Protein AF-0000000068155665 (afdb_homodimer)

pLDDT: mean 74.48, std 28.73, range [13.62, 98.25]

Foldseek 3Di:
DEAEEEEAAPDQPDDLCVLCPPFDFPNHRYHYHYAHLVQWDWAADQVQGIKIWGAQDPDHDPPDPSNHIDIDRHQEYEYQAQCDADPPPPRNSVVVLVSNVVRVHHYLDDSVLSVLLQWFVSFVVLLVVVCVVQDCQLRPAFDKDKDAALVRLPDDDDDFKKKAFINHDDPPRIDTRGDDVSVVVNSVVRNVVGGMMMMTYQFAFQWKKKWAAQQPDIWMKIKGDPDSVRRDDDDIDIDTDDDDPSNVVNCVSDGMWMWTQGPVPRDIHTYGGDDSNDDDDPVCSSVSSSSNSVSRSVSSNVSVVVVVVVDPPPPPVVPPVVPVVVPPVVPPPPDPDDDDDDDDDDDDDDDDDDDDYDDDDDDDDDDDDDDDDDDDPPDPPPPPPPVPVVVVVVVVVVVVVVVVVVVVVVVVVVVVVVVVVPVVPPVVPVVVD/DEAEEEEAAPDQPDDLCVLCPPPDFPNHRYHYHYAHLVQWDWAADQVQGIKIWGAQHPDHDPPDPSNHIDIDRHQEYEYQAQCDAPPCDPRNSVVVLVSNVVRVHHYLDDSVLSVLLQWFVSFVVLLVVVCVVQDCQLAPAFDKDKDAALVRLPDDDDDFKKKAFINHDDPPRIDTRGDDVSSVVNSVVRNVVGGMMMMTYQFAFQWKKKWAAQQPDIWMKIKGDPDSSRRDDDDIDIDTDDDDPSNVVNCVSDGMWMWTQGPVPRDIHTYGGDDSNDDDDPVCSSVSSSSNSVSRSVSSNVSVVVVVVVDPPPPPVSPPVVPVVVPPVPPPPPDPPDDDDDDDDDDDDYDYDDDDYDDDDYDDDDDDDDDDDDDDDDDDDDDPDVVVVVVVVVVVVVVVVVVVVVVVVVVCVVVVVVVVVVVVVVPPPPPVD

InterPro domains:
  IPR001359 Synapsin [PR01368] (15-24)
  IPR001359 Synapsin [PR01368] (70-81)
  IPR001359 Synapsin [PR01368] (211-223)
  IPR001359 Synapsin [PR01368] (243-264)
  IPR013815 ATP-grasp fold, subdomain 1 [G3DSA:3.30.1490.20] (143-202)
  IPR016185 Pre-ATP-grasp domain superfamily [SSF52440] (4-108)
  IPR020897 Synapsin, pre-ATP-grasp domain [PF02078] (3-106)
  IPR020898 Synapsin, ATP-binding domain [PF02750] (109-295)

Nearest PDB structures (foldseek):
  2p0a-assembly1_A  TM=9.247E-01  e=4.307E-34  Homo sapiens
  1i7l-assembly1_A  TM=9.248E-01  e=8.690E-34  Rattus norvegicus
  1pk8-assembly1_A  TM=9.081E-01  e=6.118E-34  Rattus norvegicus
  1pk8-assembly1_B  TM=9.236E-01  e=1.782E-31  Rattus norvegicus
  1px2-assembly1_B-2  TM=9.080E-01  e=8.833E-32  Rattus norvegicus

Organism: Acanthamoeba castellanii (strain ATCC 30010 / Neff) (NCBI:txid1257118)

Sequence (866 aa):
MERTLLVVECQANLNWYEIFAGAKLHGEELKVEQAEWDDISVISYSDAGVVATLRRAAKPLKDTPQTTDRTITVDFVLLRSVTRGIKIQGQDSRNKLFAMMHAGLGSVNSLLSAYMCLERPTVFGELRKIQKRLGKDNFPVIEQTLYGNHREMLITPDFPIVGKVGHAHAGYGKAKLNDSEAFADFRSLCALHGDYVTVEPFIDWDWDGRIQKIGPYYRVFKRVSMNWKGNVGNMSMIEDIEMTPRYQRWIDECAQLDFVHSKTDDKEYILELNDTAIGLVHEHELEDMGQMRDIAQPRCRRRAAQGGRASAQEGEEDQQEGEERKEGEKEKKAHKKAASQEAEPEAEPEPAAKSESDEKKKEKTDKKGKEKAVGQEEGKEEEEEEGAALYRVKLLEEKVAMLELALAREKEKSTAKDHKKGKKGSSLLKLRSMERTLLVVECQANLNWYEIFAGAKLHGEELKVEQAEWDDISVISYSDAGVVATLRRAAKPLKDTPQTTDRTITVDFVLLRSVTRGIKIQGQDSRNKLFAMMHAGLGSVNSLLSAYMCLERPTVFGELRKIQKRLGKDNFPVIEQTLYGNHREMLITPDFPIVGKVGHAHAGYGKAKLNDSEAFADFRSLCALHGDYVTVEPFIDWDWDGRIQKIGPYYRVFKRVSMNWKGNVGNMSMIEDIEMTPRYQRWIDECAQLDFVHSKTDDKEYILELNDTAIGLVHEHELEDMGQMRDIAQPRCRRRAAQGGRASAQEGEEDQQEGEERKEGEKEKKAHKKAASQEAEPEAEPEPAAKSESDEKKKEKTDKKGKEKAVGQEEGKEEEEEEGAALYRVKLLEEKVAMLELALAREKEKSTAKDHKKGKKGSSLLKLRS

Solvent-accessible surface area (backbone atoms only — not comparable to full-atom values): 50416 Å² total; per-residue (Å²): 129,84,44,27,37,37,34,33,39,65,59,68,85,64,62,63,62,67,69,43,59,87,39,59,48,94,86,34,58,42,41,68,45,71,43,36,73,90,34,53,44,43,36,15,32,67,86,74,34,33,39,34,39,35,46,49,46,95,67,46,53,83,99,43,76,30,72,39,69,47,73,46,65,51,52,28,36,38,63,32,38,72,47,55,47,61,40,88,81,60,41,69,40,55,40,50,52,34,30,41,38,35,47,55,55,42,50,60,54,55,66,63,56,55,58,43,57,54,35,57,38,49,46,48,11,54,51,48,52,50,18,59,60,61,30,58,87,73,35,33,58,60,62,43,33,33,25,30,31,47,87,61,68,72,76,81,74,76,66,42,24,34,40,35,43,54,53,41,52,95,77,41,54,53,46,80,28,69,43,71,65,48,43,51,52,49,38,58,56,40,57,75,71,64,45,29,34,38,37,29,68,56,71,62,51,66,36,37,34,38,40,42,48,58,88,93,42,77,48,30,36,38,34,38,39,87,36,94,74,46,80,53,75,91,59,57,50,76,43,82,48,83,80,42,74,68,55,49,60,53,44,74,77,52,51,30,41,33,30,36,36,28,65,84,76,74,43,68,35,39,73,47,74,56,66,62,36,62,79,68,57,76,96,44,36,68,61,51,51,48,50,49,48,63,54,35,50,58,47,51,45,52,43,61,48,21,74,72,47,60,68,85,60,73,83,58,53,76,63,54,70,64,61,66,62,65,65,67,65,66,67,72,68,65,74,76,70,70,94,74,84,76,89,80,80,86,79,83,90,88,80,90,80,85,89,82,84,85,89,84,86,91,84,90,84,91,83,90,85,84,82,79,92,77,84,92,83,76,89,85,69,75,89,64,57,76,71,51,57,63,53,49,42,53,53,39,51,51,49,36,52,52,43,50,48,52,41,47,52,54,48,47,59,54,48,57,54,51,56,66,55,54,64,64,58,64,66,64,57,65,72,72,106,130,82,44,26,38,37,34,34,40,65,58,68,85,63,63,62,60,68,69,45,58,88,40,59,48,94,88,34,58,42,42,69,45,71,44,35,73,89,34,52,43,45,36,16,31,68,87,74,34,34,39,33,39,35,45,48,45,96,67,45,54,84,99,43,77,28,72,38,67,48,73,47,64,52,53,29,33,38,65,31,39,72,47,57,49,65,36,98,78,66,41,70,42,55,40,49,52,35,28,40,39,36,47,56,55,43,49,61,54,57,66,67,57,57,59,42,57,55,35,57,39,48,45,48,10,53,52,47,52,51,19,58,61,60,30,59,87,72,36,34,60,61,63,45,35,32,25,31,31,47,84,61,68,70,76,81,75,75,65,42,23,33,40,34,44,54,54,42,53,94,78,40,54,54,46,80,29,71,44,70,67,49,44,52,52,50,39,58,56,41,58,75,71,64,46,31,35,38,39,28,69,57,70,62,51,64,35,36,35,39,41,42,47,58,86,93,44,77,48,29,37,36,32,39,38,88,36,95,76,47,79,52,73,93,60,56,50,76,44,81,49,83,80,44,74,68,56,49,60,52,44,73,78,53,50,30,40,34,31,35,37,28,65,84,76,73,44,67,34,38,72,47,72,55,66,62,38,63,79,68,58,75,94,45,35,68,61,53,50,47,49,49,48,64,53,36,49,60,48,51,45,53,44,62,49,22,74,74,48,60,68,85,62,74,84,58,54,75,63,56,71,66,62,67,65,66,65,67,65,66,67,76,66,66,75,75,71,70,89,72,81,83,89,88,82,85,79,87,90,89,87,88,88,84,91,84,90,84,87,89,83,88,87,90,83,90,81,82,88,86,84,76,89,76,87,84,88,92,85,88,91,92,82,59,70,80,64,40,54,67,42,41,41,50,46,37,49,49,47,36,52,47,42,53,49,50,40,49,49,50,48,48,50,51,47,50,49,48,53,56,49,55,61,57,59,65,65,65,69,65,66,80,107

Radius of gyration: 37.47 Å; Cα contacts (8 Å, |Δi|>4): 1284; chains: 2; bounding box: 102×135×139 Å

Structure (mmCIF, N/CA/C/O backbone):
data_AF-0000000068155665-model_v1
#
loop_
_entity.id
_entity.type
_entity.pdbx_description
1 polymer 'Synapsin, ATP binding domain containing protein'
#
loop_
_atom_site.group_PDB
_atom_site.id
_atom_site.type_symbol
_atom_site.label_atom_id
_atom_site.label_alt_id
_atom_site.label_comp_id
_atom_site.label_asym_id
_atom_site.label_entity_id
_atom_site.label_seq_id
_atom_site.pdbx_PDB_ins_code
_atom_site.Cartn_x
_atom_site.Cartn_y
_atom_site.Cartn_z
_atom_site.occupancy
_atom_site.B_iso_or_equiv
_atom_site.auth_seq_id
_atom_site.auth_comp_id
_atom_site.auth_asym_id
_atom_site.auth_atom_id
_atom_site.pdbx_PDB_model_num
ATOM 1 N N . MET A 1 1 ? -31.906 -3.033 -10.586 1 65.44 1 MET A N 1
ATOM 2 C CA . MET A 1 1 ? -31.594 -3.611 -9.281 1 65.44 1 MET A CA 1
ATOM 3 C C . MET A 1 1 ? -31.078 -2.547 -8.32 1 65.44 1 MET A C 1
ATOM 5 O O . MET A 1 1 ? -30.438 -1.584 -8.75 1 65.44 1 MET A O 1
ATOM 9 N N . GLU A 1 2 ? -31.5 -2.559 -7.082 1 84.69 2 GLU A N 1
ATOM 10 C CA . GLU A 1 2 ? -31.125 -1.633 -6.016 1 84.69 2 GLU A CA 1
ATOM 11 C C . GLU A 1 2 ? -29.641 -1.742 -5.688 1 84.69 2 GLU A C 1
ATOM 13 O O . GLU A 1 2 ? -29.094 -2.846 -5.59 1 84.69 2 GLU A O 1
ATOM 18 N N . ARG A 1 3 ? -28.984 -0.597 -5.84 1 92.75 3 ARG A N 1
ATOM 19 C CA . ARG A 1 3 ? -27.562 -0.544 -5.516 1 92.75 3 ARG A CA 1
ATOM 20 C C . ARG A 1 3 ? -27.328 0.125 -4.164 1 92.75 3 ARG A C 1
ATOM 22 O O . ARG A 1 3 ? -28.094 1.007 -3.766 1 92.75 3 ARG A O 1
ATOM 29 N N . THR A 1 4 ? -26.281 -0.293 -3.465 1 96.44 4 THR A N 1
ATOM 30 C CA . THR A 1 4 ? -26.047 0.191 -2.107 1 96.44 4 THR A CA 1
ATOM 31 C C . THR A 1 4 ? -24.703 0.904 -2.012 1 96.44 4 THR A C 1
ATOM 33 O O . THR A 1 4 ? -23.688 0.375 -2.455 1 96.44 4 THR A O 1
ATOM 36 N N . LEU A 1 5 ? -24.703 2.125 -1.494 1 97.56 5 LEU A N 1
ATOM 37 C CA . LEU A 1 5 ? -23.516 2.881 -1.114 1 97.56 5 LEU A CA 1
ATOM 38 C C . LEU A 1 5 ? -23.234 2.734 0.377 1 97.56 5 LEU A C 1
ATOM 40 O O . LEU A 1 5 ? -24.062 3.102 1.211 1 97.56 5 LEU A O 1
ATOM 44 N N . LEU A 1 6 ? -22.125 2.17 0.715 1 98.25 6 LEU A N 1
ATOM 45 C CA . LEU A 1 6 ? -21.672 2.119 2.102 1 98.25 6 LEU A CA 1
ATOM 46 C C . LEU A 1 6 ? -20.797 3.32 2.432 1 98.25 6 LEU A C 1
ATOM 48 O O . LEU A 1 6 ? -19.75 3.521 1.805 1 98.25 6 LEU A O 1
ATOM 52 N N . VAL A 1 7 ? -21.188 4.117 3.369 1 97.5 7 VAL A N 1
ATOM 53 C CA . VAL A 1 7 ? -20.359 5.207 3.889 1 97.5 7 VAL A CA 1
ATOM 54 C C . VAL A 1 7 ? -19.672 4.766 5.176 1 97.5 7 VAL A C 1
ATOM 56 O O . VAL A 1 7 ? -20.328 4.492 6.18 1 97.5 7 VAL A O 1
ATOM 59 N N . VAL A 1 8 ? -18.375 4.668 5.137 1 96.19 8 VAL A N 1
ATOM 60 C CA . VAL A 1 8 ? -17.594 4.387 6.336 1 96.19 8 VAL A CA 1
ATOM 61 C C . VAL A 1 8 ? -17.234 5.699 7.039 1 96.19 8 VAL A C 1
ATOM 63 O O . VAL A 1 8 ? -16.344 6.426 6.598 1 96.19 8 VAL A O 1
ATOM 66 N N . GLU A 1 9 ? -17.922 5.961 8.109 1 94.19 9 GLU A N 1
ATOM 67 C CA . GLU A 1 9 ? -17.844 7.258 8.781 1 94.19 9 GLU A CA 1
ATOM 68 C C . GLU A 1 9 ? -17.375 7.109 10.227 1 94.19 9 GLU A C 1
ATOM 70 O O . GLU A 1 9 ? -17.938 6.309 10.984 1 94.19 9 GLU A O 1
ATOM 75 N N . CYS A 1 10 ? -16.391 7.895 10.57 1 88.06 10 CYS A N 1
ATOM 76 C CA . CYS A 1 10 ? -15.852 7.789 11.93 1 88.06 10 CYS A CA 1
ATOM 77 C C . CYS A 1 10 ? -16.578 8.734 12.875 1 88.06 10 CYS A C 1
ATOM 79 O O . CYS A 1 10 ? -16.516 8.562 14.094 1 88.06 10 CYS A O 1
ATOM 81 N N . GLN A 1 11 ? -17.203 9.805 12.391 1 88.62 11 GLN A N 1
ATOM 82 C CA . GLN A 1 11 ? -17.984 10.719 13.227 1 88.62 11 GLN A CA 1
ATOM 83 C C . GLN A 1 11 ? -19.422 10.242 13.375 1 88.62 11 GLN A C 1
ATOM 85 O O . GLN A 1 11 ? -20.234 10.414 12.461 1 88.62 11 GLN A O 1
ATOM 90 N N . ALA A 1 12 ? -19.766 9.844 14.516 1 87.25 12 ALA A N 1
ATOM 91 C CA . ALA A 1 12 ? -21.031 9.133 14.75 1 87.25 12 ALA A CA 1
ATOM 92 C C . ALA A 1 12 ? -22.219 10.078 14.633 1 87.25 12 ALA A C 1
ATOM 94 O O . ALA A 1 12 ? -23.344 9.641 14.391 1 87.25 12 ALA A O 1
ATOM 95 N N . ASN A 1 13 ? -21.938 11.352 14.766 1 89.31 13 ASN A N 1
ATOM 96 C CA . ASN A 1 13 ? -23.031 12.305 14.781 1 89.31 13 ASN A CA 1
ATOM 97 C C . ASN A 1 13 ? -23.438 12.719 13.367 1 89.31 13 ASN A C 1
ATOM 99 O O . ASN A 1 13 ? -24.484 13.336 13.172 1 89.31 13 ASN A O 1
ATOM 103 N N . LEU A 1 14 ? -22.641 12.438 12.406 1 93.75 14 LEU A N 1
ATOM 104 C CA . LEU A 1 14 ? -22.969 12.789 11.031 1 93.75 14 LEU A CA 1
ATOM 105 C C . LEU A 1 14 ? -23.953 11.789 10.438 1 93.75 14 LEU A C 1
ATOM 107 O O . LEU A 1 14 ? -23.734 10.578 10.492 1 93.75 14 LEU A O 1
ATOM 111 N N . ASN A 1 15 ? -25.078 12.312 9.859 1 96.75 15 ASN A N 1
ATOM 112 C CA . ASN A 1 15 ? -26.156 11.461 9.375 1 96.75 15 ASN A CA 1
ATOM 113 C C . ASN A 1 15 ? -26.172 11.391 7.848 1 96.75 15 ASN A C 1
ATOM 115 O O . ASN A 1 15 ? -26.828 12.195 7.191 1 96.75 15 ASN A O 1
ATOM 119 N N . TRP A 1 16 ? -25.578 10.406 7.273 1 97.25 16 TRP A N 1
ATOM 120 C CA . TRP A 1 16 ? -25.469 10.266 5.824 1 97.25 16 TRP A CA 1
ATOM 121 C C . TRP 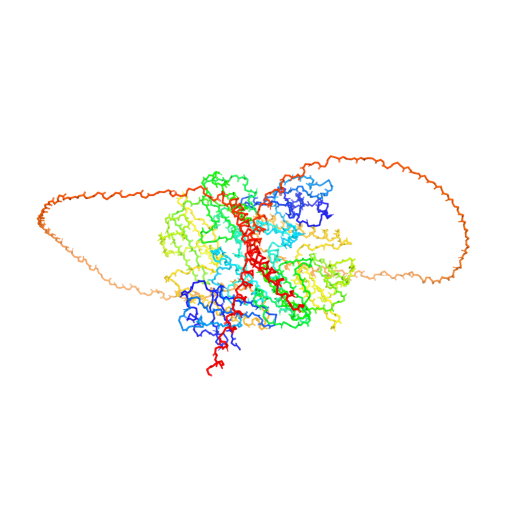A 1 16 ? -26.766 9.727 5.23 1 97.25 16 TRP A C 1
ATOM 123 O O . TRP A 1 16 ? -27.016 9.891 4.035 1 97.25 16 TRP A O 1
ATOM 133 N N . TYR A 1 17 ? -27.609 9.016 6.047 1 97.5 17 TYR A N 1
ATOM 134 C CA . TYR A 1 17 ? -28.938 8.594 5.582 1 97.5 17 TYR A CA 1
ATOM 135 C C . TYR A 1 17 ? -29.766 9.789 5.148 1 97.5 17 TYR A C 1
ATOM 137 O O . TYR A 1 17 ? -30.406 9.766 4.09 1 97.5 17 TYR A O 1
ATOM 145 N N . GLU A 1 18 ? -29.688 10.75 5.965 1 96.94 18 GLU A N 1
ATOM 146 C CA . GLU A 1 18 ? -30.453 11.961 5.688 1 96.94 18 GLU A CA 1
ATOM 147 C C . GLU A 1 18 ? -29.906 12.703 4.473 1 96.94 18 GLU A C 1
ATOM 149 O O . GLU A 1 18 ? -30.672 13.18 3.629 1 96.94 18 GLU A O 1
ATOM 154 N N . ILE A 1 19 ? -28.625 12.836 4.352 1 97.19 19 ILE A N 1
ATOM 155 C CA . ILE A 1 19 ? -27.953 13.586 3.305 1 97.19 19 ILE A CA 1
ATOM 156 C C . ILE A 1 19 ? -28.25 12.969 1.942 1 97.19 19 ILE A C 1
ATOM 158 O O . ILE A 1 19 ? -28.453 13.688 0.958 1 97.19 19 ILE A O 1
ATOM 162 N N . PHE A 1 20 ? -28.359 11.633 1.872 1 96.88 20 PHE A N 1
ATOM 163 C CA . PHE A 1 20 ? -28.547 10.938 0.606 1 96.88 20 PHE A CA 1
ATOM 164 C C . PHE A 1 20 ? -30.016 10.578 0.399 1 96.88 20 PHE A C 1
ATOM 166 O O . PHE A 1 20 ? -30.359 9.836 -0.521 1 96.88 20 PHE A O 1
ATOM 173 N N . ALA A 1 21 ? -30.875 11.047 1.309 1 94.94 21 ALA A N 1
ATOM 174 C CA . ALA A 1 21 ? -32.281 10.734 1.181 1 94.94 21 ALA A CA 1
ATOM 175 C C . ALA A 1 21 ? -32.812 11.133 -0.195 1 94.94 21 ALA A C 1
ATOM 177 O O . ALA A 1 21 ? -32.625 12.266 -0.639 1 94.94 21 ALA A O 1
ATOM 178 N N . GLY A 1 22 ? -33.406 10.156 -0.939 1 91.5 22 GLY A N 1
ATOM 179 C CA . GLY A 1 22 ? -34 10.43 -2.232 1 91.5 22 GLY A CA 1
ATOM 180 C C . GLY A 1 22 ? -33.031 10.305 -3.387 1 91.5 22 GLY A C 1
ATOM 181 O O . GLY A 1 22 ? -33.406 10.477 -4.547 1 91.5 22 GLY A O 1
ATOM 182 N N . ALA A 1 23 ? -31.766 10.023 -3.105 1 91.81 23 ALA A N 1
ATOM 183 C CA . ALA A 1 23 ? -30.766 9.875 -4.16 1 91.81 23 ALA A CA 1
ATOM 184 C C . ALA A 1 23 ? -31.109 8.695 -5.07 1 91.81 23 ALA A C 1
ATOM 186 O O . ALA A 1 23 ? -31.547 7.652 -4.598 1 91.81 23 ALA A O 1
ATOM 187 N N . LYS A 1 24 ? -30.922 8.922 -6.348 1 90 24 LYS A N 1
ATOM 188 C CA . LYS A 1 24 ? -31.25 7.887 -7.332 1 90 24 LYS A CA 1
ATOM 189 C C . LYS A 1 24 ? -30.062 7.617 -8.258 1 90 24 LYS A C 1
ATOM 191 O O . LYS A 1 24 ? -29.234 8.508 -8.5 1 90 24 LYS A O 1
ATOM 196 N N . LEU A 1 25 ? -29.969 6.367 -8.641 1 88.25 25 LEU A N 1
ATOM 197 C CA . LEU A 1 25 ? -29.031 5.914 -9.656 1 88.25 25 LEU A CA 1
ATOM 198 C C . LEU A 1 25 ? -29.766 5.285 -10.836 1 88.25 25 LEU A C 1
ATOM 200 O O . LEU A 1 25 ? -30.344 4.207 -10.703 1 88.25 25 LEU A O 1
ATOM 204 N N . HIS A 1 26 ? -29.734 5.887 -11.969 1 84.56 26 HIS A N 1
ATOM 205 C CA . HIS A 1 26 ? -30.438 5.434 -13.156 1 84.56 26 HIS A CA 1
ATOM 206 C C . HIS A 1 26 ? -31.922 5.18 -12.867 1 84.56 26 HIS A C 1
ATOM 208 O O . HIS A 1 26 ? -32.438 4.125 -13.219 1 84.56 26 HIS A O 1
ATOM 214 N N . GLY A 1 27 ? -32.469 6.047 -12.148 1 84 27 GLY A N 1
ATOM 215 C CA . GLY A 1 27 ? -33.906 6 -11.891 1 84 27 GLY A CA 1
ATOM 216 C C . GLY A 1 27 ? -34.281 5.148 -10.695 1 84 27 GLY A C 1
ATOM 217 O O . GLY A 1 27 ? -35.406 5.188 -10.219 1 84 27 GLY A O 1
ATOM 218 N N . GLU A 1 28 ? -33.312 4.375 -10.227 1 88.31 28 GLU A N 1
ATOM 219 C CA . GLU A 1 28 ? -33.562 3.541 -9.055 1 88.31 28 GLU A CA 1
ATOM 220 C C . GLU A 1 28 ? -32.938 4.156 -7.801 1 88.31 28 GLU A C 1
ATOM 222 O O . GLU A 1 28 ? -31.969 4.895 -7.887 1 88.31 28 GLU A O 1
ATOM 227 N N . GLU A 1 29 ? -33.562 3.859 -6.754 1 89.88 29 GLU A N 1
ATOM 228 C CA . GLU A 1 29 ? -33.094 4.41 -5.488 1 89.88 29 GLU A CA 1
ATOM 229 C C . GLU A 1 29 ? -31.688 3.9 -5.152 1 89.88 29 GLU A C 1
ATOM 231 O O . GLU A 1 29 ? -31.391 2.715 -5.324 1 89.88 29 GLU A O 1
ATOM 236 N N . LEU A 1 30 ? -30.875 4.797 -4.77 1 94.06 30 LEU A N 1
ATOM 237 C CA . LEU A 1 30 ? -29.578 4.441 -4.207 1 94.06 30 LEU A CA 1
ATOM 238 C C . LEU A 1 30 ? -29.688 4.223 -2.701 1 94.06 30 LEU A C 1
ATOM 240 O O . LEU A 1 30 ? -29.906 5.172 -1.944 1 94.06 30 LEU A O 1
ATOM 244 N N . LYS A 1 31 ? -29.562 3.055 -2.311 1 95.31 31 LYS A N 1
ATOM 245 C CA . LYS A 1 31 ? -29.578 2.754 -0.882 1 95.31 31 LYS A CA 1
ATOM 246 C C . LYS A 1 31 ? -28.266 3.148 -0.214 1 95.31 31 LYS A C 1
ATOM 248 O O . LYS A 1 31 ? -27.188 2.916 -0.766 1 95.31 31 LYS A O 1
ATOM 253 N N . VAL A 1 32 ? -28.422 3.787 0.96 1 97.06 32 VAL A N 1
ATOM 254 C CA . VAL A 1 32 ? -27.234 4.199 1.691 1 97.06 32 VAL A CA 1
ATOM 255 C C . VAL A 1 32 ? -27.172 3.477 3.035 1 97.06 32 VAL A C 1
ATOM 257 O O . VAL A 1 32 ? -28.188 3.332 3.715 1 97.06 32 VAL A O 1
ATOM 260 N N . GLU A 1 33 ? -26.016 2.988 3.334 1 97.81 33 GLU A N 1
ATOM 261 C CA . GLU A 1 33 ? -25.688 2.465 4.66 1 97.81 33 GLU A CA 1
ATOM 262 C C . GLU A 1 33 ? -24.453 3.148 5.242 1 97.81 33 GLU A C 1
ATOM 264 O O . GLU A 1 33 ? -23.578 3.572 4.504 1 97.81 33 GLU A O 1
ATOM 269 N N . GLN A 1 34 ? -24.531 3.273 6.531 1 97.88 34 GLN A N 1
ATOM 270 C CA . GLN A 1 34 ? -23.453 3.949 7.242 1 97.88 34 GLN A CA 1
ATOM 271 C C . GLN A 1 34 ? -22.969 3.117 8.43 1 97.88 34 GLN A C 1
ATOM 273 O O . GLN A 1 34 ? -23.781 2.539 9.156 1 97.88 34 GLN A O 1
ATOM 278 N N . ALA A 1 35 ? -21.656 3.01 8.602 1 96.75 35 ALA A N 1
ATOM 279 C CA . ALA A 1 35 ? -21.062 2.318 9.742 1 96.75 35 ALA A CA 1
ATOM 280 C C . ALA A 1 35 ? -19.625 2.781 9.992 1 96.75 35 ALA A C 1
ATOM 282 O O . ALA A 1 35 ? -19 3.361 9.102 1 96.75 35 ALA A O 1
ATOM 283 N N . GLU A 1 36 ? -19.188 2.553 11.211 1 93.81 36 GLU A N 1
ATOM 284 C CA . GLU A 1 36 ? -17.766 2.711 11.516 1 93.81 36 GLU A CA 1
ATOM 285 C C . GLU A 1 36 ? -16.984 1.442 11.18 1 93.81 36 GLU A C 1
ATOM 287 O O . GLU A 1 36 ? -17.547 0.343 11.195 1 93.81 36 GLU A O 1
ATOM 292 N N . TRP A 1 37 ? -15.695 1.575 10.953 1 92.75 37 TRP A N 1
ATOM 293 C CA . TRP A 1 37 ? -14.859 0.424 10.633 1 92.75 37 TRP A CA 1
ATOM 294 C C . TRP A 1 37 ? -15.062 -0.696 11.648 1 92.75 37 TRP A C 1
ATOM 296 O O . TRP A 1 37 ? -15.18 -1.866 11.273 1 92.75 37 TRP A O 1
ATOM 306 N N . ASP A 1 38 ? -15.195 -0.337 12.875 1 89.81 38 ASP A N 1
ATOM 307 C CA . ASP A 1 38 ? -15.234 -1.328 13.938 1 89.81 38 ASP A CA 1
ATOM 308 C C . ASP A 1 38 ? -16.531 -2.145 13.883 1 89.81 38 ASP A C 1
ATOM 310 O O . ASP A 1 38 ? -16.594 -3.254 14.414 1 89.81 38 ASP A O 1
ATOM 314 N N . ASP A 1 39 ? -17.469 -1.657 13.234 1 93.88 39 ASP A N 1
ATOM 315 C CA . ASP A 1 39 ? -18.781 -2.318 13.164 1 93.88 39 ASP A CA 1
ATOM 316 C C . ASP A 1 39 ? -18.922 -3.109 11.867 1 93.88 39 ASP A C 1
ATOM 318 O O . ASP A 1 39 ? -19.969 -3.695 11.602 1 93.88 39 ASP A O 1
ATOM 322 N N . ILE A 1 40 ? -17.891 -3.15 11.047 1 95.88 40 ILE A N 1
ATOM 323 C CA . ILE A 1 40 ? -18.016 -3.729 9.711 1 95.88 40 ILE A CA 1
ATOM 324 C C . ILE A 1 40 ? -17.219 -5.027 9.633 1 95.88 40 ILE A C 1
ATOM 326 O O . ILE A 1 40 ? -16.062 -5.078 10.07 1 95.88 40 ILE A O 1
ATOM 330 N N . SER A 1 41 ? -17.828 -6.059 9.195 1 95.25 41 SER A N 1
ATOM 331 C CA . SER A 1 41 ? -17.172 -7.273 8.719 1 95.25 41 SER A CA 1
ATOM 332 C C . SER A 1 41 ? -17.406 -7.469 7.223 1 95.25 41 SER A C 1
ATOM 334 O O . SER A 1 41 ? -18.5 -7.234 6.715 1 95.25 41 SER A O 1
ATOM 336 N N . VAL A 1 42 ? -16.312 -7.902 6.523 1 95.94 42 VAL A N 1
ATOM 337 C CA . VAL A 1 42 ? -16.453 -7.91 5.07 1 95.94 42 VAL A CA 1
ATOM 338 C C . VAL A 1 42 ? -15.969 -9.25 4.512 1 95.94 42 VAL A C 1
ATOM 340 O O . VAL A 1 42 ? -14.977 -9.805 4.988 1 95.94 42 VAL A O 1
ATOM 343 N N . ILE A 1 43 ? -16.641 -9.727 3.51 1 96.19 43 ILE A N 1
ATOM 344 C CA . ILE A 1 43 ? -16.266 -10.844 2.658 1 96.19 43 ILE A CA 1
ATOM 345 C C . ILE A 1 43 ? -16.281 -10.414 1.194 1 96.19 43 ILE A C 1
ATOM 347 O O . ILE A 1 43 ? -17.219 -9.734 0.758 1 96.19 43 ILE A O 1
ATOM 351 N N . SER A 1 44 ? -15.242 -10.703 0.471 1 96.44 44 SER A N 1
ATOM 352 C CA . SER A 1 44 ? -15.195 -10.453 -0.966 1 96.44 44 SER A CA 1
ATOM 353 C C . SER A 1 44 ? -15.32 -11.75 -1.755 1 96.44 44 SER A C 1
ATOM 355 O O . SER A 1 44 ? -14.484 -12.648 -1.637 1 96.44 44 SER A O 1
ATOM 357 N N . TYR A 1 45 ? -16.344 -11.812 -2.488 1 90.88 45 TYR A N 1
ATOM 358 C CA . TYR A 1 45 ? -16.578 -12.969 -3.352 1 90.88 45 TYR A CA 1
ATOM 359 C C . TYR A 1 45 ? -16.234 -12.641 -4.801 1 90.88 45 TYR A C 1
ATOM 361 O O . TYR A 1 45 ? -16.438 -11.508 -5.25 1 90.88 45 TYR A O 1
ATOM 369 N N . SER A 1 46 ? -15.797 -13.586 -5.543 1 81.94 46 SER A N 1
ATOM 370 C CA . SER A 1 46 ? -15.492 -13.375 -6.957 1 81.94 46 SER A CA 1
ATOM 371 C C . SER A 1 46 ? -16.766 -13.125 -7.762 1 81.94 46 SER A C 1
ATOM 373 O O . SER A 1 46 ? -16.75 -12.344 -8.711 1 81.94 46 SER A O 1
ATOM 375 N N . ASP A 1 47 ? -17.875 -13.727 -7.375 1 77.94 47 ASP A N 1
ATOM 376 C CA . ASP A 1 47 ? -19.078 -13.664 -8.195 1 77.94 47 ASP A CA 1
ATOM 377 C C . ASP A 1 47 ? -20.094 -12.68 -7.602 1 77.94 47 ASP A C 1
ATOM 379 O O . ASP A 1 47 ? -20.922 -12.125 -8.328 1 77.94 47 ASP A O 1
ATOM 383 N N . ALA A 1 48 ? -20.031 -12.539 -6.254 1 76.88 48 ALA A N 1
ATOM 384 C CA . ALA A 1 48 ? -21.094 -11.781 -5.609 1 76.88 48 ALA A CA 1
ATOM 385 C C . ALA A 1 48 ? -20.594 -10.406 -5.16 1 76.88 48 ALA A C 1
ATOM 387 O O . ALA A 1 48 ? -21.359 -9.594 -4.645 1 76.88 48 ALA A O 1
ATOM 388 N N . GLY A 1 49 ? -19.375 -10.148 -5.371 1 88.81 49 GLY A N 1
ATOM 389 C CA . GLY A 1 49 ? -18.859 -8.867 -4.914 1 88.81 49 GLY A CA 1
ATOM 390 C C . GLY A 1 49 ? -18.609 -8.828 -3.42 1 88.81 49 GLY A C 1
ATOM 391 O O . GLY A 1 49 ? -18.203 -9.828 -2.83 1 88.81 49 GLY A O 1
ATOM 392 N N . VAL A 1 50 ? -18.828 -7.68 -2.809 1 95.31 50 VAL A N 1
ATOM 393 C CA . VAL A 1 50 ? -18.5 -7.496 -1.396 1 95.31 50 VAL A CA 1
ATOM 394 C C . VAL A 1 50 ? -19.781 -7.582 -0.562 1 95.31 50 VAL A C 1
ATOM 396 O O . VAL A 1 50 ? -20.75 -6.871 -0.827 1 95.31 50 VAL A O 1
ATOM 399 N N . VAL A 1 51 ? -19.75 -8.445 0.387 1 96.25 51 VAL A N 1
ATOM 400 C CA . VAL A 1 51 ? -20.812 -8.539 1.388 1 96.25 51 VAL A CA 1
ATOM 401 C C . VAL A 1 51 ? -20.297 -8.039 2.734 1 96.25 51 VAL A C 1
ATOM 403 O O . VAL A 1 51 ? -19.234 -8.469 3.199 1 96.25 51 VAL A O 1
ATOM 406 N N . ALA A 1 52 ? -21.062 -7.137 3.295 1 97.38 52 ALA A N 1
ATOM 407 C CA . ALA A 1 52 ? -20.672 -6.566 4.582 1 97.38 52 ALA A CA 1
ATOM 408 C C . ALA A 1 52 ? -21.734 -6.824 5.645 1 97.38 52 ALA A C 1
ATOM 410 O O . ALA A 1 52 ? -22.922 -6.656 5.387 1 97.38 52 ALA A O 1
ATOM 411 N N . THR A 1 53 ? -21.297 -7.293 6.738 1 97.12 53 THR A N 1
ATOM 412 C CA . THR A 1 53 ? -22.141 -7.328 7.934 1 97.12 53 THR A CA 1
ATOM 413 C C . THR A 1 53 ? -21.828 -6.133 8.836 1 97.12 53 THR A C 1
ATOM 415 O O . THR A 1 53 ? -20.688 -5.926 9.242 1 97.12 53 THR A O 1
ATOM 418 N N . LEU A 1 54 ? -22.859 -5.363 9.047 1 97.75 54 LEU A N 1
ATOM 419 C CA . LEU A 1 54 ? -22.766 -4.18 9.891 1 97.75 54 LEU A CA 1
ATOM 420 C C . LEU A 1 54 ? -23.422 -4.418 11.242 1 97.75 54 LEU A C 1
ATOM 422 O O . LEU A 1 54 ? -24.641 -4.625 11.32 1 97.75 54 LEU A O 1
ATOM 426 N N . ARG A 1 55 ? -22.656 -4.336 12.25 1 96.69 55 ARG A N 1
ATOM 427 C CA . ARG A 1 55 ? -23.203 -4.48 13.602 1 96.69 55 ARG A CA 1
ATOM 428 C C . ARG A 1 55 ? -23.922 -3.207 14.039 1 96.69 55 ARG A C 1
ATOM 430 O O . ARG A 1 55 ? -23.641 -2.123 13.516 1 96.69 55 ARG A O 1
ATOM 437 N N . ARG A 1 56 ? -24.781 -3.438 14.969 1 96.69 56 ARG A N 1
ATOM 438 C CA . ARG A 1 56 ? -25.406 -2.271 15.578 1 96.69 56 ARG A CA 1
ATOM 439 C C . ARG A 1 56 ? -24.359 -1.27 16.062 1 96.69 56 ARG A C 1
ATOM 441 O O . ARG A 1 56 ? -23.391 -1.645 16.719 1 96.69 56 ARG A O 1
ATOM 448 N N . ALA A 1 57 ? -24.672 -0.002 15.711 1 95.38 57 ALA A N 1
ATOM 449 C CA . ALA A 1 57 ? -23.719 1.026 16.141 1 95.38 57 ALA A CA 1
ATOM 450 C C . ALA A 1 57 ? -23.766 1.202 17.656 1 95.38 57 ALA A C 1
ATOM 452 O O . ALA A 1 57 ? -24.797 1.001 18.281 1 95.38 57 ALA A O 1
ATOM 453 N N . ALA A 1 58 ? -22.609 1.531 18.266 1 90.81 58 ALA A N 1
ATOM 454 C CA . ALA A 1 58 ? -22.562 1.8 19.688 1 90.81 58 ALA A CA 1
ATOM 455 C C . ALA A 1 58 ? -23.484 2.957 20.078 1 90.81 58 ALA A C 1
ATOM 457 O O . ALA A 1 58 ? -24.156 2.908 21.094 1 90.81 58 ALA A O 1
ATOM 458 N N . LYS A 1 59 ? -23.484 3.975 19.234 1 92.31 59 LYS A N 1
ATOM 459 C CA . LYS A 1 59 ? -24.375 5.121 19.344 1 92.31 59 LYS A CA 1
ATOM 460 C C . LYS A 1 59 ? -25.156 5.344 18.062 1 92.31 59 LYS A C 1
ATOM 462 O O . LYS A 1 59 ? -24.859 6.277 17.297 1 92.31 59 LYS A O 1
ATOM 467 N N . PRO A 1 60 ? -26.141 4.613 17.906 1 95.94 60 PRO A N 1
ATOM 468 C CA . PRO A 1 60 ? -26.859 4.656 16.641 1 95.94 60 PRO A CA 1
ATOM 469 C C . PRO A 1 60 ? -27.656 5.945 16.453 1 95.94 60 PRO A C 1
ATOM 471 O O . PRO A 1 60 ? -28.219 6.473 17.422 1 95.94 60 PRO A O 1
ATOM 474 N N . LEU A 1 61 ? -27.625 6.453 15.242 1 96.25 61 LEU A N 1
ATOM 475 C CA . LEU A 1 61 ? -28.562 7.512 14.867 1 96.25 61 LEU A CA 1
ATOM 476 C C . LEU A 1 61 ? -30 7.02 14.945 1 96.25 61 LEU A C 1
ATOM 478 O O . LEU A 1 61 ? -30.328 5.949 14.43 1 96.25 61 LEU A O 1
ATOM 482 N N . LYS A 1 62 ? -30.828 7.84 15.547 1 93.88 62 LYS A N 1
ATOM 483 C CA . LYS A 1 62 ? -32.219 7.445 15.766 1 93.88 62 LYS A CA 1
ATOM 484 C C . LYS A 1 62 ? -32.938 7.23 14.438 1 93.88 62 LYS A C 1
ATOM 486 O O . LYS A 1 62 ? -32.75 7.984 13.484 1 93.88 62 LYS A O 1
ATOM 491 N N . ASP A 1 63 ? -33.812 6.18 14.375 1 94.5 63 ASP A N 1
ATOM 492 C CA . ASP A 1 63 ? -34.719 5.887 13.258 1 94.5 63 ASP A CA 1
ATOM 493 C C . ASP A 1 63 ? -33.906 5.566 11.992 1 94.5 63 ASP A C 1
ATOM 495 O O . ASP A 1 63 ? -34.281 5.977 10.898 1 94.5 63 ASP A O 1
ATOM 499 N N . THR A 1 64 ? -32.75 5.051 12.125 1 96.69 64 THR A N 1
ATOM 500 C CA . THR A 1 64 ? -31.938 4.574 11.016 1 96.69 64 THR A CA 1
ATOM 501 C C . THR A 1 64 ? -31.609 3.09 11.172 1 96.69 64 THR A C 1
ATOM 503 O O . THR A 1 64 ? -31.781 2.527 12.258 1 96.69 64 THR A O 1
ATOM 506 N N . PRO A 1 65 ? -31.078 2.445 10.094 1 96.38 65 PRO A N 1
ATOM 507 C CA . PRO A 1 65 ? -30.734 1.022 10.156 1 96.38 65 PRO A CA 1
ATOM 508 C C . PRO A 1 65 ? -29.594 0.737 11.125 1 96.38 65 PRO A C 1
ATOM 510 O O . PRO A 1 65 ? -29.328 -0.424 11.453 1 96.38 65 PRO A O 1
ATOM 513 N N . GLN A 1 66 ? -29 1.74 11.711 1 97.06 66 GLN A N 1
ATOM 514 C CA . GLN A 1 66 ? -27.859 1.55 12.602 1 97.06 66 GLN A CA 1
ATOM 515 C C . GLN A 1 66 ? -28.297 0.914 13.922 1 97.06 66 GLN A C 1
ATOM 517 O O . GLN A 1 66 ? -27.453 0.484 14.711 1 97.06 66 GLN A O 1
ATOM 522 N N . THR A 1 67 ? -29.562 0.816 14.18 1 96.38 67 THR A N 1
ATOM 523 C CA . THR A 1 67 ? -30.094 0.333 15.445 1 96.38 67 THR A CA 1
ATOM 524 C C . THR A 1 67 ? -30.125 -1.192 15.477 1 96.38 67 THR A C 1
ATOM 526 O O . THR A 1 67 ? -30.422 -1.793 16.516 1 96.38 67 THR A O 1
ATOM 529 N N . THR A 1 68 ? -29.812 -1.835 14.344 1 96.44 68 THR A N 1
ATOM 530 C CA . THR A 1 68 ? -29.828 -3.291 14.266 1 96.44 68 THR A CA 1
ATOM 531 C C . THR A 1 68 ? -28.641 -3.795 13.445 1 96.44 68 THR A C 1
ATOM 533 O O . THR A 1 68 ? -27.984 -3.018 12.742 1 96.44 68 THR A O 1
ATOM 536 N N . ASP A 1 69 ? -28.344 -5.113 13.664 1 97 69 ASP A N 1
ATOM 537 C CA . ASP A 1 69 ? -27.406 -5.77 12.766 1 97 69 ASP A CA 1
ATOM 538 C C . ASP A 1 69 ? -27.984 -5.934 11.367 1 97 69 ASP A C 1
ATOM 540 O O . ASP A 1 69 ? -29.188 -6.207 11.219 1 97 69 ASP A O 1
ATOM 544 N N . ARG A 1 70 ? -27.219 -5.773 10.383 1 95.88 70 ARG A N 1
ATOM 545 C CA . ARG A 1 70 ? -27.688 -5.953 9.016 1 95.88 70 ARG A CA 1
ATOM 546 C C . ARG A 1 70 ? -26.562 -6.457 8.117 1 95.88 70 ARG A C 1
ATOM 548 O O . ARG A 1 70 ? -25.375 -6.238 8.398 1 95.88 70 ARG A O 1
ATOM 555 N N . THR A 1 71 ? -26.922 -7.16 7.152 1 96.25 71 THR A N 1
ATOM 556 C CA . THR A 1 71 ? -26.016 -7.641 6.121 1 96.25 71 THR A CA 1
ATOM 557 C C . THR A 1 71 ? -26.391 -7.07 4.758 1 96.25 71 THR A C 1
ATOM 559 O O . THR A 1 71 ? -27.562 -7.133 4.355 1 96.25 71 THR A O 1
ATOM 562 N N . ILE A 1 72 ? -25.422 -6.535 4.098 1 96.44 72 ILE A N 1
ATOM 563 C CA . ILE A 1 72 ? -25.703 -5.867 2.832 1 96.44 72 ILE A CA 1
ATOM 564 C C . ILE A 1 72 ? -24.703 -6.316 1.771 1 96.44 72 ILE A C 1
ATOM 566 O O . ILE A 1 72 ? -23.594 -6.758 2.1 1 96.44 72 ILE A O 1
ATOM 570 N N . THR A 1 73 ? -25.156 -6.23 0.542 1 95.88 73 THR A N 1
ATOM 571 C CA . THR A 1 73 ? -24.234 -6.246 -0.58 1 95.88 73 THR A CA 1
ATOM 572 C C . THR A 1 73 ? -23.766 -4.828 -0.923 1 95.88 73 THR A C 1
ATOM 574 O O . THR A 1 73 ? -24.594 -3.943 -1.149 1 95.88 73 THR A O 1
ATOM 577 N N . VAL A 1 74 ? -22.484 -4.633 -0.983 1 97.19 74 VAL A N 1
ATOM 578 C CA . VAL A 1 74 ? -21.938 -3.293 -1.184 1 97.19 74 VAL A CA 1
ATOM 579 C C . VAL A 1 74 ? -21.594 -3.086 -2.66 1 97.19 74 VAL A C 1
ATOM 581 O O . VAL A 1 74 ? -20.844 -3.861 -3.248 1 97.19 74 VAL A O 1
ATOM 584 N N . ASP A 1 75 ? -22.125 -2.01 -3.213 1 95.25 75 ASP A N 1
ATOM 585 C CA . ASP A 1 75 ? -21.828 -1.699 -4.609 1 95.25 75 ASP A CA 1
ATOM 586 C C . ASP A 1 75 ? -20.797 -0.583 -4.719 1 95.25 75 ASP A C 1
ATOM 588 O O . ASP A 1 75 ? -19.984 -0.573 -5.645 1 95.25 75 ASP A O 1
ATOM 592 N N . PHE A 1 76 ? -20.922 0.337 -3.822 1 96.56 76 PHE A N 1
ATOM 593 C CA . PHE A 1 76 ? -20.016 1.488 -3.775 1 96.56 76 PHE A CA 1
ATOM 594 C C . PHE A 1 76 ? -19.625 1.802 -2.34 1 96.56 76 PHE A C 1
ATOM 596 O O . PHE A 1 76 ? -20.344 1.473 -1.398 1 96.56 76 PHE A O 1
ATOM 603 N N . VAL A 1 77 ? -18.469 2.465 -2.238 1 97.44 77 VAL A N 1
ATOM 604 C CA . VAL A 1 77 ? -18.047 2.848 -0.892 1 97.44 77 VAL A CA 1
ATOM 605 C C . VAL A 1 77 ? -17.547 4.289 -0.896 1 97.44 77 VAL A C 1
ATOM 607 O O . VAL A 1 77 ? -16.906 4.73 -1.854 1 97.44 77 VAL A O 1
ATOM 610 N N . LEU A 1 78 ? -17.922 5.043 0.023 1 96.44 78 LEU A N 1
ATOM 611 C CA . LEU A 1 78 ? -17.344 6.328 0.396 1 96.44 78 LEU A CA 1
ATOM 612 C C . LEU A 1 78 ? -16.594 6.227 1.723 1 96.44 78 LEU A C 1
ATOM 614 O O . LEU A 1 78 ? -17.203 5.965 2.762 1 96.44 78 LEU A O 1
ATOM 618 N N . LEU A 1 79 ? -15.312 6.43 1.681 1 95.38 79 LEU A N 1
ATOM 619 C CA . LEU A 1 79 ? -14.492 6.289 2.877 1 95.38 79 LEU A CA 1
ATOM 620 C C . LEU A 1 79 ? -14.32 7.633 3.576 1 95.38 79 LEU A C 1
ATOM 622 O O . LEU A 1 79 ? -13.781 8.578 2.994 1 95.38 79 LEU A O 1
ATOM 626 N N . ARG A 1 80 ? -14.758 7.676 4.773 1 93.81 80 ARG A N 1
ATOM 627 C CA . ARG A 1 80 ? -14.648 8.867 5.613 1 93.81 80 ARG A CA 1
ATOM 628 C C . ARG A 1 80 ? -14.086 8.516 6.984 1 93.81 80 ARG A C 1
ATOM 630 O O . ARG A 1 80 ? -14.516 9.078 7.996 1 93.81 80 ARG A O 1
ATOM 637 N N . SER A 1 81 ? -13.242 7.504 7.039 1 90.12 81 SER A N 1
ATOM 638 C CA . SER A 1 81 ? -12.602 7.047 8.266 1 90.12 81 SER A CA 1
ATOM 639 C C . SER A 1 81 ? -11.156 6.625 8.008 1 90.12 81 SER A C 1
ATOM 641 O O . SER A 1 81 ? -10.852 6.062 6.953 1 90.12 81 SER A O 1
ATOM 643 N N . VAL A 1 82 ? -10.336 6.887 9.047 1 85.88 82 VAL A N 1
ATOM 644 C CA . VAL A 1 82 ? -8.961 6.422 8.961 1 85.88 82 VAL A CA 1
ATOM 645 C C . VAL A 1 82 ? -8.922 4.898 8.992 1 85.88 82 VAL A C 1
ATOM 647 O O . VAL A 1 82 ? -9.539 4.273 9.859 1 85.88 82 VAL A O 1
ATOM 650 N N . THR A 1 83 ? -8.25 4.359 8.07 1 89.62 83 THR A N 1
ATOM 651 C CA . THR A 1 83 ? -8.211 2.906 7.941 1 89.62 83 THR A CA 1
ATOM 652 C C . THR A 1 83 ? -7.234 2.299 8.945 1 89.62 83 THR A C 1
ATOM 654 O O . THR A 1 83 ? -7.461 1.196 9.453 1 89.62 83 THR A O 1
ATOM 657 N N . ARG A 1 84 ? -6.133 3.076 9.109 1 86.56 84 ARG A N 1
ATOM 658 C CA . ARG A 1 84 ? -5.113 2.596 10.039 1 86.56 84 ARG A CA 1
ATOM 659 C C . ARG A 1 84 ? -4.754 3.67 11.062 1 86.56 84 ARG A C 1
ATOM 661 O O . ARG A 1 84 ? -4.324 4.766 10.695 1 86.56 84 ARG A O 1
ATOM 668 N N . GLY A 1 85 ? -5.055 3.459 12.273 1 74 85 GLY A N 1
ATOM 669 C CA . GLY A 1 85 ? -4.746 4.395 13.344 1 74 85 GLY A CA 1
ATOM 670 C C . GLY A 1 85 ? -4.156 3.727 14.57 1 74 85 GLY A C 1
ATOM 671 O O . GLY A 1 85 ? -3.82 2.541 14.531 1 74 85 GLY A O 1
ATOM 672 N N . ILE A 1 86 ? -3.598 4.555 15.5 1 62.62 86 ILE A N 1
ATOM 673 C CA . ILE A 1 86 ? -2.998 4.016 16.719 1 62.62 86 ILE A CA 1
ATOM 674 C C . ILE A 1 86 ? -4.086 3.408 17.594 1 62.62 86 ILE A C 1
ATOM 676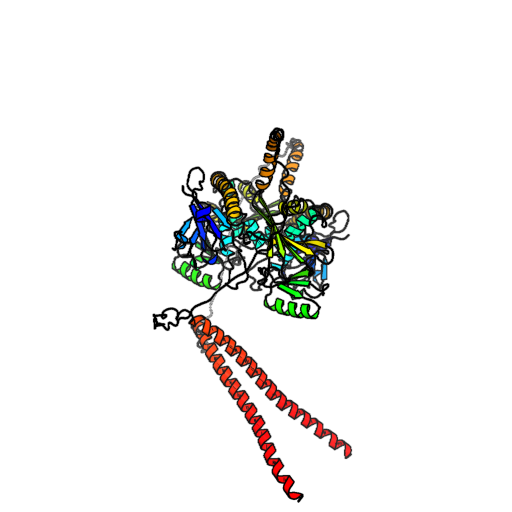 O O . ILE A 1 86 ? -5.23 3.869 17.594 1 62.62 86 ILE A O 1
ATOM 680 N N . LYS A 1 87 ? -3.951 2.176 17.812 1 49.81 87 LYS A N 1
ATOM 681 C CA . LYS A 1 87 ? -4.812 1.337 18.641 1 49.81 87 LYS A CA 1
ATOM 682 C C . LYS A 1 87 ? -5.324 2.105 19.859 1 49.81 87 LYS A C 1
ATOM 684 O O . LYS A 1 87 ? -5.457 1.542 20.938 1 49.81 87 LYS A O 1
ATOM 689 N N . ILE A 1 88 ? -5.434 3.219 20.109 1 45.16 88 ILE A N 1
ATOM 690 C CA . ILE A 1 88 ? -6.09 3.076 21.406 1 45.16 88 ILE A CA 1
ATOM 691 C C . ILE A 1 88 ? -7.109 1.942 21.344 1 45.16 88 ILE A C 1
ATOM 693 O O . ILE A 1 88 ? -7.176 1.108 22.25 1 45.16 88 ILE A O 1
ATOM 697 N N . GLN A 1 89 ? -7.895 1.947 20.359 1 44.72 89 GLN A N 1
ATOM 698 C CA . GLN A 1 89 ? -8.883 0.88 20.281 1 44.72 89 GLN A CA 1
ATOM 699 C C . GLN A 1 89 ? -8.539 -0.103 19.156 1 44.72 89 GLN A C 1
ATOM 701 O O . GLN A 1 89 ? -9.375 -0.916 18.766 1 44.72 89 GLN A O 1
ATOM 706 N N . GLY A 1 90 ? -7.066 -0.17 18.844 1 55.56 90 GLY A N 1
ATOM 707 C CA . GLY A 1 90 ? -6.773 -1.331 18.016 1 55.56 90 GLY A CA 1
ATOM 708 C C . GLY A 1 90 ? -7.312 -1.211 16.594 1 55.56 90 GLY A C 1
ATOM 709 O O . GLY A 1 90 ? -7.75 -2.201 16.016 1 55.56 90 GLY A O 1
ATOM 710 N N . GLN A 1 91 ? -7.391 0.005 16.062 1 66.44 91 GLN A N 1
ATOM 711 C CA . GLN A 1 91 ? -8.141 0.096 14.82 1 66.44 91 GLN A CA 1
ATOM 712 C C . GLN A 1 91 ? -7.242 -0.197 13.617 1 66.44 91 GLN A C 1
ATOM 714 O O . GLN A 1 91 ? -6.473 0.665 13.188 1 66.44 91 GLN A O 1
ATOM 719 N N . ASP A 1 92 ? -6.988 -1.322 13.305 1 87.31 92 ASP A N 1
ATOM 720 C CA . ASP A 1 92 ? -6.387 -1.755 12.047 1 87.31 92 ASP A CA 1
ATOM 721 C C . ASP A 1 92 ? -7.426 -2.402 11.133 1 87.31 92 ASP A C 1
ATOM 723 O O . ASP A 1 92 ? -7.781 -3.568 11.32 1 87.31 92 ASP A O 1
ATOM 727 N N . SER A 1 93 ? -7.922 -1.535 10.258 1 91.88 93 SER A N 1
ATOM 728 C CA . SER A 1 93 ? -8.984 -1.987 9.367 1 91.88 93 SER A CA 1
ATOM 729 C C . SER A 1 93 ? -8.445 -2.275 7.969 1 91.88 93 SER A C 1
ATOM 731 O O . SER A 1 93 ? -9.195 -2.26 6.992 1 91.88 93 SER A O 1
ATOM 733 N N . ARG A 1 94 ? -7.133 -2.541 7.812 1 93.88 94 ARG A N 1
ATOM 734 C CA . ARG A 1 94 ? -6.508 -2.756 6.512 1 93.88 94 ARG A CA 1
ATOM 735 C C . ARG A 1 94 ? -7.121 -3.961 5.801 1 93.88 94 ARG A C 1
ATOM 737 O O . ARG A 1 94 ? -7.328 -3.934 4.586 1 93.88 94 ARG A O 1
ATOM 744 N N . ASN A 1 95 ? -7.422 -4.996 6.578 1 95.25 95 ASN A N 1
ATOM 745 C CA . ASN A 1 95 ? -7.988 -6.191 5.961 1 95.25 95 ASN A CA 1
ATOM 746 C C . ASN A 1 95 ? -9.305 -5.883 5.254 1 95.25 95 ASN A C 1
ATOM 748 O O . ASN A 1 95 ? -9.617 -6.488 4.227 1 95.25 95 ASN A O 1
ATOM 752 N N . LYS A 1 96 ? -10.047 -5.004 5.828 1 96 96 LYS A N 1
ATOM 753 C CA . LYS A 1 96 ? -11.312 -4.609 5.211 1 96 96 LYS A CA 1
ATOM 754 C C . LYS A 1 96 ? -11.07 -3.824 3.922 1 96 96 LYS A C 1
ATOM 756 O O . LYS A 1 96 ? -11.75 -4.047 2.918 1 96 96 LYS A O 1
ATOM 761 N N . LEU A 1 97 ? -10.133 -2.934 3.967 1 96.5 97 LEU A N 1
ATOM 762 C CA . LEU A 1 97 ? -9.742 -2.232 2.748 1 96.5 97 LEU A CA 1
ATOM 763 C C . LEU A 1 97 ? -9.258 -3.217 1.688 1 96.5 97 LEU A C 1
ATOM 765 O O . LEU A 1 97 ? -9.633 -3.105 0.517 1 96.5 97 LEU A O 1
ATOM 769 N N . PHE A 1 98 ? -8.461 -4.156 2.107 1 97.06 98 PHE A N 1
ATOM 770 C CA . PHE A 1 98 ? -7.941 -5.164 1.192 1 97.06 98 PHE A CA 1
ATOM 771 C C . PHE A 1 98 ? -9.078 -5.953 0.552 1 97.06 98 PHE A C 1
ATOM 773 O O . PHE A 1 98 ? -9.023 -6.266 -0.639 1 97.06 98 PHE A O 1
ATOM 780 N N . ALA A 1 99 ? -10.039 -6.258 1.332 1 97.31 99 ALA A N 1
ATOM 781 C CA . ALA A 1 99 ? -11.188 -6.969 0.789 1 97.31 99 ALA A CA 1
ATOM 782 C C . ALA A 1 99 ? -11.883 -6.141 -0.289 1 97.31 99 ALA A C 1
ATOM 784 O O . ALA A 1 99 ? -12.305 -6.676 -1.32 1 97.31 99 ALA A O 1
ATOM 785 N N . MET A 1 100 ? -12.023 -4.926 -0.059 1 97 100 MET A N 1
ATOM 786 C CA . MET A 1 100 ? -12.656 -4.039 -1.029 1 97 100 MET A CA 1
ATOM 787 C C . MET A 1 100 ? -11.812 -3.922 -2.293 1 97 100 MET A C 1
ATOM 789 O O . MET A 1 100 ? -12.344 -3.898 -3.402 1 97 100 MET A O 1
ATOM 793 N N . MET A 1 101 ? -10.539 -3.854 -2.1 1 96.94 101 MET A N 1
ATOM 794 C CA . MET A 1 101 ? -9.633 -3.807 -3.246 1 96.94 101 MET A CA 1
ATOM 795 C C . MET A 1 101 ? -9.656 -5.125 -4.012 1 96.94 101 MET A C 1
ATOM 797 O O . MET A 1 101 ? -9.664 -5.133 -5.242 1 96.94 101 MET A O 1
ATOM 801 N N . HIS A 1 102 ? -9.68 -6.195 -3.275 1 97.12 102 HIS A N 1
ATOM 802 C CA . HIS A 1 102 ? -9.766 -7.535 -3.846 1 97.12 102 HIS A CA 1
ATOM 803 C C . HIS A 1 102 ? -10.969 -7.66 -4.785 1 97.12 102 HIS A C 1
ATOM 805 O O . HIS A 1 102 ? -10.859 -8.266 -5.852 1 97.12 102 HIS A O 1
ATOM 811 N N . ALA A 1 103 ? -12 -6.996 -4.445 1 95.56 103 ALA A N 1
ATOM 812 C CA . ALA A 1 103 ? -13.242 -7.07 -5.211 1 95.56 103 ALA A CA 1
ATOM 813 C C . ALA A 1 103 ? -13.25 -6.051 -6.348 1 95.56 103 ALA A C 1
ATOM 815 O O . ALA A 1 103 ? -14.109 -6.102 -7.23 1 95.56 103 ALA A O 1
ATOM 816 N N . GLY A 1 104 ? -12.281 -5.129 -6.305 1 92.44 104 GLY A N 1
ATOM 817 C CA . GLY A 1 104 ? -12.391 -4.012 -7.227 1 92.44 104 GLY A CA 1
ATOM 818 C C . GLY A 1 104 ? -13.633 -3.17 -7 1 92.44 104 GLY A C 1
ATOM 819 O O . GLY A 1 104 ? -14.305 -2.771 -7.957 1 92.44 104 GLY A O 1
ATOM 820 N N . LEU A 1 105 ? -13.977 -2.943 -5.84 1 94.31 105 LEU A N 1
ATOM 821 C CA . LEU A 1 105 ? -15.203 -2.248 -5.453 1 94.31 105 LEU A CA 1
ATOM 822 C C . LEU A 1 105 ? -15.188 -0.805 -5.941 1 94.31 105 LEU A C 1
ATOM 824 O O . LEU A 1 105 ? -14.164 -0.123 -5.844 1 94.31 105 LEU A O 1
ATOM 828 N N . GLY A 1 106 ? -16.328 -0.418 -6.551 1 92.44 106 GLY A N 1
ATOM 829 C CA . GLY A 1 106 ? -16.453 0.992 -6.879 1 92.44 106 GLY A CA 1
ATOM 830 C C . GLY A 1 106 ? -16.359 1.898 -5.664 1 92.44 106 GLY A C 1
ATOM 831 O O . GLY A 1 106 ? -16.906 1.579 -4.605 1 92.44 106 GLY A O 1
ATOM 832 N N . SER A 1 107 ? -15.648 2.922 -5.812 1 93.56 107 SER A N 1
ATOM 833 C CA . SER A 1 107 ? -15.453 3.818 -4.68 1 93.56 107 SER A CA 1
ATOM 834 C C . SER A 1 107 ? -15.555 5.277 -5.105 1 93.56 107 SER A C 1
ATOM 836 O O . SER A 1 107 ? -15.195 5.629 -6.23 1 93.56 107 SER A O 1
ATOM 838 N N . VAL A 1 108 ? -16.062 6.094 -4.23 1 92.69 108 VAL A N 1
ATOM 839 C CA . VAL A 1 108 ? -16.156 7.527 -4.48 1 92.69 108 VAL A CA 1
ATOM 840 C C . VAL A 1 108 ? -14.766 8.156 -4.391 1 92.69 108 VAL A C 1
ATOM 842 O O . VAL A 1 108 ? -14.336 8.867 -5.301 1 92.69 108 VAL A O 1
ATOM 845 N N . ASN A 1 109 ? -14.156 7.992 -3.293 1 90.75 109 ASN A N 1
ATOM 846 C CA . ASN A 1 109 ? -12.727 8.273 -3.264 1 90.75 109 ASN A CA 1
ATOM 847 C C . ASN A 1 109 ? -11.906 7.016 -3.518 1 90.75 109 ASN A C 1
ATOM 849 O O . ASN A 1 109 ? -12.312 5.914 -3.139 1 90.75 109 ASN A O 1
ATOM 853 N N . SER A 1 110 ? -10.805 7.148 -4.051 1 89.88 110 SER A N 1
ATOM 854 C CA . SER A 1 110 ? -9.984 6.074 -4.598 1 89.88 110 SER A CA 1
ATOM 855 C C . SER A 1 110 ? -9.516 5.121 -3.504 1 89.88 110 SER A C 1
ATOM 857 O O . SER A 1 110 ? -8.953 5.555 -2.496 1 89.88 110 SER A O 1
ATOM 859 N N . LEU A 1 111 ? -9.734 3.771 -3.787 1 94.5 111 LEU A N 1
ATOM 860 C CA . LEU A 1 111 ? -9.203 2.766 -2.869 1 94.5 111 LEU A CA 1
ATOM 861 C C . LEU A 1 111 ? -7.68 2.773 -2.873 1 94.5 111 LEU A C 1
ATOM 863 O O . LEU A 1 111 ? -7.051 2.52 -1.844 1 94.5 111 LEU A O 1
ATOM 867 N N . LEU A 1 112 ? -7.109 3.1 -4.035 1 94.06 112 LEU A N 1
ATOM 868 C CA . LEU A 1 112 ? -5.656 3.205 -4.121 1 94.06 112 LEU A CA 1
ATOM 869 C C . LEU A 1 112 ? -5.145 4.352 -3.256 1 94.06 112 LEU A C 1
ATOM 871 O O . LEU A 1 112 ? -4.117 4.219 -2.584 1 94.06 112 LEU A O 1
ATOM 875 N N . SER A 1 113 ? -5.863 5.461 -3.311 1 93.12 113 SER A N 1
ATOM 876 C CA . SER A 1 113 ? -5.461 6.578 -2.459 1 93.12 113 SER A CA 1
ATOM 877 C C . SER A 1 113 ? -5.523 6.195 -0.983 1 93.12 113 SER A C 1
ATOM 879 O O . SER A 1 113 ? -4.637 6.555 -0.207 1 93.12 113 SER A O 1
ATOM 881 N N . ALA A 1 114 ? -6.629 5.484 -0.643 1 93.56 114 ALA A N 1
ATOM 882 C CA . ALA A 1 114 ? -6.738 5.012 0.734 1 93.56 114 ALA A CA 1
ATOM 883 C C . ALA A 1 114 ? -5.566 4.102 1.096 1 93.56 114 ALA A C 1
ATOM 885 O O . ALA A 1 114 ? -5.02 4.191 2.199 1 93.56 114 ALA A O 1
ATOM 886 N N . TYR A 1 115 ? -5.18 3.299 0.213 1 95.62 115 TYR A N 1
ATOM 887 C CA . TYR A 1 115 ? -4.055 2.396 0.418 1 95.62 115 TYR A CA 1
ATOM 888 C C . TYR A 1 115 ? -2.754 3.174 0.577 1 95.62 115 TYR A C 1
ATOM 890 O O . TYR A 1 115 ? -1.966 2.9 1.484 1 95.62 115 TYR A O 1
ATOM 898 N N . MET A 1 116 ? -2.543 4.172 -0.291 1 94.62 116 MET A N 1
ATOM 899 C CA . MET A 1 116 ? -1.34 5 -0.242 1 94.62 116 MET A CA 1
ATOM 900 C C . MET A 1 116 ? -1.274 5.789 1.062 1 94.62 116 MET A C 1
ATOM 902 O O . MET A 1 116 ? -0.187 6.066 1.569 1 94.62 116 MET A O 1
ATOM 906 N N . CYS A 1 117 ? -2.387 6.039 1.665 1 92.94 117 CYS A N 1
ATOM 907 C CA . CYS A 1 117 ? -2.438 6.887 2.852 1 92.94 117 CYS A CA 1
ATOM 908 C C . CYS A 1 117 ? -2.232 6.062 4.117 1 92.94 117 CYS A C 1
ATOM 910 O O . CYS A 1 117 ? -2.221 6.605 5.223 1 92.94 117 CYS A O 1
ATOM 912 N N . LEU A 1 118 ? -2.037 4.754 3.939 1 92.81 118 LEU A N 1
ATOM 913 C CA . LEU A 1 118 ? -1.817 3.906 5.105 1 92.81 118 LEU A CA 1
ATOM 914 C C . LEU A 1 118 ? -0.487 4.234 5.773 1 92.81 118 LEU A C 1
ATOM 916 O O . LEU A 1 118 ? -0.323 4.016 6.977 1 92.81 118 LEU A O 1
ATOM 920 N N . GLU A 1 119 ? 0.465 4.758 4.918 1 93.81 119 GLU A N 1
ATOM 921 C CA . GLU A 1 119 ? 1.82 5.008 5.398 1 93.81 119 GLU A CA 1
ATOM 922 C C . GLU A 1 119 ? 2.256 6.441 5.094 1 93.81 119 GLU A C 1
ATOM 924 O O . GLU A 1 119 ? 2.172 6.891 3.951 1 93.81 119 GLU A O 1
ATOM 929 N N . ARG A 1 120 ? 2.877 7.09 6.078 1 93.38 120 ARG A N 1
ATOM 930 C CA . ARG A 1 120 ? 3.307 8.477 5.93 1 93.38 120 ARG A CA 1
ATOM 931 C C . ARG A 1 120 ? 4.336 8.609 4.812 1 93.38 120 ARG A C 1
ATOM 933 O O . ARG A 1 120 ? 4.281 9.555 4.023 1 93.38 120 ARG A O 1
ATOM 940 N N . PRO A 1 121 ? 5.262 7.711 4.688 1 95.56 121 PRO A N 1
ATOM 941 C CA . PRO A 1 121 ? 6.309 7.879 3.676 1 95.56 121 PRO A CA 1
ATOM 942 C C . PRO A 1 121 ? 5.762 7.84 2.252 1 95.56 121 PRO A C 1
ATOM 944 O O . PRO A 1 121 ? 6.285 8.516 1.365 1 95.56 121 PRO A O 1
ATOM 947 N N . THR A 1 122 ? 4.73 7.02 2.033 1 95.75 122 THR A N 1
ATOM 948 C CA . THR A 1 122 ? 4.141 6.965 0.699 1 95.75 122 THR A CA 1
ATOM 949 C C . THR A 1 122 ? 3.48 8.289 0.344 1 95.75 122 THR A C 1
ATOM 951 O O . THR A 1 122 ? 3.623 8.781 -0.778 1 95.75 122 THR A O 1
ATOM 954 N N . VAL A 1 123 ? 2.879 8.867 1.308 1 95.12 123 VAL A N 1
ATOM 955 C CA . VAL A 1 123 ? 2.217 10.148 1.114 1 95.12 123 VAL A CA 1
ATOM 956 C C . VAL A 1 123 ? 3.262 11.242 0.912 1 95.12 123 VAL A C 1
ATOM 958 O O . VAL A 1 123 ? 3.152 12.055 -0.013 1 95.12 123 VAL A O 1
ATOM 961 N N . PHE A 1 124 ? 4.266 11.258 1.746 1 96.25 124 PHE A N 1
ATOM 962 C CA . PHE A 1 124 ? 5.305 12.273 1.653 1 96.25 124 PHE A CA 1
ATOM 963 C C . PHE A 1 124 ? 6.035 12.18 0.32 1 96.25 124 PHE A C 1
ATOM 965 O O . PHE A 1 124 ? 6.395 13.203 -0.271 1 96.25 124 PHE A O 1
ATOM 972 N N . GLY A 1 125 ? 6.312 10.969 -0.124 1 95.12 125 GLY A N 1
ATOM 973 C CA . GLY A 1 125 ? 6.922 10.781 -1.432 1 95.12 125 GLY A CA 1
ATOM 974 C C . GLY A 1 125 ? 6.133 11.43 -2.553 1 95.12 125 GLY A C 1
ATOM 975 O O . GLY A 1 125 ? 6.711 12.047 -3.451 1 95.12 125 GLY A O 1
ATOM 976 N N . GLU A 1 126 ? 4.852 11.32 -2.521 1 95 126 GLU A N 1
ATOM 977 C CA . GLU A 1 126 ? 4.004 11.953 -3.531 1 95 126 GLU A CA 1
ATOM 978 C C . GLU A 1 126 ? 4.078 13.469 -3.438 1 95 126 GLU A C 1
ATOM 980 O O . GLU A 1 126 ? 4.082 14.164 -4.461 1 95 126 GLU A O 1
ATOM 985 N N . LEU A 1 127 ? 4.102 13.961 -2.209 1 96.19 127 LEU A N 1
ATOM 986 C CA . LEU A 1 127 ? 4.238 15.406 -2.023 1 96.19 127 LEU A CA 1
ATOM 987 C C . LEU A 1 127 ? 5.555 15.906 -2.607 1 96.19 127 LEU A C 1
ATOM 989 O O . LEU A 1 127 ? 5.602 16.969 -3.23 1 96.19 127 LEU A O 1
ATOM 993 N N . ARG A 1 128 ? 6.527 15.172 -2.426 1 94.31 128 ARG A N 1
ATOM 994 C CA . ARG A 1 128 ? 7.84 15.547 -2.945 1 94.31 128 ARG A CA 1
ATOM 995 C C . ARG A 1 128 ? 7.84 15.562 -4.469 1 94.31 128 ARG A C 1
ATOM 997 O O . ARG A 1 128 ? 8.492 16.406 -5.086 1 94.31 128 ARG A O 1
ATOM 1004 N N . LYS A 1 129 ? 7.18 14.633 -4.984 1 92.5 129 LYS A N 1
ATOM 1005 C CA . LYS A 1 129 ? 7.059 14.633 -6.438 1 92.5 129 LYS A CA 1
ATOM 1006 C C . LYS A 1 129 ? 6.383 15.906 -6.934 1 92.5 129 LYS A C 1
ATOM 1008 O O . LYS A 1 129 ? 6.82 16.5 -7.922 1 92.5 129 LYS A O 1
ATOM 1013 N N . ILE A 1 130 ? 5.359 16.281 -6.293 1 95.44 130 ILE A N 1
ATOM 1014 C CA . ILE A 1 130 ? 4.672 17.531 -6.641 1 95.44 130 ILE A CA 1
ATOM 1015 C C . ILE A 1 130 ? 5.629 18.703 -6.48 1 95.44 130 ILE A C 1
ATOM 1017 O O . ILE A 1 130 ? 5.695 19.578 -7.348 1 95.44 130 ILE A O 1
ATOM 1021 N N . GLN A 1 131 ? 6.348 18.703 -5.383 1 95.62 131 GLN A N 1
ATOM 1022 C CA . GLN A 1 131 ? 7.301 19.781 -5.125 1 95.62 131 GLN A CA 1
ATOM 1023 C C . GLN A 1 131 ? 8.352 19.859 -6.234 1 95.62 131 GLN A C 1
ATOM 1025 O O . GLN A 1 131 ? 8.711 20.953 -6.672 1 95.62 131 GLN A O 1
ATOM 1030 N N . LYS A 1 132 ? 8.836 18.734 -6.57 1 91 132 LYS A N 1
ATOM 1031 C CA . LYS A 1 132 ? 9.828 18.703 -7.637 1 91 132 LYS A CA 1
ATOM 1032 C C . LYS A 1 132 ? 9.273 19.312 -8.922 1 91 132 LYS A C 1
ATOM 1034 O O . LYS A 1 132 ? 9.977 20.031 -9.641 1 91 132 LYS A O 1
ATOM 1039 N N . ARG A 1 133 ? 8.07 19.094 -9.258 1 93.06 133 ARG A N 1
ATOM 1040 C CA . ARG A 1 133 ? 7.438 19.578 -10.484 1 93.06 133 ARG A CA 1
ATOM 1041 C C . ARG A 1 133 ? 7.164 21.078 -10.383 1 93.06 133 ARG A C 1
ATOM 1043 O O . ARG A 1 133 ? 7.402 21.828 -11.336 1 93.06 133 ARG A O 1
ATOM 1050 N N . LEU A 1 134 ? 6.738 21.5 -9.18 1 95.5 134 LEU A N 1
ATOM 1051 C CA . LEU A 1 134 ? 6.273 22.875 -9.039 1 95.5 134 LEU A CA 1
ATOM 1052 C C . LEU A 1 134 ? 7.391 23.781 -8.531 1 95.5 134 LEU A C 1
ATOM 1054 O O . LEU A 1 134 ? 7.305 25 -8.648 1 95.5 134 LEU A O 1
ATOM 1058 N N . GLY A 1 135 ? 8.383 23.219 -7.934 1 95.06 135 GLY A N 1
ATOM 1059 C CA . GLY A 1 135 ? 9.453 23.984 -7.32 1 95.06 135 GLY A CA 1
ATOM 1060 C C . GLY A 1 135 ? 9.258 24.203 -5.832 1 95.06 135 GLY A C 1
ATOM 1061 O O . GLY A 1 135 ? 8.125 24.375 -5.367 1 95.06 135 GLY A O 1
ATOM 1062 N N . LYS A 1 136 ? 10.32 24.312 -5.117 1 94.25 136 LYS A N 1
ATOM 1063 C CA . LYS A 1 136 ? 10.328 24.391 -3.658 1 94.25 136 LYS A CA 1
ATOM 1064 C C . LYS A 1 136 ? 9.625 25.656 -3.178 1 94.25 136 LYS A C 1
ATOM 1066 O O . LYS A 1 136 ? 8.945 25.641 -2.146 1 94.25 136 LYS A O 1
ATOM 1071 N N . ASP A 1 137 ? 9.75 26.734 -3.865 1 95.12 137 ASP A N 1
ATOM 1072 C CA . ASP A 1 137 ? 9.133 27.984 -3.457 1 95.12 137 ASP A CA 1
ATOM 1073 C C . ASP A 1 137 ? 7.629 27.984 -3.707 1 95.12 137 ASP A C 1
ATOM 1075 O O . ASP A 1 137 ? 6.859 28.547 -2.928 1 95.12 137 ASP A O 1
ATOM 1079 N N . ASN A 1 138 ? 7.219 27.25 -4.738 1 96.62 138 ASN A N 1
ATOM 1080 C CA . ASN A 1 138 ? 5.812 27.234 -5.133 1 96.62 138 ASN A CA 1
ATOM 1081 C C . ASN A 1 138 ? 5.031 26.172 -4.355 1 96.62 138 ASN A C 1
ATOM 1083 O O . ASN A 1 138 ? 3.803 26.234 -4.277 1 96.62 138 ASN A O 1
ATOM 1087 N N . PHE A 1 139 ? 5.715 25.234 -3.883 1 97.44 139 PHE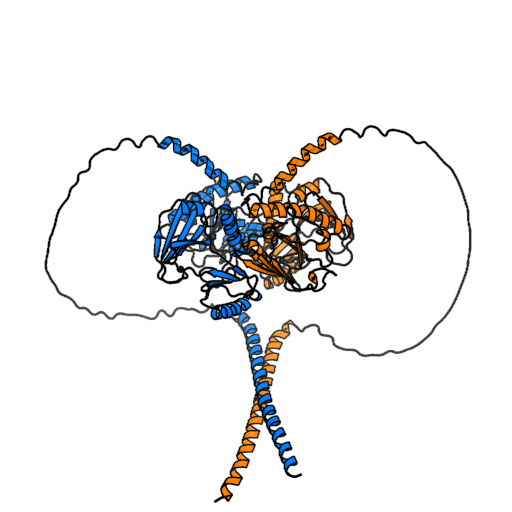 A N 1
ATOM 1088 C CA . PHE A 1 139 ? 5.141 24.156 -3.094 1 97.44 139 PHE A CA 1
ATOM 1089 C C . PHE A 1 139 ? 6.074 23.75 -1.958 1 97.44 139 PHE A C 1
ATOM 1091 O O . PHE A 1 139 ? 6.723 22.703 -2.018 1 97.44 139 PHE A O 1
ATOM 1098 N N . PRO A 1 140 ? 6.066 24.547 -0.956 1 97.69 140 PRO A N 1
ATOM 1099 C CA . PRO A 1 140 ? 7.086 24.422 0.091 1 97.69 140 PRO A CA 1
ATOM 1100 C C . PRO A 1 140 ? 6.773 23.297 1.083 1 97.69 140 PRO A C 1
ATOM 1102 O O . PRO A 1 140 ? 6.363 23.562 2.215 1 97.69 140 PRO A O 1
ATOM 1105 N N . VAL A 1 141 ? 7.094 22.094 0.68 1 97.25 141 VAL A N 1
ATOM 1106 C CA . VAL A 1 141 ? 6.977 20.938 1.58 1 97.25 141 VAL A CA 1
ATOM 1107 C C . VAL A 1 141 ? 8.117 20.969 2.596 1 97.25 141 VAL A C 1
ATOM 1109 O O . VAL A 1 141 ? 9.266 21.219 2.238 1 97.25 141 VAL A O 1
ATOM 1112 N N . ILE A 1 142 ? 7.801 20.719 3.77 1 96.94 142 ILE A N 1
ATOM 1113 C CA . ILE A 1 142 ? 8.805 20.703 4.828 1 96.94 142 ILE A CA 1
ATOM 1114 C C . ILE A 1 142 ? 9.859 19.641 4.52 1 96.94 142 ILE A C 1
ATOM 1116 O O . ILE A 1 142 ? 9.562 18.625 3.877 1 96.94 142 ILE A O 1
ATOM 1120 N N . GLU A 1 143 ? 11.055 19.938 4.992 1 95.12 143 GLU A N 1
ATOM 1121 C CA . GLU A 1 143 ? 12.086 18.906 4.887 1 95.12 143 GLU A CA 1
ATOM 1122 C C . GLU A 1 143 ? 11.844 17.781 5.887 1 95.12 143 GLU A C 1
ATOM 1124 O O . GLU A 1 143 ? 11.375 18.016 7 1 95.12 143 GLU A O 1
ATOM 1129 N N . GLN A 1 144 ? 12.211 16.562 5.449 1 96.19 144 GLN A N 1
ATOM 1130 C CA . GLN A 1 144 ? 12 15.406 6.312 1 96.19 144 GLN A CA 1
ATOM 1131 C C . GLN A 1 144 ? 13.055 14.328 6.066 1 96.19 144 GLN A C 1
ATOM 1133 O O . GLN A 1 144 ? 13.453 14.094 4.926 1 96.19 144 GLN A O 1
ATOM 1138 N N . THR A 1 145 ? 13.523 13.789 7.156 1 96.69 145 THR A N 1
ATOM 1139 C CA . THR A 1 145 ? 14.391 12.617 7.09 1 96.69 145 THR A CA 1
ATOM 1140 C C . THR A 1 145 ? 13.656 11.375 7.574 1 96.69 145 THR A C 1
ATOM 1142 O O . THR A 1 145 ? 12.953 11.414 8.586 1 96.69 145 THR A O 1
ATOM 1145 N N . LEU A 1 146 ? 13.781 10.305 6.816 1 97.69 146 LEU A N 1
ATOM 1146 C CA . LEU A 1 146 ? 13.211 9.031 7.238 1 97.69 146 LEU A CA 1
ATOM 1147 C C . LEU A 1 146 ? 14.305 8.016 7.547 1 97.69 146 LEU A C 1
ATOM 1149 O O . LEU A 1 146 ? 15.195 7.789 6.723 1 97.69 146 LEU A O 1
ATOM 1153 N N . TYR A 1 147 ? 14.234 7.516 8.766 1 96.62 147 TYR A N 1
ATOM 1154 C CA . TYR A 1 147 ? 15.078 6.398 9.172 1 96.62 147 TYR A CA 1
ATOM 1155 C C . TYR A 1 147 ? 14.32 5.078 9.062 1 96.62 147 TYR A C 1
ATOM 1157 O O . TYR A 1 147 ? 13.242 4.922 9.641 1 96.62 147 TYR A O 1
ATOM 1165 N N . GLY A 1 148 ? 14.945 4.16 8.328 1 93.88 148 GLY A N 1
ATOM 1166 C CA . GLY A 1 148 ? 14.281 2.875 8.172 1 93.88 148 GLY A CA 1
ATOM 1167 C C . GLY A 1 148 ? 14.047 2.166 9.492 1 93.88 148 GLY A C 1
ATOM 1168 O O . GLY A 1 148 ? 13.125 1.358 9.609 1 93.88 148 GLY A O 1
ATOM 1169 N N . ASN A 1 149 ? 14.875 2.35 10.422 1 91.69 149 ASN A N 1
ATOM 1170 C CA . ASN A 1 149 ? 14.727 1.889 11.797 1 91.69 149 ASN A CA 1
ATOM 1171 C C . ASN A 1 149 ? 15.586 2.707 12.758 1 91.69 149 ASN A C 1
ATOM 1173 O O . ASN A 1 149 ? 16.375 3.545 12.328 1 91.69 149 ASN A O 1
ATOM 1177 N N . HIS A 1 150 ? 15.406 2.402 14.07 1 91.75 150 HIS A N 1
ATOM 1178 C CA . HIS A 1 150 ? 16.062 3.184 15.117 1 91.75 150 HIS A CA 1
ATOM 1179 C C . HIS A 1 150 ? 17.578 3.068 15.016 1 91.75 150 HIS A C 1
ATOM 1181 O O . HIS A 1 150 ? 18.297 3.971 15.445 1 91.75 150 HIS A O 1
ATOM 1187 N N . ARG A 1 151 ? 18.062 2.057 14.445 1 90.38 151 ARG A N 1
ATOM 1188 C CA . ARG A 1 151 ? 19.5 1.819 14.383 1 90.38 151 ARG A CA 1
ATOM 1189 C C . ARG A 1 151 ? 20.172 2.818 13.445 1 90.38 151 ARG A C 1
ATOM 1191 O O . ARG A 1 151 ? 21.375 3.055 13.555 1 90.38 151 ARG A O 1
ATOM 1198 N N . GLU A 1 152 ? 19.375 3.434 12.586 1 92.19 152 GLU A N 1
ATOM 1199 C CA . GLU A 1 152 ? 19.922 4.363 11.602 1 92.19 152 GLU A CA 1
ATOM 1200 C C . GLU A 1 152 ? 19.984 5.785 12.156 1 92.19 152 GLU A C 1
ATOM 1202 O O . GLU A 1 152 ? 20.562 6.676 11.539 1 92.19 152 GLU A O 1
ATOM 1207 N N . MET A 1 153 ? 19.422 5.945 13.25 1 93.44 153 MET A N 1
ATOM 1208 C CA . MET A 1 153 ? 19.375 7.27 13.859 1 93.44 153 MET A CA 1
ATOM 1209 C C . MET A 1 153 ? 20.688 7.594 14.578 1 93.44 153 MET A C 1
ATOM 1211 O O . MET A 1 153 ? 20.688 7.828 15.781 1 93.44 153 MET A O 1
ATOM 1215 N N . LEU A 1 154 ? 21.688 7.68 13.773 1 86.81 154 LEU A N 1
ATOM 1216 C CA . LEU A 1 154 ? 23.016 7.824 14.344 1 86.81 154 LEU A CA 1
ATOM 1217 C C . LEU A 1 154 ? 23.5 9.266 14.25 1 86.81 154 LEU A C 1
ATOM 1219 O O . LEU A 1 154 ? 24.172 9.766 15.156 1 86.81 154 LEU A O 1
ATOM 1223 N N . ILE A 1 155 ? 23.156 9.969 13.133 1 83.12 155 ILE A N 1
ATOM 1224 C CA . ILE A 1 155 ? 23.594 11.344 12.938 1 83.12 155 ILE A CA 1
ATOM 1225 C C . ILE A 1 155 ? 22.562 12.305 13.531 1 83.12 155 ILE A C 1
ATOM 1227 O O . ILE A 1 155 ? 21.375 12.219 13.227 1 83.12 155 ILE A O 1
ATOM 1231 N N . THR A 1 156 ? 23.109 13.125 14.359 1 79.5 156 THR A N 1
ATOM 1232 C CA . THR A 1 156 ? 22.234 14.07 15.039 1 79.5 156 THR A CA 1
ATOM 1233 C C . THR A 1 156 ? 21.812 15.203 14.094 1 79.5 156 THR A C 1
ATOM 1235 O O . THR A 1 156 ? 22.672 15.852 13.492 1 79.5 156 THR A O 1
ATOM 1238 N N . PRO A 1 157 ? 20.578 15.375 13.977 1 85.81 157 PRO A N 1
ATOM 1239 C CA . PRO A 1 157 ? 20.094 16.5 13.164 1 85.81 157 PRO A CA 1
ATOM 1240 C C . PRO A 1 157 ? 20.25 17.844 13.867 1 85.81 157 PRO A C 1
ATOM 1242 O O . PRO A 1 157 ? 20.766 17.906 14.984 1 85.81 157 PRO A O 1
ATOM 1245 N N . ASP A 1 158 ? 19.906 18.891 13.164 1 92.25 158 ASP A N 1
ATOM 1246 C CA . ASP A 1 158 ? 19.828 20.219 13.781 1 92.25 158 ASP A CA 1
ATOM 1247 C C . ASP A 1 158 ? 18.531 20.375 14.586 1 92.25 158 ASP A C 1
ATOM 1249 O O . ASP A 1 158 ? 17.438 20.125 14.078 1 92.25 158 ASP A O 1
ATOM 1253 N N . PHE A 1 159 ? 18.75 20.797 15.844 1 94.88 159 PHE A N 1
ATOM 1254 C CA . PHE A 1 159 ? 17.625 20.875 16.75 1 94.88 159 PHE A CA 1
ATOM 1255 C C . PHE A 1 159 ? 17.062 22.297 16.797 1 94.88 159 PHE A C 1
ATOM 1257 O O . PHE A 1 159 ? 17.781 23.266 16.5 1 94.88 159 PHE A O 1
ATOM 1264 N N . PRO A 1 160 ? 15.844 22.516 17.188 1 97 160 PRO A N 1
ATOM 1265 C CA . PRO A 1 160 ? 14.859 21.516 17.594 1 97 160 PRO A CA 1
ATOM 1266 C C . PRO A 1 160 ? 14.219 20.797 16.406 1 97 160 PRO A C 1
ATOM 1268 O O . PRO A 1 160 ? 14.094 21.375 15.328 1 97 160 PRO A O 1
ATOM 1271 N N . ILE A 1 161 ? 13.742 19.531 16.672 1 97.31 161 ILE A N 1
ATOM 1272 C CA . ILE A 1 161 ? 13.109 18.734 15.633 1 97.31 161 ILE A CA 1
ATOM 1273 C C . ILE A 1 161 ? 11.859 18.062 16.188 1 97.31 161 ILE A C 1
ATOM 1275 O O . ILE A 1 161 ? 11.656 18.016 17.406 1 97.31 161 ILE A O 1
ATOM 1279 N N . VAL A 1 162 ? 10.992 17.609 15.297 1 96.94 162 VAL A N 1
ATOM 1280 C CA . VAL A 1 162 ? 9.844 16.781 15.633 1 96.94 162 VAL A CA 1
ATOM 1281 C C . VAL A 1 162 ? 10.094 15.352 15.141 1 96.94 162 VAL A C 1
ATOM 1283 O O . VAL A 1 162 ? 10.391 15.133 13.961 1 96.94 162 VAL A O 1
ATOM 1286 N N . GLY A 1 163 ? 10.047 14.406 16.078 1 96.44 163 GLY A N 1
ATOM 1287 C CA . GLY A 1 163 ? 10.109 12.992 15.742 1 96.44 163 GLY A CA 1
ATOM 1288 C C . GLY A 1 163 ? 8.75 12.328 15.703 1 96.44 163 GLY A C 1
ATOM 1289 O O . GLY A 1 163 ? 7.926 12.539 16.594 1 96.44 163 GLY A O 1
ATOM 1290 N N . LYS A 1 164 ? 8.531 11.562 14.617 1 95.06 164 LYS A N 1
ATOM 1291 C CA . LYS A 1 164 ? 7.293 10.805 14.453 1 95.06 164 LYS A CA 1
ATOM 1292 C C . LYS A 1 164 ? 7.578 9.328 14.211 1 95.06 164 LYS A C 1
ATOM 1294 O O . LYS A 1 164 ? 8.438 8.984 13.398 1 95.06 164 LYS A O 1
ATOM 1299 N N . VAL A 1 165 ? 6.801 8.5 14.898 1 93.38 165 VAL A N 1
ATOM 1300 C CA . VAL A 1 165 ? 7.027 7.066 14.789 1 93.38 165 VAL A CA 1
ATOM 1301 C C . VAL A 1 165 ? 5.898 6.422 13.984 1 93.38 165 VAL A C 1
ATOM 1303 O O . VAL A 1 165 ? 4.727 6.531 14.352 1 93.38 165 VAL A O 1
ATOM 1306 N N . GLY A 1 166 ? 6.262 5.785 12.898 1 91.88 166 GLY A N 1
ATOM 1307 C CA . GLY A 1 166 ? 5.316 4.988 12.133 1 91.88 166 GLY A CA 1
ATOM 1308 C C . GLY A 1 166 ? 4.141 5.793 11.617 1 91.88 166 GLY A C 1
ATOM 1309 O O . GLY A 1 166 ? 4.309 6.934 11.172 1 91.88 166 GLY A O 1
ATOM 1310 N N . HIS A 1 167 ? 2.982 5.164 11.617 1 88.19 167 HIS A N 1
ATOM 1311 C CA . HIS A 1 167 ? 1.796 5.699 10.961 1 88.19 167 HIS A CA 1
ATOM 1312 C C . HIS A 1 167 ? 0.875 6.387 11.961 1 88.19 167 HIS A C 1
ATOM 1314 O O . HIS A 1 167 ? -0.218 6.832 11.602 1 88.19 167 HIS A O 1
ATOM 1320 N N . ALA A 1 168 ? 1.261 6.535 13.148 1 81 168 ALA A N 1
ATOM 1321 C CA . ALA A 1 168 ? 0.394 7.109 14.172 1 81 168 ALA A CA 1
ATOM 1322 C C . ALA A 1 168 ? -0.033 8.523 13.805 1 81 168 ALA A C 1
ATOM 1324 O O . ALA A 1 168 ? 0.741 9.281 13.211 1 81 168 ALA A O 1
ATOM 1325 N N . HIS A 1 169 ? -1.304 8.789 14.125 1 78.12 169 HIS A N 1
ATOM 1326 C CA . HIS A 1 169 ? -1.868 10.102 13.836 1 78.12 169 HIS A CA 1
ATOM 1327 C C . HIS A 1 169 ? -2.566 10.68 15.062 1 78.12 169 HIS A C 1
ATOM 1329 O O . HIS A 1 169 ? -2.57 10.062 16.125 1 78.12 169 HIS A O 1
ATOM 1335 N N . ALA A 1 170 ? -3.082 11.898 14.922 1 76.56 170 ALA A N 1
ATOM 1336 C CA . ALA A 1 170 ? -3.914 12.562 15.93 1 76.56 170 ALA A CA 1
ATOM 1337 C C . ALA A 1 170 ? -3.094 12.938 17.156 1 76.56 170 ALA A C 1
ATOM 1339 O O . ALA A 1 170 ? -3.588 12.867 18.281 1 76.56 170 ALA A O 1
ATOM 1340 N N . GLY A 1 171 ? -1.854 13.211 16.906 1 76.56 171 GLY A N 1
ATOM 1341 C CA . GLY A 1 171 ? -1.008 13.664 18 1 76.56 171 GLY A CA 1
ATOM 1342 C C . GLY A 1 171 ? -0.251 12.539 18.672 1 76.56 171 GLY A C 1
ATOM 1343 O O . GLY A 1 171 ? 0.627 12.789 19.5 1 76.56 171 GLY A O 1
ATOM 1344 N N . TYR A 1 172 ? -0.537 11.344 18.266 1 81.94 172 TYR A N 1
ATOM 1345 C CA . TYR A 1 172 ? 0.145 10.188 18.859 1 81.94 172 TYR A CA 1
ATOM 1346 C C . TYR A 1 172 ? 1.437 9.883 18.109 1 81.94 172 TYR A C 1
ATOM 1348 O O . TYR A 1 172 ? 1.545 10.156 16.906 1 81.94 172 TYR A O 1
ATOM 1356 N N . GLY A 1 173 ? 2.391 9.383 18.859 1 88.06 173 GLY A N 1
ATOM 1357 C CA . GLY A 1 173 ? 3.615 8.883 18.25 1 88.06 173 GLY A CA 1
ATOM 1358 C C . GLY A 1 173 ? 4.535 9.992 17.766 1 88.06 173 GLY A C 1
ATOM 1359 O O . GLY A 1 173 ? 5.301 9.805 16.828 1 88.06 173 GLY A O 1
ATOM 1360 N N . LYS A 1 174 ? 4.359 11.156 18.266 1 92.19 174 LYS A N 1
ATOM 1361 C CA . LYS A 1 174 ? 5.234 12.258 17.875 1 92.19 174 LYS A CA 1
ATOM 1362 C C . LYS A 1 174 ? 5.781 12.984 19.109 1 92.19 174 LYS A C 1
ATOM 1364 O O . LYS A 1 174 ? 5.117 13.047 20.141 1 92.19 174 LYS A O 1
ATOM 1369 N N . ALA A 1 175 ? 6.98 13.555 19.031 1 95 175 ALA A N 1
ATOM 1370 C CA . ALA A 1 175 ? 7.652 14.273 20.109 1 95 175 ALA A CA 1
ATOM 1371 C C . ALA A 1 175 ? 8.516 15.406 19.562 1 95 175 ALA A C 1
ATOM 1373 O O . ALA A 1 175 ? 9.156 15.266 18.516 1 95 175 ALA A O 1
ATOM 1374 N N . LYS A 1 176 ? 8.445 16.5 20.266 1 96.31 176 LYS A N 1
ATOM 1375 C CA . LYS A 1 176 ? 9.398 17.562 20 1 96.31 176 LYS A CA 1
ATOM 1376 C C . LYS A 1 176 ? 10.727 17.297 20.719 1 96.31 176 LYS A C 1
ATOM 1378 O O . LYS A 1 176 ? 10.75 17.078 21.922 1 96.31 176 LYS A O 1
ATOM 1383 N N . LEU A 1 177 ? 11.758 17.281 19.984 1 97.12 177 LEU A N 1
ATOM 1384 C CA . LEU A 1 177 ? 13.094 17.016 20.5 1 97.12 177 LEU A CA 1
ATOM 1385 C C . LEU A 1 177 ? 13.961 18.266 20.438 1 97.12 177 LEU A C 1
ATOM 1387 O O . LEU A 1 177 ? 14.234 18.781 19.344 1 97.12 177 LEU A O 1
ATOM 1391 N N . ASN A 1 178 ? 14.531 18.672 21.594 1 96.81 178 ASN A N 1
ATOM 1392 C CA . ASN A 1 178 ? 15.188 19.969 21.656 1 96.81 178 ASN A CA 1
ATOM 1393 C C . ASN A 1 178 ? 16.703 19.828 21.578 1 96.81 178 ASN A C 1
ATOM 1395 O O . ASN A 1 178 ? 17.406 20.812 21.344 1 96.81 178 ASN A O 1
ATOM 1399 N N . ASP A 1 179 ? 17.188 18.641 21.859 1 95.81 179 ASP A N 1
ATOM 1400 C CA . ASP A 1 179 ? 18.641 18.453 21.875 1 95.81 179 ASP A CA 1
ATOM 1401 C C . ASP A 1 179 ? 19.016 16.984 21.641 1 95.81 179 ASP A C 1
ATOM 1403 O O . ASP A 1 179 ? 18.141 16.141 21.453 1 95.81 179 ASP A O 1
ATOM 1407 N N . SER A 1 180 ? 20.281 16.766 21.719 1 94.81 180 SER A N 1
ATOM 1408 C CA . SER A 1 180 ? 20.812 15.453 21.391 1 94.81 180 SER A CA 1
ATOM 1409 C C . SER A 1 180 ? 20.406 14.422 22.438 1 94.81 180 SER A C 1
ATOM 1411 O O . SER A 1 180 ? 20.219 13.242 22.125 1 94.81 180 SER A O 1
ATOM 1413 N N . GLU A 1 181 ? 20.25 14.859 23.641 1 94 181 GLU A N 1
ATOM 1414 C CA . GLU A 1 181 ? 19.828 13.945 24.688 1 94 181 GLU A CA 1
ATOM 1415 C C . GLU A 1 181 ? 18.406 13.461 24.469 1 94 181 GLU A C 1
ATOM 1417 O O . GLU A 1 181 ? 18.125 12.266 24.578 1 94 181 GLU A O 1
ATOM 1422 N N . ALA A 1 182 ? 17.625 14.406 24.188 1 95.88 182 ALA A N 1
ATOM 1423 C CA . ALA A 1 182 ? 16.25 14.055 23.875 1 95.88 182 ALA A CA 1
ATOM 1424 C C . ALA A 1 182 ? 16.156 13.125 22.672 1 95.88 182 ALA A C 1
ATOM 1426 O O . ALA A 1 182 ? 15.352 12.195 22.656 1 95.88 182 ALA A O 1
ATOM 1427 N N . PHE A 1 183 ? 17 13.406 21.75 1 96.62 183 PHE A N 1
ATOM 1428 C CA . PHE A 1 183 ? 17.047 12.586 20.547 1 96.62 183 PHE A CA 1
ATOM 1429 C C . PHE A 1 183 ? 17.469 11.164 20.875 1 96.62 183 PHE A C 1
ATOM 1431 O O . PHE A 1 183 ? 16.891 10.195 20.375 1 96.62 183 PHE A O 1
ATOM 1438 N N . ALA A 1 184 ? 18.359 11.023 21.656 1 94.5 184 ALA A N 1
ATOM 1439 C CA . ALA A 1 184 ? 18.844 9.711 22.062 1 94.5 184 ALA A CA 1
ATOM 1440 C C . ALA A 1 184 ? 17.766 8.938 22.828 1 94.5 184 ALA A C 1
ATOM 1442 O O . ALA A 1 184 ? 17.578 7.734 22.609 1 94.5 184 ALA A O 1
ATOM 1443 N N . ASP A 1 185 ? 17.109 9.594 23.719 1 94.19 185 ASP A N 1
ATOM 1444 C CA . ASP A 1 185 ? 16 8.961 24.438 1 94.19 185 ASP A CA 1
ATOM 1445 C C . ASP A 1 185 ? 14.898 8.516 23.484 1 94.19 185 ASP A C 1
ATOM 1447 O O . ASP A 1 185 ? 14.375 7.406 23.609 1 94.19 185 ASP A O 1
ATOM 1451 N N . PHE A 1 186 ? 14.578 9.453 22.656 1 94.94 186 PHE A N 1
ATOM 1452 C CA . PHE A 1 186 ? 13.555 9.156 21.656 1 94.94 186 PHE A CA 1
ATOM 1453 C C . PHE A 1 186 ? 13.938 7.926 20.844 1 94.94 186 PHE A C 1
ATOM 1455 O O . PHE A 1 186 ? 13.117 7.027 20.641 1 94.94 186 PHE A O 1
ATOM 1462 N N . ARG A 1 187 ? 15.125 7.887 20.375 1 94.94 187 ARG A N 1
ATOM 1463 C CA . ARG A 1 187 ? 15.656 6.746 19.641 1 94.94 187 ARG A CA 1
ATOM 1464 C C . ARG A 1 187 ? 15.477 5.453 20.422 1 94.94 187 ARG A C 1
ATOM 1466 O O . ARG A 1 187 ? 15.086 4.426 19.859 1 94.94 187 ARG A O 1
ATOM 1473 N N . SER A 1 188 ? 15.742 5.5 21.641 1 93 188 SER A N 1
ATOM 1474 C CA . SER A 1 188 ? 15.617 4.316 22.484 1 93 188 SER A CA 1
ATOM 1475 C C . SER A 1 188 ? 14.172 3.836 22.562 1 93 188 SER A C 1
ATOM 1477 O O . SER A 1 188 ? 13.906 2.631 22.594 1 93 188 SER A O 1
ATOM 1479 N N . LEU A 1 189 ? 13.305 4.762 22.625 1 92.12 189 LEU A N 1
ATOM 1480 C CA . LEU A 1 189 ? 11.891 4.418 22.625 1 92.12 189 LEU A CA 1
ATOM 1481 C C . LEU A 1 189 ? 11.461 3.824 21.297 1 92.12 189 LEU A C 1
ATOM 1483 O O . LEU A 1 189 ? 10.664 2.881 21.25 1 92.12 189 LEU A O 1
ATOM 1487 N N . CYS A 1 190 ? 11.992 4.371 20.219 1 92.69 190 CYS A N 1
ATOM 1488 C CA . CYS A 1 190 ? 11.672 3.881 18.875 1 92.69 190 CYS A CA 1
ATOM 1489 C C . CYS A 1 190 ? 12.102 2.43 18.703 1 92.69 190 CYS A C 1
ATOM 1491 O O . CYS A 1 190 ? 11.5 1.683 17.938 1 92.69 190 CYS A O 1
ATOM 1493 N N . ALA A 1 191 ? 13.102 2.025 19.406 1 90.5 191 ALA A N 1
ATOM 1494 C CA . ALA A 1 191 ? 13.609 0.657 19.344 1 90.5 191 ALA A CA 1
ATOM 1495 C C . ALA A 1 191 ? 12.547 -0.346 19.781 1 90.5 191 ALA A C 1
ATOM 1497 O O . ALA A 1 191 ? 12.539 -1.492 19.312 1 90.5 191 ALA A O 1
ATOM 1498 N N . LEU A 1 192 ? 11.617 0.088 20.609 1 84.62 192 LEU A N 1
ATOM 1499 C CA . LEU A 1 192 ? 10.555 -0.781 21.109 1 84.62 192 LEU A CA 1
ATOM 1500 C C . LEU A 1 192 ? 9.477 -0.99 20.047 1 84.62 192 LEU A C 1
ATOM 1502 O O . LEU A 1 192 ? 8.781 -2.01 20.062 1 84.62 192 LEU A O 1
ATOM 1506 N N . HIS A 1 193 ? 9.297 -0.124 19.156 1 82.25 193 HIS A N 1
ATOM 1507 C CA . HIS A 1 193 ? 8.211 -0.151 18.172 1 82.25 193 HIS A CA 1
ATOM 1508 C C . HIS A 1 193 ? 8.641 -0.878 16.906 1 82.25 193 HIS A C 1
ATOM 1510 O O . HIS A 1 193 ? 7.879 -1.68 16.359 1 82.25 193 HIS A O 1
ATOM 1516 N N . GLY A 1 194 ? 9.859 -0.616 16.453 1 84 194 GLY A N 1
ATOM 1517 C CA . GLY A 1 194 ? 10.422 -1.326 15.32 1 84 194 GLY A CA 1
ATOM 1518 C C . GLY A 1 194 ? 9.992 -0.759 13.984 1 84 194 GLY A C 1
ATOM 1519 O O . GLY A 1 194 ? 10.438 -1.227 12.93 1 84 194 GLY A O 1
ATOM 1520 N N . ASP A 1 195 ? 9.156 0.241 13.945 1 90.31 195 ASP A N 1
ATOM 1521 C CA . ASP A 1 195 ? 8.711 0.87 12.703 1 90.31 195 ASP A CA 1
ATOM 1522 C C . ASP A 1 195 ? 9.703 1.938 12.242 1 90.31 195 ASP A C 1
ATOM 1524 O O . ASP A 1 195 ? 10.68 2.227 12.938 1 90.31 195 ASP A O 1
ATOM 1528 N N . TYR A 1 196 ? 9.531 2.49 11.016 1 95.75 196 TYR A N 1
ATOM 1529 C CA . TYR A 1 196 ? 10.32 3.627 10.547 1 95.75 196 TYR A CA 1
ATOM 1530 C C . TYR A 1 196 ? 10.07 4.855 11.414 1 95.75 196 TYR A C 1
ATOM 1532 O O . TYR A 1 196 ? 9.078 4.91 12.156 1 95.75 196 TYR A O 1
ATOM 1540 N N . VAL A 1 197 ? 11.039 5.777 11.32 1 96.38 197 VAL A N 1
ATOM 1541 C CA . VAL A 1 197 ? 10.961 7.031 12.062 1 96.38 197 VAL A CA 1
ATOM 1542 C C . VAL A 1 197 ? 11.203 8.203 11.109 1 96.38 197 VAL A C 1
ATOM 1544 O O . VAL A 1 197 ? 12.109 8.156 10.273 1 96.38 197 VAL A O 1
ATOM 1547 N N . THR A 1 198 ? 10.398 9.195 11.211 1 96.75 198 THR A N 1
ATOM 1548 C CA . THR A 1 198 ? 10.641 10.414 10.453 1 96.75 198 THR A CA 1
ATOM 1549 C C . THR A 1 198 ? 10.953 11.578 11.391 1 96.75 198 THR A C 1
ATOM 1551 O O . THR A 1 198 ? 10.383 11.672 12.484 1 96.75 198 THR A O 1
ATOM 1554 N N . VAL A 1 199 ? 11.844 12.422 10.953 1 96.56 199 VAL A N 1
ATOM 1555 C CA . VAL A 1 199 ? 12.18 13.625 11.711 1 96.56 199 VAL A CA 1
ATOM 1556 C C . VAL A 1 199 ? 12.109 14.844 10.789 1 96.56 199 VAL A C 1
ATOM 1558 O O . VAL A 1 199 ? 12.492 14.773 9.625 1 96.56 199 VAL A O 1
ATOM 1561 N N . GLU A 1 200 ? 11.633 15.906 11.312 1 96.88 200 GLU A N 1
ATOM 1562 C CA . GLU A 1 200 ? 11.523 17.172 10.602 1 96.88 200 GLU A CA 1
ATOM 1563 C C . GLU A 1 200 ? 11.836 18.344 11.516 1 96.88 200 GLU A C 1
ATOM 1565 O O . GLU A 1 200 ? 11.711 18.234 12.742 1 96.88 200 GLU A O 1
ATOM 1570 N N . PRO A 1 201 ? 12.305 19.484 10.961 1 96.62 201 PRO A N 1
ATOM 1571 C CA . PRO A 1 201 ? 12.531 20.656 11.82 1 96.62 201 PRO A CA 1
ATOM 1572 C C . PRO A 1 201 ? 11.266 21.125 12.531 1 96.62 201 PRO A C 1
ATOM 1574 O O . PRO A 1 201 ? 10.18 21.078 11.953 1 96.62 201 PRO A O 1
ATOM 1577 N N . PHE A 1 202 ? 11.516 21.469 13.844 1 97.12 202 PHE A N 1
ATOM 1578 C CA . PHE A 1 202 ? 10.406 22.125 14.516 1 97.12 202 PHE A CA 1
ATOM 1579 C C . PHE A 1 202 ? 10.203 23.531 13.984 1 97.12 202 PHE A C 1
ATOM 1581 O O . PHE A 1 202 ? 11.141 24.344 13.992 1 97.12 202 PHE A O 1
ATOM 1588 N N . ILE A 1 203 ? 9.031 23.828 13.523 1 96.25 203 ILE A N 1
ATOM 1589 C CA . ILE A 1 203 ? 8.688 25.172 13.086 1 96.25 203 ILE A CA 1
ATOM 1590 C C . ILE A 1 203 ? 7.918 25.891 14.188 1 96.25 203 ILE A C 1
ATOM 1592 O O . ILE A 1 203 ? 6.887 25.406 14.656 1 96.25 203 ILE A O 1
ATOM 1596 N N . ASP A 1 204 ? 8.516 26.984 14.609 1 95.56 204 ASP A N 1
ATOM 1597 C CA . ASP A 1 204 ? 7.797 27.859 15.539 1 95.56 204 ASP A CA 1
ATOM 1598 C C . ASP A 1 204 ? 6.664 28.594 14.828 1 95.56 204 ASP A C 1
ATOM 1600 O O . ASP A 1 204 ? 6.871 29.672 14.258 1 95.56 204 ASP A O 1
ATOM 1604 N N . TRP A 1 205 ? 5.504 27.984 14.938 1 94.94 205 TRP A N 1
ATOM 1605 C CA . TRP A 1 205 ? 4.383 28.516 14.172 1 94.94 205 TRP A CA 1
ATOM 1606 C C . TRP A 1 205 ? 3.4 29.25 15.086 1 94.94 205 TRP A C 1
ATOM 1608 O O . TRP A 1 205 ? 3.303 28.938 16.266 1 94.94 205 TRP A O 1
ATOM 1618 N N . ASP A 1 206 ? 2.654 30.203 14.633 1 93.88 206 ASP A N 1
ATOM 1619 C CA . ASP A 1 206 ? 1.626 30.922 15.383 1 93.88 206 ASP A CA 1
ATOM 1620 C C . ASP A 1 206 ? 0.234 30.391 15.047 1 93.88 206 ASP A C 1
ATOM 1622 O O . ASP A 1 206 ? -0.679 30.453 15.875 1 93.88 206 ASP A O 1
ATOM 1626 N N . TRP A 1 207 ? 0.111 29.828 13.789 1 94.19 207 TRP A N 1
ATOM 1627 C CA . TRP A 1 207 ? -1.143 29.172 13.438 1 94.19 207 TRP A CA 1
ATOM 1628 C C . TRP A 1 207 ? -0.91 28.078 12.398 1 94.19 207 TRP A C 1
ATOM 1630 O O . TRP A 1 207 ? 0.12 28.062 11.719 1 94.19 207 TRP A O 1
ATOM 1640 N N . ASP A 1 208 ? -1.774 27.109 12.344 1 94.25 208 ASP A N 1
ATOM 1641 C CA . ASP A 1 208 ? -1.76 26.109 11.281 1 94.25 208 ASP A CA 1
ATOM 1642 C C . ASP A 1 208 ? -3.004 26.234 10.398 1 94.25 208 ASP A C 1
ATOM 1644 O O . ASP A 1 208 ? -3.992 26.859 10.797 1 94.25 208 ASP A O 1
ATOM 1648 N N . GLY A 1 209 ? -2.852 25.828 9.211 1 94.12 209 GLY A N 1
ATOM 1649 C CA . GLY A 1 209 ? -3.936 25.875 8.242 1 94.12 209 GLY A CA 1
ATOM 1650 C C . GLY A 1 209 ? -4.254 24.531 7.625 1 94.12 209 GLY A C 1
ATOM 1651 O O . GLY A 1 209 ? -3.379 23.672 7.527 1 94.12 209 GLY A O 1
ATOM 1652 N N . ARG A 1 210 ? -5.508 24.422 7.262 1 93.5 210 ARG A N 1
ATOM 1653 C CA . ARG A 1 210 ? -5.984 23.281 6.484 1 93.5 210 ARG A CA 1
ATOM 1654 C C . ARG A 1 210 ? -6.719 23.75 5.23 1 93.5 210 ARG A C 1
ATOM 1656 O O . ARG A 1 210 ? -7.602 24.609 5.301 1 93.5 210 ARG A O 1
ATOM 1663 N N . ILE A 1 211 ? -6.285 23.234 4.145 1 95.56 211 ILE A N 1
ATOM 1664 C CA . ILE A 1 211 ? -6.988 23.484 2.891 1 95.56 211 ILE A CA 1
ATOM 1665 C C . ILE A 1 211 ? -7.781 22.234 2.494 1 95.56 211 ILE A C 1
ATOM 1667 O O . ILE A 1 211 ? -7.238 21.141 2.457 1 95.56 211 ILE A O 1
ATOM 1671 N N . GLN A 1 212 ? -9.031 22.438 2.232 1 93.5 212 GLN A N 1
ATOM 1672 C CA . GLN A 1 212 ? -9.945 21.344 1.888 1 93.5 212 GLN A CA 1
ATOM 1673 C C . GLN A 1 212 ? -10.5 21.531 0.476 1 93.5 212 GLN A C 1
ATOM 1675 O O . GLN A 1 212 ? -10.938 22.625 0.105 1 93.5 212 GLN A O 1
ATOM 1680 N N . LYS A 1 213 ? -10.461 20.453 -0.28 1 93.69 213 LYS A N 1
ATOM 1681 C CA . LYS A 1 213 ? -11.078 20.422 -1.603 1 93.69 213 LYS A CA 1
ATOM 1682 C C . LYS A 1 213 ? -12.078 19.281 -1.715 1 93.69 213 LYS A C 1
ATOM 1684 O O . LYS A 1 213 ? -11.719 18.109 -1.526 1 93.69 213 LYS A O 1
ATOM 1689 N N . ILE A 1 214 ? -13.328 19.531 -1.924 1 92.75 214 ILE A N 1
ATOM 1690 C CA . ILE A 1 214 ? -14.398 18.594 -2.213 1 92.75 214 ILE A CA 1
ATOM 1691 C C . ILE A 1 214 ? -14.969 18.859 -3.605 1 92.75 214 ILE A C 1
ATOM 1693 O O . ILE A 1 214 ? -15.82 19.734 -3.775 1 92.75 214 ILE A O 1
ATOM 1697 N N . GLY A 1 215 ? -14.438 18.047 -4.578 1 90.88 215 GLY A N 1
ATOM 1698 C CA . GLY A 1 215 ? -14.805 18.359 -5.949 1 90.88 215 GLY A CA 1
ATOM 1699 C C . GLY A 1 215 ? -14.406 19.766 -6.359 1 90.88 215 GLY A C 1
ATOM 1700 O O . GLY A 1 215 ? -13.242 20.156 -6.242 1 90.88 215 GLY A O 1
ATOM 1701 N N . PRO A 1 216 ? -15.359 20.594 -6.762 1 92.69 216 PRO A N 1
ATOM 1702 C CA . PRO A 1 216 ? -15.031 21.953 -7.16 1 92.69 216 PRO A CA 1
ATOM 1703 C C . PRO A 1 216 ? -15.07 22.938 -5.988 1 92.69 216 PRO A C 1
ATOM 1705 O O . PRO A 1 216 ? -14.883 24.141 -6.184 1 92.69 216 PRO A O 1
ATOM 1708 N N . TYR A 1 217 ? -15.273 22.453 -4.793 1 93.12 217 TYR A N 1
ATOM 1709 C CA . TYR A 1 217 ? -15.445 23.328 -3.643 1 93.12 217 TYR A CA 1
ATOM 1710 C C . TYR A 1 217 ? -14.172 23.391 -2.803 1 93.12 217 TYR A C 1
ATOM 1712 O O . TYR A 1 217 ? -13.602 22.359 -2.463 1 93.12 217 TYR A O 1
ATOM 1720 N N . TYR A 1 218 ? -13.789 24.641 -2.469 1 94.88 218 TYR A N 1
ATOM 1721 C CA . TYR A 1 218 ? -12.555 24.891 -1.728 1 94.88 218 TYR A CA 1
ATOM 1722 C C . TYR A 1 218 ? -12.844 25.578 -0.402 1 94.88 218 TYR A C 1
ATOM 1724 O O . TYR A 1 218 ? -13.719 26.438 -0.326 1 94.88 218 TYR A O 1
ATOM 1732 N N . ARG A 1 219 ? -12.094 25.219 0.638 1 94.19 219 ARG A N 1
ATOM 1733 C CA . ARG A 1 219 ? -12.102 25.938 1.908 1 94.19 219 ARG A CA 1
ATOM 1734 C C . ARG A 1 219 ? -10.711 25.953 2.537 1 94.19 219 ARG A C 1
ATOM 1736 O O . ARG A 1 219 ? -9.93 25.016 2.348 1 94.19 219 ARG A O 1
ATOM 1743 N N . VAL A 1 220 ? -10.469 27 3.221 1 96.25 220 VAL A N 1
ATOM 1744 C CA . VAL A 1 220 ? -9.242 27.078 4.004 1 96.25 220 VAL A CA 1
ATOM 1745 C C . VAL A 1 220 ? -9.57 27.438 5.449 1 96.25 220 VAL A C 1
ATOM 1747 O O . VAL A 1 220 ? -10.352 28.359 5.703 1 96.25 220 VAL A O 1
ATOM 1750 N N . PHE A 1 221 ? -9.008 26.719 6.328 1 93.75 221 PHE A N 1
ATOM 1751 C CA . PHE A 1 221 ? -9.203 26.938 7.754 1 93.75 221 PHE A CA 1
ATOM 1752 C C . PHE A 1 221 ? -7.895 27.328 8.43 1 93.75 221 PHE A C 1
ATOM 1754 O O . PHE A 1 221 ? -6.844 26.75 8.117 1 93.75 221 PHE A O 1
ATOM 1761 N N . LYS A 1 222 ? -8.039 28.234 9.242 1 94.69 222 LYS A N 1
ATOM 1762 C CA . LYS A 1 222 ? -6.934 28.641 10.102 1 94.69 222 LYS A CA 1
ATOM 1763 C C . LYS A 1 222 ? -7.203 28.281 11.555 1 94.69 222 LYS A C 1
ATOM 1765 O O . LYS A 1 222 ? -8.297 28.531 12.07 1 94.69 222 LYS A O 1
ATOM 1770 N N . ARG A 1 223 ? -6.234 27.688 12.156 1 92 223 ARG A N 1
ATOM 1771 C CA . ARG A 1 223 ? -6.352 27.297 13.555 1 92 223 ARG A CA 1
ATOM 1772 C C . ARG A 1 223 ? -5.215 27.891 14.383 1 92 223 ARG A C 1
ATOM 1774 O O . ARG A 1 223 ? -4.051 27.828 13.992 1 92 223 ARG A O 1
ATOM 1781 N N . VAL A 1 224 ? -5.621 28.547 15.445 1 91.75 224 VAL A N 1
ATOM 1782 C CA . VAL A 1 224 ? -4.656 29.031 16.422 1 91.75 224 VAL A CA 1
ATOM 1783 C C . VAL A 1 224 ? -4.711 28.172 17.688 1 91.75 224 VAL A C 1
ATOM 1785 O O . VAL A 1 224 ? -5.797 27.844 18.172 1 91.75 224 VAL A O 1
ATOM 1788 N N . SER A 1 225 ? -3.529 27.703 18.078 1 86.31 225 SER A N 1
ATOM 1789 C CA . SER A 1 225 ? -3.461 26.828 19.234 1 86.31 225 SER A CA 1
ATOM 1790 C C . SER A 1 225 ? -2.307 27.219 20.156 1 86.31 225 SER A C 1
ATOM 1792 O O . SER A 1 225 ? -1.305 27.766 19.703 1 86.31 225 SER A O 1
ATOM 1794 N N . MET A 1 226 ? -2.521 26.969 21.469 1 82.25 226 MET A N 1
ATOM 1795 C CA . MET A 1 226 ? -1.453 27.219 22.438 1 82.25 226 MET A CA 1
ATOM 1796 C C . MET A 1 226 ? -0.505 26.016 22.5 1 82.25 226 MET A C 1
ATOM 1798 O O . MET A 1 226 ? 0.592 26.125 23.047 1 82.25 226 MET A O 1
ATOM 1802 N N . ASN A 1 227 ? -0.948 24.969 21.969 1 84.38 227 ASN A N 1
ATOM 1803 C CA . ASN A 1 227 ? -0.134 23.75 21.922 1 84.38 227 ASN A CA 1
ATOM 1804 C C . ASN A 1 227 ? 0.564 23.594 20.562 1 84.38 227 ASN A C 1
ATOM 1806 O O . ASN A 1 227 ? -0.054 23.781 19.516 1 84.38 227 ASN A O 1
ATOM 1810 N N . TRP A 1 228 ? 1.828 23.203 20.641 1 85.12 228 TRP A N 1
ATOM 1811 C CA . TRP A 1 228 ? 2.59 23.094 19.391 1 85.12 228 TRP A CA 1
ATOM 1812 C C . TRP A 1 228 ? 2.025 22.016 18.484 1 85.12 228 TRP A C 1
ATOM 1814 O O . TRP A 1 228 ? 2.283 22 17.281 1 85.12 228 TRP A O 1
ATOM 1824 N N . LYS A 1 229 ? 1.211 21.031 19.047 1 82.88 229 LYS A N 1
ATOM 1825 C CA . LYS A 1 229 ? 0.606 19.984 18.219 1 82.88 229 LYS A CA 1
ATOM 1826 C C . LYS A 1 229 ? -0.681 20.469 17.562 1 82.88 229 LYS A C 1
ATOM 1828 O O . LYS A 1 229 ? -1.222 19.797 16.688 1 82.88 229 LYS A O 1
ATOM 1833 N N . GLY A 1 230 ? -1.115 21.516 17.875 1 76.5 230 GLY A N 1
ATOM 1834 C CA . GLY A 1 230 ? -2.254 22.156 17.234 1 76.5 230 GLY A CA 1
ATOM 1835 C C . GLY A 1 230 ? -3.582 21.531 17.609 1 76.5 230 GLY A C 1
ATOM 1836 O O . GLY A 1 230 ? -4.539 22.25 17.938 1 76.5 230 GLY A O 1
ATOM 1837 N N . ASN A 1 231 ? -3.682 20.188 17.5 1 69.94 231 ASN A N 1
ATOM 1838 C CA . ASN A 1 231 ? -4.961 19.5 17.641 1 69.94 231 ASN A CA 1
ATOM 1839 C C . ASN A 1 231 ? -5.168 18.984 19.062 1 69.94 231 ASN A C 1
ATOM 1841 O O . ASN A 1 231 ? -6.184 18.344 19.344 1 69.94 231 ASN A O 1
ATOM 1845 N N . VAL A 1 232 ? -4.168 19.172 19.734 1 68.94 232 VAL A N 1
ATOM 1846 C CA . VAL A 1 232 ? -4.246 18.703 21.109 1 68.94 232 VAL A CA 1
ATOM 1847 C C . VAL A 1 232 ? -4.496 19.875 22.047 1 68.94 232 VAL A C 1
ATOM 1849 O O . VAL A 1 232 ? -3.914 20.953 21.875 1 68.94 232 VAL A O 1
ATOM 1852 N N . GLY A 1 233 ? -5.453 19.641 22.906 1 63.69 233 GLY A N 1
ATOM 1853 C CA . GLY A 1 233 ? -5.73 20.656 23.906 1 63.69 233 GLY A CA 1
ATOM 1854 C C . GLY A 1 233 ? -7.035 21.391 23.656 1 63.69 233 GLY A C 1
ATOM 1855 O O . GLY A 1 233 ? -7.695 21.172 22.641 1 63.69 233 GLY A O 1
ATOM 1856 N N . ASN A 1 234 ? -7.527 22.109 24.547 1 57.12 234 ASN A N 1
ATOM 1857 C CA . ASN A 1 234 ? -8.859 22.688 24.656 1 57.12 234 ASN A CA 1
ATOM 1858 C C . ASN A 1 234 ? -8.914 24.094 24.078 1 57.12 234 ASN A C 1
ATOM 1860 O O . ASN A 1 234 ? -9.977 24.719 24.031 1 57.12 234 ASN A O 1
ATOM 1864 N N . MET A 1 235 ? -7.859 24.5 23.578 1 62.59 235 MET A N 1
ATOM 1865 C CA . MET A 1 235 ? -7.922 25.922 23.266 1 62.59 235 MET A CA 1
ATOM 1866 C C . MET A 1 235 ? -7.516 26.172 21.812 1 62.59 235 MET A C 1
ATOM 1868 O O . MET A 1 235 ? -6.566 26.922 21.547 1 62.59 235 MET A O 1
ATOM 1872 N N . SER A 1 236 ? -8.195 25.547 20.922 1 73.75 236 SER A N 1
ATOM 1873 C CA . SER A 1 236 ? -7.934 25.875 19.516 1 73.75 236 SER A CA 1
ATOM 1874 C C . SER A 1 236 ? -9.133 26.562 18.875 1 73.75 236 SER A C 1
ATOM 1876 O O . SER A 1 236 ? -10.281 26.266 19.219 1 73.75 236 SER A O 1
ATOM 1878 N N . MET A 1 237 ? -8.883 27.703 18.312 1 80.19 237 MET A N 1
ATOM 1879 C CA . MET A 1 237 ? -9.891 28.422 17.547 1 80.19 237 MET A CA 1
ATOM 1880 C C . MET A 1 237 ? -9.695 28.219 16.062 1 80.19 237 MET A C 1
ATOM 1882 O O . MET A 1 237 ? -8.57 28.312 15.555 1 80.19 237 MET A O 1
ATOM 1886 N N . ILE A 1 238 ? -10.805 27.828 15.445 1 88.62 238 ILE A N 1
ATOM 1887 C CA . ILE A 1 238 ? -10.773 27.609 14 1 88.62 238 ILE A CA 1
ATOM 1888 C C . ILE A 1 238 ? -11.578 28.703 13.289 1 88.62 238 ILE A C 1
ATOM 1890 O O . ILE A 1 238 ? -12.68 29.047 13.719 1 88.62 238 ILE A O 1
ATOM 1894 N N . GLU A 1 239 ? -10.992 29.344 12.367 1 91.69 239 GLU A N 1
ATOM 1895 C CA . GLU A 1 239 ? -11.688 30.359 11.57 1 91.69 239 GLU A CA 1
ATOM 1896 C C . GLU A 1 239 ? -11.5 30.094 10.078 1 91.69 239 GLU A C 1
ATOM 1898 O O . GLU A 1 239 ? -10.461 29.578 9.656 1 91.69 239 GLU A O 1
ATOM 1903 N N . ASP A 1 240 ? -12.469 30.469 9.344 1 94.69 240 ASP A N 1
ATOM 1904 C CA . ASP A 1 240 ? -12.359 30.453 7.887 1 94.69 240 ASP A CA 1
ATOM 1905 C C . ASP A 1 240 ? -11.492 31.609 7.387 1 94.69 240 ASP A C 1
ATOM 1907 O O . ASP A 1 240 ? -11.648 32.75 7.844 1 94.69 240 ASP A O 1
ATOM 1911 N N . ILE A 1 241 ? -10.625 31.281 6.461 1 96.12 241 ILE A N 1
ATOM 1912 C CA . ILE A 1 241 ? -9.875 32.344 5.82 1 96.12 241 ILE A CA 1
ATOM 1913 C C . ILE A 1 241 ? -10.023 32.25 4.305 1 96.12 241 ILE A C 1
ATOM 1915 O O . ILE A 1 241 ? -10.562 31.266 3.789 1 96.12 241 ILE A O 1
ATOM 1919 N N . GLU A 1 242 ? -9.555 33.281 3.646 1 96.44 242 GLU A N 1
ATOM 1920 C CA . GLU A 1 242 ? -9.734 33.406 2.203 1 96.44 242 GLU A CA 1
ATOM 1921 C C . GLU A 1 242 ? -8.883 32.406 1.45 1 96.44 242 GLU A C 1
ATOM 1923 O O . GLU A 1 242 ? -7.723 32.156 1.8 1 96.44 242 GLU A O 1
ATOM 1928 N N . MET A 1 243 ? -9.477 31.828 0.435 1 96.94 243 MET A N 1
ATOM 1929 C CA . MET A 1 243 ? -8.742 31.016 -0.528 1 96.94 243 MET A CA 1
ATOM 1930 C C . MET A 1 243 ? -7.926 31.891 -1.473 1 96.94 243 MET A C 1
ATOM 1932 O O . MET A 1 243 ? -8.484 32.625 -2.291 1 96.94 243 MET A O 1
ATOM 1936 N N . THR A 1 244 ? -6.656 31.844 -1.402 1 97.12 244 THR A N 1
ATOM 1937 C CA . THR A 1 244 ? -5.777 32.594 -2.281 1 97.12 244 THR A CA 1
ATOM 1938 C C . THR A 1 244 ? -5.387 31.781 -3.504 1 97.12 244 THR A C 1
ATOM 1940 O O . THR A 1 244 ? -5.496 30.547 -3.49 1 97.12 244 THR A O 1
ATOM 1943 N N . PRO A 1 245 ? -4.883 32.438 -4.516 1 96.94 245 PRO A N 1
ATOM 1944 C CA . PRO A 1 245 ? -4.387 31.688 -5.672 1 96.94 245 PRO A CA 1
ATOM 1945 C C . PRO A 1 245 ? -3.277 30.703 -5.309 1 96.94 245 PRO A C 1
ATOM 1947 O O . PRO A 1 245 ? -3.184 29.625 -5.898 1 96.94 245 PRO A O 1
ATOM 1950 N N . ARG A 1 246 ? -2.492 31.062 -4.328 1 96.88 246 ARG A N 1
ATOM 1951 C CA . ARG A 1 246 ? -1.418 30.188 -3.869 1 96.88 246 ARG A CA 1
ATOM 1952 C C . ARG A 1 246 ? -1.979 28.906 -3.26 1 96.88 246 ARG A C 1
ATOM 1954 O O . ARG A 1 246 ? -1.55 27.797 -3.613 1 96.88 246 ARG A O 1
ATOM 1961 N N . TYR A 1 247 ? -2.959 29.062 -2.445 1 97.56 247 TYR A N 1
ATOM 1962 C CA . TYR A 1 247 ? -3.578 27.906 -1.811 1 97.56 247 TYR A CA 1
ATOM 1963 C C . TYR A 1 247 ? -4.293 27.047 -2.838 1 97.56 247 TYR A C 1
ATOM 1965 O O . TYR A 1 247 ? -4.246 25.812 -2.758 1 97.56 247 TYR A O 1
ATOM 1973 N N . GLN A 1 248 ? -4.883 27.672 -3.744 1 97.06 248 GLN A N 1
ATOM 1974 C CA . GLN A 1 248 ? -5.586 26.938 -4.789 1 97.06 248 GLN A CA 1
ATOM 1975 C C . GLN A 1 248 ? -4.613 26.109 -5.621 1 97.06 248 GLN A C 1
ATOM 1977 O O . GLN A 1 248 ? -4.902 24.953 -5.957 1 97.06 248 GLN A O 1
ATOM 1982 N N . ARG A 1 249 ? -3.5 26.703 -5.918 1 96.19 249 ARG A N 1
ATOM 1983 C CA . ARG A 1 249 ? -2.48 25.969 -6.672 1 96.19 249 ARG A CA 1
ATOM 1984 C C . ARG A 1 249 ? -1.986 24.75 -5.895 1 96.19 249 ARG A C 1
ATOM 1986 O O . ARG A 1 249 ? -1.738 23.703 -6.48 1 96.19 249 ARG A O 1
ATOM 1993 N N . TRP A 1 250 ? -1.877 24.906 -4.602 1 97.44 250 TRP A N 1
ATOM 1994 C CA . TRP A 1 250 ? -1.441 23.781 -3.766 1 97.44 250 TRP A CA 1
ATOM 1995 C C . TRP A 1 250 ? -2.457 22.656 -3.803 1 97.44 250 TRP A C 1
ATOM 1997 O O . TRP A 1 250 ? -2.113 21.516 -4.129 1 97.44 250 TRP A O 1
ATOM 2007 N N . ILE A 1 251 ? -3.711 23 -3.629 1 96.12 251 ILE A N 1
ATOM 2008 C CA . ILE A 1 251 ? -4.711 21.984 -3.334 1 96.12 251 ILE A CA 1
ATOM 2009 C C . ILE A 1 251 ? -5.18 21.328 -4.633 1 96.12 251 ILE A C 1
ATOM 2011 O O . ILE A 1 251 ? -5.715 20.219 -4.617 1 96.12 251 ILE A O 1
ATOM 2015 N N . ASP A 1 252 ? -4.973 21.953 -5.723 1 95 252 ASP A N 1
ATOM 2016 C CA . ASP A 1 252 ? -5.32 21.375 -7.016 1 95 252 ASP A CA 1
ATOM 2017 C C . ASP A 1 252 ? -4.441 20.156 -7.328 1 95 252 ASP A C 1
ATOM 2019 O O . ASP A 1 252 ? -4.785 19.344 -8.188 1 95 252 ASP A O 1
ATOM 2023 N N . GLU A 1 253 ? -3.309 20.062 -6.594 1 93.44 253 GLU A N 1
ATOM 2024 C CA . GLU A 1 253 ? -2.416 18.922 -6.785 1 93.44 253 GLU A CA 1
ATOM 2025 C C . GLU A 1 253 ? -2.863 17.719 -5.945 1 93.44 253 GLU A C 1
ATOM 2027 O O . GLU A 1 253 ? -2.416 16.594 -6.172 1 93.44 253 GLU A O 1
ATOM 2032 N N . CYS A 1 254 ? -3.67 18.016 -5.008 1 89.69 254 CYS A N 1
ATOM 2033 C CA . CYS A 1 254 ? -4.125 17 -4.066 1 89.69 254 CYS A CA 1
ATOM 2034 C C . CYS A 1 254 ? -5.496 17.344 -3.506 1 89.69 254 CYS A C 1
ATOM 2036 O O . CYS A 1 254 ? -6.238 18.125 -4.109 1 89.69 254 CYS A O 1
ATOM 2038 N N . ALA A 1 255 ? -6.004 16.719 -2.385 1 83.06 255 ALA A N 1
ATOM 2039 C CA . ALA A 1 255 ? -7.383 16.969 -1.979 1 83.06 255 ALA A CA 1
ATOM 2040 C C . ALA A 1 255 ? -7.445 17.547 -0.566 1 83.06 255 ALA A C 1
ATOM 2042 O O . ALA A 1 255 ? -8.398 18.234 -0.211 1 83.06 255 ALA A O 1
ATOM 2043 N N . GLN A 1 256 ? -6.504 17.359 0.29 1 89.75 256 GLN A N 1
ATOM 2044 C CA . GLN A 1 256 ? -6.473 17.969 1.617 1 89.75 256 GLN A CA 1
ATOM 2045 C C . GLN A 1 256 ? -5.035 18.156 2.102 1 89.75 256 GLN A C 1
ATOM 2047 O O . GLN A 1 256 ? -4.281 17.188 2.195 1 89.75 256 GLN A O 1
ATOM 2052 N N . LEU A 1 257 ? -4.723 19.406 2.561 1 94.94 257 LEU A N 1
ATOM 2053 C CA . LEU A 1 257 ? -3.357 19.734 2.953 1 94.94 257 LEU A CA 1
ATOM 2054 C C . LEU A 1 257 ? -3.338 20.438 4.305 1 94.94 257 LEU A C 1
ATOM 2056 O O . LEU A 1 257 ? -4.18 21.297 4.566 1 94.94 257 LEU A O 1
ATOM 2060 N N . ASP A 1 258 ? -2.389 20.078 5.109 1 94.19 258 ASP A N 1
ATOM 2061 C CA . ASP A 1 258 ? -2.074 20.812 6.332 1 94.19 258 ASP A CA 1
ATOM 2062 C C . ASP A 1 258 ? -0.76 21.578 6.191 1 94.19 258 ASP A C 1
ATOM 2064 O O . ASP A 1 258 ? 0.223 21.047 5.676 1 94.19 258 ASP A O 1
ATOM 2068 N N . PHE A 1 259 ? -0.817 22.828 6.594 1 96.69 259 PHE A N 1
ATOM 2069 C CA . PHE A 1 259 ? 0.376 23.656 6.551 1 96.69 259 PHE A CA 1
ATOM 2070 C C . PHE A 1 259 ? 0.462 24.547 7.785 1 96.69 259 PHE A C 1
ATOM 2072 O O . PHE A 1 259 ? -0.479 24.609 8.578 1 96.69 259 PHE A O 1
ATOM 2079 N N . VAL A 1 260 ? 1.667 25.156 7.984 1 97.25 260 VAL A N 1
ATOM 2080 C CA . VAL A 1 260 ? 1.859 26.047 9.125 1 97.25 260 VAL A CA 1
ATOM 2081 C C . VAL A 1 260 ? 2.479 27.359 8.656 1 97.25 260 VAL A C 1
ATOM 2083 O O . VAL A 1 260 ? 3.178 27.391 7.637 1 97.25 260 VAL A O 1
ATOM 2086 N N . HIS A 1 261 ? 2.139 28.359 9.367 1 97.19 261 HIS A N 1
ATOM 2087 C CA . HIS A 1 261 ? 2.797 29.641 9.188 1 97.19 261 HIS A CA 1
ATOM 2088 C C . HIS A 1 261 ? 3.896 29.859 10.227 1 97.19 261 HIS A C 1
ATOM 2090 O O . HIS A 1 261 ? 3.637 29.797 11.43 1 97.19 261 HIS A O 1
ATOM 2096 N N . SER A 1 262 ? 5.082 30.062 9.766 1 97.06 262 SER A N 1
ATOM 2097 C CA . SER A 1 262 ? 6.246 30.234 10.633 1 97.06 262 SER A CA 1
ATOM 2098 C C . SER A 1 262 ? 6.355 31.656 11.156 1 97.06 262 SER A C 1
ATOM 2100 O O . SER A 1 262 ? 6.402 32.594 10.375 1 97.06 262 SER A O 1
ATOM 2102 N N . LYS A 1 263 ? 6.531 31.75 12.484 1 94.62 263 LYS A N 1
ATOM 2103 C CA . LYS A 1 263 ? 6.766 33.062 13.109 1 94.62 263 LYS A CA 1
ATOM 2104 C C . LYS A 1 263 ? 8.148 33.594 12.75 1 94.62 263 LYS A C 1
ATOM 2106 O O . LYS A 1 263 ? 8.344 34.812 12.672 1 94.62 263 LYS A O 1
ATOM 2111 N N . THR A 1 264 ? 9.016 32.719 12.602 1 94.62 264 THR A N 1
ATOM 2112 C CA . THR A 1 264 ? 10.43 33.031 12.492 1 94.62 264 THR A CA 1
ATOM 2113 C C . THR A 1 26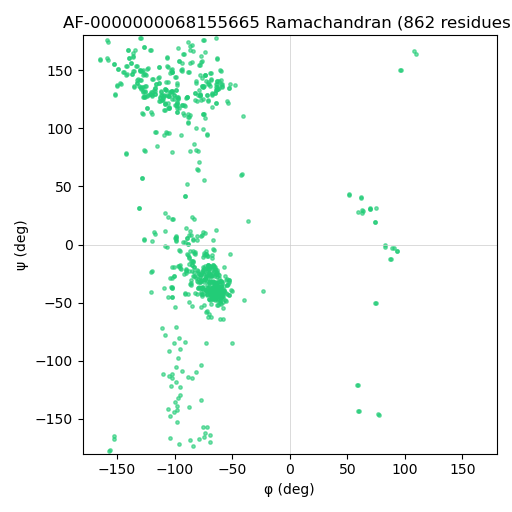4 ? 10.734 33.688 11.141 1 94.62 264 THR A C 1
ATOM 2115 O O . THR A 1 264 ? 11.438 34.688 11.07 1 94.62 264 THR A O 1
ATOM 2118 N N . ASP A 1 265 ? 10.203 33.219 10.047 1 95.38 265 ASP A N 1
ATOM 2119 C CA . ASP A 1 265 ? 10.586 33.719 8.742 1 95.38 265 ASP A CA 1
ATOM 2120 C C . ASP A 1 265 ? 9.359 34.156 7.941 1 95.38 265 ASP A C 1
ATOM 2122 O O . ASP A 1 265 ? 9.469 34.5 6.762 1 95.38 265 ASP A O 1
ATOM 2126 N N . ASP A 1 266 ? 8.195 34.125 8.5 1 96.5 266 ASP A N 1
ATOM 2127 C CA . ASP A 1 266 ? 6.93 34.562 7.938 1 96.5 266 ASP A CA 1
ATOM 2128 C C . ASP A 1 266 ? 6.578 33.812 6.668 1 96.5 266 ASP A C 1
ATOM 2130 O O . ASP A 1 266 ? 5.984 34.344 5.742 1 96.5 266 ASP A O 1
ATOM 2134 N N . LYS A 1 267 ? 7.086 32.594 6.609 1 96.88 267 LYS A N 1
ATOM 2135 C CA . LYS A 1 267 ? 6.785 31.703 5.48 1 96.88 267 LYS A CA 1
ATOM 2136 C C . LYS A 1 267 ? 5.832 30.594 5.891 1 96.88 267 LYS A C 1
ATOM 2138 O O . LYS A 1 267 ? 5.605 30.359 7.078 1 96.88 267 LYS A O 1
ATOM 2143 N N . GLU A 1 268 ? 5.23 30.016 4.84 1 97.62 268 GLU A N 1
ATOM 2144 C CA . GLU A 1 268 ? 4.34 28.891 5.055 1 97.62 268 GLU A CA 1
ATOM 2145 C C . GLU A 1 268 ? 4.98 27.578 4.582 1 97.62 268 GLU A C 1
ATOM 2147 O O . GLU A 1 268 ? 5.664 27.562 3.557 1 97.62 268 GLU A O 1
ATOM 2152 N N . TYR A 1 269 ? 4.762 26.516 5.391 1 97.94 269 TYR A N 1
ATOM 2153 C CA . TYR A 1 269 ? 5.312 25.203 5.062 1 97.94 269 TYR A CA 1
ATOM 2154 C C . TYR A 1 269 ? 4.219 24.141 5.047 1 97.94 269 TYR A C 1
ATOM 2156 O O . TYR A 1 269 ? 3.439 24.031 5.996 1 97.94 269 TYR A O 1
ATOM 2164 N N . ILE A 1 270 ? 4.141 23.406 3.943 1 97.69 270 ILE A N 1
ATOM 2165 C CA . ILE A 1 270 ? 3.238 22.25 3.861 1 97.69 270 ILE A CA 1
ATOM 2166 C C . ILE A 1 270 ? 3.775 21.109 4.719 1 97.69 270 ILE A C 1
ATOM 2168 O O . ILE A 1 270 ? 4.93 20.703 4.566 1 97.69 270 ILE A O 1
ATOM 2172 N N . LEU A 1 271 ? 2.926 20.578 5.57 1 95.31 271 LEU A N 1
ATOM 2173 C CA . LEU A 1 271 ? 3.367 19.562 6.512 1 95.31 271 LEU A CA 1
ATOM 2174 C C . LEU A 1 271 ? 2.938 18.172 6.043 1 95.31 271 LEU A C 1
ATOM 2176 O O . LEU A 1 271 ? 3.701 17.203 6.152 1 95.31 271 LEU A O 1
ATOM 2180 N N . GLU A 1 272 ? 1.748 18.078 5.633 1 93.5 272 GLU A N 1
ATOM 2181 C CA . GLU A 1 272 ? 1.218 16.75 5.355 1 93.5 272 GLU A CA 1
ATOM 2182 C C . GLU A 1 272 ? -0.061 16.828 4.527 1 93.5 272 GLU A C 1
ATOM 2184 O O . GLU A 1 272 ? -0.665 17.891 4.406 1 93.5 272 GLU A O 1
ATOM 2189 N N . LEU A 1 273 ? -0.31 15.703 3.904 1 93.44 273 LEU A N 1
ATOM 2190 C CA . LEU A 1 273 ? -1.592 15.445 3.26 1 93.44 273 LEU A CA 1
ATOM 2191 C C . LEU A 1 273 ? -2.441 14.492 4.102 1 93.44 273 LEU A C 1
ATOM 2193 O O . LEU A 1 273 ? -1.937 13.5 4.625 1 93.44 273 LEU A O 1
ATOM 2197 N N . ASN A 1 274 ? -3.648 14.93 4.273 1 85.56 274 ASN A N 1
ATOM 2198 C CA . ASN A 1 274 ? -4.559 14.102 5.062 1 85.56 274 ASN A CA 1
ATOM 2199 C C . ASN A 1 274 ? -5.469 13.266 4.172 1 85.56 274 ASN A C 1
ATOM 2201 O O . ASN A 1 274 ? -5.883 13.711 3.102 1 85.56 274 ASN A O 1
ATOM 2205 N N . ASP A 1 275 ? -5.695 12.055 4.75 1 78.25 275 ASP A N 1
ATOM 2206 C CA . ASP A 1 275 ? -6.59 11.141 4.043 1 78.25 275 ASP A CA 1
ATOM 2207 C C . ASP A 1 275 ? -8.047 11.586 4.172 1 78.25 275 ASP A C 1
ATOM 2209 O O . ASP A 1 275 ? -8.32 12.727 4.559 1 78.25 275 ASP A O 1
ATOM 2213 N N . THR A 1 276 ? -9.023 10.711 3.83 1 67.19 276 THR A N 1
ATOM 2214 C CA . THR A 1 276 ? -10.445 11 3.742 1 67.19 276 THR A CA 1
ATOM 2215 C C . THR A 1 276 ? -11.062 11.133 5.133 1 67.19 276 THR A C 1
ATOM 2217 O O . THR A 1 276 ? -12.219 11.547 5.273 1 67.19 276 THR A O 1
ATOM 2220 N N . ALA A 1 277 ? -10.312 10.828 6.168 1 61.81 277 ALA A N 1
ATOM 2221 C CA . ALA A 1 277 ? -10.914 10.648 7.488 1 61.81 277 ALA A CA 1
ATOM 2222 C C . ALA A 1 277 ? -11.008 11.984 8.234 1 61.81 277 ALA A C 1
ATOM 2224 O O . ALA A 1 277 ? -11.484 12.031 9.367 1 61.81 277 ALA A O 1
ATOM 2225 N N . ILE A 1 278 ? -10.727 12.984 7.559 1 64.81 278 ILE A N 1
ATOM 2226 C CA . ILE A 1 278 ? -10.562 14.188 8.367 1 64.81 278 ILE A CA 1
ATOM 2227 C C . ILE A 1 278 ? -11.93 14.75 8.742 1 64.81 278 ILE A C 1
ATOM 2229 O O . ILE A 1 278 ? -12.875 14.672 7.957 1 64.81 278 ILE A O 1
ATOM 2233 N N . GLY A 1 279 ? -12.102 15.062 9.938 1 74.31 279 GLY A N 1
ATOM 2234 C CA . GLY A 1 279 ? -13.281 15.695 10.508 1 74.31 279 GLY A CA 1
ATOM 2235 C C . GLY A 1 279 ? -13.703 16.953 9.766 1 74.31 279 GLY A C 1
ATOM 2236 O O . GLY A 1 279 ? -12.867 17.672 9.219 1 74.31 279 GLY A O 1
ATOM 2237 N N . LEU A 1 280 ? -14.969 17.109 9.562 1 85.44 280 LEU A N 1
ATOM 2238 C CA . LEU A 1 280 ? -15.547 18.328 8.992 1 85.44 280 LEU A CA 1
ATOM 2239 C C . LEU A 1 280 ? -15.719 19.406 10.055 1 85.44 280 LEU A C 1
ATOM 2241 O O . LEU A 1 280 ? -15.992 19.094 11.219 1 85.44 280 LEU A O 1
ATOM 2245 N N . VAL A 1 281 ? -15.43 20.594 9.641 1 85.5 281 VAL A N 1
ATOM 2246 C CA . VAL A 1 281 ? -15.695 21.719 10.547 1 85.5 281 VAL A CA 1
ATOM 2247 C C . VAL A 1 281 ? -17.203 21.812 10.805 1 85.5 281 VAL A C 1
ATOM 2249 O O . VAL A 1 281 ? -18 21.828 9.867 1 85.5 281 VAL A O 1
ATOM 2252 N N . HIS A 1 282 ? -17.531 22 12.016 1 85.75 282 HIS A N 1
ATOM 2253 C CA . HIS A 1 282 ? -18.906 21.891 12.477 1 85.75 282 HIS A CA 1
ATOM 2254 C C . HIS A 1 282 ? -19.812 22.875 11.742 1 85.75 282 HIS A C 1
ATOM 2256 O O . HIS A 1 282 ? -20.891 22.5 11.281 1 85.75 282 HIS A O 1
ATOM 2262 N N . GLU A 1 283 ? -19.328 24.078 11.555 1 88.56 283 GLU A N 1
ATOM 2263 C CA . GLU A 1 283 ? -20.125 25.141 10.945 1 88.56 283 GLU A CA 1
ATOM 2264 C C . GLU A 1 283 ? -20.469 24.812 9.492 1 88.56 283 GLU A C 1
ATOM 2266 O O . GLU A 1 283 ? -21.422 25.328 8.938 1 88.56 283 GLU A O 1
ATOM 2271 N N . HIS A 1 284 ? -19.641 23.891 8.898 1 92.38 284 HIS A N 1
ATOM 2272 C CA . HIS A 1 284 ? -19.797 23.625 7.469 1 92.38 284 HIS A CA 1
ATOM 2273 C C . HIS A 1 284 ? -20.203 22.188 7.207 1 92.38 284 HIS A C 1
ATOM 2275 O O . HIS A 1 284 ? -20.219 21.734 6.059 1 92.38 284 HIS A O 1
ATOM 2281 N N . GLU A 1 285 ? -20.531 21.453 8.18 1 92.5 285 GLU A N 1
ATOM 2282 C CA . GLU A 1 285 ? -20.703 20.016 8.094 1 92.5 285 GLU A CA 1
ATOM 2283 C C . GLU A 1 285 ? -21.781 19.641 7.082 1 92.5 285 GLU A C 1
ATOM 2285 O O . GLU A 1 285 ? -21.562 18.828 6.184 1 92.5 285 GLU A O 1
ATOM 2290 N N . LEU A 1 286 ? -22.953 20.25 7.219 1 94.69 286 LEU A N 1
ATOM 2291 C CA . LEU A 1 286 ? -24.078 19.906 6.355 1 94.69 286 LEU A CA 1
ATOM 2292 C C . LEU A 1 286 ? -23.781 20.281 4.906 1 94.69 286 LEU A C 1
ATOM 2294 O O . LEU A 1 286 ? -24.094 19.516 3.99 1 94.69 286 LEU A O 1
ATOM 2298 N N . GLU A 1 287 ? -23.203 21.438 4.754 1 95.44 287 GLU A N 1
ATOM 2299 C CA . GLU A 1 287 ? -22.859 21.875 3.406 1 95.44 287 GLU A CA 1
ATOM 2300 C C . GLU A 1 287 ? -21.812 20.938 2.779 1 95.44 287 GLU A C 1
ATOM 2302 O O . GLU A 1 287 ? -21.969 20.531 1.626 1 95.44 287 GLU A O 1
ATOM 2307 N N . ASP A 1 288 ? -20.812 20.609 3.508 1 94.38 288 ASP A N 1
ATOM 2308 C CA . ASP A 1 288 ? -19.766 19.734 3.016 1 94.38 288 ASP A CA 1
ATOM 2309 C C . ASP A 1 288 ? -20.312 18.344 2.691 1 94.38 288 ASP A C 1
ATOM 2311 O O . ASP A 1 288 ? -19.953 17.766 1.667 1 94.38 288 ASP A O 1
ATOM 2315 N N . MET A 1 289 ? -21.141 17.859 3.541 1 95.88 289 MET A N 1
ATOM 2316 C CA . MET A 1 289 ? -21.766 16.562 3.303 1 95.88 289 MET A CA 1
ATOM 2317 C C . MET A 1 289 ? -22.609 16.594 2.029 1 95.88 289 MET A C 1
ATOM 2319 O O . MET A 1 289 ? -22.594 15.633 1.252 1 95.88 289 MET A O 1
ATOM 2323 N N . GLY A 1 290 ? -23.344 17.688 1.885 1 95.94 290 GLY A N 1
ATOM 2324 C CA . GLY A 1 290 ? -24.109 17.844 0.655 1 95.94 290 GLY A CA 1
ATOM 2325 C C . GLY A 1 290 ? -23.234 17.844 -0.588 1 95.94 290 GLY A C 1
ATOM 2326 O O . GLY A 1 290 ? -23.594 17.25 -1.604 1 95.94 290 GLY A O 1
ATOM 2327 N N . GLN A 1 291 ? -22.125 18.484 -0.522 1 94.62 291 GLN A N 1
ATOM 2328 C CA . GLN A 1 291 ? -21.188 18.516 -1.64 1 94.62 291 GLN A CA 1
ATOM 2329 C C . GLN A 1 291 ? -20.641 17.125 -1.939 1 94.62 291 GLN A C 1
ATOM 2331 O O . GLN A 1 291 ? -20.5 16.734 -3.104 1 94.62 291 GLN A O 1
ATOM 2336 N N . MET A 1 292 ? -20.344 16.375 -0.933 1 94.62 292 MET A N 1
ATOM 2337 C CA . MET A 1 292 ? -19.859 15.016 -1.116 1 94.62 292 MET A CA 1
ATOM 2338 C C . MET A 1 292 ? -20.938 14.148 -1.774 1 94.62 292 MET A C 1
ATOM 2340 O O . MET A 1 292 ? -20.625 13.328 -2.645 1 94.62 292 MET A O 1
ATOM 2344 N N . ARG A 1 293 ? -22.172 14.312 -1.351 1 95.56 293 ARG A N 1
ATOM 2345 C CA . ARG A 1 293 ? -23.281 13.609 -1.984 1 95.56 293 ARG A CA 1
ATOM 2346 C C . ARG A 1 293 ? -23.344 13.922 -3.477 1 95.56 293 ARG A C 1
ATOM 2348 O O . ARG A 1 293 ? -23.484 13.008 -4.297 1 95.56 293 ARG A O 1
ATOM 2355 N N . ASP A 1 294 ? -23.109 15.125 -3.803 1 94.5 294 ASP A N 1
ATOM 2356 C CA . ASP A 1 294 ? -23.25 15.57 -5.184 1 94.5 294 ASP A CA 1
ATOM 2357 C C . ASP A 1 294 ? -22.125 15.016 -6.062 1 94.5 294 ASP A C 1
ATOM 2359 O O . ASP A 1 294 ? -22.312 14.859 -7.273 1 94.5 294 ASP A O 1
ATOM 2363 N N . ILE A 1 295 ? -21.047 14.766 -5.484 1 93.38 295 ILE A N 1
ATOM 2364 C CA . ILE A 1 295 ? -19.938 14.18 -6.234 1 93.38 295 ILE A CA 1
ATOM 2365 C C . ILE A 1 295 ? -20.078 12.664 -6.27 1 93.38 295 ILE A C 1
ATOM 2367 O O . ILE A 1 295 ? -19.703 12.023 -7.25 1 93.38 295 ILE A O 1
ATOM 2371 N N . ALA A 1 296 ? -20.609 12.125 -5.207 1 94.94 296 ALA A N 1
ATOM 2372 C CA . ALA A 1 296 ? -20.703 10.68 -5.074 1 94.94 296 ALA A CA 1
ATOM 2373 C C . ALA A 1 296 ? -21.688 10.102 -6.09 1 94.94 296 ALA A C 1
ATOM 2375 O O . ALA A 1 296 ? -21.438 9.055 -6.688 1 94.94 296 ALA A O 1
ATOM 2376 N N . GLN A 1 297 ? -22.766 10.75 -6.312 1 92.94 297 GLN A N 1
ATOM 2377 C CA . GLN A 1 297 ? -23.844 10.227 -7.148 1 92.94 297 GLN A CA 1
ATOM 2378 C C . GLN A 1 297 ? -23.359 10.008 -8.586 1 92.94 297 GLN A C 1
ATOM 2380 O O . GLN A 1 297 ? -23.484 8.906 -9.125 1 92.94 297 GLN A O 1
ATOM 2385 N N . PRO A 1 298 ? -22.75 11.008 -9.211 1 91.31 298 PRO A N 1
ATOM 2386 C CA . PRO A 1 298 ? -22.266 10.773 -10.57 1 91.31 298 PRO A CA 1
ATOM 2387 C C . PRO A 1 298 ? -21.172 9.711 -10.633 1 91.31 298 PRO A C 1
ATOM 2389 O O . PRO A 1 298 ? -21.078 8.977 -11.617 1 91.31 298 PRO A O 1
ATOM 2392 N N . ARG A 1 299 ? -20.391 9.609 -9.672 1 92.19 299 ARG A N 1
ATOM 2393 C CA . ARG A 1 299 ? -19.328 8.594 -9.648 1 92.19 299 ARG A CA 1
ATOM 2394 C C . ARG A 1 299 ? -19.922 7.195 -9.547 1 92.19 299 ARG A C 1
ATOM 2396 O O . ARG A 1 299 ? -19.453 6.273 -10.227 1 92.19 299 ARG A O 1
ATOM 2403 N N . CYS A 1 300 ? -20.891 7.105 -8.688 1 92.62 300 CYS A N 1
ATOM 2404 C CA . CYS A 1 300 ? -21.578 5.824 -8.586 1 92.62 300 CYS A CA 1
ATOM 2405 C C . CYS A 1 300 ? -22.25 5.453 -9.898 1 92.62 300 CYS A C 1
ATOM 2407 O O . CYS A 1 300 ? -22.219 4.297 -10.32 1 92.62 300 CYS A O 1
ATOM 2409 N N . ARG A 1 301 ? -22.812 6.414 -10.578 1 88.75 301 ARG A N 1
ATOM 2410 C CA . ARG A 1 301 ? -23.469 6.188 -11.859 1 88.75 301 ARG A CA 1
ATOM 2411 C C . ARG A 1 301 ? -22.484 5.68 -12.906 1 88.75 301 ARG A C 1
ATOM 2413 O O . ARG A 1 301 ? -22.781 4.727 -13.633 1 88.75 301 ARG A O 1
ATOM 2420 N N . ARG A 1 302 ? -21.359 6.289 -12.93 1 86.44 302 ARG A N 1
ATOM 2421 C CA . ARG A 1 302 ? -20.328 5.906 -13.891 1 86.44 302 ARG A CA 1
ATOM 2422 C C . ARG A 1 302 ? -19.828 4.488 -13.633 1 86.44 302 ARG A C 1
ATOM 2424 O O . ARG A 1 302 ? -19.641 3.709 -14.57 1 86.44 302 ARG A O 1
ATOM 2431 N N . ARG A 1 303 ? -19.703 4.152 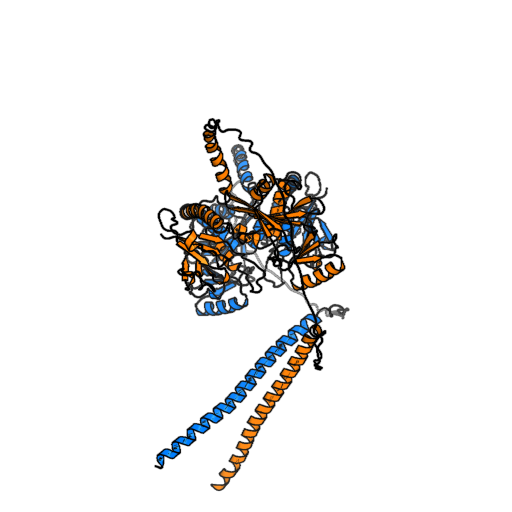-12.406 1 85 303 ARG A N 1
ATOM 2432 C CA . ARG A 1 303 ? -19.203 2.838 -12.031 1 85 303 ARG A CA 1
ATOM 2433 C C . ARG A 1 303 ? -20.234 1.755 -12.289 1 85 303 ARG A C 1
ATOM 2435 O O . ARG A 1 303 ? -19.891 0.625 -12.641 1 85 303 ARG A O 1
ATOM 2442 N N . ALA A 1 304 ? -21.453 2.121 -12.008 1 82.25 304 ALA A N 1
ATOM 2443 C CA . ALA A 1 304 ? -22.547 1.179 -12.258 1 82.25 304 ALA A CA 1
ATOM 2444 C C . ALA A 1 304 ? -22.656 0.851 -13.742 1 82.25 304 ALA A C 1
ATOM 2446 O O . ALA A 1 304 ? -23.031 -0.259 -14.117 1 82.25 304 ALA A O 1
ATOM 2447 N N . ALA A 1 305 ? -22.297 1.872 -14.508 1 75.56 305 ALA A N 1
ATOM 2448 C CA . ALA A 1 305 ? -22.375 1.688 -15.953 1 75.56 305 ALA A CA 1
ATOM 2449 C C . ALA A 1 305 ? -21.203 0.845 -16.453 1 75.56 305 ALA A C 1
ATOM 2451 O O . ALA A 1 305 ? -21.344 0.099 -17.422 1 75.56 305 ALA A O 1
ATOM 2452 N N . GLN A 1 306 ? -19.984 1.181 -15.875 1 63.75 306 GLN A N 1
ATOM 2453 C CA . GLN A 1 306 ? -18.797 0.444 -16.281 1 63.75 306 GLN A CA 1
ATOM 2454 C C . GLN A 1 306 ? -18.922 -1.036 -15.93 1 63.75 306 GLN A C 1
ATOM 2456 O O . GLN A 1 306 ? -18.281 -1.885 -16.562 1 63.75 306 GLN A O 1
ATOM 2461 N N . GLY A 1 307 ? -19.406 -1.22 -14.742 1 57.09 307 GLY A N 1
ATOM 2462 C CA . GLY A 1 307 ? -19.578 -2.625 -14.414 1 57.09 307 GLY A CA 1
ATOM 2463 C C . GLY A 1 307 ? -20.375 -3.393 -15.445 1 57.09 307 GLY A C 1
ATOM 2464 O O . GLY A 1 307 ? -20.25 -4.617 -15.547 1 57.09 307 GLY A O 1
ATOM 2465 N N . GLY A 1 308 ? -21.312 -2.699 -16.109 1 42.5 308 GLY A N 1
ATOM 2466 C CA . GLY A 1 308 ? -21.703 -3.322 -17.359 1 42.5 308 GLY A CA 1
ATOM 2467 C C . GLY A 1 308 ? -20.625 -3.26 -18.422 1 42.5 308 GLY A C 1
ATOM 2468 O O . GLY A 1 308 ? -20.469 -4.203 -19.203 1 42.5 308 GLY A O 1
ATOM 2469 N N . ARG A 1 309 ? -20.109 -2.041 -18.906 1 33.81 309 ARG A N 1
ATOM 2470 C CA . ARG A 1 309 ? -19 -1.863 -19.844 1 33.81 309 ARG A CA 1
ATOM 2471 C C . ARG A 1 309 ? -17.688 -1.689 -19.094 1 33.81 309 ARG A C 1
ATOM 2473 O O . ARG A 1 309 ? -17.625 -0.995 -18.078 1 33.81 309 ARG A O 1
ATOM 2480 N N . ALA A 1 310 ? -16.656 -2.506 -19.078 1 34.09 310 ALA A N 1
ATOM 2481 C CA . ALA A 1 310 ? -15.305 -2.545 -18.516 1 34.09 310 ALA A CA 1
ATOM 2482 C C . ALA A 1 310 ? -14.609 -1.191 -18.641 1 34.09 310 ALA A C 1
ATOM 2484 O O . ALA A 1 310 ? -14.211 -0.799 -19.75 1 34.09 310 ALA A O 1
ATOM 2485 N N . SER A 1 311 ? -15.031 -0.009 -18.078 1 30.84 311 SER A N 1
ATOM 2486 C CA . SER A 1 311 ? -14.375 1.253 -18.391 1 30.84 311 SER A CA 1
ATOM 2487 C C . SER A 1 311 ? -13.016 1.359 -17.719 1 30.84 311 SER A C 1
ATOM 2489 O O . SER A 1 311 ? -12.914 1.168 -16.5 1 30.84 311 SER A O 1
ATOM 2491 N N . ALA A 1 312 ? -11.852 1.305 -18.312 1 32.03 312 ALA A N 1
ATOM 2492 C CA . ALA A 1 312 ? -10.422 1.418 -18.062 1 32.03 312 ALA A CA 1
ATOM 2493 C C . ALA A 1 312 ? -10.094 2.729 -17.344 1 32.03 312 ALA A C 1
ATOM 2495 O O . ALA A 1 312 ? -8.953 2.949 -16.938 1 32.03 312 ALA A O 1
ATOM 2496 N N . GLN A 1 313 ? -10.875 3.934 -17.531 1 30.67 313 GLN A N 1
ATOM 2497 C CA . GLN A 1 313 ? -10.281 5.258 -17.375 1 30.67 313 GLN A CA 1
ATOM 2498 C C . GLN A 1 313 ? -10.414 5.77 -15.953 1 30.67 313 GLN A C 1
ATOM 2500 O O . GLN A 1 313 ? -11.203 6.68 -15.68 1 30.67 313 GLN A O 1
ATOM 2505 N N . GLU A 1 314 ? -10.258 5.129 -14.938 1 36.97 314 GLU A N 1
ATOM 2506 C CA . GLU A 1 314 ? -10.438 5.816 -13.664 1 36.97 314 GLU A CA 1
ATOM 2507 C C . GLU A 1 314 ? -9.43 6.949 -13.492 1 36.97 314 GLU A C 1
ATOM 2509 O O . GLU A 1 314 ? -9.695 7.922 -12.781 1 36.97 314 GLU A O 1
ATOM 2514 N N . GLY A 1 315 ? -8.188 6.832 -13.898 1 35.38 315 GLY A N 1
ATOM 2515 C CA . GLY A 1 315 ? -7.188 7.871 -13.703 1 35.38 315 GLY A CA 1
ATOM 2516 C C . GLY A 1 315 ? -7.477 9.133 -14.492 1 35.38 315 GLY A C 1
ATOM 2517 O O . GLY A 1 315 ? -6.98 10.211 -14.156 1 35.38 315 GLY A O 1
ATOM 2518 N N . GLU A 1 316 ? -8.016 9.039 -15.758 1 34.19 316 GLU A N 1
ATOM 2519 C CA . GLU A 1 316 ? -8.188 10.172 -16.672 1 34.19 316 GLU A CA 1
ATOM 2520 C C . GLU A 1 316 ? -9.414 11 -16.297 1 34.19 316 GLU A C 1
ATOM 2522 O O . GLU A 1 316 ? -9.609 12.094 -16.828 1 34.19 316 GLU A O 1
ATOM 2527 N N . GLU A 1 317 ? -10.344 10.492 -15.688 1 36.28 317 GLU A N 1
ATOM 2528 C CA . GLU A 1 317 ? -11.602 11.227 -15.562 1 36.28 317 GLU A CA 1
ATOM 2529 C C . GLU A 1 317 ? -11.453 12.445 -14.664 1 36.28 317 GLU A C 1
ATOM 2531 O O . GLU A 1 317 ? -12.219 13.406 -14.773 1 36.28 317 GLU A O 1
ATOM 2536 N N . ASP A 1 318 ? -10.57 12.445 -13.781 1 36.09 318 ASP A N 1
ATOM 2537 C CA . ASP A 1 318 ? -10.523 13.664 -12.992 1 36.09 318 ASP A CA 1
ATOM 2538 C C . ASP A 1 318 ? -9.984 14.836 -13.812 1 36.09 318 ASP A C 1
ATOM 2540 O O . ASP A 1 318 ? -10.141 15.992 -13.43 1 36.09 318 ASP A O 1
ATOM 2544 N N . GLN A 1 319 ? -9.289 14.656 -14.977 1 33.03 319 GLN A N 1
ATOM 2545 C CA . GLN A 1 319 ? -8.828 15.781 -15.781 1 33.03 319 GLN A CA 1
ATOM 2546 C C . GLN A 1 319 ? -9.969 16.344 -16.641 1 33.03 319 GLN A C 1
ATOM 2548 O O . GLN A 1 319 ? -9.945 17.516 -17.016 1 33.03 319 GLN A O 1
ATOM 2553 N N . GLN A 1 320 ? -10.898 15.609 -17.094 1 32.38 320 GLN A N 1
ATOM 2554 C CA . GLN A 1 320 ? -11.836 16.141 -18.062 1 32.38 320 GLN A CA 1
ATOM 2555 C C . GLN A 1 320 ? -12.82 17.109 -17.422 1 32.38 320 GLN A C 1
ATOM 2557 O O . GLN A 1 320 ? -13.391 17.969 -18.078 1 32.38 320 GLN A O 1
ATOM 2562 N N . GLU A 1 321 ? -13.148 16.984 -16.203 1 33.88 321 GLU A N 1
ATOM 2563 C CA . GLU A 1 321 ? -14.156 17.922 -15.727 1 33.88 321 GLU A CA 1
ATOM 2564 C C . GLU A 1 321 ? -13.609 19.344 -15.695 1 33.88 321 GLU A C 1
ATOM 2566 O O . GLU A 1 321 ? -14.367 20.297 -15.477 1 33.88 321 GLU A O 1
ATOM 2571 N N . GLY A 1 322 ? -12.312 19.562 -15.852 1 30.42 322 GLY A N 1
ATOM 2572 C CA . GLY A 1 322 ? -11.812 20.938 -15.883 1 30.42 322 GLY A CA 1
ATOM 2573 C C . GLY A 1 322 ? -12.148 21.656 -17.172 1 30.42 322 GLY A C 1
ATOM 2574 O O . GLY A 1 322 ? -12.078 22.891 -17.219 1 30.42 322 GLY A O 1
ATOM 2575 N N . GLU A 1 323 ? -12.266 20.969 -18.297 1 31.34 323 GLU A N 1
ATOM 2576 C CA . GLU A 1 323 ? -12.383 21.688 -19.562 1 31.34 323 GLU A CA 1
ATOM 2577 C C . GLU A 1 323 ? -13.789 22.234 -19.766 1 31.34 323 GLU A C 1
ATOM 2579 O O . GLU A 1 323 ? -14.008 23.109 -20.594 1 31.34 323 GLU A O 1
ATOM 2584 N N . GLU A 1 324 ? -14.789 21.609 -19.297 1 30.58 324 GLU A N 1
ATOM 2585 C CA . GLU A 1 324 ? -16.109 22.078 -19.703 1 30.58 324 GLU A CA 1
ATOM 2586 C C . GLU A 1 324 ? -16.438 23.422 -19.047 1 30.58 324 GLU A C 1
ATOM 2588 O O . GLU A 1 324 ? -17.422 24.062 -19.406 1 30.58 324 GLU A O 1
ATOM 2593 N N . ARG A 1 325 ? -15.711 23.766 -18 1 30 325 ARG A N 1
ATOM 2594 C CA . ARG A 1 325 ? -16.125 25.016 -17.391 1 30 325 ARG A CA 1
ATOM 2595 C C . ARG A 1 325 ? -15.703 26.219 -18.234 1 30 325 ARG A C 1
ATOM 2597 O O . ARG A 1 325 ? -15.953 27.359 -17.875 1 30 325 ARG A O 1
ATOM 2604 N N . LYS A 1 326 ? -14.867 26.031 -19.312 1 28.52 326 LYS A N 1
ATOM 2605 C CA . LYS A 1 326 ? -14.461 27.281 -19.953 1 28.52 326 LYS A CA 1
ATOM 2606 C C . LYS A 1 326 ? -15.594 27.859 -20.797 1 28.52 326 LYS A C 1
ATOM 2608 O O . LYS A 1 326 ? -15.5 28.984 -21.281 1 28.52 326 LYS A O 1
ATOM 2613 N N . GLU A 1 327 ? -16.5 27.016 -21.219 1 27.44 327 GLU A N 1
ATOM 2614 C CA . GLU A 1 327 ? -17.359 27.656 -22.203 1 27.44 327 GLU A CA 1
ATOM 2615 C C . GLU A 1 327 ? -18.391 28.578 -21.547 1 27.44 327 GLU A C 1
ATOM 2617 O O . GLU A 1 327 ? -19.047 29.375 -22.219 1 27.44 327 GLU A O 1
ATOM 2622 N N . GLY A 1 328 ? -18.734 28.219 -20.281 1 24.69 328 GLY A N 1
ATOM 2623 C CA . GLY A 1 328 ? -19.938 28.891 -19.828 1 24.69 328 GLY A CA 1
ATOM 2624 C C . GLY A 1 328 ? -19.703 30.344 -19.453 1 24.69 328 GLY A C 1
ATOM 2625 O O . GLY A 1 328 ? -20.641 31.047 -19.047 1 24.69 328 GLY A O 1
ATOM 2626 N N . GLU A 1 329 ? -18.406 30.625 -19.219 1 24.94 329 GLU A N 1
ATOM 2627 C CA . GLU A 1 329 ? -18.297 31.969 -18.656 1 24.94 329 GLU A CA 1
ATOM 2628 C C . GLU A 1 329 ? -18.547 33.031 -19.703 1 24.94 329 GLU A C 1
ATOM 2630 O O . GLU A 1 329 ? -18.297 34.219 -19.469 1 24.94 329 GLU A O 1
ATOM 2635 N N . LYS A 1 330 ? -18.656 32.562 -21.031 1 27.62 330 LYS A N 1
ATOM 2636 C CA . LYS A 1 330 ? -18.734 33.688 -21.969 1 27.62 330 LYS A CA 1
ATOM 2637 C C . LYS A 1 330 ? -19.938 34.562 -21.656 1 27.62 330 LYS A C 1
ATOM 2639 O O . LYS A 1 330 ? -19.969 35.719 -22.047 1 27.62 330 LYS A O 1
ATOM 2644 N N . GLU A 1 331 ? -21.047 33.938 -21.234 1 22.88 331 GLU A N 1
ATOM 2645 C CA . GLU A 1 331 ? -22.234 34.719 -21.531 1 22.88 331 GLU A CA 1
ATOM 2646 C C . GLU A 1 331 ? -22.453 35.781 -20.453 1 22.88 331 GLU A C 1
ATOM 2648 O O . GLU A 1 331 ? -23.312 36.656 -20.609 1 22.88 331 GLU A O 1
ATOM 2653 N N . LYS A 1 332 ? -21.922 35.438 -19.219 1 25.05 332 LYS A N 1
ATOM 2654 C CA . LYS A 1 332 ? -22.578 36.25 -18.188 1 25.05 332 LYS A CA 1
ATOM 2655 C C . LYS A 1 332 ? -22.047 37.656 -18.172 1 25.05 332 LYS A C 1
ATOM 2657 O O . LYS A 1 332 ? -22.141 38.375 -17.172 1 25.05 332 LYS A O 1
ATOM 2662 N N . LYS A 1 333 ? -21.219 37.969 -19.156 1 26.41 333 LYS A N 1
ATOM 2663 C CA . LYS A 1 333 ? -20.672 39.281 -18.969 1 26.41 333 LYS A CA 1
ATOM 2664 C C . LYS A 1 333 ? -21.766 40.344 -19.016 1 26.41 333 LYS A C 1
ATOM 2666 O O . LYS A 1 333 ? -21.5 41.562 -18.875 1 26.41 333 LYS A O 1
ATOM 2671 N N . ALA A 1 334 ? -22.875 39.938 -19.656 1 22.38 334 ALA A N 1
ATOM 2672 C CA . ALA A 1 334 ? -23.531 41.125 -20.188 1 22.38 334 ALA A CA 1
ATOM 2673 C C . ALA A 1 334 ? -24.094 42 -19.062 1 22.38 334 ALA A C 1
ATOM 2675 O O . ALA A 1 334 ? -24.078 43.219 -19.156 1 22.38 334 ALA A O 1
ATOM 2676 N N . HIS A 1 335 ? -24.891 41.312 -18.141 1 19.75 335 HIS A N 1
ATOM 2677 C CA . HIS A 1 335 ? -26.031 42.125 -17.734 1 19.75 335 HIS A CA 1
ATOM 2678 C C . HIS A 1 335 ? -25.625 43.156 -16.656 1 19.75 335 HIS A C 1
ATOM 2680 O O . HIS A 1 335 ? -26.406 43.469 -15.766 1 19.75 335 HIS A O 1
ATOM 2686 N N . LYS A 1 336 ? -24.391 43.281 -16.359 1 21.33 336 LYS A N 1
ATOM 2687 C CA . LYS A 1 336 ? -24.141 44 -15.109 1 21.33 336 LYS A CA 1
ATOM 2688 C C . LYS A 1 336 ? -24.625 45.469 -15.211 1 21.33 336 LYS A C 1
ATOM 2690 O O . LYS A 1 336 ? -24.094 46.344 -14.523 1 21.33 336 LYS A O 1
ATOM 2695 N N . LYS A 1 337 ? -25.406 45.688 -16.297 1 19.5 337 LYS A N 1
ATOM 2696 C CA . LYS A 1 337 ? -25.438 47.125 -16.453 1 19.5 337 LYS A CA 1
ATOM 2697 C C . LYS A 1 337 ? -25.984 47.812 -15.211 1 19.5 337 LYS A C 1
ATOM 2699 O O . LYS A 1 337 ? -25.484 48.844 -14.781 1 19.5 337 LYS A O 1
ATOM 2704 N N . ALA A 1 338 ? -27.281 47.594 -14.82 1 18.25 338 ALA A N 1
ATOM 2705 C CA . ALA A 1 338 ? -28.141 48.75 -14.695 1 18.25 338 ALA A CA 1
ATOM 2706 C C . ALA A 1 338 ? -28.047 49.375 -13.297 1 18.25 338 ALA A C 1
ATOM 2708 O O . ALA A 1 338 ? -28.359 50.531 -13.102 1 18.25 338 ALA A O 1
ATOM 2709 N N . ALA A 1 339 ? -28.172 48.562 -12.203 1 19 339 ALA A N 1
ATOM 2710 C CA . ALA A 1 339 ? -29.016 49.125 -11.156 1 19 339 ALA A CA 1
ATOM 2711 C C . ALA A 1 339 ? -28.297 50.219 -10.391 1 19 339 ALA A C 1
ATOM 2713 O O . ALA A 1 339 ? -27.266 49.969 -9.758 1 19 339 ALA A O 1
ATOM 2714 N N . SER A 1 340 ? -28.547 51.5 -10.695 1 17.61 340 SER A N 1
ATOM 2715 C CA . SER A 1 340 ? -28.062 52.844 -10.359 1 17.61 340 SER A CA 1
ATOM 2716 C C . SER A 1 340 ? -28.234 53.125 -8.875 1 17.61 340 SER A C 1
ATOM 2718 O O . SER A 1 340 ? -27.359 53.719 -8.242 1 17.61 340 SER A O 1
ATOM 2720 N N . GLN A 1 341 ? -29.547 53.188 -8.312 1 16.45 341 GLN A N 1
ATOM 2721 C CA . GLN A 1 341 ? -29.938 54.5 -7.805 1 16.45 341 GLN A CA 1
ATOM 2722 C C . GLN A 1 341 ? -29.359 54.719 -6.41 1 16.45 341 GLN A C 1
ATOM 2724 O O . GLN A 1 341 ? -28.703 55.75 -6.164 1 16.45 341 GLN A O 1
ATOM 2729 N N . GLU A 1 342 ? -30.312 54.719 -5.254 1 16.39 342 GLU A N 1
ATOM 2730 C CA . GLU A 1 342 ? -30.719 55.906 -4.488 1 16.39 342 GLU A CA 1
ATOM 2731 C C . GLU A 1 342 ? -29.938 56 -3.176 1 16.39 342 GLU A C 1
ATOM 2733 O O . GLU A 1 342 ? -29.578 57.094 -2.744 1 16.39 342 GLU A O 1
ATOM 2738 N N . ALA A 1 343 ? -29.922 54.969 -2.332 1 18.56 343 ALA A N 1
ATOM 2739 C CA . ALA A 1 343 ? -30.453 55.312 -1.02 1 18.56 343 ALA A CA 1
ATOM 2740 C C . ALA A 1 343 ? -29.438 56.125 -0.215 1 18.56 343 ALA A C 1
ATOM 2742 O O . ALA A 1 343 ? -28.234 55.906 -0.332 1 18.56 343 ALA A O 1
ATOM 2743 N N . GLU A 1 344 ? -30.047 57.156 0.602 1 18.38 344 GLU A N 1
ATOM 2744 C CA . GLU A 1 344 ? -29.656 58.375 1.294 1 18.38 344 GLU A CA 1
ATOM 2745 C C . GLU A 1 344 ? -28.859 58.062 2.555 1 18.38 344 GLU A C 1
ATOM 2747 O O . GLU A 1 344 ? -28.984 56.969 3.127 1 18.38 344 GLU A O 1
ATOM 2752 N N . PRO A 1 345 ? -28.188 59.094 3.121 1 18.23 345 PRO A N 1
ATOM 2753 C CA . PRO A 1 345 ? -27.016 59.219 3.982 1 18.23 345 PRO A CA 1
ATOM 2754 C C . PRO A 1 345 ? -27.328 59.031 5.461 1 18.23 345 PRO A C 1
ATOM 2756 O O . PRO A 1 345 ? -26.422 58.938 6.289 1 18.23 345 PRO A O 1
ATOM 2759 N N . GLU A 1 346 ? -28.594 58.688 5.973 1 17.47 346 GLU A N 1
ATOM 2760 C CA . GLU A 1 346 ? -28.859 59.562 7.113 1 17.47 346 GLU A CA 1
ATOM 2761 C C . GLU A 1 346 ? -27.938 59.219 8.289 1 17.47 346 GLU A C 1
ATOM 2763 O O . GLU A 1 346 ? -27.719 58.062 8.602 1 17.47 346 GLU A O 1
ATOM 2768 N N . ALA A 1 347 ? -27.406 60.281 8.922 1 17.53 347 ALA A N 1
ATOM 2769 C CA . ALA A 1 347 ? -26.266 60.562 9.805 1 17.53 347 ALA A CA 1
ATOM 2770 C C . ALA A 1 347 ? -26.531 60 11.203 1 17.53 347 ALA A C 1
ATOM 2772 O O . ALA A 1 347 ? -25.719 59.25 11.742 1 17.53 347 ALA A O 1
ATOM 2773 N N . GLU A 1 348 ? -27.266 60.75 12.141 1 16.34 348 GLU A N 1
ATOM 2774 C CA . GLU A 1 348 ? -26.484 61.438 13.172 1 16.34 348 GLU A CA 1
ATOM 2775 C C . GLU A 1 348 ? -26.484 60.625 14.477 1 16.34 348 GLU A C 1
ATOM 2777 O O . GLU A 1 348 ? -25.438 60.438 15.086 1 16.34 348 GLU A O 1
ATOM 2782 N N . PRO A 1 349 ? -27.672 60.5 15.32 1 17.28 349 PRO A N 1
ATOM 2783 C CA . PRO A 1 349 ? -27.688 61.281 16.578 1 17.28 349 PRO A CA 1
ATOM 2784 C C . PRO A 1 349 ? -27.047 60.5 17.734 1 17.28 349 PRO A C 1
ATOM 2786 O O . PRO A 1 349 ? -26.906 59.281 17.656 1 17.28 349 PRO A O 1
ATOM 2789 N N . GLU A 1 350 ? -26.906 61.219 18.938 1 17.2 350 GLU A N 1
ATOM 2790 C CA . GLU A 1 350 ? -26.062 61.438 20.109 1 17.2 350 GLU A CA 1
ATOM 2791 C C . GLU A 1 350 ? -26.359 60.406 21.203 1 17.2 350 GLU A C 1
ATOM 2793 O O . GLU A 1 350 ? -25.438 59.75 21.688 1 17.2 350 GLU A O 1
ATOM 2798 N N . PRO A 1 351 ? -26.922 60.906 22.438 1 17.45 351 PRO A N 1
ATOM 2799 C CA . PRO A 1 351 ? -26.281 61.031 23.75 1 17.45 351 PRO A CA 1
ATOM 2800 C C . PRO A 1 351 ? -26.75 59.969 24.734 1 17.45 351 PRO A C 1
ATOM 2802 O O . PRO A 1 351 ? -25.953 59.5 25.547 1 17.45 351 PRO A O 1
ATOM 2805 N N . ALA A 1 352 ? -28.047 59.562 24.969 1 16.72 352 ALA A N 1
ATOM 2806 C CA . ALA A 1 352 ? -28.547 59.969 26.281 1 16.72 352 ALA A CA 1
ATOM 2807 C C . ALA A 1 352 ? -28.125 58.969 27.359 1 16.72 352 ALA A C 1
ATOM 2809 O O . ALA A 1 352 ? -27.844 57.781 27.062 1 16.72 352 ALA A O 1
ATOM 2810 N N . ALA A 1 353 ? -28.297 59.406 28.75 1 17.78 353 ALA A N 1
ATOM 2811 C CA . ALA A 1 353 ? -27.844 59.375 30.141 1 17.78 353 ALA A CA 1
ATOM 2812 C C . ALA A 1 353 ? -28.516 58.25 30.938 1 17.78 353 ALA A C 1
ATOM 2814 O O . ALA A 1 353 ? -28 57.844 31.969 1 17.78 353 ALA A O 1
ATOM 2815 N N . LYS A 1 354 ? -29.656 57.625 30.641 1 16.06 354 LYS A N 1
ATOM 2816 C CA . LYS A 1 354 ? -30.484 57.781 31.844 1 16.06 354 LYS A CA 1
ATOM 2817 C C . LYS A 1 354 ? -30 56.844 32.969 1 16.06 354 LYS A C 1
ATOM 2819 O O . LYS A 1 354 ? -29.312 55.875 32.688 1 16.06 354 LYS A O 1
ATOM 2824 N N . SER A 1 355 ? -31.062 56.562 33.938 1 15.55 355 SER A N 1
ATOM 2825 C CA . SER A 1 355 ? -31.359 56.719 35.344 1 15.55 355 SER A CA 1
ATOM 2826 C C . SER A 1 355 ? -31.078 55.438 36.125 1 15.55 355 SER A C 1
ATOM 2828 O O . SER A 1 355 ? -30.812 54.406 35.531 1 15.55 355 SER A O 1
ATOM 2830 N N . GLU A 1 356 ? -32 55.188 37.125 1 15.44 356 GLU A N 1
ATOM 2831 C CA . GLU A 1 356 ? -32 55.125 38.562 1 15.44 356 GLU A CA 1
ATOM 2832 C C . GLU A 1 356 ? -31.953 53.688 39.062 1 15.44 356 GLU A C 1
ATOM 2834 O O . GLU A 1 356 ? -31.109 53.344 39.875 1 15.44 356 GLU A O 1
ATOM 2839 N N . SER A 1 357 ? -33.156 52.938 39.188 1 14.68 357 SER A N 1
ATOM 2840 C CA . SER A 1 357 ? -33.656 52.781 40.562 1 14.68 357 SER A CA 1
ATOM 2841 C C . SER A 1 357 ? -33.25 51.406 41.125 1 14.68 357 SER A C 1
ATOM 2843 O O . SER A 1 357 ? -32.656 51.344 42.188 1 14.68 357 SER A O 1
ATOM 2845 N N . ASP A 1 358 ? -34.344 50.5 41.5 1 14.42 358 ASP A N 1
ATOM 2846 C CA . ASP A 1 358 ? -34.812 50.188 42.844 1 14.42 358 ASP A CA 1
ATOM 2847 C C . ASP A 1 358 ? -34.312 48.844 43.312 1 14.42 358 ASP A C 1
ATOM 2849 O O . ASP A 1 358 ? -33.406 48.781 44.156 1 14.42 358 ASP A O 1
ATOM 2853 N N . GLU A 1 359 ? -35.25 47.844 43.531 1 14.16 359 GLU A N 1
ATOM 2854 C CA . GLU A 1 359 ? -35.781 47.344 44.781 1 14.16 359 GLU A CA 1
ATOM 2855 C C . GLU A 1 359 ? -35.188 46 45.156 1 14.16 359 GLU A C 1
ATOM 2857 O O . GLU A 1 359 ? -34.625 45.312 44.312 1 14.16 359 GLU A O 1
ATOM 2862 N N . LYS A 1 360 ? -36.219 45.156 45.906 1 15.64 360 LYS A N 1
ATOM 2863 C CA . LYS A 1 360 ? -36.219 44.562 47.219 1 15.64 360 LYS A CA 1
ATOM 2864 C C . LYS A 1 360 ? -35.75 43.094 47.125 1 15.64 360 LYS A C 1
ATOM 2866 O O . LYS A 1 360 ? -34.844 42.688 47.875 1 15.64 360 LYS A O 1
ATOM 2871 N N . LYS A 1 361 ? -36.719 42 46.906 1 15.6 361 LYS A N 1
ATOM 2872 C CA . LYS A 1 361 ? -37.125 41.281 48.125 1 15.6 361 LYS A CA 1
ATOM 2873 C C . LYS A 1 361 ? -36.438 39.906 48.188 1 15.6 361 LYS A C 1
ATOM 2875 O O . LYS A 1 361 ? -35.812 39.594 49.188 1 15.6 361 LYS A O 1
ATOM 2880 N N . LYS A 1 362 ? -37.25 38.719 48.062 1 15.59 362 LYS A N 1
ATOM 2881 C CA . LYS A 1 362 ? -37.688 37.844 49.156 1 15.59 362 LYS A CA 1
ATOM 2882 C C . LYS A 1 362 ? -36.875 36.562 49.188 1 15.59 362 LYS A C 1
ATOM 2884 O O . LYS A 1 362 ? -36.281 36.156 48.188 1 15.59 362 LYS A O 1
ATOM 2889 N N . GLU A 1 363 ? -37.344 35.438 50 1 14.79 363 GLU A N 1
ATOM 2890 C CA . GLU A 1 363 ? -37.031 34.625 51.156 1 14.79 363 GLU A CA 1
ATOM 2891 C C . GLU A 1 363 ? -36.656 33.219 50.781 1 14.79 363 GLU A C 1
ATOM 2893 O O . GLU A 1 363 ? -35.656 32.688 51.219 1 14.79 363 GLU A O 1
ATOM 2898 N N . LYS A 1 364 ? -37.656 32.312 50.312 1 14.71 364 LYS A N 1
ATOM 2899 C CA . LYS A 1 364 ? -38.031 31.156 51.156 1 14.71 364 LYS A CA 1
ATOM 2900 C C . LYS A 1 364 ? -37.094 29.969 50.875 1 14.71 364 LYS A C 1
ATOM 2902 O O . LYS A 1 364 ? -36.5 29.891 49.781 1 14.71 364 LYS A O 1
ATOM 2907 N N . THR A 1 365 ? -37.438 28.656 51.406 1 15.59 365 THR A N 1
ATOM 2908 C CA . THR A 1 365 ? -36.969 27.672 52.375 1 15.59 365 THR A CA 1
ATOM 2909 C C . THR A 1 365 ? -36.656 26.344 51.688 1 15.59 365 THR A C 1
ATOM 2911 O O . THR A 1 365 ? -35.625 25.703 52 1 15.59 365 THR A O 1
ATOM 2914 N N . ASP A 1 366 ? -37.344 25.625 50.656 1 14.93 366 ASP A N 1
ATOM 2915 C CA . ASP A 1 366 ? -37.875 24.312 51.062 1 14.93 366 ASP A CA 1
ATOM 2916 C C . ASP A 1 366 ? -36.875 23.203 50.75 1 14.93 366 ASP A C 1
ATOM 2918 O O . ASP A 1 366 ? -36.125 23.312 49.781 1 14.93 366 ASP A O 1
ATOM 2922 N N . LYS A 1 367 ? -36.906 21.906 51.5 1 16.02 367 LYS A N 1
ATOM 2923 C CA . LYS A 1 367 ? -36.094 20.812 52.031 1 16.02 367 LYS A CA 1
ATOM 2924 C C . LYS A 1 367 ? -36.062 19.641 51.062 1 16.02 367 LYS A C 1
ATOM 2926 O O . LYS A 1 367 ? -35.312 18.688 51.281 1 16.02 367 LYS A O 1
ATOM 2931 N N . LYS A 1 368 ? -36.938 19.328 49.969 1 16.03 368 LYS A N 1
ATOM 2932 C CA . LYS A 1 368 ? -37.406 17.953 49.969 1 16.03 368 LYS A CA 1
ATOM 2933 C C . LYS A 1 368 ? -36.312 16.984 49.594 1 16.03 368 LYS A C 1
ATOM 2935 O O . LYS A 1 368 ? -35.312 17.375 48.969 1 16.03 368 LYS A O 1
ATOM 2940 N N . GLY A 1 369 ? -36.75 15.555 49 1 15.57 369 GLY A N 1
ATOM 2941 C CA . GLY A 1 369 ? -36.875 14.117 49.219 1 15.57 369 GLY A CA 1
ATOM 2942 C C . GLY A 1 369 ? -36 13.305 48.312 1 15.57 369 GLY A C 1
ATOM 2943 O O . GLY A 1 369 ? -36.188 13.312 47.094 1 15.57 369 GLY A O 1
ATOM 2944 N N . LYS A 1 370 ? -34.688 12.945 48.438 1 17.27 370 LYS A N 1
ATOM 2945 C CA . LYS A 1 370 ? -33.781 12.375 47.438 1 17.27 370 LYS A CA 1
ATOM 2946 C C . LYS A 1 370 ? -33.844 10.852 47.438 1 17.27 370 LYS A C 1
ATOM 2948 O O . LYS A 1 370 ? -32.969 10.188 48.031 1 17.27 370 LYS A O 1
ATOM 2953 N N . GLU A 1 371 ? -34.938 10.219 47.344 1 16.31 371 GLU A N 1
ATOM 2954 C CA . GLU A 1 371 ? -34.812 8.82 47.75 1 16.31 371 GLU A CA 1
ATOM 2955 C C . GLU A 1 371 ? -33.969 8.031 46.75 1 16.31 371 GLU A C 1
ATOM 2957 O O . GLU A 1 371 ? -33.75 8.477 45.625 1 16.31 371 GLU A O 1
ATOM 2962 N N . LYS A 1 372 ? -33.969 6.391 46.719 1 16.91 372 LYS A N 1
ATOM 2963 C CA . LYS A 1 372 ? -33.219 5.164 46.875 1 16.91 372 LYS A CA 1
ATOM 2964 C C . LYS A 1 372 ? -32.969 4.473 45.562 1 16.91 372 LYS A C 1
ATOM 2966 O O . LYS A 1 372 ? -32.375 3.381 45.5 1 16.91 372 LYS A O 1
ATOM 2971 N N . ALA A 1 373 ? -33.094 4.781 44.219 1 17.48 373 ALA A N 1
ATOM 2972 C CA . ALA A 1 373 ? -33.438 3.674 43.344 1 17.48 373 ALA A CA 1
ATOM 2973 C C . ALA A 1 373 ? -32.188 2.861 43 1 17.48 373 ALA A C 1
ATOM 2975 O O . ALA A 1 373 ? -31.219 3.389 42.438 1 17.48 373 ALA A O 1
ATOM 2976 N N . VAL A 1 374 ? -31.734 1.606 43.562 1 19.36 374 VAL A N 1
ATOM 2977 C CA . VAL A 1 374 ? -30.578 0.72 43.656 1 19.36 374 VAL A CA 1
ATOM 2978 C C . VAL A 1 374 ? -30.531 -0.203 42.438 1 19.36 374 VAL A C 1
ATOM 2980 O O . VAL A 1 374 ? -30.438 -1.424 42.594 1 19.36 374 VAL A O 1
ATOM 2983 N N . GLY A 1 375 ? -31.031 -0.068 41.25 1 19.42 375 GLY A N 1
ATOM 2984 C CA . GLY A 1 375 ? -31.297 -1.252 40.438 1 19.42 375 GLY A CA 1
ATOM 2985 C C . GLY A 1 375 ? -30.031 -2.008 40.094 1 19.42 375 GLY A C 1
ATOM 2986 O O . GLY A 1 375 ? -28.922 -1.466 40.188 1 19.42 375 GLY A O 1
ATOM 2987 N N . GLN A 1 376 ? -29.984 -3.406 39.25 1 19.31 376 GLN A N 1
ATOM 2988 C CA . GLN A 1 376 ? -29.531 -4.781 39.062 1 19.31 376 GLN A CA 1
ATOM 2989 C C . GLN A 1 376 ? -28.406 -4.848 38.031 1 19.31 376 GLN A C 1
ATOM 2991 O O . GLN A 1 376 ? -28.625 -4.641 36.844 1 19.31 376 GLN A O 1
ATOM 2996 N N . GLU A 1 377 ? -27.031 -4.551 38.25 1 22.53 377 GLU A N 1
ATOM 2997 C CA . GLU A 1 377 ? -25.859 -4.391 37.406 1 22.53 377 GLU A CA 1
ATOM 2998 C C . GLU A 1 377 ? -25.219 -5.742 37.062 1 22.53 377 GLU A C 1
ATOM 3000 O O . GLU A 1 377 ? -24.016 -5.816 36.781 1 22.53 377 GLU A O 1
ATOM 3005 N N . GLU A 1 378 ? -25.766 -6.992 37.062 1 23.59 378 GLU A N 1
ATOM 3006 C CA . GLU A 1 378 ? -24.969 -8.188 37.344 1 23.59 378 GLU A CA 1
ATOM 3007 C C . GLU A 1 378 ? -24.125 -8.578 36.125 1 23.59 378 GLU A C 1
ATOM 3009 O O . GLU A 1 378 ? -23.047 -9.156 36.281 1 23.59 378 GLU A O 1
ATOM 3014 N N . GLY A 1 379 ? -24.5 -8.812 34.844 1 23.73 379 GLY A N 1
ATOM 3015 C CA . GLY A 1 379 ? -24.156 -9.945 34 1 23.73 379 GLY A CA 1
ATOM 3016 C C . GLY A 1 379 ? -22.812 -9.789 33.312 1 23.73 379 GLY A C 1
ATOM 3017 O O . GLY A 1 379 ? -22.469 -10.555 32.406 1 23.73 379 GLY A O 1
ATOM 3018 N N . LYS A 1 380 ? -21.859 -8.805 33.438 1 26.3 380 LYS A N 1
ATOM 3019 C CA . LYS A 1 380 ? -20.781 -8.453 32.531 1 26.3 380 LYS A CA 1
ATOM 3020 C C . LYS A 1 380 ? -19.516 -9.234 32.844 1 26.3 380 LYS A C 1
ATOM 3022 O O . LYS A 1 380 ? -18.469 -8.984 32.25 1 26.3 380 LYS A O 1
ATOM 3027 N N . GLU A 1 381 ? -19.422 -10.445 33.719 1 28.83 381 GLU A N 1
ATOM 3028 C CA . GLU A 1 381 ? -18.156 -10.781 34.375 1 28.83 381 GLU A CA 1
ATOM 3029 C C . GLU A 1 381 ? -17.297 -11.664 33.469 1 28.83 381 GLU A C 1
ATOM 3031 O O . GLU A 1 381 ? -16.062 -11.68 33.594 1 28.83 381 GLU A O 1
ATOM 3036 N N . GLU A 1 382 ? -17.688 -12.656 32.75 1 31.34 382 GLU A N 1
ATOM 3037 C CA . GLU A 1 382 ? -16.938 -13.891 32.5 1 31.34 382 GLU A CA 1
ATOM 3038 C C . GLU A 1 382 ? -15.836 -13.672 31.469 1 31.34 382 GLU A C 1
ATOM 3040 O O . GLU A 1 382 ? -14.859 -14.43 31.422 1 31.34 382 GLU A O 1
ATOM 3045 N N . GLU A 1 383 ? -15.938 -12.945 30.484 1 32.94 383 GLU A N 1
ATOM 3046 C CA . GLU A 1 383 ? -15.039 -13.023 29.344 1 32.94 383 GLU A CA 1
ATOM 3047 C C . GLU A 1 383 ? -13.664 -12.445 29.672 1 32.94 383 GLU A C 1
ATOM 3049 O O . GLU A 1 383 ? -12.789 -12.406 28.812 1 32.94 383 GLU A O 1
ATOM 3054 N N . GLU A 1 384 ? -13.305 -12.109 31 1 37.78 384 GLU A N 1
ATOM 3055 C CA . GLU A 1 384 ? -12.117 -11.438 31.516 1 37.78 384 GLU A CA 1
ATOM 3056 C C . GLU A 1 384 ? -10.992 -12.438 31.797 1 37.78 384 GLU A C 1
ATOM 3058 O O . GLU A 1 384 ? -9.844 -12.039 32 1 37.78 384 GLU A O 1
ATOM 3063 N N . GLU A 1 385 ? -11.156 -13.75 31.906 1 38.72 385 GLU A N 1
ATOM 3064 C CA . GLU A 1 385 ? -10.25 -14.672 32.594 1 38.72 385 GLU A CA 1
ATOM 3065 C C . GLU A 1 385 ? -9.078 -15.047 31.688 1 38.72 385 GLU A C 1
ATOM 3067 O O . GLU A 1 385 ? -7.953 -15.219 32.156 1 38.72 385 GLU A O 1
ATOM 3072 N N . GLU A 1 386 ? -9.242 -15.297 30.484 1 39.62 386 GLU A N 1
ATOM 3073 C CA . GLU A 1 386 ? -8.211 -15.969 29.703 1 39.62 386 GLU A CA 1
ATOM 3074 C C . GLU A 1 386 ? -7.004 -15.062 29.484 1 39.62 386 GLU A C 1
ATOM 3076 O O . GLU A 1 386 ? -5.859 -15.523 29.484 1 39.62 386 GLU A O 1
ATOM 3081 N N . GLY A 1 387 ? -7.184 -13.844 29.5 1 39.69 387 GLY A N 1
ATOM 3082 C CA . GLY A 1 387 ? -6.184 -12.789 29.469 1 39.69 387 GLY A CA 1
ATOM 3083 C C . GLY A 1 387 ? -5.316 -12.766 30.719 1 39.69 387 GLY A C 1
ATOM 3084 O O . GLY A 1 387 ? -4.172 -12.305 30.688 1 39.69 387 GLY A O 1
ATOM 3085 N N . ALA A 1 388 ? -5.719 -13.359 31.75 1 52.47 388 ALA A N 1
ATOM 3086 C CA . ALA A 1 388 ? -5.113 -13.289 33.062 1 52.47 388 ALA A CA 1
ATOM 3087 C C . ALA A 1 388 ? -3.984 -14.305 33.219 1 52.47 388 ALA A C 1
ATOM 3089 O O . ALA A 1 388 ? -2.957 -14.016 33.844 1 52.47 388 ALA A O 1
ATOM 3090 N N . ALA A 1 389 ? -3.977 -15.438 32.594 1 51.16 389 ALA A N 1
ATOM 3091 C CA . ALA A 1 389 ? -3.033 -16.531 32.781 1 51.16 389 ALA A CA 1
ATOM 3092 C C . ALA A 1 389 ? -1.695 -16.234 32.125 1 51.16 389 ALA A C 1
ATOM 3094 O O . ALA A 1 389 ? -0.636 -16.469 32.688 1 51.16 389 ALA A O 1
ATOM 3095 N N . LEU A 1 390 ? -1.692 -15.766 31.094 1 50.22 390 LEU A N 1
ATOM 3096 C CA . LEU A 1 390 ? -0.478 -15.469 30.344 1 50.22 390 LEU A CA 1
ATOM 3097 C C . LEU A 1 390 ? 0.271 -14.289 30.953 1 50.22 390 LEU A C 1
ATOM 3099 O O . LEU A 1 390 ? 1.503 -14.289 31 1 50.22 390 LEU A O 1
ATOM 3103 N N . TYR A 1 391 ? -0.377 -13.391 31.438 1 59.56 391 TYR A N 1
ATOM 3104 C CA . TYR A 1 391 ? 0.144 -12.281 32.25 1 59.56 391 TYR A CA 1
ATOM 3105 C C . TYR A 1 391 ? 0.839 -12.789 33.5 1 59.56 391 TYR A C 1
ATOM 3107 O O . TYR A 1 391 ? 1.909 -12.305 33.875 1 59.56 391 TYR A O 1
ATOM 3115 N N . ARG A 1 392 ? 0.386 -13.875 34 1 62.81 392 ARG A N 1
ATOM 3116 C CA . ARG A 1 392 ? 0.936 -14.469 35.219 1 62.81 392 ARG A CA 1
ATOM 3117 C C . ARG A 1 392 ? 2.256 -15.18 34.906 1 62.81 392 ARG A C 1
ATOM 3119 O O . ARG A 1 392 ? 3.188 -15.109 35.719 1 62.81 392 ARG A O 1
ATOM 3126 N N . VAL A 1 393 ? 2.408 -15.688 33.812 1 62.31 393 VAL A N 1
ATOM 3127 C CA . VAL A 1 393 ? 3.637 -16.344 33.375 1 62.31 393 VAL A CA 1
ATOM 3128 C C . VAL A 1 393 ? 4.75 -15.32 33.219 1 62.31 393 VAL A C 1
ATOM 3130 O O . VAL A 1 393 ? 5.863 -15.516 33.719 1 62.31 393 VAL A O 1
ATOM 3133 N N . LYS A 1 394 ? 4.531 -14.305 32.656 1 59.66 394 LYS A N 1
ATOM 3134 C CA . LYS A 1 394 ? 5.527 -13.258 32.469 1 59.66 394 LYS A CA 1
ATOM 3135 C C . LYS A 1 394 ? 5.938 -12.625 33.781 1 59.66 394 LYS A C 1
ATOM 3137 O O . LYS A 1 394 ? 7.121 -12.375 34.031 1 59.66 394 LYS A O 1
ATOM 3142 N N . LEU A 1 395 ? 4.957 -12.383 34.5 1 64.56 395 LEU A N 1
ATOM 3143 C CA . LEU A 1 395 ? 5.23 -11.828 35.844 1 64.56 395 LEU A CA 1
ATOM 3144 C C . LEU A 1 395 ? 6.133 -12.758 36.625 1 64.56 395 LEU A C 1
ATOM 3146 O O . LEU A 1 395 ? 7.051 -12.305 37.312 1 64.56 395 LEU A O 1
ATOM 3150 N N . LEU A 1 396 ? 5.898 -13.969 36.375 1 68.31 396 LEU A N 1
ATOM 3151 C CA . LEU A 1 396 ? 6.652 -14.969 37.125 1 68.31 396 LEU A CA 1
ATOM 3152 C C . LEU A 1 396 ? 8.047 -15.148 36.531 1 68.31 396 LEU A C 1
ATOM 3154 O O . LEU A 1 396 ? 9.016 -15.32 37.281 1 68.31 396 LEU A O 1
ATOM 3158 N N . GLU A 1 397 ? 8.125 -14.953 35.406 1 69.69 397 GLU A N 1
ATOM 3159 C CA . GLU A 1 397 ? 9.438 -15.008 34.75 1 69.69 397 GLU A CA 1
ATOM 3160 C C . GLU A 1 397 ? 10.289 -13.805 35.125 1 69.69 397 GLU A C 1
ATOM 3162 O O . GLU A 1 397 ? 11.484 -13.945 35.406 1 69.69 397 GLU A O 1
ATOM 3167 N N . GLU A 1 398 ? 9.734 -12.695 35.25 1 67.25 398 GLU A N 1
ATOM 3168 C CA . GLU A 1 398 ? 10.398 -11.492 35.75 1 67.25 398 GLU A CA 1
ATOM 3169 C C . GLU A 1 398 ? 10.82 -11.664 37.219 1 67.25 398 GLU A C 1
ATOM 3171 O O . GLU A 1 398 ? 11.922 -11.273 37.594 1 67.25 398 GLU A O 1
ATOM 3176 N N . LYS A 1 399 ? 9.961 -12.203 37.844 1 71.19 399 LYS A N 1
ATOM 3177 C CA . LYS A 1 399 ? 10.25 -12.445 39.25 1 71.19 399 LYS A CA 1
ATOM 3178 C C . LYS A 1 399 ? 11.391 -13.438 39.438 1 71.19 399 LYS A C 1
ATOM 3180 O O . LYS A 1 399 ? 12.258 -13.266 40.281 1 71.19 399 LYS A O 1
ATOM 3185 N N . VAL A 1 400 ? 11.422 -14.32 38.594 1 71.25 400 VAL A N 1
ATOM 3186 C CA . VAL A 1 400 ? 12.492 -15.312 38.562 1 71.25 400 VAL A CA 1
ATOM 3187 C C . VAL A 1 400 ? 13.812 -14.633 38.219 1 71.25 400 VAL A C 1
ATOM 3189 O O . VAL A 1 400 ? 14.82 -14.844 38.875 1 71.25 400 VAL A O 1
ATOM 3192 N N . ALA A 1 401 ? 13.836 -13.867 37.312 1 68.31 401 ALA A N 1
ATOM 3193 C CA . ALA A 1 401 ? 15.047 -13.164 36.906 1 68.31 401 ALA A CA 1
ATOM 3194 C C . ALA A 1 401 ? 15.539 -12.211 38 1 68.31 401 ALA A C 1
ATOM 3196 O O . ALA A 1 401 ? 16.734 -12.141 38.281 1 68.31 401 ALA A O 1
ATOM 3197 N N . MET A 1 402 ? 14.656 -11.586 38.562 1 71.88 402 MET A N 1
ATOM 3198 C CA . MET A 1 402 ? 14.992 -10.688 39.656 1 71.88 402 MET A CA 1
ATOM 3199 C C . MET A 1 402 ? 15.594 -11.453 40.844 1 71.88 402 MET A C 1
ATOM 3201 O O . MET A 1 402 ? 16.562 -11 41.438 1 71.88 402 MET A O 1
ATOM 3205 N N . LEU A 1 403 ? 15.07 -12.555 41 1 72.62 403 LEU A N 1
ATOM 3206 C CA . LEU A 1 403 ? 15.531 -13.367 42.125 1 72.62 403 LEU A CA 1
ATOM 3207 C C . LEU A 1 403 ? 16.875 -14.023 41.812 1 72.62 403 LEU A C 1
ATOM 3209 O O . LEU A 1 403 ? 17.75 -14.117 42.688 1 72.62 403 LEU A O 1
ATOM 3213 N N . GLU A 1 404 ? 17.047 -14.281 40.625 1 74.62 404 GLU A N 1
ATOM 3214 C CA . GLU A 1 404 ? 18.344 -14.82 40.188 1 74.62 404 GLU A CA 1
ATOM 3215 C C . GLU A 1 404 ? 19.438 -13.758 40.312 1 74.62 404 GLU A C 1
ATOM 3217 O O . GLU A 1 404 ? 20.547 -14.055 40.75 1 74.62 404 GLU A O 1
ATOM 3222 N N . LEU A 1 405 ? 19.188 -12.594 40.031 1 68.88 405 LEU A N 1
ATOM 3223 C CA . LEU A 1 405 ? 20.109 -11.469 40.188 1 68.88 405 LEU A CA 1
ATOM 3224 C C . LEU A 1 405 ? 20.375 -11.172 41.656 1 68.88 405 LEU A C 1
ATOM 3226 O O . LEU A 1 405 ? 21.531 -10.914 42.031 1 68.88 405 LEU A O 1
ATOM 3230 N N . ALA A 1 406 ? 19.406 -11.188 42.312 1 71.5 406 ALA A N 1
ATOM 3231 C CA . ALA A 1 406 ? 19.562 -10.953 43.719 1 71.5 406 ALA A CA 1
ATOM 3232 C C . ALA A 1 406 ? 20.438 -12.023 44.375 1 71.5 406 ALA A C 1
ATOM 3234 O O . ALA A 1 406 ? 21.281 -11.719 45.219 1 71.5 406 ALA A O 1
ATOM 3235 N N . LEU A 1 407 ? 20.281 -13.156 43.969 1 72.5 407 LEU A N 1
ATOM 3236 C CA . LEU A 1 407 ? 21.062 -14.289 44.438 1 72.5 407 LEU A CA 1
ATOM 3237 C C . LEU A 1 407 ? 22.516 -14.188 43.969 1 72.5 407 LEU A C 1
ATOM 3239 O O . LEU A 1 407 ? 23.438 -14.445 44.719 1 72.5 407 LEU A O 1
ATOM 3243 N N . ALA A 1 408 ? 22.672 -13.781 42.844 1 69.5 408 ALA A N 1
ATOM 3244 C CA . ALA A 1 408 ? 24.016 -13.57 42.312 1 69.5 408 ALA A CA 1
ATOM 3245 C C . ALA A 1 408 ? 24.734 -12.445 43.031 1 69.5 408 ALA A C 1
ATOM 3247 O O . ALA A 1 408 ? 25.922 -12.555 43.375 1 69.5 408 ALA A O 1
ATOM 3248 N N . ARG A 1 409 ? 24.109 -11.422 43.281 1 68.25 409 ARG A N 1
ATOM 3249 C CA . ARG A 1 409 ? 24.641 -10.297 44.031 1 68.25 409 ARG A CA 1
ATOM 3250 C C . ARG A 1 409 ? 25.031 -10.711 45.438 1 68.25 409 ARG A C 1
ATOM 3252 O O . ARG A 1 409 ? 26.078 -10.281 45.969 1 68.25 409 ARG A O 1
ATOM 3259 N N . GLU A 1 410 ? 24.219 -11.531 45.938 1 69.56 410 GLU A N 1
ATOM 3260 C CA . GLU A 1 410 ? 24.516 -11.992 47.281 1 69.56 410 GLU A CA 1
ATOM 3261 C C . GLU A 1 410 ? 25.719 -12.938 47.281 1 69.56 410 GLU A C 1
ATOM 3263 O O . GLU A 1 410 ? 26.531 -12.891 48.219 1 69.56 410 GLU A O 1
ATOM 3268 N N . LYS A 1 411 ? 25.875 -13.586 46.344 1 66.62 411 LYS A N 1
ATOM 3269 C CA . LYS A 1 411 ? 27.031 -14.469 46.188 1 66.62 411 LYS A CA 1
ATOM 3270 C C . LYS A 1 411 ? 28.297 -13.672 45.938 1 66.62 411 LYS A C 1
ATOM 3272 O O . LYS A 1 411 ? 29.375 -14.023 46.438 1 66.62 411 LYS A O 1
ATOM 3277 N N . GLU A 1 412 ? 28.203 -12.734 45.156 1 63.41 412 GLU A N 1
ATOM 3278 C CA . GLU A 1 412 ? 29.328 -11.844 44.875 1 63.41 412 GLU A CA 1
ATOM 3279 C C . GLU A 1 412 ? 29.766 -11.109 46.156 1 63.41 412 GLU A C 1
ATOM 3281 O O . GLU A 1 412 ? 30.953 -10.883 46.375 1 63.41 412 GLU A O 1
ATOM 3286 N N . LYS A 1 413 ? 28.906 -10.625 46.875 1 62 413 LYS A N 1
ATOM 3287 C CA . LYS A 1 413 ? 29.25 -10.016 48.156 1 62 413 LYS A CA 1
ATOM 3288 C C . LYS A 1 413 ? 30.016 -11 49.031 1 62 413 LYS A C 1
ATOM 3290 O O . LYS A 1 413 ? 30.906 -10.594 49.781 1 62 413 LYS A O 1
ATOM 3295 N N . SER A 1 414 ? 29.688 -12.18 48.812 1 55.16 414 SER A N 1
ATOM 3296 C CA . SER A 1 414 ? 30.328 -13.227 49.594 1 55.16 414 SER A CA 1
ATOM 3297 C C . SER A 1 414 ? 31.734 -13.523 49.062 1 55.16 414 SER A C 1
ATOM 3299 O O . SER A 1 414 ? 32.656 -13.773 49.844 1 55.16 414 SER A O 1
ATOM 3301 N N . THR A 1 415 ? 31.938 -13.484 47.812 1 56.22 415 THR A N 1
ATOM 3302 C CA . THR A 1 415 ? 33.25 -13.742 47.25 1 56.22 415 THR A CA 1
ATOM 3303 C C . THR A 1 415 ? 34.156 -12.539 47.438 1 56.22 415 THR A C 1
ATOM 3305 O O . THR A 1 415 ? 35.375 -12.695 47.625 1 56.22 415 THR A O 1
ATOM 3308 N N . ALA A 1 416 ? 33.688 -11.32 47.188 1 48.09 416 ALA A N 1
ATOM 3309 C CA . ALA A 1 416 ? 34.5 -10.117 47.375 1 48.09 416 ALA A CA 1
ATOM 3310 C C . ALA A 1 416 ? 35.031 -10.016 48.812 1 48.09 416 ALA A C 1
ATOM 3312 O O . ALA A 1 416 ? 36.125 -9.492 49.031 1 48.09 416 ALA A O 1
ATOM 3313 N N . LYS A 1 417 ? 34.344 -10.562 49.594 1 47.38 417 LYS A N 1
ATOM 3314 C CA . LYS A 1 417 ? 34.812 -10.609 50.969 1 47.38 417 LYS A CA 1
ATOM 3315 C C . LYS A 1 417 ? 35.906 -11.641 51.156 1 47.38 417 LYS A C 1
ATOM 3317 O O . LYS A 1 417 ? 36.812 -11.469 51.969 1 47.38 417 LYS A O 1
ATOM 3322 N N . ASP A 1 418 ? 35.906 -12.555 50.312 1 47.34 418 ASP A N 1
ATOM 3323 C CA . ASP A 1 418 ? 36.938 -13.562 50.438 1 47.34 418 ASP A CA 1
ATOM 3324 C C . ASP A 1 418 ? 38.25 -13.047 49.844 1 47.34 418 ASP A C 1
ATOM 3326 O O . ASP A 1 418 ? 39.344 -13.391 50.312 1 47.34 418 ASP A O 1
ATOM 3330 N N . HIS A 1 419 ? 38.25 -12.406 48.719 1 44.94 419 HIS A N 1
ATOM 3331 C CA . HIS A 1 419 ? 39.469 -11.945 48.094 1 44.94 419 HIS A CA 1
ATOM 3332 C C . HIS A 1 419 ? 40.156 -10.875 48.938 1 44.94 419 HIS A C 1
ATOM 3334 O O . HIS A 1 419 ? 41.375 -10.695 48.844 1 44.94 419 HIS A O 1
ATOM 3340 N N . LYS A 1 420 ? 39.406 -9.969 49.5 1 39.75 420 LYS A N 1
ATOM 3341 C CA . LYS A 1 420 ? 40.062 -9.008 50.375 1 39.75 420 LYS A CA 1
ATOM 3342 C C . LYS A 1 420 ? 40.812 -9.711 51.5 1 39.75 420 LYS A C 1
ATOM 3344 O O . LYS A 1 420 ? 41.688 -9.125 52.125 1 39.75 420 LYS A O 1
ATOM 3349 N N . LYS A 1 421 ? 40.406 -10.953 51.719 1 37.72 421 LYS A N 1
ATOM 3350 C CA . LYS A 1 421 ? 41.094 -11.609 52.812 1 37.72 421 LYS A CA 1
ATOM 3351 C C . LYS A 1 421 ? 42.438 -12.211 52.344 1 37.72 421 LYS A C 1
ATOM 3353 O O . LYS A 1 421 ? 43.312 -12.5 53.156 1 37.72 421 LYS A O 1
ATOM 3358 N N . GLY A 1 422 ? 42.562 -12.484 51.062 1 35.81 422 GLY A N 1
ATOM 3359 C CA . GLY A 1 422 ? 43.812 -13.164 50.688 1 35.81 422 GLY A CA 1
ATOM 3360 C C . GLY A 1 422 ? 45 -12.242 50.656 1 35.81 422 GLY A C 1
ATOM 3361 O O . GLY A 1 422 ? 46.156 -12.695 50.719 1 35.81 422 GLY A O 1
ATOM 3362 N N . LYS A 1 423 ? 44.781 -11.055 50.219 1 37.81 423 LYS A N 1
ATOM 3363 C CA . LYS A 1 423 ? 45.938 -10.188 50.031 1 37.81 423 LYS A CA 1
ATOM 3364 C C . LYS A 1 423 ? 46.562 -9.82 51.344 1 37.81 423 LYS A C 1
ATOM 3366 O O . LYS A 1 423 ? 47.656 -9.219 51.406 1 37.81 423 LYS A O 1
ATOM 3371 N N . LYS A 1 424 ? 45.719 -9.836 52.344 1 36.34 424 LYS A N 1
ATOM 3372 C CA . LYS A 1 424 ? 46.375 -9.367 53.562 1 36.34 424 LYS A CA 1
ATOM 3373 C C . LYS A 1 424 ? 47.438 -10.359 54.031 1 36.34 424 LYS A C 1
ATOM 3375 O O . LYS A 1 424 ? 48.219 -10.062 54.938 1 36.34 424 LYS A O 1
ATOM 3380 N N . GLY A 1 425 ? 47.312 -11.633 53.531 1 31.45 425 GLY A N 1
ATOM 3381 C CA . GLY A 1 425 ? 48.188 -12.57 54.188 1 31.45 425 GLY A CA 1
ATOM 3382 C C . GLY A 1 425 ? 49.625 -12.438 53.75 1 31.45 425 GLY A C 1
ATOM 3383 O O . GLY A 1 425 ? 50.562 -12.805 54.469 1 31.45 425 GLY A O 1
ATOM 3384 N N . SER A 1 426 ? 49.812 -12.188 52.469 1 36.34 426 SER A N 1
ATOM 3385 C CA . SER A 1 426 ? 51.188 -12.453 52 1 36.34 426 SER A CA 1
ATOM 3386 C C . SER A 1 426 ? 52.156 -11.367 52.469 1 36.34 426 SER A C 1
ATOM 3388 O O . SER A 1 426 ? 53.344 -11.5 52.281 1 36.34 426 SER A O 1
ATOM 3390 N N . SER A 1 427 ? 51.625 -10.188 52.719 1 33.59 427 SER A N 1
ATOM 3391 C CA . SER A 1 427 ? 52.594 -9.117 52.906 1 33.59 427 SER A CA 1
ATOM 3392 C C . SER A 1 427 ? 53.375 -9.32 54.188 1 33.59 427 SER A C 1
ATOM 3394 O O . SER A 1 427 ? 54.312 -8.555 54.5 1 33.59 427 SER A O 1
ATOM 3396 N N . LEU A 1 428 ? 52.812 -10.07 55.125 1 29.42 428 LEU A N 1
ATOM 3397 C CA . LEU A 1 428 ? 53.5 -10.102 56.406 1 29.42 428 LEU A CA 1
ATOM 3398 C C . LEU A 1 428 ? 54.812 -10.906 56.312 1 29.42 428 LEU A C 1
ATOM 3400 O O . LEU A 1 428 ? 55.594 -10.906 57.25 1 29.42 428 LEU A O 1
ATOM 3404 N N . LEU A 1 429 ? 54.875 -11.797 55.312 1 28.62 429 LEU A N 1
ATOM 3405 C CA . LEU A 1 429 ? 56.031 -12.695 55.469 1 28.62 429 LEU A CA 1
ATOM 3406 C C . LEU A 1 429 ? 57.344 -11.961 55.219 1 28.62 429 LEU A C 1
ATOM 3408 O O . LEU A 1 429 ? 58.406 -12.406 55.656 1 28.62 429 LEU A O 1
ATOM 3412 N N . LYS A 1 430 ? 57.219 -11.008 54.219 1 31.7 430 LYS A N 1
ATOM 3413 C CA . LYS A 1 430 ? 58.562 -10.648 53.719 1 31.7 430 LYS A CA 1
ATOM 3414 C C . LYS A 1 430 ? 59.344 -9.852 54.781 1 31.7 430 LYS A C 1
ATOM 3416 O O . LYS A 1 430 ? 60.5 -9.484 54.531 1 31.7 430 LYS A O 1
ATOM 3421 N N . LEU A 1 431 ? 58.469 -9.195 55.688 1 26.83 431 LEU A N 1
ATOM 3422 C CA . LEU A 1 431 ? 59.312 -8.32 56.469 1 26.83 431 LEU A CA 1
ATOM 3423 C C . LEU A 1 431 ? 60.281 -9.125 57.344 1 26.83 431 LEU A C 1
ATOM 3425 O O . LEU A 1 431 ? 61.125 -8.555 58.062 1 26.83 431 LEU A O 1
ATOM 3429 N N . ARG A 1 432 ? 59.844 -10.398 57.594 1 28.78 432 ARG A N 1
ATOM 3430 C CA . ARG A 1 432 ? 60.688 -11.055 58.594 1 28.78 432 ARG A CA 1
ATOM 3431 C C . ARG A 1 432 ? 62.031 -11.477 57.969 1 28.78 432 ARG A C 1
ATOM 3433 O O . ARG A 1 432 ? 62.938 -11.852 58.688 1 28.78 432 ARG A O 1
ATOM 3440 N N . SER A 1 433 ? 62.125 -11.648 56.562 1 24.83 433 SER A N 1
ATOM 3441 C CA . SER A 1 433 ? 63.469 -12.094 56.281 1 24.83 433 SER A CA 1
ATOM 3442 C C . SER A 1 433 ? 64.438 -10.938 56.375 1 24.83 433 SER A C 1
ATOM 3444 O O . SER A 1 433 ? 64.125 -9.812 55.969 1 24.83 433 SER A O 1
ATOM 3446 N N . MET B 1 1 ? 28.531 13.688 -12.594 1 65.44 1 MET B N 1
ATOM 3447 C CA . MET B 1 1 ? 28.656 13.016 -11.305 1 65.44 1 MET B CA 1
ATOM 3448 C C . MET B 1 1 ? 28.266 11.547 -11.414 1 65.44 1 MET B C 1
ATOM 3450 O O . MET B 1 1 ? 27.406 11.188 -12.227 1 65.44 1 MET B O 1
ATOM 3454 N N . GLU B 1 2 ? 29 10.672 -10.766 1 84.75 2 GLU B N 1
ATOM 3455 C CA . GLU B 1 2 ? 28.797 9.227 -10.742 1 84.75 2 GLU B CA 1
ATOM 3456 C C . GLU B 1 2 ? 27.484 8.859 -10.078 1 84.75 2 GLU B C 1
ATOM 3458 O O . GLU B 1 2 ? 27.125 9.422 -9.039 1 84.75 2 GLU B O 1
ATOM 3463 N N . ARG B 1 3 ? 26.656 8.156 -10.859 1 92.62 3 ARG B N 1
ATOM 3464 C CA . ARG B 1 3 ? 25.391 7.695 -10.328 1 92.62 3 ARG B CA 1
ATOM 3465 C C . ARG B 1 3 ? 25.438 6.215 -9.977 1 92.62 3 ARG B C 1
ATOM 3467 O O . ARG B 1 3 ? 26.172 5.445 -10.609 1 92.62 3 ARG B O 1
ATOM 3474 N N . THR B 1 4 ? 24.672 5.828 -8.961 1 96.38 4 THR B N 1
ATOM 3475 C CA . THR B 1 4 ? 24.75 4.461 -8.461 1 96.38 4 THR B CA 1
ATOM 3476 C C . THR B 1 4 ? 23.406 3.764 -8.594 1 96.38 4 THR B C 1
ATOM 3478 O O . THR B 1 4 ? 22.375 4.309 -8.188 1 96.38 4 THR B O 1
ATOM 3481 N N . LEU B 1 5 ? 23.391 2.588 -9.195 1 97.56 5 LEU B N 1
ATOM 3482 C CA . LEU B 1 5 ? 22.25 1.668 -9.234 1 97.56 5 LEU B CA 1
ATOM 3483 C C . LEU B 1 5 ? 22.391 0.593 -8.156 1 97.56 5 LEU B C 1
ATOM 3485 O O . LEU B 1 5 ? 23.359 -0.17 -8.164 1 97.56 5 LEU B O 1
ATOM 3489 N N . LEU B 1 6 ? 21.484 0.559 -7.242 1 98.25 6 LEU B N 1
ATOM 3490 C CA . LEU B 1 6 ? 21.422 -0.521 -6.262 1 98.25 6 LEU B CA 1
ATOM 3491 C C . LEU B 1 6 ? 20.516 -1.647 -6.75 1 98.25 6 LEU B C 1
ATOM 3493 O O . LEU B 1 6 ? 19.328 -1.43 -7.012 1 98.25 6 LEU B O 1
ATOM 3497 N N . VAL B 1 7 ? 21.047 -2.82 -6.891 1 97.5 7 VAL B N 1
ATOM 3498 C CA . VAL B 1 7 ? 20.266 -4.012 -7.191 1 97.5 7 VAL B CA 1
ATOM 3499 C C . VAL B 1 7 ? 19.984 -4.793 -5.906 1 97.5 7 VAL B C 1
ATOM 3501 O O . VAL B 1 7 ? 20.922 -5.301 -5.277 1 97.5 7 VAL B O 1
ATOM 3504 N N . VAL B 1 8 ? 18.75 -4.867 -5.516 1 96.19 8 VAL B N 1
ATOM 3505 C CA . VAL B 1 8 ? 18.359 -5.699 -4.387 1 96.19 8 VAL B CA 1
ATOM 3506 C C . VAL B 1 8 ? 18.047 -7.113 -4.871 1 96.19 8 VAL B C 1
ATOM 3508 O O . VAL B 1 8 ? 16.984 -7.359 -5.449 1 96.19 8 VAL B O 1
ATOM 3511 N N . GLU B 1 9 ? 18.938 -8.016 -4.609 1 94.12 9 GLU B N 1
ATOM 3512 C CA . GLU B 1 9 ? 18.891 -9.359 -5.176 1 94.12 9 GLU B CA 1
ATOM 3513 C C . GLU B 1 9 ? 18.844 -10.414 -4.082 1 94.12 9 GLU B C 1
ATOM 3515 O O . GLU B 1 9 ? 19.672 -10.414 -3.168 1 94.12 9 GLU B O 1
ATOM 3520 N N . CYS B 1 10 ? 17.875 -11.32 -4.207 1 88.12 10 CYS B N 1
ATOM 3521 C CA . CYS B 1 10 ? 17.75 -12.352 -3.18 1 88.12 10 CYS B CA 1
ATOM 3522 C C . CYS B 1 10 ? 18.578 -13.578 -3.525 1 88.12 10 CYS B C 1
ATOM 3524 O O . CYS B 1 10 ? 18.859 -14.406 -2.656 1 88.12 10 CYS B O 1
ATOM 3526 N N . GLN B 1 11 ? 18.922 -13.797 -4.793 1 88.44 11 GLN B N 1
ATOM 3527 C CA . GLN B 1 11 ? 19.766 -14.922 -5.188 1 88.44 11 GLN B CA 1
ATOM 3528 C C . GLN B 1 11 ? 21.25 -14.547 -5.121 1 88.44 11 GLN B C 1
ATOM 3530 O O . GLN B 1 11 ? 21.75 -13.852 -6.004 1 88.44 11 GLN B O 1
ATOM 3535 N N . ALA B 1 12 ? 21.906 -15.133 -4.238 1 87.12 12 ALA B N 1
ATOM 3536 C CA . ALA B 1 12 ? 23.266 -14.703 -3.891 1 87.12 12 ALA B CA 1
ATOM 3537 C C . ALA B 1 12 ? 24.25 -15.062 -4.992 1 87.12 12 ALA B C 1
ATOM 3539 O O . ALA B 1 12 ? 25.328 -14.461 -5.098 1 87.12 12 ALA B O 1
ATOM 3540 N N . ASN B 1 13 ? 23.891 -16.016 -5.797 1 89.38 13 ASN B N 1
ATOM 3541 C CA . ASN B 1 13 ? 24.828 -16.484 -6.805 1 89.38 13 ASN B CA 1
ATOM 3542 C C . ASN B 1 13 ? 24.781 -15.625 -8.062 1 89.38 13 ASN B C 1
ATOM 3544 O O . ASN B 1 13 ? 25.656 -15.742 -8.93 1 89.38 13 ASN B O 1
ATOM 3548 N N . LEU B 1 14 ? 23.797 -14.82 -8.219 1 93.81 14 LEU B N 1
ATOM 3549 C CA . LEU B 1 14 ? 23.703 -13.953 -9.383 1 93.81 14 LEU B CA 1
ATOM 3550 C C . LEU B 1 14 ? 24.625 -12.742 -9.234 1 93.81 14 LEU B C 1
ATOM 3552 O O . LEU B 1 14 ? 24.594 -12.062 -8.203 1 93.81 14 LEU B O 1
ATOM 3556 N N . ASN B 1 15 ? 25.453 -12.484 -10.273 1 96.75 15 ASN B N 1
ATOM 3557 C CA . ASN B 1 15 ? 26.469 -11.438 -10.203 1 96.75 15 ASN B CA 1
ATOM 3558 C C . ASN B 1 15 ? 26.078 -10.234 -11.062 1 96.75 15 ASN B C 1
ATOM 3560 O O . ASN B 1 15 ? 26.438 -10.164 -12.234 1 96.75 15 ASN B O 1
ATOM 3564 N N . TRP B 1 16 ? 25.5 -9.242 -10.492 1 97.25 16 TRP B N 1
ATOM 3565 C CA . TRP B 1 16 ? 25.031 -8.062 -11.227 1 97.25 16 TRP B CA 1
ATOM 3566 C C . TRP B 1 16 ? 26.172 -7.105 -11.508 1 97.25 16 TRP B C 1
ATOM 3568 O O . TRP B 1 16 ? 26.094 -6.27 -12.406 1 97.25 16 TRP B O 1
ATOM 3578 N N . TYR B 1 17 ? 27.297 -7.176 -10.703 1 97.5 17 TYR B N 1
ATOM 3579 C CA . TYR B 1 17 ? 28.484 -6.387 -11 1 97.5 17 TYR B CA 1
ATOM 3580 C C . TYR B 1 17 ? 29.016 -6.719 -12.391 1 97.5 17 TYR B C 1
ATOM 3582 O O . TYR B 1 17 ? 29.344 -5.816 -13.164 1 97.5 17 TYR B O 1
ATOM 3590 N N . GLU B 1 18 ? 29.047 -7.949 -12.625 1 96.94 18 GLU B N 1
ATOM 3591 C CA . GLU B 1 18 ? 29.562 -8.414 -13.914 1 96.94 18 GLU B CA 1
ATOM 3592 C C . GLU B 1 18 ? 28.609 -8.039 -15.055 1 96.94 18 GLU B C 1
ATOM 3594 O O . GLU B 1 18 ? 29.062 -7.605 -16.125 1 96.94 18 GLU B O 1
ATOM 3599 N N . ILE B 1 19 ? 27.344 -8.188 -14.891 1 97.19 19 ILE B N 1
ATOM 3600 C CA . ILE B 1 19 ? 26.312 -7.957 -15.906 1 97.19 19 ILE B CA 1
ATOM 3601 C C . ILE B 1 19 ? 26.328 -6.488 -16.328 1 97.19 19 ILE B C 1
ATOM 3603 O O . ILE B 1 19 ? 26.172 -6.176 -17.516 1 97.19 19 ILE B O 1
ATOM 3607 N N . PHE B 1 20 ? 26.578 -5.574 -15.383 1 96.88 20 PHE B N 1
ATOM 3608 C CA . PHE B 1 20 ? 26.516 -4.145 -15.656 1 96.88 20 PHE B CA 1
ATOM 3609 C C . PHE B 1 20 ? 27.906 -3.574 -15.898 1 96.88 20 PHE B C 1
ATOM 3611 O O . PHE B 1 20 ? 28.078 -2.355 -15.961 1 96.88 20 PHE B O 1
ATOM 3618 N N . ALA B 1 21 ? 28.891 -4.457 -15.938 1 94.88 21 ALA B N 1
ATOM 3619 C CA . ALA B 1 21 ? 30.266 -3.986 -16.156 1 94.88 21 ALA B CA 1
ATOM 3620 C C . ALA B 1 21 ? 30.359 -3.127 -17.406 1 94.88 21 ALA B C 1
ATOM 3622 O O . ALA B 1 21 ? 29.906 -3.533 -18.484 1 94.88 21 ALA B O 1
ATOM 3623 N N . GLY B 1 22 ? 30.828 -1.858 -17.25 1 91.5 22 GLY B N 1
ATOM 3624 C CA . GLY B 1 22 ? 31.047 -0.972 -18.391 1 91.5 22 GLY B CA 1
ATOM 3625 C C . GLY B 1 22 ? 29.828 -0.137 -18.719 1 91.5 22 GLY B C 1
ATOM 3626 O O . GLY B 1 22 ? 29.859 0.691 -19.641 1 91.5 22 GLY B O 1
ATOM 3627 N N . ALA B 1 23 ? 28.734 -0.323 -18.016 1 91.81 23 ALA B N 1
ATOM 3628 C CA . ALA B 1 23 ? 27.531 0.451 -18.266 1 91.81 23 ALA B CA 1
ATOM 3629 C C . ALA B 1 23 ? 27.75 1.934 -17.984 1 91.81 23 ALA B C 1
ATOM 3631 O O . ALA B 1 23 ? 28.438 2.295 -17.031 1 91.81 23 ALA B O 1
ATOM 3632 N N . LYS B 1 24 ? 27.219 2.744 -18.875 1 90 24 LYS B N 1
ATOM 3633 C CA . LYS B 1 24 ? 27.391 4.188 -18.75 1 90 24 LYS B CA 1
ATOM 3634 C C . LYS B 1 24 ? 26.047 4.914 -18.781 1 90 24 LYS B C 1
ATOM 3636 O O . LYS B 1 24 ? 25.094 4.43 -19.406 1 90 24 LYS B O 1
ATOM 3641 N N . LEU B 1 25 ? 26 5.984 -18.047 1 88.19 25 LEU B N 1
ATOM 3642 C CA . LEU B 1 25 ? 24.891 6.93 -18.078 1 88.19 25 LEU B CA 1
ATOM 3643 C C . LEU B 1 25 ? 25.375 8.32 -18.484 1 88.19 25 LEU B C 1
ATOM 3645 O O . LEU B 1 25 ? 26.094 8.977 -17.75 1 88.19 25 LEU B O 1
ATOM 3649 N N . HIS B 1 26 ? 24.969 8.797 -19.609 1 84.38 26 HIS B N 1
ATOM 3650 C CA . HIS B 1 26 ? 25.375 10.078 -20.156 1 84.38 26 HIS B CA 1
ATOM 3651 C C . HIS B 1 26 ? 26.906 10.211 -20.172 1 84.38 26 HIS B C 1
ATOM 3653 O O . HIS B 1 26 ? 27.453 11.219 -19.719 1 84.38 26 HIS B O 1
ATOM 3659 N N . GLY B 1 27 ? 27.531 9.18 -20.562 1 83.75 27 GLY B N 1
ATOM 3660 C CA . GLY B 1 27 ? 28.969 9.195 -20.75 1 83.75 27 GLY B CA 1
ATOM 3661 C C . GLY B 1 27 ? 29.734 8.875 -19.484 1 83.75 27 GLY B C 1
ATOM 3662 O O . GLY B 1 27 ? 30.938 8.633 -19.516 1 83.75 27 GLY B O 1
ATOM 3663 N N . GLU B 1 28 ? 29.047 8.875 -18.375 1 88.19 28 GLU B N 1
ATOM 3664 C CA . GLU B 1 28 ? 29.688 8.547 -17.094 1 88.19 28 GLU B CA 1
ATOM 3665 C C . GLU B 1 28 ? 29.344 7.129 -16.656 1 88.19 28 GLU B C 1
ATOM 3667 O O . GLU B 1 28 ? 28.281 6.598 -17.016 1 88.19 28 GLU B O 1
ATOM 3672 N N . GLU B 1 29 ? 30.25 6.605 -15.977 1 89.81 29 GLU B N 1
ATOM 3673 C CA . GLU B 1 29 ? 30.062 5.23 -15.516 1 89.81 29 GLU B CA 1
ATOM 3674 C C . GLU B 1 29 ? 28.875 5.121 -14.562 1 89.81 29 GLU B C 1
ATOM 3676 O O . GLU B 1 29 ? 28.703 5.973 -13.695 1 89.81 29 GLU B O 1
ATOM 3681 N N . LEU B 1 30 ? 28.094 4.152 -14.797 1 94.06 30 LEU B N 1
ATOM 3682 C CA . LEU B 1 30 ? 27.031 3.785 -13.852 1 94.06 30 LEU B CA 1
ATOM 3683 C C . LEU B 1 30 ? 27.562 2.793 -12.82 1 94.06 30 LEU B C 1
ATOM 3685 O O . LEU B 1 30 ? 27.859 1.642 -13.148 1 94.06 30 LEU B O 1
ATOM 3689 N N . LYS B 1 31 ? 27.688 3.229 -11.664 1 95.31 31 LYS B N 1
ATOM 3690 C CA . LYS B 1 31 ? 28.125 2.336 -10.602 1 95.31 31 LYS B CA 1
ATOM 3691 C C . LYS B 1 31 ? 27 1.411 -10.156 1 95.31 31 LYS B C 1
ATOM 3693 O O . LYS B 1 31 ? 25.859 1.843 -10.023 1 95.31 31 LYS B O 1
ATOM 3698 N N . VAL B 1 32 ? 27.391 0.131 -9.984 1 97.06 32 VAL B N 1
ATOM 3699 C CA . VAL B 1 32 ? 26.391 -0.839 -9.547 1 97.06 32 VAL B CA 1
ATOM 3700 C C . VAL B 1 32 ? 26.781 -1.404 -8.188 1 97.06 32 VAL B C 1
ATOM 3702 O O . VAL B 1 32 ? 27.953 -1.698 -7.938 1 97.06 32 VAL B O 1
ATOM 3705 N N . GLU B 1 33 ? 25.781 -1.466 -7.336 1 97.75 33 GLU B N 1
ATOM 3706 C CA . GLU B 1 33 ? 25.891 -2.178 -6.066 1 97.75 33 GLU B CA 1
ATOM 3707 C C . GLU B 1 33 ? 24.781 -3.213 -5.91 1 97.75 33 GLU B C 1
ATOM 3709 O O . GLU B 1 33 ? 23.688 -3.033 -6.434 1 97.75 33 GLU B O 1
ATOM 3714 N N . GLN B 1 34 ? 25.188 -4.254 -5.246 1 97.81 34 GLN B N 1
ATOM 3715 C CA . GLN B 1 34 ? 24.25 -5.359 -5.051 1 97.81 34 GLN B CA 1
ATOM 3716 C C . GLN B 1 34 ? 24.203 -5.793 -3.588 1 97.81 34 GLN B C 1
ATOM 3718 O O . GLN B 1 34 ? 25.25 -5.871 -2.93 1 97.81 34 GLN B O 1
ATOM 3723 N N . ALA B 1 35 ? 23 -6.023 -3.07 1 96.75 35 ALA B N 1
ATOM 3724 C CA . ALA B 1 35 ? 22.828 -6.523 -1.71 1 96.75 35 ALA B CA 1
ATOM 3725 C C . ALA B 1 35 ? 21.469 -7.188 -1.541 1 96.75 35 ALA B C 1
ATOM 3727 O O . ALA B 1 35 ? 20.562 -6.973 -2.352 1 96.75 35 ALA B O 1
ATOM 3728 N N . GLU B 1 36 ? 21.375 -8.016 -0.501 1 93.88 36 GLU B N 1
ATOM 3729 C CA . GLU B 1 36 ? 20.078 -8.531 -0.07 1 93.88 36 GLU B CA 1
ATOM 3730 C C . GLU B 1 36 ? 19.406 -7.57 0.903 1 93.88 36 GLU B C 1
ATOM 3732 O O . GLU B 1 36 ? 20.078 -6.809 1.603 1 93.88 36 GLU B O 1
ATOM 3737 N N . TRP B 1 37 ? 18.094 -7.645 0.997 1 92.81 37 TRP B N 1
ATOM 3738 C CA . TRP B 1 37 ? 17.344 -6.773 1.901 1 92.81 37 TRP B CA 1
ATOM 3739 C C . TRP B 1 37 ? 17.953 -6.809 3.305 1 92.81 37 TRP B C 1
ATOM 3741 O O . TRP B 1 37 ? 18.109 -5.766 3.943 1 92.81 37 TRP B O 1
ATOM 3751 N N . ASP B 1 38 ? 18.344 -7.949 3.736 1 89.94 38 ASP B N 1
ATOM 3752 C CA . ASP B 1 38 ? 18.797 -8.125 5.113 1 89.94 38 ASP B CA 1
ATOM 3753 C C . ASP B 1 38 ? 20.109 -7.402 5.359 1 89.94 38 ASP B C 1
ATOM 3755 O O . ASP B 1 38 ? 20.453 -7.094 6.504 1 89.94 38 ASP B O 1
ATOM 3759 N N . ASP B 1 39 ? 20.797 -7.102 4.344 1 93.94 39 ASP B N 1
ATOM 3760 C CA . ASP B 1 39 ? 22.109 -6.465 4.465 1 93.94 39 ASP B CA 1
ATOM 3761 C C . ASP B 1 39 ? 22.016 -4.957 4.25 1 93.94 39 ASP B C 1
ATOM 3763 O O . ASP B 1 39 ? 23.031 -4.258 4.254 1 93.94 39 ASP B O 1
ATOM 3767 N N . ILE B 1 40 ? 20.812 -4.43 4.074 1 95.94 40 ILE B N 1
ATOM 3768 C CA . ILE B 1 40 ? 20.656 -3.033 3.686 1 95.94 40 ILE B CA 1
ATOM 3769 C C . ILE B 1 40 ? 20.031 -2.246 4.836 1 95.94 40 ILE B C 1
ATOM 3771 O O . ILE B 1 40 ? 19.047 -2.686 5.438 1 95.94 40 ILE B O 1
ATOM 3775 N N . SER B 1 41 ? 20.641 -1.179 5.195 1 95.38 41 SER B N 1
ATOM 3776 C CA . SER B 1 41 ? 20.031 -0.119 6.004 1 95.38 41 SER B CA 1
ATOM 3777 C C . SER B 1 41 ? 19.875 1.166 5.199 1 95.38 41 SER B C 1
ATOM 3779 O O . SER B 1 41 ? 20.766 1.531 4.422 1 95.38 41 SER B O 1
ATOM 3781 N N . VAL B 1 42 ? 18.719 1.826 5.398 1 96 42 VAL B N 1
ATOM 3782 C CA . VAL B 1 42 ? 18.469 2.951 4.504 1 96 42 VAL B CA 1
ATOM 3783 C C . VAL B 1 42 ? 18.016 4.168 5.312 1 96 42 VAL B C 1
ATOM 3785 O O . VAL B 1 42 ? 17.266 4.035 6.281 1 96 42 VAL B O 1
ATOM 3788 N N . ILE B 1 43 ? 18.469 5.316 4.902 1 96.31 43 ILE B N 1
ATOM 3789 C CA . ILE B 1 43 ? 18 6.625 5.348 1 96.31 43 ILE B CA 1
ATOM 3790 C C . ILE B 1 43 ? 17.594 7.469 4.141 1 96.31 43 ILE B C 1
ATOM 3792 O O . ILE B 1 43 ? 18.297 7.488 3.125 1 96.31 43 ILE B O 1
ATOM 3796 N N . SER B 1 44 ? 16.453 8.062 4.207 1 96.44 44 SER B N 1
ATOM 3797 C CA . SER B 1 44 ? 15.992 8.992 3.178 1 96.44 44 SER B CA 1
ATOM 3798 C C . SER B 1 44 ? 16.078 10.438 3.658 1 96.44 44 SER B C 1
ATOM 3800 O O . SER B 1 44 ? 15.414 10.812 4.629 1 96.44 44 SER B O 1
ATOM 3802 N N . TYR B 1 45 ? 16.875 11.172 2.99 1 91 45 TYR B N 1
ATOM 3803 C CA . TYR B 1 45 ? 17 12.586 3.291 1 91 45 TYR B CA 1
ATOM 3804 C C . TYR B 1 45 ? 16.266 13.438 2.266 1 91 45 TYR B C 1
ATOM 3806 O O . TYR B 1 45 ? 16.219 13.102 1.082 1 91 45 TYR B O 1
ATOM 3814 N N . SER B 1 46 ? 15.734 14.531 2.656 1 82.44 46 SER B N 1
ATOM 3815 C CA . SER B 1 46 ? 15.055 15.438 1.737 1 82.44 46 SER B CA 1
ATOM 3816 C C . SER B 1 46 ? 16.031 16.062 0.749 1 82.44 46 SER B C 1
ATOM 3818 O O . SER B 1 46 ? 15.688 16.297 -0.412 1 82.44 46 SER B O 1
ATOM 3820 N N . ASP B 1 47 ? 17.281 16.297 1.165 1 78.31 47 ASP B N 1
ATOM 3821 C CA . ASP B 1 47 ? 18.219 17.047 0.328 1 78.31 47 ASP B CA 1
ATOM 3822 C C . ASP B 1 47 ? 19.203 16.094 -0.349 1 78.31 47 ASP B C 1
ATOM 3824 O O . ASP B 1 47 ? 19.75 16.422 -1.404 1 78.31 47 ASP B O 1
ATOM 3828 N N . ALA B 1 48 ? 19.469 14.961 0.336 1 77.56 48 ALA B N 1
ATOM 3829 C CA . ALA B 1 48 ? 20.562 14.133 -0.154 1 77.56 48 ALA B CA 1
ATOM 3830 C C . ALA B 1 48 ? 20.031 12.844 -0.792 1 77.56 48 ALA B C 1
ATOM 3832 O O . ALA B 1 48 ? 20.812 12.047 -1.324 1 77.56 48 ALA B O 1
ATOM 3833 N N . GLY B 1 49 ? 18.797 12.688 -0.785 1 89 49 GLY B N 1
ATOM 3834 C CA . GLY B 1 49 ? 18.266 11.453 -1.35 1 89 49 GLY B CA 1
ATOM 3835 C C . GLY B 1 49 ? 18.422 10.258 -0.421 1 89 49 GLY B C 1
ATOM 3836 O O . GLY B 1 49 ? 18.312 10.406 0.799 1 89 49 GLY B O 1
ATOM 3837 N N . VAL B 1 50 ? 18.625 9.086 -0.988 1 95.44 50 VAL B N 1
ATOM 3838 C CA . VAL B 1 50 ? 18.672 7.859 -0.205 1 95.44 50 VAL B CA 1
ATOM 3839 C C . VAL B 1 50 ? 20.125 7.441 0.022 1 95.44 50 VAL B C 1
ATOM 3841 O O . VAL B 1 50 ? 20.891 7.309 -0.932 1 95.44 50 VAL B O 1
ATOM 3844 N N . VAL B 1 51 ? 20.453 7.266 1.246 1 96.38 51 VAL B N 1
ATOM 3845 C CA . VAL B 1 51 ? 21.734 6.703 1.638 1 96.38 51 VAL B CA 1
ATOM 3846 C C . VAL B 1 51 ? 21.547 5.297 2.195 1 96.38 51 VAL B C 1
ATOM 3848 O O . VAL B 1 51 ? 20.719 5.086 3.084 1 96.38 51 VAL B O 1
ATOM 3851 N N . ALA B 1 52 ? 22.297 4.391 1.638 1 97.44 52 ALA B N 1
ATOM 3852 C CA . ALA B 1 52 ? 22.203 3 2.072 1 97.44 52 ALA B CA 1
ATOM 3853 C C . ALA B 1 52 ? 23.531 2.494 2.619 1 97.44 52 ALA B C 1
ATOM 3855 O O . ALA B 1 52 ? 24.578 2.732 2.025 1 97.44 52 ALA B O 1
ATOM 3856 N N . THR B 1 53 ? 23.453 1.907 3.732 1 97.12 53 THR B N 1
ATOM 3857 C CA . THR B 1 53 ? 24.562 1.125 4.25 1 97.12 53 THR B CA 1
ATOM 3858 C C . THR B 1 53 ? 24.375 -0.36 3.959 1 97.12 53 THR B C 1
ATOM 3860 O O . THR B 1 53 ? 23.359 -0.945 4.355 1 97.12 53 THR B O 1
ATOM 3863 N N . LEU B 1 54 ? 25.312 -0.88 3.23 1 97.75 54 LEU B N 1
ATOM 3864 C CA . LEU B 1 54 ? 25.297 -2.289 2.859 1 97.75 54 LEU B CA 1
ATOM 3865 C C . LEU B 1 54 ? 26.312 -3.082 3.674 1 97.75 54 LEU B C 1
ATOM 3867 O O . LEU B 1 54 ? 27.516 -2.869 3.543 1 97.75 54 LEU B O 1
ATOM 3871 N N . ARG B 1 55 ? 25.828 -3.973 4.406 1 96.56 55 ARG B N 1
ATOM 3872 C CA . ARG B 1 55 ? 26.719 -4.832 5.172 1 96.56 55 ARG B CA 1
ATOM 3873 C C . ARG B 1 55 ? 27.359 -5.887 4.277 1 96.56 55 ARG B C 1
ATOM 3875 O O . ARG B 1 55 ? 26.828 -6.227 3.221 1 96.56 55 ARG B O 1
ATOM 3882 N N . ARG B 1 56 ? 28.484 -6.352 4.801 1 96.69 56 ARG B N 1
ATOM 3883 C CA . ARG B 1 56 ? 29.109 -7.48 4.109 1 96.69 56 ARG B CA 1
ATOM 3884 C C . ARG B 1 56 ? 28.109 -8.609 3.906 1 96.69 56 ARG B C 1
ATOM 3886 O O . ARG B 1 56 ? 27.391 -8.992 4.836 1 96.69 56 ARG B O 1
ATOM 3893 N N . ALA B 1 57 ? 28.141 -9.117 2.668 1 95.44 57 ALA B N 1
ATOM 3894 C CA . ALA B 1 57 ? 27.219 -10.219 2.395 1 95.44 57 ALA B CA 1
ATOM 3895 C C . ALA B 1 57 ? 27.625 -11.477 3.156 1 95.44 57 ALA B C 1
ATOM 3897 O O . ALA B 1 57 ? 28.812 -11.695 3.41 1 95.44 57 ALA B O 1
ATOM 3898 N N . ALA B 1 58 ? 26.656 -12.297 3.566 1 90.94 58 ALA B N 1
ATOM 3899 C CA . ALA B 1 58 ? 26.938 -13.562 4.234 1 90.94 58 ALA B CA 1
ATOM 3900 C C . ALA B 1 58 ? 27.781 -14.469 3.34 1 90.94 58 ALA B C 1
ATOM 3902 O O . ALA B 1 58 ? 28.703 -15.133 3.814 1 90.94 58 ALA B O 1
ATOM 3903 N N . LYS B 1 59 ? 27.438 -14.469 2.061 1 92.44 59 LYS B N 1
ATOM 3904 C CA . LYS B 1 59 ? 28.188 -15.172 1.022 1 92.44 59 LYS B CA 1
ATOM 3905 C C . LYS B 1 59 ? 28.562 -14.234 -0.12 1 92.44 59 LYS B C 1
ATOM 3907 O O . LYS B 1 59 ? 27.969 -14.289 -1.198 1 92.44 59 LYS B O 1
ATOM 3912 N N . PRO B 1 60 ? 29.562 -13.539 0.085 1 95.88 60 PRO B N 1
ATOM 3913 C CA . PRO B 1 60 ? 29.891 -12.508 -0.896 1 95.88 60 PRO B CA 1
ATOM 3914 C C . PRO B 1 60 ? 30.453 -13.086 -2.191 1 95.88 60 PRO B C 1
ATOM 3916 O O . PRO B 1 60 ? 31.188 -14.086 -2.164 1 95.88 60 PRO B O 1
ATOM 3919 N N . LEU B 1 61 ? 30.047 -12.508 -3.303 1 96.19 61 LEU B N 1
ATOM 3920 C CA . LEU B 1 61 ? 30.719 -12.781 -4.574 1 96.19 61 LEU B CA 1
ATOM 3921 C C . LEU B 1 61 ? 32.188 -12.344 -4.523 1 96.19 61 LEU B C 1
ATOM 3923 O O . LEU B 1 61 ? 32.469 -11.227 -4.102 1 96.19 61 LEU B O 1
ATOM 3927 N N . LYS B 1 62 ? 33.031 -13.219 -5.008 1 93.75 62 LYS B N 1
ATOM 3928 C CA . LYS B 1 62 ? 34.469 -12.953 -4.941 1 93.75 62 LYS B CA 1
ATOM 3929 C C . LYS B 1 62 ? 34.844 -11.711 -5.758 1 93.75 62 LYS B C 1
ATOM 3931 O O . LYS B 1 62 ? 34.281 -11.5 -6.844 1 93.75 62 LYS B O 1
ATOM 3936 N N . ASP B 1 63 ? 35.781 -10.883 -5.25 1 94.38 63 ASP B N 1
ATOM 3937 C CA . ASP B 1 63 ? 36.375 -9.727 -5.926 1 94.38 63 ASP B CA 1
ATOM 3938 C C . ASP B 1 63 ? 35.312 -8.672 -6.223 1 94.38 63 ASP B C 1
ATOM 3940 O O . ASP B 1 63 ? 35.312 -8.055 -7.293 1 94.38 63 ASP B O 1
ATOM 3944 N N . THR B 1 64 ? 34.312 -8.594 -5.43 1 96.62 64 THR B N 1
ATOM 3945 C CA . THR B 1 64 ? 33.281 -7.551 -5.52 1 96.62 64 THR B CA 1
ATOM 3946 C C . THR B 1 64 ? 33.219 -6.766 -4.211 1 96.62 64 THR B C 1
ATOM 3948 O O . THR B 1 64 ? 33.719 -7.203 -3.184 1 96.62 64 THR B O 1
ATOM 3951 N N . PRO B 1 65 ? 32.5 -5.598 -4.227 1 96.31 65 PRO B N 1
ATOM 3952 C CA . PRO B 1 65 ? 32.375 -4.785 -3.014 1 96.31 65 PRO B CA 1
ATOM 3953 C C . PRO B 1 65 ? 31.562 -5.484 -1.921 1 96.31 65 PRO B C 1
ATOM 3955 O O . PRO B 1 65 ? 31.531 -5.02 -0.777 1 96.31 65 PRO B O 1
ATOM 3958 N N . GLN B 1 66 ? 31.016 -6.648 -2.17 1 97 66 GLN B N 1
ATOM 3959 C CA . GLN B 1 66 ? 30.188 -7.348 -1.196 1 97 66 GLN B CA 1
ATOM 3960 C C . GLN B 1 66 ? 31.031 -7.887 -0.043 1 97 66 GLN B C 1
ATOM 3962 O O . GLN B 1 66 ? 30.484 -8.32 0.975 1 97 66 GLN B O 1
ATOM 3967 N N . THR B 1 67 ? 32.312 -7.855 -0.15 1 96.44 67 THR B N 1
ATOM 3968 C CA . THR B 1 67 ? 33.219 -8.445 0.832 1 96.44 67 THR B CA 1
ATOM 3969 C C . THR B 1 67 ? 33.469 -7.492 2 1 96.44 67 THR B C 1
ATOM 3971 O O . THR B 1 67 ? 34.094 -7.852 2.986 1 96.44 67 THR B O 1
ATOM 3974 N N . THR B 1 68 ? 32.938 -6.258 1.886 1 96.31 68 THR B N 1
ATOM 3975 C CA . THR B 1 68 ? 33.094 -5.266 2.941 1 96.31 68 THR B CA 1
ATOM 3976 C C . THR B 1 68 ? 31.812 -4.473 3.145 1 96.31 68 THR B C 1
ATOM 3978 O O . THR B 1 68 ? 30.906 -4.527 2.312 1 96.31 68 THR B O 1
ATOM 3981 N N . ASP B 1 69 ? 31.75 -3.846 4.352 1 97.06 69 ASP B N 1
ATOM 3982 C CA . ASP B 1 69 ? 30.688 -2.865 4.562 1 97.06 69 ASP B CA 1
ATOM 3983 C C . ASP B 1 69 ? 30.906 -1.626 3.697 1 97.06 69 ASP B C 1
ATOM 3985 O O . ASP B 1 69 ? 32.031 -1.187 3.51 1 97.06 69 ASP B O 1
ATOM 3989 N N . ARG B 1 70 ? 29.875 -1.08 3.193 1 95.88 70 ARG B N 1
ATOM 3990 C CA . ARG B 1 70 ? 30 0.134 2.391 1 95.88 70 ARG B CA 1
ATOM 3991 C C . ARG B 1 70 ? 28.75 1.003 2.537 1 95.88 70 ARG B C 1
ATOM 3993 O O . ARG B 1 70 ? 27.672 0.5 2.85 1 95.88 70 ARG B O 1
ATOM 4000 N N . THR B 1 71 ? 28.922 2.215 2.408 1 96.31 71 THR B N 1
ATOM 4001 C CA . THR B 1 71 ? 27.844 3.197 2.402 1 96.31 71 THR B CA 1
ATOM 4002 C C . THR B 1 71 ? 27.781 3.918 1.059 1 96.31 71 THR B C 1
ATOM 4004 O O . THR B 1 71 ? 28.797 4.41 0.561 1 96.31 71 THR B O 1
ATOM 4007 N N . ILE B 1 72 ? 26.609 3.959 0.513 1 96.44 72 ILE B N 1
ATOM 4008 C CA . ILE B 1 72 ? 26.469 4.531 -0.822 1 96.44 72 ILE B CA 1
ATOM 4009 C C . ILE B 1 72 ? 25.281 5.496 -0.848 1 96.44 72 ILE B C 1
ATOM 4011 O O . ILE B 1 72 ? 24.375 5.387 -0.03 1 96.44 72 ILE B O 1
ATOM 4015 N N . THR B 1 73 ? 25.391 6.441 -1.765 1 95.94 73 THR B N 1
ATOM 4016 C CA . THR B 1 73 ? 24.203 7.184 -2.176 1 95.94 73 THR B CA 1
ATOM 4017 C C . THR B 1 73 ? 23.5 6.484 -3.334 1 95.94 73 THR B C 1
ATOM 4019 O O . THR B 1 73 ? 24.125 6.199 -4.363 1 95.94 73 THR B O 1
ATOM 4022 N N . VAL B 1 74 ? 22.219 6.23 -3.178 1 97.25 74 VAL B N 1
ATOM 4023 C CA . VAL B 1 74 ? 21.484 5.461 -4.172 1 97.25 74 VAL B CA 1
ATOM 4024 C C . VAL B 1 74 ? 20.75 6.41 -5.121 1 97.25 74 VAL B C 1
ATOM 4026 O O . VAL B 1 74 ? 19.969 7.25 -4.68 1 97.25 74 VAL B O 1
ATOM 4029 N N . ASP B 1 75 ? 20.984 6.203 -6.402 1 95.25 75 ASP B N 1
ATOM 4030 C CA . ASP B 1 75 ? 20.297 7.031 -7.395 1 95.25 75 ASP B CA 1
ATOM 4031 C C . ASP B 1 75 ? 19.141 6.273 -8.031 1 95.25 75 ASP B C 1
ATOM 4033 O O . ASP B 1 75 ? 18.109 6.867 -8.383 1 95.25 75 ASP B O 1
ATOM 4037 N N . PHE B 1 76 ? 19.375 5.023 -8.227 1 96.62 76 PHE B N 1
ATOM 4038 C CA . PHE B 1 76 ? 18.391 4.141 -8.836 1 96.62 76 PHE B CA 1
ATOM 4039 C C . PHE B 1 76 ? 18.344 2.799 -8.117 1 96.62 76 PHE B C 1
ATOM 4041 O O . PHE B 1 76 ? 19.328 2.387 -7.496 1 96.62 76 PHE B O 1
ATOM 4048 N N . VAL B 1 77 ? 17.172 2.154 -8.266 1 97.44 77 VAL B N 1
ATOM 4049 C CA . VAL B 1 77 ? 17.078 0.836 -7.648 1 97.44 77 VAL B CA 1
ATOM 4050 C C . VAL B 1 77 ? 16.422 -0.144 -8.617 1 97.44 77 VAL B C 1
ATOM 4052 O O . VAL B 1 77 ? 15.508 0.224 -9.352 1 97.44 77 VAL B O 1
ATOM 4055 N N . LEU B 1 78 ? 16.922 -1.276 -8.727 1 96.5 78 LEU B N 1
ATOM 4056 C CA . LEU B 1 78 ? 16.312 -2.455 -9.336 1 96.5 78 LEU B CA 1
ATOM 4057 C C . LEU B 1 78 ? 15.961 -3.49 -8.273 1 96.5 78 LEU B C 1
ATOM 4059 O O . LEU B 1 78 ? 16.859 -4.035 -7.609 1 96.5 78 LEU B O 1
ATOM 4063 N N . LEU B 1 79 ? 14.695 -3.754 -8.117 1 95.38 79 LEU B N 1
ATOM 4064 C CA . LEU B 1 79 ? 14.242 -4.68 -7.082 1 95.38 79 LEU B CA 1
ATOM 4065 C C . LEU B 1 79 ? 14.094 -6.09 -7.645 1 95.38 79 LEU B C 1
ATOM 4067 O O . LEU B 1 79 ? 13.305 -6.316 -8.57 1 95.38 79 LEU B O 1
ATOM 4071 N N . ARG B 1 80 ? 14.836 -6.973 -7.066 1 93.81 80 ARG B N 1
ATOM 4072 C CA . ARG B 1 80 ? 14.797 -8.383 -7.445 1 93.81 80 ARG B CA 1
ATOM 4073 C C . ARG B 1 80 ? 14.656 -9.273 -6.219 1 93.81 80 ARG B C 1
ATOM 4075 O O . ARG B 1 80 ? 15.242 -10.359 -6.164 1 93.81 80 ARG B O 1
ATOM 4082 N N . SER B 1 81 ? 13.992 -8.773 -5.203 1 90.06 81 SER B N 1
ATOM 4083 C CA . SER B 1 81 ? 13.75 -9.5 -3.957 1 90.06 81 SER B CA 1
ATOM 4084 C C . SER B 1 81 ? 12.352 -9.211 -3.416 1 90.06 81 SER B C 1
ATOM 4086 O O . SER B 1 81 ? 11.859 -8.086 -3.531 1 90.06 81 SER B O 1
ATOM 4088 N N . VAL B 1 82 ? 11.812 -10.281 -2.771 1 85.75 82 VAL B N 1
ATOM 4089 C CA . VAL B 1 82 ? 10.523 -10.086 -2.113 1 85.75 82 VAL B CA 1
ATOM 4090 C C . VAL B 1 82 ? 10.688 -9.141 -0.923 1 85.75 82 VAL B C 1
ATOM 4092 O O . VAL B 1 82 ? 11.594 -9.32 -0.103 1 85.75 82 VAL B O 1
ATOM 4095 N N . THR B 1 83 ? 9.867 -8.18 -0.876 1 89.62 83 THR B N 1
ATOM 4096 C CA . THR B 1 83 ? 9.984 -7.16 0.163 1 89.62 83 THR B CA 1
ATOM 4097 C C . THR B 1 83 ? 9.398 -7.664 1.479 1 89.62 83 THR B C 1
ATOM 4099 O O . THR B 1 83 ? 9.891 -7.324 2.555 1 89.62 83 THR B O 1
ATOM 4102 N N . ARG B 1 84 ? 8.281 -8.422 1.272 1 86.38 84 ARG B N 1
ATOM 4103 C CA . ARG B 1 84 ? 7.609 -8.953 2.453 1 86.38 84 ARG B CA 1
ATOM 4104 C C . ARG B 1 84 ? 7.398 -10.461 2.332 1 86.38 84 ARG B C 1
ATOM 4106 O O . ARG B 1 84 ? 6.758 -10.922 1.389 1 86.38 84 ARG B O 1
ATOM 4113 N N . GLY B 1 85 ? 8.031 -11.18 3.1 1 73.62 85 GLY B N 1
ATOM 4114 C CA . GLY B 1 85 ? 7.906 -12.633 3.094 1 73.62 85 GLY B CA 1
ATOM 4115 C C . GLY B 1 85 ? 7.805 -13.227 4.484 1 73.62 85 GLY B C 1
ATOM 4116 O O . GLY B 1 85 ? 7.652 -12.5 5.469 1 73.62 85 GLY B O 1
ATOM 4117 N N . ILE B 1 86 ? 7.363 -14.539 4.609 1 63.06 86 ILE B N 1
ATOM 4118 C CA . ILE B 1 86 ? 7.285 -15.227 5.891 1 63.06 86 ILE B CA 1
ATOM 4119 C C . ILE B 1 86 ? 8.688 -15.617 6.355 1 63.06 86 ILE B C 1
ATOM 4121 O O . ILE B 1 86 ? 9.375 -16.391 5.68 1 63.06 86 ILE B O 1
ATOM 4125 N N . LYS B 1 87 ? 9.531 -14.727 6.445 1 48.81 87 LYS B N 1
ATOM 4126 C CA . LYS B 1 87 ? 10.844 -15.266 6.793 1 48.81 87 LYS B CA 1
ATOM 4127 C C . LYS B 1 87 ? 10.719 -16.375 7.84 1 48.81 87 LYS B C 1
ATOM 4129 O O . LYS B 1 87 ? 9.984 -16.234 8.82 1 48.81 87 LYS B O 1
ATOM 4134 N N . ILE B 1 88 ? 10.906 -17.609 7.742 1 44.69 88 ILE B N 1
ATOM 4135 C CA . ILE B 1 88 ? 11.602 -18.203 8.875 1 44.69 88 ILE B CA 1
ATOM 4136 C C . ILE B 1 88 ? 12.422 -17.125 9.594 1 44.69 88 ILE B C 1
ATOM 4138 O O . ILE B 1 88 ? 12.461 -17.078 10.82 1 44.69 88 ILE B O 1
ATOM 4142 N N . GLN B 1 89 ? 13.062 -16.219 8.766 1 43.62 89 GLN B N 1
ATOM 4143 C CA . GLN B 1 89 ? 13.992 -15.266 9.359 1 43.62 89 GLN B CA 1
ATOM 4144 C C . GLN B 1 89 ? 13.391 -13.867 9.422 1 43.62 89 GLN B C 1
ATOM 4146 O O . GLN B 1 89 ? 14.109 -12.883 9.602 1 43.62 89 GLN B O 1
ATOM 4151 N N . GLY B 1 90 ? 11.938 -13.758 9.43 1 55.62 90 GLY B N 1
ATOM 4152 C CA . GLY B 1 90 ? 11.492 -12.445 9.867 1 55.62 90 GLY B CA 1
ATOM 4153 C C . GLY B 1 90 ? 11.68 -11.367 8.82 1 55.62 90 GLY B C 1
ATOM 4154 O O . GLY B 1 90 ? 11.992 -10.219 9.148 1 55.62 90 GLY B O 1
ATOM 4155 N N . GLN B 1 91 ? 11.602 -11.656 7.516 1 65.62 91 GLN B N 1
ATOM 4156 C CA . GLN B 1 91 ? 12.008 -10.656 6.531 1 65.62 91 GLN B CA 1
ATOM 4157 C C . GLN B 1 91 ? 10.875 -9.672 6.254 1 65.62 91 GLN B C 1
ATOM 4159 O O . GLN B 1 91 ? 9.922 -10 5.551 1 65.62 91 GLN B O 1
ATOM 4164 N N . ASP B 1 92 ? 10.703 -8.703 6.914 1 87.44 92 ASP B N 1
ATOM 4165 C CA . ASP B 1 92 ? 9.859 -7.543 6.648 1 87.44 92 ASP B CA 1
ATOM 4166 C C . ASP B 1 92 ? 10.695 -6.309 6.324 1 87.44 92 ASP B C 1
ATOM 4168 O O . ASP B 1 92 ? 11.234 -5.664 7.227 1 87.44 92 ASP B O 1
ATOM 4172 N N . SER B 1 93 ? 10.859 -6.145 5.008 1 91.94 93 SER B N 1
ATOM 4173 C CA . SER B 1 93 ? 11.695 -5.047 4.543 1 91.94 93 SER B CA 1
ATOM 4174 C C . SER B 1 93 ? 10.852 -3.865 4.07 1 91.94 93 SER B C 1
ATOM 4176 O O . SER B 1 93 ? 11.32 -3.039 3.285 1 91.94 93 SER B O 1
ATOM 4178 N N . ARG B 1 94 ? 9.594 -3.734 4.5 1 93.88 94 ARG B N 1
ATOM 4179 C CA . ARG B 1 94 ? 8.68 -2.688 4.047 1 93.88 94 ARG B CA 1
ATOM 4180 C C . ARG B 1 94 ? 9.227 -1.305 4.379 1 93.88 94 ARG B C 1
ATOM 4182 O O . ARG B 1 94 ? 9.109 -0.374 3.58 1 93.88 94 ARG B O 1
ATOM 4189 N N . ASN B 1 95 ? 9.852 -1.186 5.562 1 95.25 95 ASN B N 1
ATOM 4190 C CA . ASN B 1 95 ? 10.383 0.117 5.953 1 95.25 95 ASN B CA 1
ATOM 4191 C C . ASN B 1 95 ? 11.414 0.625 4.953 1 95.25 95 ASN B C 1
ATOM 4193 O O . ASN B 1 95 ? 11.516 1.83 4.715 1 95.25 95 ASN B O 1
ATOM 4197 N N . LYS B 1 96 ? 12.172 -0.284 4.43 1 95.94 96 LYS B N 1
ATOM 4198 C CA . LYS B 1 96 ? 13.164 0.093 3.432 1 95.94 96 LYS B CA 1
ATOM 4199 C C . LYS B 1 96 ? 12.5 0.541 2.133 1 95.94 96 LYS B C 1
ATOM 4201 O O . LYS B 1 96 ? 12.914 1.531 1.527 1 95.94 96 LYS B O 1
ATOM 4206 N N . LEU B 1 97 ? 11.508 -0.181 1.729 1 96.5 97 LEU B N 1
ATOM 4207 C CA . LEU B 1 97 ? 10.719 0.248 0.575 1 96.5 97 LEU B CA 1
ATOM 4208 C C . LEU B 1 97 ? 10.102 1.621 0.817 1 96.5 97 LEU B C 1
ATOM 4210 O O . LEU B 1 97 ? 10.133 2.484 -0.063 1 96.5 97 LEU B O 1
ATOM 4214 N N . PHE B 1 98 ? 9.578 1.802 1.985 1 97.06 98 PHE B N 1
ATOM 4215 C CA . PHE B 1 98 ? 8.961 3.074 2.346 1 97.06 98 PHE B CA 1
ATOM 4216 C C . PHE B 1 98 ? 9.984 4.207 2.268 1 97.06 98 PHE B C 1
ATOM 4218 O O . PHE B 1 98 ? 9.664 5.305 1.811 1 97.06 98 PHE B O 1
ATOM 4225 N N . ALA B 1 99 ? 11.141 3.934 2.705 1 97.31 99 ALA B N 1
ATOM 4226 C CA . ALA B 1 99 ? 12.188 4.945 2.619 1 97.31 99 ALA B CA 1
ATOM 4227 C C . ALA B 1 99 ? 12.469 5.32 1.167 1 97.31 99 ALA B C 1
ATOM 4229 O O . ALA B 1 99 ? 12.664 6.5 0.852 1 97.31 99 ALA B O 1
ATOM 4230 N N . MET B 1 100 ? 12.5 4.395 0.348 1 97.06 100 MET B N 1
ATOM 4231 C CA . MET B 1 100 ? 12.742 4.641 -1.07 1 97.06 100 MET B CA 1
ATOM 4232 C C . MET B 1 100 ? 11.586 5.422 -1.689 1 97.06 100 MET B C 1
ATOM 4234 O O . MET B 1 100 ? 11.805 6.32 -2.506 1 97.06 100 MET B O 1
ATOM 4238 N N . MET B 1 101 ? 10.406 5.078 -1.299 1 96.88 101 MET B N 1
ATOM 4239 C CA . MET B 1 101 ? 9.234 5.805 -1.775 1 96.88 101 MET B CA 1
ATOM 4240 C C . MET B 1 101 ? 9.219 7.23 -1.234 1 96.88 101 MET B C 1
ATOM 4242 O O . MET B 1 101 ? 8.898 8.172 -1.96 1 96.88 101 MET B O 1
ATOM 4246 N N . HIS B 1 102 ? 9.578 7.355 0.014 1 97.12 102 HIS B N 1
ATOM 4247 C CA . HIS B 1 102 ? 9.68 8.656 0.67 1 97.12 102 HIS B CA 1
ATOM 4248 C C . HIS B 1 102 ? 10.594 9.594 -0.111 1 97.12 102 HIS B C 1
ATOM 4250 O O . HIS B 1 102 ? 10.289 10.781 -0.256 1 97.12 102 HIS B O 1
ATOM 4256 N N . ALA B 1 103 ? 11.594 9.039 -0.683 1 95.5 103 ALA B N 1
ATOM 4257 C CA . ALA B 1 103 ? 12.586 9.828 -1.409 1 95.5 103 ALA B CA 1
ATOM 4258 C C . ALA B 1 103 ? 12.164 10.039 -2.859 1 95.5 103 ALA B C 1
ATOM 4260 O O . ALA B 1 103 ? 12.758 10.852 -3.574 1 95.5 103 ALA B O 1
ATOM 4261 N N . GLY B 1 104 ? 11.141 9.312 -3.27 1 92.38 104 GLY B N 1
ATOM 4262 C CA . GLY B 1 104 ? 10.859 9.312 -4.695 1 92.38 104 GLY B CA 1
ATOM 4263 C C . GLY B 1 104 ? 12 8.758 -5.527 1 92.38 104 GLY B C 1
ATOM 4264 O O . GLY B 1 104 ? 12.336 9.305 -6.582 1 92.38 104 GLY B O 1
ATOM 4265 N N . LEU B 1 105 ? 12.609 7.766 -5.109 1 94.31 105 LEU B N 1
ATOM 4266 C CA . LEU B 1 105 ? 13.789 7.18 -5.73 1 94.31 105 LEU B CA 1
ATOM 4267 C C . LEU B 1 105 ? 13.461 6.629 -7.113 1 94.31 105 LEU B C 1
ATOM 4269 O O . LEU B 1 105 ? 12.422 5.988 -7.301 1 94.31 105 LEU B O 1
ATOM 4273 N N . GLY B 1 106 ? 14.344 6.988 -8.086 1 92.38 106 GLY B N 1
ATOM 4274 C CA . GLY B 1 106 ? 14.203 6.352 -9.383 1 92.38 106 GLY B CA 1
ATOM 4275 C C . GLY B 1 106 ? 14.328 4.844 -9.328 1 92.38 106 GLY B C 1
ATOM 4276 O O . GLY B 1 106 ? 15.164 4.312 -8.594 1 92.38 106 GLY B O 1
ATOM 4277 N N . SER B 1 107 ? 13.469 4.215 -10 1 93.62 107 SER B N 1
ATOM 4278 C CA . SER B 1 107 ? 13.477 2.756 -9.961 1 93.62 107 SER B CA 1
ATOM 4279 C C . SER B 1 107 ? 13.273 2.162 -11.352 1 93.62 107 SER B C 1
ATOM 4281 O O . SER B 1 107 ? 12.602 2.754 -12.195 1 93.62 107 SER B O 1
ATOM 4283 N N . VAL B 1 108 ? 13.906 1.036 -11.57 1 92.75 108 VAL B N 1
ATOM 4284 C CA . VAL B 1 108 ? 13.742 0.321 -12.836 1 92.75 108 VAL B CA 1
ATOM 4285 C C . VAL B 1 108 ? 12.359 -0.317 -12.898 1 92.75 108 VAL B C 1
ATOM 4287 O O . VAL B 1 108 ? 11.633 -0.141 -13.875 1 92.75 108 VAL B O 1
ATOM 4290 N N . ASN B 1 109 ? 12.078 -1.123 -11.961 1 90.88 109 ASN B N 1
ATOM 4291 C CA . ASN B 1 109 ? 10.68 -1.507 -11.781 1 90.88 109 ASN B CA 1
ATOM 4292 C C . ASN B 1 109 ? 9.984 -0.619 -10.75 1 90.88 109 ASN B C 1
ATOM 4294 O O . ASN B 1 109 ? 10.609 -0.161 -9.797 1 90.88 109 ASN B O 1
ATOM 4298 N N . SER B 1 110 ? 8.773 -0.43 -10.883 1 89.94 110 SER B N 1
ATOM 4299 C CA . SER B 1 110 ? 7.977 0.572 -10.18 1 89.94 110 SER B CA 1
ATOM 4300 C C . SER B 1 110 ? 7.938 0.29 -8.68 1 89.94 110 SER B C 1
ATOM 4302 O O . SER B 1 110 ? 7.609 -0.822 -8.266 1 89.94 110 SER B O 1
ATOM 4304 N N . LEU B 1 111 ? 8.234 1.388 -7.883 1 94.56 111 LEU B N 1
ATOM 4305 C CA . LEU B 1 111 ? 8.102 1.268 -6.434 1 94.56 111 LEU B CA 1
ATOM 4306 C C . LEU B 1 111 ? 6.637 1.071 -6.043 1 94.56 111 LEU B C 1
ATOM 4308 O O . LEU B 1 111 ? 6.34 0.368 -5.074 1 94.56 111 LEU B O 1
ATOM 4312 N N . LEU B 1 112 ? 5.746 1.675 -6.832 1 94.06 112 LEU B N 1
ATOM 4313 C CA . LEU B 1 112 ? 4.32 1.485 -6.574 1 94.06 112 LEU B CA 1
ATOM 4314 C C . LEU B 1 112 ? 3.916 0.033 -6.801 1 94.06 112 LEU B C 1
ATOM 4316 O O . LEU B 1 112 ? 3.127 -0.523 -6.035 1 94.06 112 LEU B O 1
ATOM 4320 N N . SER B 1 113 ? 4.453 -0.544 -7.863 1 93.19 113 SER B N 1
ATOM 4321 C CA . SER B 1 113 ? 4.156 -1.953 -8.102 1 93.19 113 SER B CA 1
ATOM 4322 C C . SER B 1 113 ? 4.652 -2.822 -6.949 1 93.19 113 SER B C 1
ATOM 4324 O O . SER B 1 113 ? 3.967 -3.754 -6.523 1 93.19 113 SER B O 1
ATOM 4326 N N . ALA B 1 114 ? 5.887 -2.492 -6.496 1 93.69 114 ALA B N 1
ATOM 4327 C CA . ALA B 1 114 ? 6.414 -3.225 -5.348 1 93.69 114 ALA B CA 1
ATOM 4328 C C . ALA B 1 114 ? 5.504 -3.066 -4.133 1 93.69 114 ALA B C 1
ATOM 4330 O O . ALA B 1 114 ? 5.266 -4.031 -3.402 1 93.69 114 ALA B O 1
ATOM 4331 N N . TYR B 1 115 ? 5 -1.918 -3.943 1 95.62 115 TYR B N 1
ATOM 4332 C CA . TYR B 1 115 ? 4.09 -1.64 -2.838 1 95.62 115 TYR B CA 1
ATOM 4333 C C . TYR B 1 115 ? 2.791 -2.422 -2.99 1 95.62 115 TYR B C 1
ATOM 4335 O O . TYR B 1 115 ? 2.312 -3.035 -2.035 1 95.62 115 TYR B O 1
ATOM 4343 N N . MET B 1 116 ? 2.238 -2.432 -4.207 1 94.69 116 MET B N 1
ATOM 4344 C CA . MET B 1 116 ? 0.996 -3.148 -4.488 1 94.69 116 MET B CA 1
ATOM 4345 C C . MET B 1 116 ? 1.18 -4.648 -4.297 1 94.69 116 MET B C 1
ATOM 4347 O O . MET B 1 116 ? 0.241 -5.352 -3.912 1 94.69 116 MET B O 1
ATOM 4351 N N . CYS B 1 117 ? 2.365 -5.129 -4.426 1 93 117 CYS B N 1
ATOM 4352 C CA . CYS B 1 117 ? 2.619 -6.562 -4.375 1 93 117 CYS B CA 1
ATOM 4353 C C . CYS B 1 117 ? 2.859 -7.027 -2.943 1 93 117 CYS B C 1
ATOM 4355 O O . CYS B 1 117 ? 3.068 -8.219 -2.697 1 93 117 CYS B O 1
ATOM 4357 N N . LEU B 1 118 ? 2.783 -6.082 -2.018 1 92.81 118 LEU B N 1
ATOM 4358 C CA . LEU B 1 118 ? 2.984 -6.453 -0.621 1 92.81 118 LEU B CA 1
ATOM 4359 C C . LEU B 1 118 ? 1.84 -7.328 -0.122 1 92.81 118 LEU B C 1
ATOM 4361 O O . LEU B 1 118 ? 2.016 -8.117 0.81 1 92.81 118 LEU B O 1
ATOM 4365 N N . GLU B 1 119 ? 0.647 -7.141 -0.776 1 93.75 119 GLU B N 1
ATOM 4366 C CA . GLU B 1 119 ? -0.558 -7.832 -0.327 1 93.75 119 GLU B CA 1
ATOM 4367 C C . GLU B 1 119 ? -1.234 -8.562 -1.48 1 93.75 119 GLU B C 1
ATOM 4369 O O . GLU B 1 119 ? -1.519 -7.969 -2.521 1 93.75 119 GLU B O 1
ATOM 4374 N N . ARG B 1 120 ? -1.646 -9.797 -1.226 1 93.31 120 ARG B N 1
ATOM 4375 C CA . ARG B 1 120 ? -2.27 -10.625 -2.256 1 93.31 120 ARG B CA 1
ATOM 4376 C C . ARG B 1 120 ? -3.566 -9.992 -2.754 1 93.31 120 ARG B C 1
ATOM 4378 O O . ARG B 1 120 ? -3.84 -9.992 -3.955 1 93.31 120 ARG B O 1
ATOM 4385 N N . PRO B 1 121 ? -4.371 -9.438 -1.896 1 95.5 121 PRO B N 1
ATOM 4386 C CA . PRO B 1 121 ? -5.656 -8.906 -2.352 1 95.5 121 PRO B CA 1
ATOM 4387 C C . PRO B 1 121 ? -5.504 -7.73 -3.311 1 95.5 121 PRO B C 1
ATOM 4389 O O . PRO B 1 121 ? -6.324 -7.555 -4.215 1 95.5 121 PRO B O 1
ATOM 4392 N N . THR B 1 122 ? -4.473 -6.914 -3.088 1 95.75 122 THR B N 1
ATOM 4393 C CA . THR B 1 122 ? -4.254 -5.793 -3.994 1 95.75 122 THR B CA 1
ATOM 4394 C C . THR B 1 122 ? -3.877 -6.289 -5.387 1 95.75 122 THR B C 1
ATOM 4396 O O . THR B 1 122 ? -4.371 -5.77 -6.391 1 95.75 122 THR B O 1
ATOM 4399 N N . VAL B 1 123 ? -3.121 -7.312 -5.41 1 95.12 123 VAL B N 1
ATOM 4400 C CA . VAL B 1 123 ? -2.699 -7.902 -6.676 1 95.12 123 VAL B CA 1
ATOM 4401 C C . VAL B 1 123 ? -3.891 -8.578 -7.352 1 95.12 123 VAL B C 1
ATOM 4403 O O . VAL B 1 123 ? -4.129 -8.383 -8.547 1 95.12 123 VAL B O 1
ATOM 4406 N N . PHE B 1 124 ? -4.629 -9.344 -6.609 1 96.19 124 PHE B N 1
ATOM 4407 C CA . PHE B 1 124 ? -5.777 -10.055 -7.164 1 96.19 124 PHE B CA 1
ATOM 4408 C C . PHE B 1 124 ? -6.812 -9.07 -7.695 1 96.19 124 PHE B C 1
ATOM 4410 O O . PHE B 1 124 ? -7.438 -9.312 -8.734 1 96.19 124 PHE B O 1
ATOM 4417 N N . GLY B 1 125 ? -7.047 -7.992 -6.957 1 95.19 125 GLY B N 1
ATOM 4418 C CA . GLY B 1 125 ? -7.945 -6.953 -7.438 1 95.19 125 GLY B CA 1
ATOM 4419 C C . GLY B 1 125 ? -7.566 -6.418 -8.805 1 95.19 125 GLY B C 1
ATOM 4420 O O . GLY B 1 125 ? -8.43 -6.199 -9.656 1 95.19 125 GLY B O 1
ATOM 4421 N N . GLU B 1 126 ? -6.309 -6.203 -9.031 1 95 126 GLU B N 1
ATOM 4422 C CA . GLU B 1 126 ? -5.84 -5.734 -10.328 1 95 126 GLU B CA 1
ATOM 4423 C C . GLU B 1 126 ? -6.07 -6.781 -11.414 1 95 126 GLU B C 1
ATOM 4425 O O . GLU B 1 126 ? -6.426 -6.445 -12.547 1 95 126 GLU B O 1
ATOM 4430 N N . LEU B 1 127 ? -5.84 -8.039 -11.055 1 96.19 127 LEU B N 1
ATOM 4431 C CA . LEU B 1 127 ? -6.102 -9.109 -12 1 96.19 127 LEU B CA 1
ATOM 4432 C C . LEU B 1 127 ? -7.578 -9.148 -12.383 1 96.19 127 LEU B C 1
ATOM 4434 O O . LEU B 1 127 ? -7.914 -9.359 -13.555 1 96.19 127 LEU B O 1
ATOM 4438 N N . ARG B 1 128 ? -8.375 -8.953 -11.469 1 94.44 128 ARG B N 1
ATOM 4439 C CA . ARG B 1 128 ? -9.812 -8.961 -11.719 1 94.44 128 ARG B CA 1
ATOM 4440 C C . ARG B 1 128 ? -10.211 -7.809 -12.641 1 94.44 128 ARG B C 1
ATOM 4442 O O . ARG B 1 128 ? -11.102 -7.961 -13.484 1 94.44 128 ARG B O 1
ATOM 4449 N N . LYS B 1 129 ? -9.602 -6.738 -12.406 1 92.69 129 LYS B N 1
ATOM 4450 C CA . LYS B 1 129 ? -9.867 -5.617 -13.305 1 92.69 129 LYS B CA 1
ATOM 4451 C C . LYS B 1 129 ? -9.508 -5.969 -14.742 1 92.69 129 LYS B C 1
ATOM 4453 O O . LYS B 1 129 ? -10.258 -5.652 -15.672 1 92.69 129 LYS B O 1
ATOM 4458 N N . ILE B 1 130 ? -8.398 -6.566 -14.922 1 95.44 130 ILE B N 1
ATOM 4459 C CA . ILE B 1 130 ? -7.992 -7.008 -16.25 1 95.44 130 ILE B CA 1
ATOM 4460 C C . ILE B 1 130 ? -9.016 -8 -16.797 1 95.44 130 ILE B C 1
ATOM 4462 O O . ILE B 1 130 ? -9.414 -7.906 -17.953 1 95.44 130 ILE B O 1
ATOM 4466 N N . GLN B 1 131 ? -9.414 -8.93 -15.961 1 95.69 131 GLN B N 1
ATOM 4467 C CA . GLN B 1 131 ? -10.398 -9.93 -16.375 1 95.69 131 GLN B CA 1
ATOM 4468 C C . GLN B 1 131 ? -11.695 -9.273 -16.828 1 95.69 131 GLN B C 1
ATOM 4470 O O . GLN B 1 131 ? -12.297 -9.68 -17.812 1 95.69 131 GLN B O 1
ATOM 4475 N N . LYS B 1 132 ? -12.117 -8.352 -16.031 1 91.12 132 LYS B N 1
ATOM 4476 C CA . LYS B 1 132 ? -13.344 -7.648 -16.391 1 91.12 132 LYS B CA 1
ATOM 4477 C C . LYS B 1 132 ? -13.227 -6.984 -17.766 1 91.12 132 LYS B C 1
ATOM 4479 O O . LYS B 1 132 ? -14.172 -6.992 -18.547 1 91.12 132 LYS B O 1
ATOM 4484 N N . ARG B 1 133 ? -12.133 -6.434 -18.109 1 93.19 133 ARG B N 1
ATOM 4485 C CA . ARG B 1 133 ? -11.906 -5.746 -19.375 1 93.19 133 ARG B CA 1
ATOM 4486 C C . ARG B 1 133 ? -11.805 -6.738 -20.531 1 93.19 133 ARG B C 1
ATOM 4488 O O . ARG B 1 133 ? -12.375 -6.516 -21.594 1 93.19 133 ARG B O 1
ATOM 4495 N N . LEU B 1 134 ? -11.125 -7.871 -20.25 1 95.5 134 LEU B N 1
ATOM 4496 C CA . LEU B 1 134 ? -10.82 -8.797 -21.328 1 95.5 134 LEU B CA 1
ATOM 4497 C C . LEU B 1 134 ? -11.875 -9.891 -21.422 1 95.5 134 LEU B C 1
ATOM 4499 O O . LEU B 1 134 ? -11.977 -10.578 -22.438 1 95.5 134 LEU B O 1
ATOM 4503 N N . GLY B 1 135 ? -12.594 -10.125 -20.375 1 95.12 135 GLY B N 1
ATOM 4504 C CA . GLY B 1 135 ? -13.555 -11.219 -20.312 1 95.12 135 GLY B CA 1
ATOM 4505 C C . GLY B 1 135 ? -13 -12.461 -19.641 1 95.12 135 GLY B C 1
ATOM 4506 O O . GLY B 1 135 ? -11.812 -12.773 -19.781 1 95.12 135 GLY B O 1
ATOM 4507 N N . LYS B 1 136 ? -13.844 -13.211 -19.016 1 94.38 136 LYS B N 1
ATOM 4508 C CA . LYS B 1 136 ? -13.477 -14.375 -18.219 1 94.38 136 LYS B CA 1
ATOM 4509 C C . LYS B 1 136 ? -12.836 -15.453 -19.078 1 94.38 136 LYS B C 1
ATOM 4511 O O . LYS B 1 136 ? -11.914 -16.141 -18.625 1 94.38 136 LYS B O 1
ATOM 4516 N N . ASP B 1 137 ? -13.266 -15.633 -20.266 1 95.19 137 ASP B N 1
ATOM 4517 C CA . ASP B 1 137 ? -12.727 -16.672 -21.141 1 95.19 137 ASP B CA 1
ATOM 4518 C C . ASP B 1 137 ? -11.352 -16.281 -21.672 1 95.19 137 ASP B C 1
ATOM 4520 O O . ASP B 1 137 ? -10.484 -17.125 -21.844 1 95.19 137 ASP B O 1
ATOM 4524 N N . ASN B 1 138 ? -11.148 -14.977 -21.859 1 96.62 138 ASN B N 1
ATOM 4525 C CA . ASN B 1 138 ? -9.906 -14.484 -22.438 1 96.62 138 ASN B CA 1
ATOM 4526 C C . ASN B 1 138 ? -8.82 -14.305 -21.375 1 96.62 138 ASN B C 1
ATOM 4528 O O . ASN B 1 138 ? -7.637 -14.242 -21.703 1 96.62 138 ASN B O 1
ATOM 4532 N N . PHE B 1 139 ? -9.234 -14.156 -20.219 1 97.44 139 PHE B N 1
ATOM 4533 C CA . PHE B 1 139 ? -8.336 -14 -19.078 1 97.44 139 PHE B CA 1
ATOM 4534 C C . PHE B 1 139 ? -8.883 -14.727 -17.859 1 97.44 139 PHE B C 1
ATOM 4536 O O . PHE B 1 139 ? -9.391 -14.102 -16.922 1 97.44 139 PHE B O 1
ATOM 4543 N N . PRO B 1 140 ? -8.703 -15.984 -17.844 1 97.69 140 PRO B N 1
ATOM 4544 C CA . PRO B 1 140 ? -9.383 -16.828 -16.859 1 97.69 140 PRO B CA 1
ATOM 4545 C C . PRO B 1 140 ? -8.688 -16.828 -15.508 1 97.69 140 PRO B C 1
ATOM 4547 O O . PRO B 1 140 ? -8.031 -17.812 -15.148 1 97.69 140 PRO B O 1
ATOM 4550 N N . VAL B 1 141 ? -8.961 -15.805 -14.742 1 97.25 141 VAL B N 1
ATOM 4551 C CA . VAL B 1 141 ? -8.461 -15.742 -13.375 1 97.25 141 VAL B CA 1
ATOM 4552 C C . VAL B 1 141 ? -9.289 -16.672 -12.484 1 97.25 141 VAL B C 1
ATOM 4554 O O . VAL B 1 141 ? -10.516 -16.719 -12.594 1 97.25 141 VAL B O 1
ATOM 4557 N N . ILE B 1 142 ? -8.648 -17.375 -11.672 1 96.94 142 ILE B N 1
ATOM 4558 C CA . ILE B 1 142 ? -9.32 -18.281 -10.758 1 96.94 142 ILE B CA 1
ATOM 4559 C C . ILE B 1 142 ? -10.281 -17.516 -9.859 1 96.94 142 ILE B C 1
ATOM 4561 O O . ILE B 1 142 ? -10.039 -16.344 -9.555 1 96.94 142 ILE B O 1
ATOM 4565 N N . GLU B 1 143 ? -11.336 -18.219 -9.484 1 95.19 143 GLU B N 1
ATOM 4566 C CA . GLU B 1 143 ? -12.219 -17.609 -8.5 1 95.19 143 GLU B CA 1
ATOM 4567 C C . GLU B 1 143 ? -11.594 -17.609 -7.113 1 95.19 143 GLU B C 1
ATOM 4569 O O . GLU B 1 143 ? -10.883 -18.547 -6.75 1 95.19 143 GLU B O 1
ATOM 4574 N N . GLN B 1 144 ? -11.906 -16.547 -6.344 1 96.19 144 GLN B N 1
ATOM 4575 C CA . GLN B 1 144 ? -11.328 -16.438 -5.008 1 96.19 144 GLN B CA 1
ATOM 4576 C C . GLN B 1 144 ? -12.266 -15.695 -4.062 1 96.19 144 GLN B C 1
ATOM 4578 O O . GLN B 1 144 ? -12.914 -14.719 -4.457 1 96.19 144 GLN B O 1
ATOM 4583 N N . THR B 1 145 ? -12.367 -16.234 -2.887 1 96.62 145 THR B N 1
ATOM 4584 C CA . THR B 1 145 ? -13.07 -15.547 -1.808 1 96.62 145 THR B CA 1
ATOM 4585 C C . THR B 1 145 ? -12.086 -15.031 -0.764 1 96.62 145 THR B C 1
ATOM 4587 O O . THR B 1 145 ? -11.148 -15.734 -0.385 1 96.62 145 THR B O 1
ATOM 4590 N N . LEU B 1 146 ? -12.281 -13.789 -0.368 1 97.69 146 LEU B N 1
ATOM 4591 C CA . LEU B 1 146 ? -11.461 -13.219 0.697 1 97.69 146 LEU B CA 1
ATOM 4592 C C . LEU B 1 146 ? -12.305 -12.938 1.94 1 97.69 146 LEU B C 1
ATOM 4594 O O . LEU B 1 146 ? -13.336 -12.281 1.858 1 97.69 146 LEU B O 1
ATOM 4598 N N . TYR B 1 147 ? -11.859 -13.531 3.035 1 96.62 147 TYR B N 1
ATOM 4599 C CA . TYR B 1 147 ? -12.414 -13.234 4.352 1 96.62 147 TYR B CA 1
ATOM 4600 C C . TYR B 1 147 ? -11.562 -12.211 5.086 1 96.62 147 TYR B C 1
ATOM 4602 O O . TYR B 1 147 ? -10.359 -12.414 5.262 1 96.62 147 TYR B O 1
ATOM 4610 N N . GLY B 1 148 ? -12.234 -11.148 5.508 1 93.88 148 GLY B N 1
ATOM 4611 C CA . GLY B 1 148 ? -11.484 -10.125 6.223 1 93.88 148 GLY B CA 1
ATOM 4612 C C . GLY B 1 148 ? -10.82 -10.648 7.48 1 93.88 148 GLY B C 1
ATOM 4613 O O . GLY B 1 148 ? -9.805 -10.102 7.926 1 93.88 148 GLY B O 1
ATOM 4614 N N . ASN B 1 149 ? -11.391 -11.578 8.102 1 91.56 149 ASN B N 1
ATOM 4615 C CA . ASN B 1 149 ? -10.828 -12.32 9.227 1 91.56 149 ASN B CA 1
ATOM 4616 C C . ASN B 1 149 ? -11.508 -13.672 9.406 1 91.56 149 ASN B C 1
ATOM 4618 O O . ASN B 1 149 ? -12.484 -13.977 8.719 1 91.56 149 ASN B O 1
ATOM 4622 N N . HIS B 1 150 ? -10.961 -14.453 10.391 1 91.81 150 HIS B N 1
ATOM 4623 C CA . HIS B 1 150 ? -11.414 -15.828 10.594 1 91.81 150 HIS B CA 1
ATOM 4624 C C . HIS B 1 150 ? -12.875 -15.867 11.016 1 91.81 150 HIS B C 1
ATOM 4626 O O . HIS B 1 150 ? -13.57 -16.859 10.781 1 91.81 150 HIS B O 1
ATOM 4632 N N . ARG B 1 151 ? -13.352 -14.844 11.562 1 90.31 151 ARG B N 1
ATOM 4633 C CA . ARG B 1 151 ? -14.719 -14.82 12.078 1 90.31 151 ARG B CA 1
ATOM 4634 C C . ARG B 1 151 ? -15.734 -14.836 10.938 1 90.31 151 ARG B C 1
ATOM 4636 O O . ARG B 1 151 ? -16.891 -15.219 11.141 1 90.31 151 ARG B O 1
ATOM 4643 N N . GLU B 1 152 ? -15.273 -14.477 9.758 1 92.19 152 GLU B N 1
ATOM 4644 C CA . GLU B 1 152 ? -16.172 -14.398 8.609 1 92.19 152 GLU B CA 1
ATOM 4645 C C . GLU B 1 152 ? -16.266 -15.734 7.883 1 92.19 152 GLU B C 1
ATOM 4647 O O . GLU B 1 152 ? -17.094 -15.906 6.988 1 92.19 152 GLU B O 1
ATOM 4652 N N . MET B 1 153 ? -15.453 -16.594 8.258 1 93.5 153 MET B N 1
ATOM 4653 C CA . MET B 1 153 ? -15.398 -17.906 7.602 1 93.5 153 MET B CA 1
ATOM 4654 C C . MET B 1 153 ? -16.5 -18.812 8.117 1 93.5 153 MET B C 1
ATOM 4656 O O . MET B 1 153 ? -16.234 -19.891 8.648 1 93.5 153 MET B O 1
ATOM 4660 N N . LEU B 1 154 ? -17.688 -18.391 7.836 1 86.88 154 LEU B N 1
ATOM 4661 C CA . LEU B 1 154 ? -18.828 -19.078 8.414 1 86.88 154 LEU B CA 1
ATOM 4662 C C . LEU B 1 154 ? -19.5 -19.984 7.383 1 86.88 154 LEU B C 1
ATOM 4664 O O . LEU B 1 154 ? -19.969 -21.078 7.719 1 86.88 154 LEU B O 1
ATOM 4668 N N . ILE B 1 155 ? -19.562 -19.547 6.105 1 83 155 ILE B N 1
ATOM 4669 C CA . ILE B 1 155 ? -20.203 -20.328 5.055 1 83 155 ILE B CA 1
ATOM 4670 C C . ILE B 1 155 ? -19.172 -21.266 4.414 1 83 155 ILE B C 1
ATOM 4672 O O . ILE B 1 155 ? -18.109 -20.828 3.982 1 83 155 ILE B O 1
ATOM 4676 N N . THR B 1 156 ? -19.594 -22.484 4.41 1 79.19 156 THR B N 1
ATOM 4677 C CA . THR B 1 156 ? -18.688 -23.5 3.867 1 79.19 156 THR B CA 1
ATOM 4678 C C . THR B 1 156 ? -18.688 -23.453 2.342 1 79.19 156 THR B C 1
ATOM 4680 O O . THR B 1 156 ? -19.734 -23.516 1.713 1 79.19 156 THR B O 1
ATOM 4683 N N . PRO B 1 157 ? -17.547 -23.297 1.803 1 85.44 157 PRO B N 1
ATOM 4684 C CA . PRO B 1 157 ? -17.438 -23.344 0.343 1 85.44 157 PRO B CA 1
ATOM 4685 C C . PRO B 1 157 ? -17.562 -24.766 -0.218 1 85.44 157 PRO B C 1
ATOM 4687 O O . PRO B 1 157 ? -17.781 -25.703 0.538 1 85.44 157 PRO B O 1
ATOM 4690 N N . ASP B 1 158 ? -17.547 -24.859 -1.517 1 92.19 158 ASP B N 1
ATOM 4691 C CA . ASP B 1 158 ? -17.469 -26.156 -2.176 1 92.19 158 ASP B CA 1
ATOM 4692 C C . ASP B 1 158 ? -16.047 -26.703 -2.15 1 92.19 158 ASP B C 1
ATOM 4694 O O . ASP B 1 158 ? -15.109 -26.016 -2.539 1 92.19 158 ASP B O 1
ATOM 4698 N N . PHE B 1 159 ? -15.984 -27.969 -1.673 1 94.81 159 PHE B N 1
ATOM 4699 C CA . PHE B 1 159 ? -14.672 -28.578 -1.489 1 94.81 159 PHE B CA 1
ATOM 4700 C C . PHE B 1 159 ? -14.305 -29.438 -2.686 1 94.81 159 PHE B C 1
ATOM 4702 O O . PHE B 1 159 ? -15.188 -29.906 -3.41 1 94.81 159 PHE B O 1
ATOM 4709 N N . PRO B 1 160 ? -13.047 -29.719 -2.934 1 96.94 160 PRO B N 1
ATOM 4710 C CA . PRO B 1 160 ? -11.875 -29.266 -2.182 1 96.94 160 PRO B CA 1
ATOM 4711 C C . PRO B 1 160 ? -11.484 -27.828 -2.518 1 96.94 160 PRO B C 1
ATOM 4713 O O . PRO B 1 160 ? -11.719 -27.359 -3.637 1 96.94 160 PRO B O 1
ATOM 4716 N N . ILE B 1 161 ? -10.805 -27.156 -1.519 1 97.25 161 ILE B N 1
ATOM 4717 C CA . ILE B 1 161 ? -10.375 -25.781 -1.707 1 97.25 161 ILE B CA 1
ATOM 4718 C C . ILE B 1 161 ? -8.945 -25.609 -1.186 1 97.25 161 ILE B C 1
ATOM 4720 O O . ILE B 1 161 ? -8.438 -26.484 -0.472 1 97.25 161 ILE B O 1
ATOM 4724 N N . VAL B 1 162 ? -8.289 -24.562 -1.617 1 96.88 162 VAL B N 1
ATOM 4725 C CA . VAL B 1 162 ? -7 -24.125 -1.079 1 96.88 162 VAL B CA 1
ATOM 4726 C C . VAL B 1 162 ? -7.188 -22.875 -0.221 1 96.88 162 VAL B C 1
ATOM 4728 O O . VAL B 1 162 ? -7.75 -21.891 -0.679 1 96.88 162 VAL B O 1
ATOM 4731 N N . GLY B 1 163 ? -6.785 -22.984 1.05 1 96.38 163 GLY B N 1
ATOM 4732 C CA . GLY B 1 163 ? -6.762 -21.828 1.938 1 96.38 163 GLY B CA 1
ATOM 4733 C C . GLY B 1 163 ? -5.387 -21.203 2.072 1 96.38 163 GLY B C 1
ATOM 4734 O O . GLY B 1 163 ? -4.391 -21.922 2.236 1 96.38 163 GLY B O 1
ATOM 4735 N N . LYS B 1 164 ? -5.359 -19.859 1.944 1 95.06 164 LYS B N 1
ATOM 4736 C CA . LYS B 1 164 ? -4.125 -19.109 2.094 1 95.06 164 LYS B CA 1
ATOM 4737 C C . LYS B 1 164 ? -4.273 -18.016 3.15 1 95.06 164 LYS B C 1
ATOM 4739 O O . LYS B 1 164 ? -5.27 -17.281 3.156 1 95.06 164 LYS B O 1
ATOM 4744 N N . VAL B 1 165 ? -3.258 -17.906 3.99 1 93.38 165 VAL B N 1
ATOM 4745 C CA . VAL B 1 165 ? -3.324 -16.922 5.074 1 93.38 165 VAL B CA 1
ATOM 4746 C C . VAL B 1 165 ? -2.375 -15.766 4.789 1 93.38 165 VAL B C 1
ATOM 4748 O O . VAL B 1 165 ? -1.171 -15.969 4.617 1 93.38 165 VAL B O 1
ATOM 4751 N N . GLY B 1 166 ? -2.93 -14.578 4.715 1 91.88 166 GLY B N 1
ATOM 4752 C CA . GLY B 1 166 ? -2.127 -13.375 4.617 1 91.88 166 GLY B CA 1
ATOM 4753 C C . GLY B 1 166 ? -1.24 -13.344 3.387 1 91.88 166 GLY B C 1
ATOM 4754 O O . GLY B 1 166 ? -1.658 -13.766 2.305 1 91.88 166 GLY B O 1
ATOM 4755 N N . HIS B 1 167 ? -0.054 -12.797 3.568 1 88.12 167 HIS B N 1
ATOM 4756 C CA . HIS B 1 167 ? 0.839 -12.492 2.459 1 88.12 167 HIS B CA 1
ATOM 4757 C C . HIS B 1 167 ? 1.896 -13.578 2.285 1 88.12 167 HIS B C 1
ATOM 4759 O O . HIS B 1 167 ? 2.795 -13.445 1.451 1 88.12 167 HIS B O 1
ATOM 4765 N N . ALA B 1 168 ? 1.814 -14.625 2.965 1 81.06 168 ALA B N 1
ATOM 4766 C CA . ALA B 1 168 ? 2.842 -15.656 2.914 1 81.06 168 ALA B CA 1
ATOM 4767 C C . ALA B 1 168 ? 2.977 -16.234 1.505 1 81.06 168 ALA B C 1
ATOM 4769 O O . ALA B 1 168 ? 1.984 -16.359 0.783 1 81.06 168 ALA B O 1
ATOM 4770 N N . HIS B 1 169 ? 4.25 -16.469 1.158 1 78 169 HIS B N 1
ATOM 4771 C CA . HIS B 1 169 ? 4.555 -17.031 -0.157 1 78 169 HIS B CA 1
ATOM 4772 C C . HIS B 1 169 ? 5.473 -18.234 -0.046 1 78 169 HIS B C 1
ATOM 4774 O O . HIS B 1 169 ? 5.824 -18.656 1.06 1 78 169 HIS B O 1
ATOM 4780 N N . ALA B 1 170 ? 5.789 -18.859 -1.191 1 76.56 170 ALA B N 1
ATOM 4781 C CA . ALA B 1 170 ? 6.766 -19.938 -1.311 1 76.56 170 ALA B CA 1
ATOM 4782 C C . ALA B 1 170 ? 6.258 -21.219 -0.647 1 76.56 170 ALA B C 1
ATOM 4784 O O . ALA B 1 170 ? 7.031 -21.953 -0.048 1 76.56 170 ALA B O 1
ATOM 4785 N N . GLY B 1 171 ? 4.969 -21.359 -0.691 1 76.5 171 GLY B N 1
ATOM 4786 C CA . GLY B 1 171 ? 4.391 -22.578 -0.167 1 76.5 171 GLY B CA 1
ATOM 4787 C C . GLY B 1 171 ? 3.982 -22.469 1.29 1 76.5 171 GLY B C 1
ATOM 4788 O O . GLY B 1 171 ? 3.314 -23.359 1.82 1 76.5 171 GLY B O 1
ATOM 4789 N N . TYR B 1 172 ? 4.301 -21.375 1.892 1 81.62 172 TYR B N 1
ATOM 4790 C CA . TYR B 1 172 ? 3.943 -21.172 3.291 1 81.62 172 TYR B CA 1
ATOM 4791 C C . TYR B 1 172 ? 2.549 -20.562 3.414 1 81.62 172 TYR B C 1
ATOM 4793 O O . TYR B 1 172 ? 2.096 -19.844 2.521 1 81.62 172 TYR B O 1
ATOM 4801 N N . GLY B 1 173 ? 1.895 -20.922 4.488 1 88 173 GLY B N 1
ATOM 4802 C CA . GLY B 1 173 ? 0.628 -20.297 4.828 1 88 173 GLY B CA 1
ATOM 4803 C C . GLY B 1 173 ? -0.521 -20.75 3.949 1 88 173 GLY B C 1
ATOM 4804 O O . GLY B 1 173 ? -1.478 -20.016 3.73 1 88 173 GLY B O 1
ATOM 4805 N N . LYS B 1 174 ? -0.357 -21.844 3.316 1 92.12 174 LYS B N 1
ATOM 4806 C CA . LYS B 1 174 ? -1.437 -22.359 2.482 1 92.12 174 LYS B CA 1
ATOM 4807 C C . LYS B 1 174 ? -1.727 -23.828 2.805 1 92.12 174 LYS B C 1
ATOM 4809 O O . LYS B 1 174 ? -0.827 -24.578 3.195 1 92.12 174 LYS B O 1
ATOM 4814 N N . ALA B 1 175 ? -2.977 -24.297 2.652 1 95 175 ALA B N 1
ATOM 4815 C CA . ALA B 1 175 ? -3.426 -25.656 2.934 1 95 175 ALA B CA 1
ATOM 4816 C C . ALA B 1 175 ? -4.531 -26.078 1.972 1 95 175 ALA B C 1
ATOM 4818 O O . ALA B 1 175 ? -5.398 -25.281 1.619 1 95 175 ALA B O 1
ATOM 4819 N N . LYS B 1 176 ? -4.41 -27.297 1.533 1 96.31 176 LYS B N 1
ATOM 4820 C CA . LYS B 1 176 ? -5.527 -27.906 0.82 1 96.31 176 LYS B CA 1
ATOM 4821 C C . LYS B 1 176 ? -6.578 -28.438 1.793 1 96.31 176 LYS B C 1
ATOM 4823 O O . LYS B 1 176 ? -6.262 -29.219 2.693 1 96.31 176 LYS B O 1
ATOM 4828 N N . LEU B 1 177 ? -7.758 -27.984 1.643 1 97.19 177 LEU B N 1
ATOM 4829 C CA . LEU B 1 177 ? -8.867 -28.375 2.502 1 97.19 177 LEU B CA 1
ATOM 4830 C C . LEU B 1 177 ? -9.875 -29.234 1.735 1 97.19 177 LEU B C 1
ATOM 4832 O O . LEU B 1 177 ? -10.5 -28.75 0.783 1 97.19 177 LEU B O 1
ATOM 4836 N N . ASN B 1 178 ? -10.141 -30.438 2.268 1 96.75 178 ASN B N 1
ATOM 4837 C CA . ASN B 1 178 ? -10.922 -31.406 1.492 1 96.75 178 ASN B CA 1
ATOM 4838 C C . ASN B 1 178 ? -12.375 -31.453 1.941 1 96.75 178 ASN B C 1
ATOM 4840 O O . ASN B 1 178 ? -13.234 -31.969 1.232 1 96.75 178 ASN B O 1
ATOM 4844 N N . ASP B 1 179 ? -12.609 -30.953 3.164 1 95.75 179 ASP B N 1
ATOM 4845 C CA . ASP B 1 179 ? -13.969 -31.031 3.691 1 95.75 179 ASP B CA 1
ATOM 4846 C C . ASP B 1 179 ? -14.203 -29.969 4.762 1 95.75 179 ASP B C 1
ATOM 4848 O O . ASP B 1 179 ? -13.312 -29.172 5.055 1 95.75 179 ASP B O 1
ATOM 4852 N N . SER B 1 180 ? -15.383 -30.031 5.305 1 94.81 180 SER B N 1
ATOM 4853 C CA . SER B 1 180 ? -15.812 -29 6.254 1 94.81 180 SER B CA 1
ATOM 4854 C C . SER B 1 180 ? -15.016 -29.094 7.551 1 94.81 180 SER B C 1
ATOM 4856 O O . SER B 1 180 ? -14.773 -28.078 8.211 1 94.81 180 SER B O 1
ATOM 4858 N N . GLU B 1 181 ? -14.625 -30.266 7.922 1 94.19 181 GLU B N 1
ATOM 4859 C CA . GLU B 1 181 ? -13.836 -30.422 9.133 1 94.19 181 GLU B CA 1
ATOM 4860 C C . GLU B 1 181 ? -12.461 -29.781 8.992 1 94.19 181 GLU B C 1
ATOM 4862 O O . GLU B 1 181 ? -12.016 -29.062 9.891 1 94.19 181 GLU B O 1
ATOM 4867 N N . ALA B 1 182 ? -11.898 -30.062 7.891 1 95.94 182 ALA B N 1
ATOM 4868 C CA . ALA B 1 182 ? -10.609 -29.438 7.609 1 95.94 182 ALA B CA 1
ATOM 4869 C C . ALA B 1 182 ? -10.727 -27.922 7.57 1 95.94 182 ALA B C 1
ATOM 4871 O O . ALA B 1 182 ? -9.844 -27.203 8.047 1 95.94 182 ALA B O 1
ATOM 4872 N N . PHE B 1 183 ? -11.812 -27.5 7.023 1 96.69 183 PHE B N 1
ATOM 4873 C CA . PHE B 1 183 ? -12.062 -26.062 6.938 1 96.69 183 PHE B CA 1
ATOM 4874 C C . PHE B 1 183 ? -12.219 -25.453 8.328 1 96.69 183 PHE B C 1
ATOM 4876 O O . PHE B 1 183 ? -11.672 -24.391 8.609 1 96.69 183 PHE B O 1
ATOM 4883 N N . ALA B 1 184 ? -12.852 -26.078 9.125 1 94.44 184 ALA B N 1
ATOM 4884 C CA . ALA B 1 184 ? -13.039 -25.609 10.5 1 94.44 184 ALA B CA 1
ATOM 4885 C C . ALA B 1 184 ? -11.719 -25.547 11.25 1 94.44 184 ALA B C 1
ATOM 4887 O O . ALA B 1 184 ? -11.453 -24.594 11.984 1 94.44 184 ALA B O 1
ATOM 4888 N N . ASP B 1 185 ? -10.945 -26.562 11.117 1 94 185 ASP B N 1
ATOM 4889 C CA . ASP B 1 185 ? -9.625 -26.578 11.742 1 94 185 ASP B CA 1
ATOM 4890 C C . ASP B 1 185 ? -8.758 -25.438 11.219 1 94 185 ASP B C 1
ATOM 4892 O O . ASP B 1 185 ? -8.086 -24.75 12 1 94 185 ASP B O 1
ATOM 4896 N N . PHE B 1 186 ? -8.789 -25.359 9.93 1 95 186 PHE B N 1
ATOM 4897 C CA . PHE B 1 186 ? -8.039 -24.281 9.297 1 95 186 PHE B CA 1
ATOM 4898 C C . PHE B 1 186 ? -8.469 -22.938 9.844 1 95 186 PHE B C 1
ATOM 4900 O O . PHE B 1 186 ? -7.621 -22.109 10.188 1 95 186 PHE B O 1
ATOM 4907 N N . ARG B 1 187 ? -9.711 -22.703 9.914 1 94.94 187 ARG B N 1
ATOM 4908 C CA . ARG B 1 187 ? -10.273 -21.484 10.484 1 94.94 187 ARG B CA 1
ATOM 4909 C C . ARG B 1 187 ? -9.734 -21.234 11.883 1 94.94 187 ARG B C 1
ATOM 4911 O O . ARG B 1 187 ? -9.383 -20.094 12.227 1 94.94 187 ARG B O 1
ATOM 4918 N N . SER B 1 188 ? -9.672 -22.234 12.664 1 93.19 188 SER B N 1
ATOM 4919 C CA . SER B 1 188 ? -9.188 -22.094 14.031 1 93.19 188 SER B CA 1
ATOM 4920 C C . SER B 1 188 ? -7.723 -21.656 14.062 1 93.19 188 SER B C 1
ATOM 4922 O O . SER B 1 188 ? -7.32 -20.891 14.93 1 93.19 188 SER B O 1
ATOM 4924 N N . LEU B 1 189 ? -6.977 -22.172 13.156 1 92.06 189 LEU B N 1
ATOM 4925 C CA . LEU B 1 189 ? -5.574 -21.797 13.055 1 92.06 189 LEU B CA 1
ATOM 4926 C C . LEU B 1 189 ? -5.441 -20.344 12.594 1 92.06 189 LEU B C 1
ATOM 4928 O O . LEU B 1 189 ? -4.57 -19.609 13.07 1 92.06 189 LEU B O 1
ATOM 4932 N N . CYS B 1 190 ? -6.316 -19.922 11.68 1 92.62 190 CYS B N 1
ATOM 4933 C CA . CYS B 1 190 ? -6.301 -18.562 11.164 1 92.62 190 CYS B CA 1
ATOM 4934 C C . CYS B 1 190 ? -6.582 -17.562 12.273 1 92.62 190 CYS B C 1
ATOM 4936 O O . CYS B 1 190 ? -6.117 -16.422 12.219 1 92.62 190 CYS B O 1
ATOM 4938 N N . ALA B 1 191 ? -7.293 -17.969 13.25 1 90.12 191 ALA B N 1
ATOM 4939 C CA . ALA B 1 191 ? -7.625 -17.094 14.383 1 90.12 191 ALA B CA 1
ATOM 4940 C C . ALA B 1 191 ? -6.367 -16.656 15.125 1 90.12 191 ALA B C 1
ATOM 4942 O O . ALA B 1 191 ? -6.336 -15.578 15.711 1 90.12 191 ALA B O 1
ATOM 4943 N N . LEU B 1 192 ? -5.344 -17.453 15.031 1 83.88 192 LEU B N 1
ATOM 4944 C CA . LEU B 1 192 ? -4.094 -17.156 15.719 1 83.88 192 LEU B CA 1
ATOM 4945 C C . LEU B 1 192 ? -3.305 -16.094 14.969 1 83.88 192 LEU B C 1
ATOM 4947 O O . LEU B 1 192 ? -2.516 -15.352 15.57 1 83.88 192 LEU B O 1
ATOM 4951 N N . HIS B 1 193 ? -3.457 -15.945 13.727 1 82 193 HIS B N 1
ATOM 4952 C CA . HIS B 1 193 ? -2.678 -15.047 12.883 1 82 193 HIS B CA 1
ATOM 4953 C C . HIS B 1 193 ? -3.326 -13.672 12.789 1 82 193 HIS B C 1
ATOM 4955 O O . HIS B 1 193 ? -2.639 -12.648 12.867 1 82 193 HIS B O 1
ATOM 4961 N N . GLY B 1 194 ? -4.641 -13.641 12.648 1 83.56 194 GLY B N 1
ATOM 4962 C CA . GLY B 1 194 ? -5.395 -12.398 12.664 1 83.56 194 GLY B CA 1
ATOM 4963 C C . GLY B 1 194 ? -5.395 -11.688 11.328 1 83.56 194 GLY B C 1
ATOM 4964 O O . GLY B 1 194 ? -6.023 -10.633 11.18 1 83.56 194 GLY B O 1
ATOM 4965 N N . ASP B 1 195 ? -4.754 -12.203 10.32 1 90.25 195 ASP B N 1
ATOM 4966 C CA . ASP B 1 195 ? -4.727 -11.602 8.984 1 90.25 195 ASP B CA 1
ATOM 4967 C C . ASP B 1 195 ? -5.922 -12.055 8.156 1 90.25 195 ASP B C 1
ATOM 4969 O O . ASP B 1 195 ? -6.723 -12.883 8.602 1 90.25 195 ASP B O 1
ATOM 4973 N N . TYR B 1 196 ? -6.148 -11.453 6.969 1 95.56 196 TYR B N 1
ATOM 4974 C CA . TYR B 1 196 ? -7.164 -11.922 6.031 1 95.56 196 TYR B CA 1
ATOM 4975 C C . TYR B 1 196 ? -6.852 -13.328 5.543 1 95.56 196 TYR B C 1
ATOM 4977 O O . TYR B 1 196 ? -5.719 -13.805 5.684 1 95.56 196 TYR B O 1
ATOM 4985 N N . VAL B 1 197 ? -7.918 -13.969 5.043 1 96.31 197 VAL B N 1
ATOM 4986 C CA . VAL B 1 197 ? -7.805 -15.32 4.504 1 96.31 197 VAL B CA 1
ATOM 4987 C C . VAL B 1 197 ? -8.43 -15.375 3.115 1 96.31 197 VAL B C 1
ATOM 4989 O O . VAL B 1 197 ? -9.516 -14.828 2.893 1 96.31 197 VAL B O 1
ATOM 4992 N N . THR B 1 198 ? -7.758 -15.977 2.199 1 96.69 198 THR B N 1
ATOM 4993 C CA . THR B 1 198 ? -8.344 -16.219 0.887 1 96.69 198 THR B CA 1
ATOM 4994 C C . THR B 1 198 ? -8.531 -17.719 0.647 1 96.69 198 THR B C 1
ATOM 4996 O O . THR B 1 198 ? -7.715 -18.531 1.081 1 96.69 198 THR B O 1
ATOM 4999 N N . VAL B 1 199 ? -9.602 -18.031 -0.032 1 96.5 199 VAL B N 1
ATOM 5000 C CA . VAL B 1 199 ? -9.867 -19.406 -0.411 1 96.5 199 VAL B CA 1
ATOM 5001 C C . VAL B 1 199 ? -10.195 -19.484 -1.901 1 96.5 199 VAL B C 1
ATOM 5003 O O . VAL B 1 199 ? -10.859 -18.594 -2.441 1 96.5 199 VAL B O 1
ATOM 5006 N N . GLU B 1 200 ? -9.734 -20.5 -2.535 1 96.81 200 GLU B N 1
ATOM 5007 C CA . GLU B 1 200 ? -9.969 -20.766 -3.953 1 96.81 200 GLU B CA 1
ATOM 5008 C C . GLU B 1 200 ? -10.18 -22.25 -4.215 1 96.81 200 GLU B C 1
ATOM 5010 O O . GLU B 1 200 ? -9.727 -23.094 -3.436 1 96.81 200 GLU B O 1
ATOM 5015 N N . PRO B 1 201 ? -10.914 -22.609 -5.27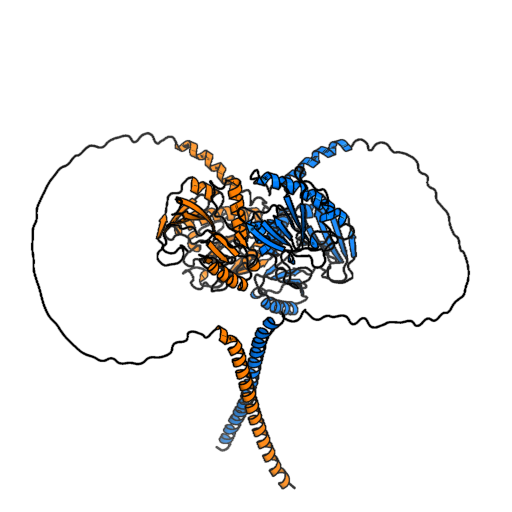3 1 96.62 201 PRO B N 1
ATOM 5016 C CA . PRO B 1 201 ? -11.055 -24.031 -5.59 1 96.62 201 PRO B CA 1
ATOM 5017 C C . PRO B 1 201 ? -9.711 -24.719 -5.855 1 96.62 201 PRO B C 1
ATOM 5019 O O . PRO B 1 201 ? -8.82 -24.109 -6.457 1 96.62 201 PRO B O 1
ATOM 5022 N N . PHE B 1 202 ? -9.648 -25.969 -5.27 1 97.12 202 PHE B N 1
ATOM 5023 C CA . PHE B 1 202 ? -8.484 -26.766 -5.656 1 97.12 202 PHE B CA 1
ATOM 5024 C C . PHE B 1 202 ? -8.609 -27.234 -7.102 1 97.12 202 PHE B C 1
ATOM 5026 O O . PHE B 1 202 ? -9.602 -27.859 -7.469 1 97.12 202 PHE B O 1
ATOM 5033 N N . ILE B 1 203 ? -7.652 -26.922 -7.902 1 96.31 203 ILE B N 1
ATOM 5034 C CA . ILE B 1 203 ? -7.602 -27.406 -9.273 1 96.31 203 ILE B CA 1
ATOM 5035 C C . ILE B 1 203 ? -6.668 -28.609 -9.367 1 96.31 203 ILE B C 1
ATOM 5037 O O . ILE B 1 203 ? -5.496 -28.516 -8.992 1 96.31 203 ILE B O 1
ATOM 5041 N N . ASP B 1 204 ? -7.262 -29.703 -9.797 1 95.56 204 ASP B N 1
ATOM 5042 C CA . ASP B 1 204 ? -6.438 -30.859 -10.102 1 95.56 204 ASP B CA 1
ATOM 5043 C C . ASP B 1 204 ? -5.625 -30.656 -11.375 1 95.56 204 ASP B C 1
ATOM 5045 O O . ASP B 1 204 ? -6.105 -30.938 -12.477 1 95.56 204 ASP B O 1
ATOM 5049 N N . TRP B 1 205 ? -4.41 -30.219 -11.148 1 95.06 205 TRP B N 1
ATOM 5050 C CA . TRP B 1 205 ? -3.605 -29.828 -12.305 1 95.06 205 TRP B CA 1
ATOM 5051 C C . TRP B 1 205 ? -2.521 -30.859 -12.578 1 95.06 205 TRP B C 1
ATOM 5053 O O . TRP B 1 205 ? -2.078 -31.562 -11.664 1 95.06 205 TRP B O 1
ATOM 5063 N N . ASP B 1 206 ? -2.045 -31.016 -13.766 1 93.94 206 ASP B N 1
ATOM 5064 C CA . ASP B 1 206 ? -0.953 -31.922 -14.141 1 93.94 206 ASP B CA 1
ATOM 5065 C C . ASP B 1 206 ? 0.358 -31.156 -14.297 1 93.94 206 ASP B C 1
ATOM 5067 O O . ASP B 1 206 ? 1.439 -31.719 -14.102 1 93.94 206 ASP B O 1
ATOM 5071 N N . TRP B 1 207 ? 0.223 -29.828 -14.648 1 94.31 207 TRP B N 1
ATOM 5072 C CA . TRP B 1 207 ? 1.413 -28.984 -14.68 1 94.31 207 TRP B CA 1
ATOM 5073 C C . TRP B 1 207 ? 1.056 -27.531 -14.414 1 94.31 207 TRP B C 1
ATOM 5075 O O . TRP B 1 207 ? -0.105 -27.141 -14.547 1 94.31 207 TRP B O 1
ATOM 5085 N N . ASP B 1 208 ? 1.979 -26.75 -13.93 1 94.25 208 ASP B N 1
ATOM 5086 C CA . ASP B 1 208 ? 1.811 -25.312 -13.805 1 94.25 208 ASP B CA 1
ATOM 5087 C C . ASP B 1 208 ? 2.756 -24.562 -14.742 1 94.25 208 ASP B C 1
ATOM 5089 O O . ASP B 1 208 ? 3.721 -25.141 -15.25 1 94.25 208 ASP B O 1
ATOM 5093 N N . GLY B 1 209 ? 2.361 -23.422 -15.117 1 94.12 209 GLY B N 1
ATOM 5094 C CA . GLY B 1 209 ? 3.137 -22.578 -16.016 1 94.12 209 GLY B CA 1
ATOM 5095 C C . GLY B 1 209 ? 3.445 -21.219 -15.438 1 94.12 209 GLY B C 1
ATOM 5096 O O . GLY B 1 209 ? 2.688 -20.703 -14.617 1 94.12 209 GLY B O 1
ATOM 5097 N N . ARG B 1 210 ? 4.555 -20.703 -15.906 1 93.44 210 ARG B N 1
ATOM 5098 C CA . ARG B 1 210 ? 4.945 -19.328 -15.625 1 93.44 210 ARG B CA 1
ATOM 5099 C C . ARG B 1 210 ? 5.258 -18.578 -16.922 1 93.44 210 ARG B C 1
ATOM 5101 O O . ARG B 1 210 ? 6.008 -19.062 -17.766 1 93.44 210 ARG B O 1
ATOM 5108 N N . ILE B 1 211 ? 4.637 -17.484 -17.062 1 95.56 211 ILE B N 1
ATOM 5109 C CA . ILE B 1 211 ? 4.945 -16.594 -18.172 1 95.56 211 ILE B CA 1
ATOM 5110 C C . ILE B 1 211 ? 5.758 -15.398 -17.672 1 95.56 211 ILE B C 1
ATOM 5112 O O . ILE B 1 211 ? 5.371 -14.734 -16.719 1 95.56 211 ILE B O 1
ATOM 5116 N N . GLN B 1 212 ? 6.855 -15.164 -18.312 1 93.56 212 GLN B N 1
ATOM 5117 C CA . GLN B 1 212 ? 7.777 -14.094 -17.938 1 93.56 212 GLN B CA 1
ATOM 5118 C C . GLN B 1 212 ? 7.906 -13.062 -19.047 1 93.56 212 GLN B C 1
ATOM 5120 O O . GLN B 1 212 ? 8.086 -13.422 -20.219 1 93.56 212 GLN B O 1
ATOM 5125 N N . LYS B 1 213 ? 7.801 -11.812 -18.672 1 93.81 213 LYS B N 1
ATOM 5126 C CA . LYS B 1 213 ? 8.047 -10.711 -19.594 1 93.81 213 LYS B CA 1
ATOM 5127 C C . LYS B 1 213 ? 9.117 -9.766 -19.047 1 93.81 213 LYS B C 1
ATOM 5129 O O . LYS B 1 213 ? 8.969 -9.203 -17.969 1 93.81 213 LYS B O 1
ATOM 5134 N N . ILE B 1 214 ? 10.227 -9.617 -19.703 1 92.88 214 ILE B N 1
ATOM 5135 C CA . ILE B 1 214 ? 11.297 -8.656 -19.438 1 92.88 214 ILE B CA 1
ATOM 5136 C C . ILE B 1 214 ? 11.445 -7.703 -20.609 1 92.88 214 ILE B C 1
ATOM 5138 O O . ILE B 1 214 ? 12.117 -8.023 -21.594 1 92.88 214 ILE B O 1
ATOM 5142 N N . GLY B 1 215 ? 10.789 -6.504 -20.438 1 91 215 GLY B N 1
ATOM 5143 C CA . GLY B 1 215 ? 10.734 -5.625 -21.594 1 91 215 GLY B CA 1
ATOM 5144 C C . GLY B 1 215 ? 10.07 -6.258 -22.797 1 91 215 GLY B C 1
ATOM 5145 O O . GLY B 1 215 ? 8.945 -6.742 -22.703 1 91 215 GLY B O 1
ATOM 5146 N N . PRO B 1 216 ? 10.789 -6.355 -23.906 1 92.81 216 PRO B N 1
ATOM 5147 C CA . PRO B 1 216 ? 10.195 -6.969 -25.094 1 92.81 216 PRO B CA 1
ATOM 5148 C C . PRO B 1 216 ? 10.414 -8.477 -25.156 1 92.81 216 PRO B C 1
ATOM 5150 O O . PRO B 1 216 ? 10.039 -9.125 -26.141 1 92.81 216 PRO B O 1
ATOM 5153 N N . TYR B 1 217 ? 10.984 -9.07 -24.141 1 93.38 217 TYR B N 1
ATOM 5154 C CA . TYR B 1 217 ? 11.344 -10.477 -24.172 1 93.38 217 TYR B CA 1
ATOM 5155 C C . TYR B 1 217 ? 10.344 -11.312 -23.391 1 93.38 217 TYR B C 1
ATOM 5157 O O . TYR B 1 217 ? 10.016 -10.992 -22.234 1 93.38 217 TYR B O 1
ATOM 5165 N N . TYR B 1 218 ? 9.891 -12.398 -24.031 1 94.94 218 TYR B N 1
ATOM 5166 C CA . TYR B 1 218 ? 8.883 -13.273 -23.453 1 94.94 218 TYR B CA 1
ATOM 5167 C C . TYR B 1 218 ? 9.414 -14.688 -23.266 1 94.94 218 TYR B C 1
ATOM 5169 O O . TYR B 1 218 ? 10.164 -15.188 -24.109 1 94.94 218 TYR B O 1
ATOM 5177 N N . ARG B 1 219 ? 9.016 -15.344 -22.172 1 94.25 219 ARG B N 1
ATOM 5178 C CA . ARG B 1 219 ? 9.266 -16.766 -21.969 1 94.25 219 ARG B CA 1
ATOM 5179 C C . ARG B 1 219 ? 8.102 -17.422 -21.25 1 94.25 219 ARG B C 1
ATOM 5181 O O . ARG B 1 219 ? 7.426 -16.781 -20.438 1 94.25 219 ARG B O 1
ATOM 5188 N N . VAL B 1 220 ? 7.914 -18.641 -21.562 1 96.25 220 VAL B N 1
ATOM 5189 C CA . VAL B 1 220 ? 6.938 -19.453 -20.844 1 96.25 220 VAL B CA 1
ATOM 5190 C C . VAL B 1 220 ? 7.59 -20.734 -20.344 1 96.25 220 VAL B C 1
ATOM 5192 O O . VAL B 1 220 ? 8.289 -21.422 -21.109 1 96.25 220 VAL B O 1
ATOM 5195 N N . PHE B 1 221 ? 7.379 -21.016 -19.125 1 93.75 221 PHE B N 1
ATOM 5196 C CA . PHE B 1 221 ? 7.914 -22.219 -18.5 1 93.75 221 PHE B CA 1
ATOM 5197 C C . PHE B 1 221 ? 6.789 -23.141 -18.047 1 93.75 221 PHE B C 1
ATOM 5199 O O . PHE B 1 221 ? 5.77 -22.672 -17.516 1 93.75 221 PHE B O 1
ATOM 5206 N N . LYS B 1 222 ? 7.023 -24.328 -18.281 1 94.62 222 LYS B N 1
ATOM 5207 C CA . LYS B 1 222 ? 6.137 -25.375 -17.797 1 94.62 222 LYS B CA 1
ATOM 5208 C C . LYS B 1 222 ? 6.82 -26.219 -16.719 1 94.62 222 LYS B C 1
ATOM 5210 O O . LYS B 1 222 ? 7.973 -26.625 -16.891 1 94.62 222 LYS B O 1
ATOM 5215 N N . ARG B 1 223 ? 6.129 -26.406 -15.664 1 92 223 ARG B N 1
ATOM 5216 C CA . ARG B 1 223 ? 6.652 -27.219 -14.57 1 92 223 ARG B CA 1
ATOM 5217 C C . ARG B 1 223 ? 5.707 -28.375 -14.234 1 92 223 ARG B C 1
ATOM 5219 O O . ARG B 1 223 ? 4.5 -28.172 -14.102 1 92 223 ARG B O 1
ATOM 5226 N N . VAL B 1 224 ? 6.293 -29.547 -14.195 1 91.94 224 VAL B N 1
ATOM 5227 C CA . VAL B 1 224 ? 5.566 -30.734 -13.734 1 91.94 224 VAL B CA 1
ATOM 5228 C C . VAL B 1 224 ? 6.059 -31.125 -12.344 1 91.94 224 VAL B C 1
ATOM 5230 O O . VAL B 1 224 ? 7.266 -31.156 -12.086 1 91.94 224 VAL B O 1
ATOM 5233 N N . SER B 1 225 ? 5.078 -31.281 -11.453 1 86.5 225 SER B N 1
ATOM 5234 C CA . SER B 1 225 ? 5.426 -31.609 -10.078 1 86.5 225 SER B CA 1
ATOM 5235 C C . SER B 1 225 ? 4.512 -32.719 -9.531 1 86.5 225 SER B C 1
ATOM 5237 O O . SER B 1 225 ? 3.365 -32.844 -9.961 1 86.5 225 SER B O 1
ATOM 5239 N N . MET B 1 226 ? 5.109 -33.531 -8.609 1 82.19 226 MET B N 1
ATOM 5240 C CA . MET B 1 226 ? 4.309 -34.531 -7.941 1 82.19 226 MET B CA 1
ATOM 5241 C C . MET B 1 226 ? 3.566 -33.938 -6.742 1 82.19 226 MET B C 1
ATOM 5243 O O . MET B 1 226 ? 2.652 -34.562 -6.207 1 82.19 226 MET B O 1
ATOM 5247 N N . ASN B 1 227 ? 3.977 -32.812 -6.367 1 84.5 227 ASN B N 1
ATOM 5248 C CA . ASN B 1 227 ? 3.336 -32.125 -5.262 1 84.5 227 ASN B CA 1
ATOM 5249 C C . ASN B 1 227 ? 2.334 -31.078 -5.762 1 84.5 227 ASN B C 1
ATOM 5251 O O . ASN B 1 227 ? 2.629 -30.328 -6.688 1 84.5 227 ASN B O 1
ATOM 5255 N N . TRP B 1 228 ? 1.212 -31.031 -5.082 1 85.31 228 TRP B N 1
ATOM 5256 C CA . TRP B 1 228 ? 0.168 -30.125 -5.547 1 85.31 228 TRP B CA 1
ATOM 5257 C C . TRP B 1 228 ? 0.604 -28.672 -5.398 1 85.31 228 TRP B C 1
ATOM 5259 O O . TRP B 1 228 ? 0.045 -27.781 -6.043 1 85.31 228 TRP B O 1
ATOM 5269 N N . LYS B 1 229 ? 1.638 -28.344 -4.539 1 83 229 LYS B N 1
ATOM 5270 C CA . LYS B 1 229 ? 2.129 -26.984 -4.383 1 83 229 LYS B CA 1
ATOM 5271 C C . LYS B 1 229 ? 3.123 -26.625 -5.48 1 83 229 LYS B C 1
ATOM 5273 O O . LYS B 1 229 ? 3.48 -25.453 -5.648 1 83 229 LYS B O 1
ATOM 5278 N N . GLY B 1 230 ? 3.492 -27.469 -6.215 1 76.62 230 GLY B N 1
ATOM 5279 C CA . GLY B 1 230 ? 4.332 -27.25 -7.379 1 76.62 230 GLY B CA 1
ATOM 5280 C C . GLY B 1 230 ? 5.781 -26.969 -7.027 1 76.62 230 GLY B C 1
ATOM 5281 O O . GLY B 1 230 ? 6.691 -27.547 -7.625 1 76.62 230 GLY B O 1
ATOM 5282 N N . ASN B 1 231 ? 6.008 -26.016 -6.098 1 70 231 ASN B N 1
ATOM 5283 C CA . ASN B 1 231 ? 7.355 -25.516 -5.832 1 70 231 ASN B CA 1
ATOM 5284 C C . ASN B 1 231 ? 7.996 -26.234 -4.648 1 70 231 ASN B C 1
ATOM 5286 O O . ASN B 1 231 ? 9.117 -25.906 -4.254 1 70 231 ASN B O 1
ATOM 5290 N N . VAL B 1 232 ? 7.184 -27 -4.141 1 68.69 232 VAL B N 1
ATOM 5291 C CA . VAL B 1 232 ? 7.684 -27.734 -2.984 1 68.69 232 VAL B CA 1
ATOM 5292 C C . VAL B 1 232 ? 8.023 -29.172 -3.389 1 68.69 232 VAL B C 1
ATOM 5294 O O . VAL B 1 232 ? 7.289 -29.797 -4.156 1 68.69 232 VAL B O 1
ATOM 5297 N N . GLY B 1 233 ? 9.203 -29.547 -2.959 1 63.44 233 GLY B N 1
ATOM 5298 C CA . GLY B 1 233 ? 9.602 -30.922 -3.205 1 63.44 233 GLY B CA 1
ATOM 5299 C C . GLY B 1 233 ? 10.703 -31.047 -4.246 1 63.44 233 GLY B C 1
ATOM 5300 O O . GLY B 1 233 ? 11.078 -30.062 -4.879 1 63.44 233 GLY B O 1
ATOM 5301 N N . ASN B 1 234 ? 11.352 -32.094 -4.359 1 57.22 234 ASN B N 1
ATOM 5302 C CA . ASN B 1 234 ? 12.586 -32.375 -5.082 1 57.22 234 ASN B CA 1
ATOM 5303 C C . ASN B 1 234 ? 12.312 -32.844 -6.512 1 57.22 234 ASN B C 1
ATOM 5305 O O . ASN B 1 234 ? 13.242 -33.062 -7.289 1 57.22 234 ASN B O 1
ATOM 5309 N N . MET B 1 235 ? 11.094 -32.875 -6.867 1 62.19 235 MET B N 1
ATOM 5310 C CA . MET B 1 235 ? 10.898 -33.531 -8.156 1 62.19 235 MET B CA 1
ATOM 5311 C C . MET B 1 235 ? 10.086 -32.656 -9.102 1 62.19 235 MET B C 1
ATOM 5313 O O . MET B 1 235 ? 9.016 -33.031 -9.562 1 62.19 235 MET B O 1
ATOM 5317 N N . SER B 1 236 ? 10.602 -31.469 -9.32 1 73.94 236 SER B N 1
ATOM 5318 C CA . SER B 1 236 ? 9.93 -30.656 -10.336 1 73.94 236 SER B CA 1
ATOM 5319 C C . SER B 1 236 ? 10.828 -30.453 -11.555 1 73.94 236 SER B C 1
ATOM 5321 O O . SER B 1 236 ? 12.055 -30.359 -11.422 1 73.94 236 SER B O 1
ATOM 5323 N N . MET B 1 237 ? 10.289 -30.781 -12.695 1 80.31 237 MET B N 1
ATOM 5324 C CA . MET B 1 237 ? 10.969 -30.531 -13.961 1 80.31 237 MET B CA 1
ATOM 5325 C C . MET B 1 237 ? 10.406 -29.281 -14.641 1 80.31 237 MET B C 1
ATOM 5327 O O . MET B 1 237 ? 9.195 -29.109 -14.734 1 80.31 237 MET B O 1
ATOM 5331 N N . ILE B 1 238 ? 11.352 -28.391 -15.008 1 89.19 238 ILE B N 1
ATOM 5332 C CA . ILE B 1 238 ? 10.961 -27.156 -15.688 1 89.19 238 ILE B CA 1
ATOM 5333 C C . ILE B 1 238 ? 11.414 -27.203 -17.141 1 89.19 238 ILE B C 1
ATOM 5335 O O . ILE B 1 238 ? 12.539 -27.609 -17.438 1 89.19 238 ILE B O 1
ATOM 5339 N N . GLU B 1 239 ? 10.539 -27.016 -18.047 1 91.69 239 GLU B N 1
ATOM 5340 C CA . GLU B 1 239 ? 10.875 -26.969 -19.469 1 91.69 239 GLU B CA 1
ATOM 5341 C C . GLU B 1 239 ? 10.328 -25.703 -20.109 1 91.69 239 GLU B C 1
ATOM 5343 O O . GLU B 1 239 ? 9.281 -25.188 -19.703 1 91.69 239 GLU B O 1
ATOM 5348 N N . ASP B 1 240 ? 11.008 -25.266 -21.078 1 94.81 240 ASP B N 1
ATOM 5349 C CA . ASP B 1 240 ? 10.516 -24.156 -21.906 1 94.81 240 ASP B CA 1
ATOM 5350 C C . ASP B 1 240 ? 9.414 -24.625 -22.844 1 94.81 240 ASP B C 1
ATOM 5352 O O . ASP B 1 240 ? 9.539 -25.688 -23.484 1 94.81 240 ASP B O 1
ATOM 5356 N N . ILE B 1 241 ? 8.391 -23.828 -22.922 1 96.19 241 ILE B N 1
ATOM 5357 C CA . ILE B 1 241 ? 7.371 -24.125 -23.922 1 96.19 241 ILE B CA 1
ATOM 5358 C C . ILE B 1 241 ? 7.125 -22.891 -24.797 1 96.19 241 ILE B C 1
ATOM 5360 O O . ILE B 1 241 ? 7.625 -21.797 -24.5 1 96.19 241 ILE B O 1
ATOM 5364 N N . GLU B 1 242 ? 6.375 -23.109 -25.859 1 96.56 242 GLU B N 1
ATOM 5365 C CA . GLU B 1 242 ? 6.156 -22.062 -26.859 1 96.56 242 GLU B CA 1
ATOM 5366 C C . GLU B 1 242 ? 5.27 -20.953 -26.312 1 96.56 242 GLU B C 1
ATOM 5368 O O . GLU B 1 242 ? 4.277 -21.219 -25.625 1 96.56 242 GLU B O 1
ATOM 5373 N N . MET B 1 243 ? 5.641 -19.719 -26.625 1 97 243 MET B N 1
ATOM 5374 C CA . MET B 1 243 ? 4.785 -18.562 -26.391 1 97 243 MET B CA 1
ATOM 5375 C C . MET B 1 243 ? 3.646 -18.516 -27.406 1 97 243 MET B C 1
ATOM 5377 O O . MET B 1 243 ? 3.879 -18.281 -28.594 1 97 243 MET B O 1
ATOM 5381 N N . THR B 1 244 ? 2.455 -18.703 -27 1 97.12 244 THR B N 1
ATOM 5382 C CA . THR B 1 244 ? 1.289 -18.625 -27.875 1 97.12 244 THR B CA 1
ATOM 5383 C C . THR B 1 244 ? 0.694 -17.219 -27.859 1 97.12 244 THR B C 1
ATOM 5385 O O . THR B 1 244 ? 0.955 -16.438 -26.953 1 97.12 244 THR B O 1
ATOM 5388 N N . PRO B 1 245 ? -0.145 -16.938 -28.844 1 96.94 245 PRO B N 1
ATOM 5389 C CA . PRO B 1 245 ? -0.833 -15.648 -28.828 1 96.94 245 PRO B CA 1
ATOM 5390 C C . PRO B 1 245 ? -1.674 -15.438 -27.562 1 96.94 245 PRO B C 1
ATOM 5392 O O . PRO B 1 245 ? -1.787 -14.312 -27.078 1 96.94 245 PRO B O 1
ATOM 5395 N N . ARG B 1 246 ? -2.215 -16.5 -27.047 1 96.94 246 ARG B N 1
ATOM 5396 C CA . ARG B 1 246 ? -3.012 -16.438 -25.828 1 96.94 246 ARG B CA 1
ATOM 5397 C C . ARG B 1 246 ? -2.154 -16.016 -24.641 1 96.94 246 ARG B C 1
ATOM 5399 O O . ARG B 1 246 ? -2.521 -15.094 -23.906 1 96.94 246 ARG B O 1
ATOM 5406 N N . TYR B 1 247 ? -1.017 -16.609 -24.531 1 97.62 247 TYR B N 1
ATOM 5407 C CA . TYR B 1 247 ? -0.113 -16.281 -23.438 1 97.62 247 TYR B CA 1
ATOM 5408 C C . TYR B 1 247 ? 0.406 -14.852 -23.578 1 97.62 247 TYR B C 1
ATOM 5410 O O . TYR B 1 247 ? 0.54 -14.133 -22.578 1 97.62 247 TYR B O 1
ATOM 5418 N N . GLN B 1 248 ? 0.661 -14.484 -24.75 1 97.06 248 GLN B N 1
ATOM 5419 C CA . GLN B 1 248 ? 1.148 -13.125 -25 1 97.06 248 GLN B CA 1
ATOM 5420 C C . GLN B 1 248 ? 0.102 -12.086 -24.609 1 97.06 248 GLN B C 1
ATOM 5422 O O . GLN B 1 248 ? 0.432 -11.062 -24.016 1 97.06 248 GLN B O 1
ATOM 5427 N N . ARG B 1 249 ? -1.121 -12.383 -24.938 1 96.25 249 ARG B N 1
ATOM 5428 C CA . ARG B 1 249 ? -2.207 -11.477 -24.578 1 96.25 249 ARG B CA 1
ATOM 5429 C C . ARG B 1 249 ? -2.324 -11.352 -23.062 1 96.25 249 ARG B C 1
ATOM 5431 O O . ARG B 1 249 ? -2.586 -10.266 -22.531 1 96.25 249 ARG B O 1
ATOM 5438 N N . TRP B 1 250 ? -2.102 -12.445 -22.359 1 97.5 250 TRP B N 1
ATOM 5439 C CA . TRP B 1 250 ? -2.158 -12.422 -20.906 1 97.5 250 TRP B CA 1
ATOM 5440 C C . TRP B 1 250 ? -1.054 -11.547 -20.328 1 97.5 250 TRP B C 1
ATOM 5442 O O . TRP B 1 250 ? -1.326 -10.617 -19.578 1 97.5 250 TRP B O 1
ATOM 5452 N N . ILE B 1 251 ? 0.151 -11.742 -20.828 1 96.12 251 ILE B N 1
ATOM 5453 C CA . ILE B 1 251 ? 1.313 -11.188 -20.141 1 96.12 251 ILE B CA 1
ATOM 5454 C C . ILE B 1 251 ? 1.501 -9.727 -20.531 1 96.12 251 ILE B C 1
ATOM 5456 O O . ILE B 1 251 ? 2.152 -8.961 -19.828 1 96.12 251 ILE B O 1
ATOM 5460 N N . ASP B 1 252 ? 0.931 -9.32 -21.609 1 95.06 252 ASP B N 1
ATOM 5461 C CA . ASP B 1 252 ? 0.994 -7.926 -22.031 1 95.06 252 ASP B CA 1
ATOM 5462 C C . ASP B 1 252 ? 0.225 -7.027 -21.062 1 95.06 252 ASP B C 1
ATOM 5464 O O . ASP B 1 252 ? 0.427 -5.812 -21.031 1 95.06 252 ASP B O 1
ATOM 5468 N N . GLU B 1 253 ? -0.656 -7.664 -20.25 1 93.5 253 GLU B N 1
ATOM 5469 C CA . GLU B 1 253 ? -1.417 -6.906 -19.25 1 93.5 253 GLU B CA 1
ATOM 5470 C C . GLU B 1 253 ? -0.622 -6.73 -17.969 1 93.5 253 GLU B C 1
ATOM 5472 O O . GLU B 1 253 ? -0.963 -5.891 -17.125 1 93.5 253 GLU B O 1
ATOM 5477 N N . CYS B 1 254 ? 0.344 -7.523 -17.844 1 89.81 254 CYS B N 1
ATOM 5478 C CA . CYS B 1 254 ? 1.15 -7.539 -16.625 1 89.81 254 CYS B CA 1
ATOM 5479 C C . CYS B 1 254 ? 2.566 -8.023 -16.922 1 89.81 254 CYS B C 1
ATOM 5481 O O . CYS B 1 254 ? 3.01 -7.996 -18.062 1 89.81 254 CYS B O 1
ATOM 5483 N N . ALA B 1 255 ? 3.453 -8.383 -15.906 1 82.88 255 ALA B N 1
ATOM 5484 C CA . ALA B 1 255 ? 4.848 -8.68 -16.219 1 82.88 255 ALA B CA 1
ATOM 5485 C C . ALA B 1 255 ? 5.207 -10.109 -15.828 1 82.88 255 ALA B C 1
ATOM 5487 O O . ALA B 1 255 ? 6.133 -10.703 -16.391 1 82.88 255 ALA B O 1
ATOM 5488 N N . GLN B 1 256 ? 4.559 -10.766 -14.938 1 89.75 256 GLN B N 1
ATOM 5489 C CA . GLN B 1 256 ? 4.805 -12.164 -14.594 1 89.75 256 GLN B CA 1
ATOM 5490 C C . GLN B 1 256 ? 3.535 -12.828 -14.07 1 89.75 256 GLN B C 1
ATOM 5492 O O . GLN B 1 256 ? 2.953 -12.383 -13.086 1 89.75 256 GLN B O 1
ATOM 5497 N N . LEU B 1 257 ? 3.199 -14.023 -14.672 1 94.88 257 LEU B N 1
ATOM 5498 C CA . LEU B 1 257 ? 1.954 -14.703 -14.336 1 94.88 257 LEU B CA 1
ATOM 5499 C C . LEU B 1 257 ? 2.199 -16.188 -14.07 1 94.88 257 LEU B C 1
ATOM 5501 O O . LEU B 1 257 ? 2.969 -16.828 -14.789 1 94.88 257 LEU B O 1
ATOM 5505 N N . ASP B 1 258 ? 1.547 -16.688 -13.062 1 94.12 258 ASP B N 1
ATOM 5506 C CA . ASP B 1 258 ? 1.477 -18.125 -12.812 1 94.12 258 ASP B CA 1
ATOM 5507 C C . ASP B 1 258 ? 0.088 -18.672 -13.133 1 94.12 258 ASP B C 1
ATOM 5509 O O . ASP B 1 258 ? -0.923 -18.047 -12.789 1 94.12 258 ASP B O 1
ATOM 5513 N N . PHE B 1 259 ? 0.091 -19.766 -13.852 1 96.69 259 PHE B N 1
ATOM 5514 C CA . PHE B 1 259 ? -1.165 -20.422 -14.195 1 96.69 259 PHE B CA 1
ATOM 5515 C C . PHE B 1 259 ? -1.032 -21.938 -14.109 1 96.69 259 PHE B C 1
ATOM 5517 O O . PHE B 1 259 ? 0.07 -22.453 -13.93 1 96.69 259 PHE B O 1
ATOM 5524 N N . VAL B 1 260 ? -2.209 -22.625 -14.141 1 97.25 260 VAL B N 1
ATOM 5525 C CA . VAL B 1 260 ? -2.205 -24.078 -14.086 1 97.25 260 VAL B CA 1
ATOM 5526 C C . VAL B 1 260 ? -3.082 -24.641 -15.211 1 97.25 260 VAL B C 1
ATOM 5528 O O . VAL B 1 260 ? -4.023 -23.984 -15.656 1 97.25 260 VAL B O 1
ATOM 5531 N N . HIS B 1 261 ? -2.688 -25.781 -15.633 1 97.19 261 HIS B N 1
ATOM 5532 C CA . HIS B 1 261 ? -3.525 -26.547 -16.547 1 97.19 261 HIS B CA 1
ATOM 5533 C C . HIS B 1 261 ? -4.328 -27.609 -15.797 1 97.19 261 HIS B C 1
ATOM 5535 O O . HIS B 1 261 ? -3.754 -28.453 -15.109 1 97.19 261 HIS B O 1
ATOM 5541 N N . SER B 1 262 ? -5.621 -27.547 -15.922 1 97.12 262 SER B N 1
ATOM 5542 C CA . SER B 1 262 ? -6.527 -28.453 -15.227 1 97.12 262 SER B CA 1
ATOM 5543 C C . SER B 1 262 ? -6.664 -29.781 -15.969 1 97.12 262 SER B C 1
ATOM 5545 O O . SER B 1 262 ? -7.035 -29.797 -17.141 1 97.12 262 SER B O 1
ATOM 5547 N N . LYS B 1 263 ? -6.492 -30.875 -15.211 1 94.69 263 LYS B N 1
ATOM 5548 C CA . LYS B 1 263 ? -6.711 -32.219 -15.766 1 94.69 263 LYS B CA 1
ATOM 5549 C C . LYS B 1 263 ? -8.195 -32.469 -16.031 1 94.69 263 LYS B C 1
ATOM 5551 O O . LYS B 1 263 ? -8.547 -33.188 -16.953 1 94.69 263 LYS B O 1
ATOM 5556 N N . THR B 1 264 ? -8.953 -31.891 -15.219 1 94.62 264 THR B N 1
ATOM 5557 C CA . THR B 1 264 ? -10.375 -32.188 -15.164 1 94.62 264 THR B CA 1
ATOM 5558 C C . THR B 1 264 ? -11.102 -31.625 -16.375 1 94.62 264 THR B C 1
ATOM 5560 O O . THR B 1 264 ? -11.906 -32.312 -17.016 1 94.62 264 THR B O 1
ATOM 5563 N N . ASP B 1 265 ? -10.82 -30.422 -16.812 1 95.38 265 ASP B N 1
ATOM 5564 C CA . ASP B 1 265 ? -11.594 -29.812 -17.875 1 95.38 265 ASP B CA 1
ATOM 5565 C C . ASP B 1 265 ? -10.688 -29.328 -19 1 95.38 265 ASP B C 1
ATOM 5567 O O . ASP B 1 265 ? -11.148 -28.672 -19.938 1 95.38 265 ASP B O 1
ATOM 5571 N N . ASP B 1 266 ? -9.43 -29.562 -18.938 1 96.5 266 ASP B N 1
ATOM 5572 C CA . ASP B 1 266 ? -8.422 -29.281 -19.953 1 96.5 266 ASP B CA 1
ATOM 5573 C C . ASP B 1 266 ? -8.328 -27.781 -20.219 1 96.5 266 ASP B C 1
ATOM 5575 O O . ASP B 1 266 ? -8.078 -27.344 -21.359 1 96.5 266 ASP B O 1
ATOM 5579 N N . LYS B 1 267 ? -8.68 -27 -19.219 1 96.94 267 LYS B N 1
ATOM 5580 C CA . LYS B 1 267 ? -8.586 -25.547 -19.297 1 96.94 267 LYS B CA 1
ATOM 5581 C C . LYS B 1 267 ? -7.426 -25.016 -18.453 1 96.94 267 LYS B C 1
ATOM 5583 O O . LYS B 1 267 ? -6.867 -25.75 -17.625 1 96.94 267 LYS B O 1
ATOM 5588 N N . GLU B 1 268 ? -7.043 -23.797 -18.797 1 97.69 268 GLU B N 1
ATOM 5589 C CA . GLU B 1 268 ? -5.992 -23.109 -18.031 1 97.69 268 GLU B CA 1
ATOM 5590 C C . GLU B 1 268 ? -6.57 -22.016 -17.156 1 97.69 268 GLU B C 1
ATOM 5592 O O . GLU B 1 268 ? -7.492 -21.297 -17.562 1 97.69 268 GLU B O 1
ATOM 5597 N N . TYR B 1 269 ? -6.023 -21.906 -15.906 1 97.88 269 TYR B N 1
ATOM 5598 C CA . TYR B 1 269 ? -6.473 -20.891 -14.969 1 97.88 269 TYR B CA 1
ATOM 5599 C C . TYR B 1 269 ? -5.301 -20.078 -14.453 1 97.88 269 TYR B C 1
ATOM 5601 O O . TYR B 1 269 ? -4.293 -20.625 -14.008 1 97.88 269 TYR B O 1
ATOM 5609 N N . ILE B 1 270 ? -5.426 -18.75 -14.57 1 97.75 270 ILE B N 1
ATOM 5610 C CA . ILE B 1 270 ? -4.441 -17.844 -13.984 1 97.75 270 ILE B CA 1
ATOM 5611 C C . ILE B 1 270 ? -4.586 -17.828 -12.461 1 97.75 270 ILE B C 1
ATOM 5613 O O . ILE B 1 270 ? -5.68 -17.609 -11.938 1 97.75 270 ILE B O 1
ATOM 5617 N N . LEU B 1 271 ? -3.48 -18.031 -11.773 1 95.31 271 LEU B N 1
ATOM 5618 C CA . LEU B 1 271 ? -3.527 -18.141 -10.32 1 95.31 271 LEU B CA 1
ATOM 5619 C C . LEU B 1 271 ? -3.066 -16.844 -9.656 1 95.31 271 LEU B C 1
ATOM 5621 O O . LEU B 1 271 ? -3.648 -16.406 -8.656 1 95.31 271 LEU B O 1
ATOM 5625 N N . GLU B 1 272 ? -2.033 -16.328 -10.141 1 93.44 272 GLU B N 1
ATOM 5626 C CA . GLU B 1 272 ? -1.432 -15.211 -9.43 1 93.44 272 GLU B CA 1
ATOM 5627 C C . GLU B 1 272 ? -0.435 -14.469 -10.32 1 93.44 272 GLU B C 1
ATOM 5629 O O . GLU B 1 272 ? -0.02 -14.977 -11.359 1 93.44 272 GLU B O 1
ATOM 5634 N N . LEU B 1 273 ? -0.21 -13.25 -9.898 1 93.44 273 LEU B N 1
ATOM 5635 C CA . LEU B 1 273 ? 0.879 -12.43 -10.422 1 93.44 273 LEU B CA 1
ATOM 5636 C C . LEU B 1 273 ? 2.029 -12.359 -9.422 1 93.44 273 LEU B C 1
ATOM 5638 O O . LEU B 1 273 ? 1.806 -12.18 -8.227 1 93.44 273 LEU B O 1
ATOM 5642 N N . ASN B 1 274 ? 3.172 -12.602 -9.961 1 85.69 274 ASN B N 1
ATOM 5643 C CA . ASN B 1 274 ? 4.352 -12.547 -9.102 1 85.69 274 ASN B CA 1
ATOM 5644 C C . ASN B 1 274 ? 5.09 -11.211 -9.25 1 85.69 274 ASN B C 1
ATOM 5646 O O . ASN B 1 274 ? 5.148 -10.656 -10.352 1 85.69 274 ASN B O 1
ATOM 5650 N N . ASP B 1 275 ? 5.598 -10.852 -8.047 1 78.38 275 ASP B N 1
ATOM 5651 C CA . ASP B 1 275 ? 6.375 -9.617 -8.031 1 78.38 275 ASP B CA 1
ATOM 5652 C C . ASP B 1 275 ? 7.738 -9.82 -8.688 1 78.38 275 ASP B C 1
ATOM 5654 O O . ASP B 1 275 ? 7.949 -10.797 -9.406 1 78.38 275 ASP B O 1
ATOM 5658 N N . THR B 1 276 ? 8.734 -8.922 -8.453 1 67.06 276 THR B N 1
ATOM 5659 C CA . THR B 1 276 ? 10.039 -8.867 -9.102 1 67.06 276 THR B CA 1
ATOM 5660 C C . THR B 1 276 ? 10.961 -9.961 -8.57 1 67.06 276 THR B C 1
ATOM 5662 O O . THR B 1 276 ? 12.039 -10.188 -9.117 1 67.06 276 THR B O 1
ATOM 5665 N N . ALA B 1 277 ? 10.562 -10.648 -7.484 1 61.62 277 ALA B N 1
ATOM 5666 C CA . ALA B 1 277 ? 11.5 -11.484 -6.738 1 61.62 277 ALA B CA 1
ATOM 5667 C C . ALA B 1 277 ? 11.586 -12.883 -7.34 1 61.62 277 ALA B C 1
ATOM 5669 O O . ALA B 1 277 ? 12.258 -13.766 -6.789 1 61.62 277 ALA B O 1
ATOM 5670 N N . ILE B 1 278 ? 11.039 -13.016 -8.484 1 64.56 278 ILE B N 1
ATOM 5671 C CA . ILE B 1 278 ? 10.93 -14.406 -8.906 1 64.56 278 ILE B CA 1
ATOM 5672 C C . ILE B 1 278 ? 12.289 -14.898 -9.414 1 64.56 278 ILE B C 1
ATOM 5674 O O . ILE B 1 278 ? 13.031 -14.133 -10.039 1 64.56 278 ILE B O 1
ATOM 5678 N N . GLY B 1 279 ? 12.734 -15.961 -8.93 1 74.38 279 GLY B N 1
ATOM 5679 C CA . GLY B 1 279 ? 13.93 -16.656 -9.375 1 74.38 279 GLY B CA 1
ATOM 5680 C C . GLY B 1 279 ? 14 -16.828 -10.883 1 74.38 279 GLY B C 1
ATOM 5681 O O . GLY B 1 279 ? 12.969 -16.969 -11.539 1 74.38 279 GLY B O 1
ATOM 5682 N N . LEU B 1 280 ? 15.133 -16.609 -11.461 1 85.56 280 LEU B N 1
ATOM 5683 C CA . LEU B 1 280 ? 15.398 -16.859 -12.875 1 85.56 280 LEU B CA 1
ATOM 5684 C C . LEU B 1 280 ? 15.711 -18.328 -13.117 1 85.56 280 LEU B C 1
ATOM 5686 O O . LEU B 1 280 ? 16.328 -18.984 -12.273 1 85.56 280 LEU B O 1
ATOM 5690 N N . VAL B 1 281 ? 15.172 -18.812 -14.195 1 85.38 281 VAL B N 1
ATOM 5691 C CA . VAL B 1 281 ? 15.523 -20.188 -14.57 1 85.38 281 VAL B CA 1
ATOM 5692 C C . VAL B 1 281 ? 17.016 -20.25 -14.898 1 85.38 281 VAL B C 1
ATOM 5694 O O . VAL B 1 281 ? 17.531 -19.438 -15.672 1 85.38 281 VAL B O 1
ATOM 5697 N N . HIS B 1 282 ? 17.641 -21.25 -14.391 1 85.75 282 HIS B N 1
ATOM 5698 C CA . HIS B 1 282 ? 19.094 -21.359 -14.406 1 85.75 282 HIS B CA 1
ATOM 5699 C C . HIS B 1 282 ? 19.625 -21.312 -15.836 1 85.75 282 HIS B C 1
ATOM 5701 O O . HIS B 1 282 ? 20.594 -20.594 -16.109 1 85.75 282 HIS B O 1
ATOM 5707 N N . GLU B 1 283 ? 18.953 -22 -16.734 1 88.69 283 GLU B N 1
ATOM 5708 C CA . GLU B 1 283 ? 19.422 -22.109 -18.109 1 88.69 283 GLU B CA 1
ATOM 5709 C C . GLU B 1 283 ? 19.406 -20.766 -18.812 1 88.69 283 GLU B C 1
ATOM 5711 O O . GLU B 1 283 ? 20.109 -20.562 -19.812 1 88.69 283 GLU B O 1
ATOM 5716 N N . HIS B 1 284 ? 18.578 -19.828 -18.25 1 92.5 284 HIS B N 1
ATOM 5717 C CA . HIS B 1 284 ? 18.391 -18.562 -18.953 1 92.5 284 HIS B CA 1
ATOM 5718 C C . HIS B 1 284 ? 18.891 -17.391 -18.109 1 92.5 284 HIS B C 1
ATOM 5720 O O . HIS B 1 284 ? 18.656 -16.234 -18.469 1 92.5 284 HIS B O 1
ATOM 5726 N N . GLU B 1 285 ? 19.547 -17.625 -17.078 1 92.44 285 GLU B N 1
ATOM 5727 C CA . GLU B 1 285 ? 19.859 -16.625 -16.062 1 92.44 285 GLU B CA 1
ATOM 5728 C C . GLU B 1 285 ? 20.688 -15.477 -16.656 1 92.44 285 GLU B C 1
ATOM 5730 O O . GLU B 1 285 ? 20.328 -14.305 -16.516 1 92.44 285 GLU B O 1
ATOM 5735 N N . LEU B 1 286 ? 21.75 -15.805 -17.344 1 94.69 286 LEU B N 1
ATOM 5736 C CA . LEU B 1 286 ? 22.641 -14.789 -17.891 1 94.69 286 LEU B CA 1
ATOM 5737 C C . LEU B 1 286 ? 21.938 -13.961 -18.953 1 94.69 286 LEU B C 1
ATOM 5739 O O . LEU B 1 286 ? 22.094 -12.734 -19 1 94.69 286 LEU B O 1
ATOM 5743 N N . GLU B 1 287 ? 21.203 -14.664 -19.781 1 95.5 287 GLU B N 1
ATOM 5744 C CA . GLU B 1 287 ? 20.453 -13.953 -20.812 1 95.5 287 GLU B CA 1
ATOM 5745 C C . GLU B 1 287 ? 19.422 -13.016 -20.203 1 95.5 287 GLU B C 1
ATOM 5747 O O . GLU B 1 287 ? 19.297 -11.859 -20.609 1 95.5 287 GLU B O 1
ATOM 5752 N N . ASP B 1 288 ? 18.688 -13.5 -19.266 1 94.5 288 ASP B N 1
ATOM 5753 C CA . ASP B 1 288 ? 17.656 -12.695 -18.609 1 94.5 288 ASP B CA 1
ATOM 5754 C C . ASP B 1 288 ? 18.266 -11.5 -17.891 1 94.5 288 ASP B C 1
ATOM 5756 O O . ASP B 1 288 ? 17.734 -10.391 -17.953 1 94.5 288 ASP B O 1
ATOM 5760 N N . MET B 1 289 ? 19.344 -11.719 -17.234 1 95.94 289 MET B N 1
ATOM 5761 C CA . MET B 1 289 ? 20.047 -10.633 -16.547 1 95.94 289 MET B CA 1
ATOM 5762 C C . MET B 1 289 ? 20.5 -9.578 -17.547 1 95.94 289 MET B C 1
ATOM 5764 O O . MET B 1 289 ? 20.406 -8.383 -17.281 1 95.94 289 MET B O 1
ATOM 5768 N N . GLY B 1 290 ? 21.031 -10.062 -18.656 1 96 290 GLY B N 1
ATOM 5769 C CA . GLY B 1 290 ? 21.422 -9.133 -19.703 1 96 290 GLY B CA 1
ATOM 5770 C C . GLY B 1 290 ? 20.266 -8.297 -20.219 1 96 290 GLY B C 1
ATOM 5771 O O . GLY B 1 290 ? 20.422 -7.098 -20.453 1 96 290 GLY B O 1
ATOM 5772 N N . GLN B 1 291 ? 19.141 -8.898 -20.375 1 94.81 291 GLN B N 1
ATOM 5773 C CA . GLN B 1 291 ? 17.953 -8.188 -20.812 1 94.81 291 GLN B CA 1
ATOM 5774 C C . GLN B 1 291 ? 17.516 -7.141 -19.797 1 94.81 291 GLN B C 1
ATOM 5776 O O . GLN B 1 291 ? 17.125 -6.031 -20.156 1 94.81 291 GLN B O 1
ATOM 5781 N N . MET B 1 292 ? 17.578 -7.473 -18.547 1 94.75 292 MET B N 1
ATOM 5782 C CA . MET B 1 292 ? 17.25 -6.523 -17.484 1 94.75 292 MET B CA 1
ATOM 5783 C C . MET B 1 292 ? 18.203 -5.336 -17.5 1 94.75 292 MET B C 1
ATOM 5785 O O . MET B 1 292 ? 17.781 -4.191 -17.312 1 94.75 292 MET B O 1
ATOM 5789 N N . ARG B 1 293 ? 19.484 -5.605 -17.703 1 95.62 293 ARG B N 1
ATOM 5790 C CA . ARG B 1 293 ? 20.469 -4.535 -17.828 1 95.62 293 ARG B CA 1
ATOM 5791 C C . ARG B 1 293 ? 20.094 -3.59 -18.969 1 95.62 293 ARG B C 1
ATOM 5793 O O . ARG B 1 293 ? 20.125 -2.369 -18.812 1 95.62 293 ARG B O 1
ATOM 5800 N N . ASP B 1 294 ? 19.625 -4.133 -20.031 1 94.62 294 ASP B N 1
ATOM 5801 C CA . ASP B 1 294 ? 19.344 -3.35 -21.219 1 94.62 294 ASP B CA 1
ATOM 5802 C C . ASP B 1 294 ? 18.109 -2.471 -21.031 1 94.62 294 ASP B C 1
ATOM 5804 O O . ASP B 1 294 ? 17.969 -1.43 -21.672 1 94.62 294 ASP B O 1
ATOM 5808 N N . ILE B 1 295 ? 17.266 -2.896 -20.203 1 93.44 295 ILE B N 1
ATOM 5809 C CA . ILE B 1 295 ? 16.078 -2.102 -19.922 1 93.44 295 ILE B CA 1
ATOM 5810 C C . ILE B 1 295 ? 16.391 -1.086 -18.828 1 93.44 295 ILE B C 1
ATOM 5812 O O . ILE B 1 295 ? 15.836 0.019 -18.812 1 93.44 295 ILE B O 1
ATOM 5816 N N . ALA B 1 296 ? 17.234 -1.479 -17.922 1 94.94 296 ALA B N 1
ATOM 5817 C CA . ALA B 1 296 ? 17.562 -0.643 -16.766 1 94.94 296 ALA B CA 1
ATOM 5818 C C . ALA B 1 296 ? 18.312 0.619 -17.203 1 94.94 296 ALA B C 1
ATOM 5820 O O . ALA B 1 296 ? 18.031 1.709 -16.688 1 94.94 296 ALA B O 1
ATOM 5821 N N . GLN B 1 297 ? 19.188 0.512 -18.109 1 93.06 297 GLN B N 1
ATOM 5822 C CA . GLN B 1 297 ? 20.062 1.617 -18.484 1 93.06 297 GLN B CA 1
ATOM 5823 C C . GLN B 1 297 ? 19.25 2.787 -19.047 1 93.06 297 GLN B C 1
ATOM 5825 O O . GLN B 1 297 ? 19.375 3.916 -18.562 1 93.06 297 GLN B O 1
ATOM 5830 N N . PRO B 1 298 ? 18.391 2.551 -20.031 1 91.44 298 PRO B N 1
ATOM 5831 C CA . PRO B 1 298 ? 17.594 3.676 -20.531 1 91.44 298 PRO B CA 1
ATOM 5832 C C . PRO B 1 298 ? 16.672 4.262 -19.469 1 91.44 298 PRO B C 1
ATOM 5834 O O . PRO B 1 298 ? 16.406 5.465 -19.469 1 91.44 298 PRO B O 1
ATOM 5837 N N . ARG B 1 299 ? 16.172 3.49 -18.609 1 92.19 299 ARG B N 1
ATOM 5838 C CA . ARG B 1 299 ? 15.289 3.982 -17.562 1 92.19 299 ARG B CA 1
ATOM 5839 C C . ARG B 1 299 ? 16.047 4.879 -16.594 1 92.19 299 ARG B C 1
ATOM 5841 O O . ARG B 1 299 ? 15.547 5.922 -16.172 1 92.19 299 ARG B O 1
ATOM 5848 N N . CYS B 1 300 ? 17.219 4.395 -16.25 1 92.5 300 CYS B N 1
ATOM 5849 C CA . CYS B 1 300 ? 18.062 5.215 -15.398 1 92.5 300 CYS B CA 1
ATOM 5850 C C . CYS B 1 300 ? 18.406 6.539 -16.078 1 92.5 300 CYS B C 1
ATOM 5852 O O . CYS B 1 300 ? 18.406 7.59 -15.438 1 92.5 300 CYS B O 1
ATOM 5854 N N . ARG B 1 301 ? 18.641 6.52 -17.359 1 88.75 301 ARG B N 1
ATOM 5855 C CA . ARG B 1 301 ? 18.969 7.719 -18.109 1 88.75 301 ARG B CA 1
ATOM 5856 C C . ARG B 1 301 ? 17.812 8.711 -18.094 1 88.75 301 ARG B C 1
ATOM 5858 O O . ARG B 1 301 ? 18.016 9.914 -17.875 1 88.75 301 ARG B O 1
ATOM 5865 N N . ARG B 1 302 ? 16.641 8.203 -18.281 1 86.25 302 ARG B N 1
ATOM 5866 C CA . ARG B 1 302 ? 15.453 9.047 -18.281 1 86.25 302 ARG B CA 1
ATOM 5867 C C . ARG B 1 302 ? 15.227 9.695 -16.922 1 86.25 302 ARG B C 1
ATOM 5869 O O . ARG B 1 302 ? 14.891 10.875 -16.828 1 86.25 302 ARG B O 1
ATOM 5876 N N . ARG B 1 303 ? 15.477 8.961 -15.914 1 85 303 ARG B N 1
ATOM 5877 C CA . ARG B 1 303 ? 15.258 9.445 -14.555 1 85 303 ARG B CA 1
ATOM 5878 C C . ARG B 1 303 ? 16.312 10.469 -14.164 1 85 303 ARG B C 1
ATOM 5880 O O . ARG B 1 303 ? 16.031 11.406 -13.414 1 85 303 ARG B O 1
ATOM 5887 N N . ALA B 1 304 ? 17.5 10.164 -14.594 1 82.12 304 ALA B N 1
ATOM 5888 C CA . ALA B 1 304 ? 18.594 11.102 -14.312 1 82.12 304 ALA B CA 1
ATOM 5889 C C . ALA B 1 304 ? 18.344 12.453 -14.977 1 82.12 304 ALA B C 1
ATOM 5891 O O . ALA B 1 304 ? 18.766 13.492 -14.453 1 82.12 304 ALA B O 1
ATOM 5892 N N . ALA B 1 305 ? 17.688 12.336 -16.109 1 75.31 305 ALA B N 1
ATOM 5893 C CA . ALA B 1 305 ? 17.391 13.562 -16.844 1 75.31 305 ALA B CA 1
ATOM 5894 C C . ALA B 1 305 ? 16.25 14.336 -16.203 1 75.31 305 ALA B C 1
ATOM 5896 O O . ALA B 1 305 ? 16.219 15.562 -16.25 1 75.31 305 ALA B O 1
ATOM 5897 N N . GLN B 1 306 ? 15.195 13.531 -15.789 1 63.66 306 GLN B N 1
ATOM 5898 C CA . GLN B 1 306 ? 14.047 14.164 -15.156 1 63.66 306 GLN B CA 1
ATOM 5899 C C . GLN B 1 306 ? 14.438 14.844 -13.852 1 63.66 306 GLN B C 1
ATOM 5901 O O . GLN B 1 306 ? 13.773 15.789 -13.414 1 63.66 306 GLN B O 1
ATOM 5906 N N . GLY B 1 307 ? 15.242 14.117 -13.133 1 57.03 307 GLY B N 1
ATOM 5907 C CA . GLY B 1 307 ? 15.672 14.781 -11.914 1 57.03 307 GLY B CA 1
ATOM 5908 C C . GLY B 1 307 ? 16.266 16.156 -12.156 1 57.03 307 GLY B C 1
ATOM 5909 O O . GLY B 1 307 ? 16.281 17 -11.25 1 57.03 307 GLY B O 1
ATOM 5910 N N . GLY B 1 308 ? 16.938 16.359 -13.312 1 41.56 308 GLY B N 1
ATOM 5911 C CA . GLY B 1 308 ? 17.078 17.75 -13.688 1 41.56 308 GLY B CA 1
ATOM 5912 C C . GLY B 1 308 ? 15.758 18.391 -14.078 1 41.56 308 GLY B C 1
ATOM 5913 O O . GLY B 1 308 ? 15.508 19.562 -13.766 1 41.56 308 GLY B O 1
ATOM 5914 N N . ARG B 1 309 ? 15 17.938 -15.18 1 33.41 309 ARG B N 1
ATOM 5915 C CA . ARG B 1 309 ? 13.68 18.406 -15.578 1 33.41 309 ARG B CA 1
ATOM 5916 C C . ARG B 1 309 ? 12.578 17.562 -14.945 1 33.41 309 ARG B C 1
ATOM 5918 O O . ARG B 1 309 ? 12.688 16.328 -14.883 1 33.41 309 ARG B O 1
ATOM 5925 N N . ALA B 1 310 ? 11.711 17.922 -14.023 1 34.09 310 ALA B N 1
ATOM 5926 C CA . ALA B 1 310 ? 10.578 17.344 -13.297 1 34.09 310 ALA B CA 1
ATOM 5927 C C . ALA B 1 310 ? 9.688 16.531 -14.234 1 34.09 310 ALA B C 1
ATOM 5929 O O . ALA B 1 310 ? 8.945 17.094 -15.039 1 34.09 310 ALA B O 1
ATOM 5930 N N . SER B 1 311 ? 10.07 15.43 -14.984 1 30.98 311 SER B N 1
ATOM 5931 C CA . SER B 1 311 ? 9.156 14.836 -15.953 1 30.98 311 SER B CA 1
ATOM 5932 C C . SER B 1 311 ? 8.07 14.023 -15.25 1 30.98 311 SER B C 1
ATOM 5934 O O . SER B 1 311 ? 8.367 13.188 -14.391 1 30.98 311 SER B O 1
ATOM 5936 N N . ALA B 1 312 ? 6.789 14.336 -15.219 1 32.03 312 ALA B N 1
ATOM 5937 C CA . ALA B 1 312 ? 5.488 13.867 -14.742 1 32.03 312 ALA B CA 1
ATOM 5938 C C . ALA B 1 312 ? 5.203 12.453 -15.234 1 32.03 312 ALA B C 1
ATOM 5940 O O . ALA B 1 312 ? 4.207 11.844 -14.844 1 32.03 312 ALA B O 1
ATOM 5941 N N . G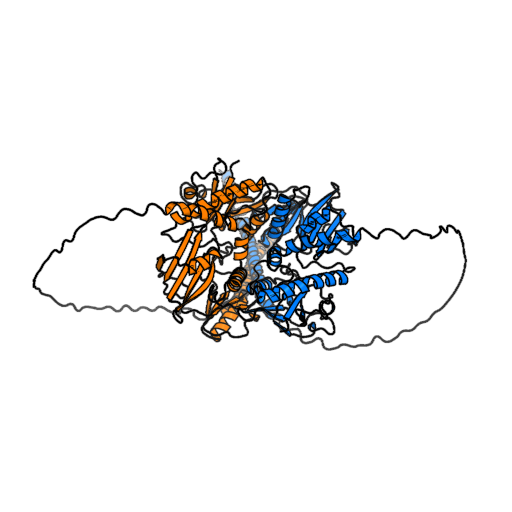LN B 1 313 ? 5.73 11.922 -16.484 1 30.48 313 GLN B N 1
ATOM 5942 C CA . GLN B 1 313 ? 5.023 10.898 -17.25 1 30.48 313 GLN B CA 1
ATOM 5943 C C . GLN B 1 313 ? 5.461 9.5 -16.828 1 30.48 313 GLN B C 1
ATOM 5945 O O . GLN B 1 313 ? 6.203 8.836 -17.547 1 30.48 313 GLN B O 1
ATOM 5950 N N . GLU B 1 314 ? 5.664 9.117 -15.688 1 37.03 314 GLU B N 1
ATOM 5951 C CA . GLU B 1 314 ? 6.082 7.73 -15.508 1 37.03 314 GLU B CA 1
ATOM 5952 C C . GLU B 1 314 ? 5.012 6.762 -16 1 37.03 314 GLU B C 1
ATOM 5954 O O . GLU B 1 314 ? 5.312 5.621 -16.359 1 37.03 314 GLU B O 1
ATOM 5959 N N . GLY B 1 315 ? 3.727 7 -15.836 1 35.25 315 GLY B N 1
ATOM 5960 C CA . GLY B 1 315 ? 2.682 6.07 -16.234 1 35.25 315 GLY B CA 1
ATOM 5961 C C . GLY B 1 315 ? 2.596 5.875 -17.734 1 35.25 315 GLY B C 1
ATOM 5962 O O . GLY B 1 315 ? 2.047 4.879 -18.203 1 35.25 315 GLY B O 1
ATOM 5963 N N . GLU B 1 316 ? 2.822 6.961 -18.594 1 33.91 316 GLU B N 1
ATOM 5964 C CA . GLU B 1 316 ? 2.59 6.926 -20.031 1 33.91 316 GLU B CA 1
ATOM 5965 C C . GLU B 1 316 ? 3.746 6.242 -20.766 1 33.91 316 GLU B C 1
ATOM 5967 O O . GLU B 1 316 ? 3.666 5.992 -21.969 1 33.91 316 GLU B O 1
ATOM 5972 N N . GLU B 1 317 ? 4.859 6.207 -20.266 1 36.41 317 GLU B N 1
ATOM 5973 C CA . GLU B 1 317 ? 6 5.809 -21.078 1 36.41 317 GLU B CA 1
ATOM 5974 C C . GLU B 1 317 ? 5.93 4.328 -21.438 1 36.41 317 GLU B C 1
ATOM 5976 O O . GLU B 1 317 ? 6.539 3.891 -22.422 1 36.41 317 GLU B O 1
ATOM 5981 N N . ASP B 1 318 ? 5.301 3.557 -20.688 1 35.94 318 ASP B N 1
ATOM 5982 C CA . ASP B 1 318 ? 5.332 2.166 -21.125 1 35.94 318 ASP B CA 1
ATOM 5983 C C . ASP B 1 318 ? 4.484 1.969 -22.375 1 35.94 318 ASP B C 1
ATOM 5985 O O . ASP B 1 318 ? 4.602 0.947 -23.062 1 35.94 318 ASP B O 1
ATOM 5989 N N . GLN B 1 319 ? 3.537 2.873 -22.766 1 32.84 319 GLN B N 1
ATOM 5990 C CA . GLN B 1 319 ? 2.766 2.686 -23.984 1 32.84 319 GLN B CA 1
ATOM 5991 C C . GLN B 1 319 ? 3.564 3.119 -25.219 1 32.84 319 GLN B C 1
ATOM 5993 O O . GLN B 1 319 ? 3.273 2.689 -26.344 1 32.84 319 GLN B O 1
ATOM 5998 N N . GLN B 1 320 ? 4.426 4.066 -25.188 1 32.03 320 GLN B N 1
ATOM 5999 C CA . GLN B 1 320 ? 4.992 4.594 -26.422 1 32.03 320 GLN B CA 1
ATOM 6000 C C . GLN B 1 320 ? 5.988 3.613 -27.031 1 32.03 320 GLN B C 1
ATOM 6002 O O . GLN B 1 320 ? 6.254 3.66 -28.234 1 32.03 320 GLN B O 1
ATOM 6007 N N . GLU B 1 321 ? 6.648 2.828 -26.297 1 33.69 321 GLU B N 1
ATOM 6008 C CA . GLU B 1 321 ? 7.641 2.02 -27 1 33.69 321 GLU B CA 1
ATOM 6009 C C . GLU B 1 321 ? 6.973 1.004 -27.922 1 33.69 321 GLU B C 1
ATOM 6011 O O . GLU B 1 321 ? 7.645 0.34 -28.719 1 33.69 321 GLU B O 1
ATOM 6016 N N . GLY B 1 322 ? 5.66 0.808 -27.875 1 30.09 322 GLY B N 1
ATOM 6017 C CA . GLY B 1 322 ? 5.031 -0.123 -28.797 1 30.09 322 GLY B CA 1
ATOM 6018 C C . GLY B 1 322 ? 4.938 0.414 -30.219 1 30.09 322 GLY B C 1
ATOM 6019 O O . GLY B 1 322 ? 4.719 -0.347 -31.156 1 30.09 322 GLY B O 1
ATOM 6020 N N . GLU B 1 323 ? 4.832 1.734 -30.406 1 31.38 323 GLU B N 1
ATOM 6021 C CA . GLU B 1 323 ? 4.516 2.227 -31.734 1 31.38 323 GLU B CA 1
ATOM 6022 C C . GLU B 1 323 ? 5.75 2.207 -32.625 1 31.38 323 GLU B C 1
ATOM 6024 O O . GLU B 1 323 ? 5.629 2.279 -33.875 1 31.38 323 GLU B O 1
ATOM 6029 N N . GLU B 1 324 ? 6.906 2.393 -32.156 1 30.36 324 GLU B N 1
ATOM 6030 C CA . GLU B 1 324 ? 7.992 2.588 -33.094 1 30.36 324 GLU B CA 1
ATOM 6031 C C . GLU B 1 324 ? 8.328 1.287 -33.844 1 30.36 324 GLU B C 1
ATOM 6033 O O . GLU B 1 324 ? 9.094 1.289 -34.812 1 30.36 324 GLU B O 1
ATOM 6038 N N . ARG B 1 325 ? 7.93 0.174 -33.25 1 29.48 325 ARG B N 1
ATOM 6039 C CA . ARG B 1 325 ? 8.375 -1.028 -33.938 1 29.48 325 ARG B CA 1
ATOM 6040 C C . ARG B 1 325 ? 7.59 -1.231 -35.25 1 29.48 325 ARG B C 1
ATOM 6042 O O . ARG B 1 325 ? 7.797 -2.219 -35.938 1 29.48 325 ARG B O 1
ATOM 6049 N N . LYS B 1 326 ? 6.516 -0.41 -35.5 1 28.25 326 LYS B N 1
ATOM 6050 C CA . LYS B 1 326 ? 5.797 -0.817 -36.719 1 28.25 326 LYS B CA 1
ATOM 6051 C C . LYS B 1 326 ? 6.562 -0.416 -37.969 1 28.25 326 LYS B C 1
ATOM 6053 O O . LYS B 1 326 ? 6.176 -0.783 -39.094 1 28.25 326 LYS B O 1
ATOM 6058 N N . GLU B 1 327 ? 7.434 0.572 -37.844 1 26.91 327 GLU B N 1
ATOM 6059 C CA . GLU B 1 327 ? 7.867 1.032 -39.156 1 26.91 327 GLU B CA 1
ATOM 6060 C C . GLU B 1 327 ? 8.883 0.071 -39.75 1 26.91 327 GLU B C 1
ATOM 6062 O O . GLU B 1 327 ? 9.164 0.137 -40.969 1 26.91 327 GLU B O 1
ATOM 6067 N N . GLY B 1 328 ? 9.648 -0.574 -38.844 1 24.34 328 GLY B N 1
ATOM 6068 C CA . GLY B 1 328 ? 10.844 -1.164 -39.438 1 24.34 328 GLY B CA 1
ATOM 6069 C C . GLY B 1 328 ? 10.547 -2.416 -40.25 1 24.34 328 GLY B C 1
ATOM 6070 O O . GLY B 1 328 ? 11.461 -3.029 -40.781 1 24.34 328 GLY B O 1
ATOM 6071 N N . GLU B 1 329 ? 9.352 -2.951 -39.906 1 24.27 329 GLU B N 1
ATOM 6072 C CA . GLU B 1 329 ? 9.25 -4.273 -40.5 1 24.27 329 GLU B CA 1
ATOM 6073 C C . GLU B 1 329 ? 9.023 -4.172 -42 1 24.27 329 GLU B C 1
ATOM 6075 O O . GLU B 1 329 ? 8.711 -5.168 -42.656 1 24.27 329 GLU B O 1
ATOM 6080 N N . LYS B 1 330 ? 8.836 -2.844 -42.469 1 27.02 330 LYS B N 1
ATOM 6081 C CA . LYS B 1 330 ? 8.438 -2.859 -43.875 1 27.02 330 LYS B CA 1
ATOM 6082 C C . LYS B 1 330 ? 9.508 -3.508 -44.719 1 27.02 330 LYS B C 1
ATOM 6084 O O . LYS B 1 330 ? 9.227 -3.943 -45.844 1 27.02 330 LYS B O 1
ATOM 6089 N N . GLU B 1 331 ? 10.781 -3.271 -44.375 1 22.45 331 GLU B N 1
ATOM 6090 C CA . GLU B 1 331 ? 11.688 -3.402 -45.531 1 22.45 331 GLU B CA 1
ATOM 6091 C C . GLU B 1 331 ? 12.039 -4.863 -45.781 1 22.45 331 GLU B C 1
ATOM 6093 O O . GLU B 1 331 ? 12.625 -5.195 -4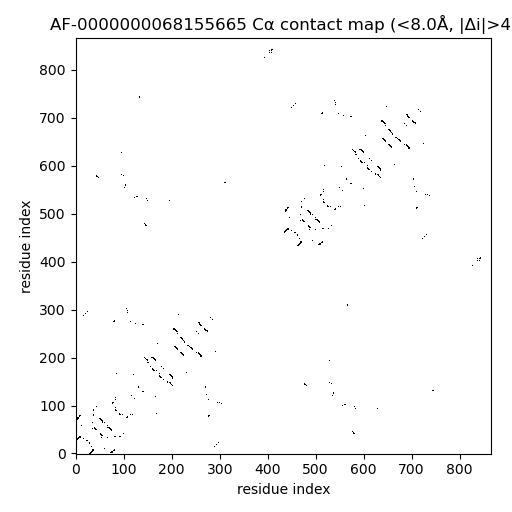6.812 1 22.45 331 GLU B O 1
ATOM 6098 N N . LYS B 1 332 ? 12.008 -5.633 -44.625 1 24.88 332 LYS B N 1
ATOM 6099 C CA . LYS B 1 332 ? 12.797 -6.84 -44.844 1 24.88 332 LYS B CA 1
ATOM 6100 C C . LYS B 1 332 ? 12.062 -7.836 -45.719 1 24.88 332 LYS B C 1
ATOM 6102 O O . LYS B 1 332 ? 12.258 -9.047 -45.594 1 24.88 332 LYS B O 1
ATOM 6107 N N . LYS B 1 333 ? 10.969 -7.359 -46.312 1 26 333 LYS B N 1
ATOM 6108 C CA . LYS B 1 333 ? 10.242 -8.422 -47 1 26 333 LYS B CA 1
ATOM 6109 C C . LYS B 1 333 ? 11.07 -9 -48.125 1 26 333 LYS B C 1
ATOM 6111 O O . LYS B 1 333 ? 10.633 -9.938 -48.812 1 26 333 LYS B O 1
ATOM 6116 N N . ALA B 1 334 ? 11.984 -8.18 -48.625 1 22.41 334 ALA B N 1
ATOM 6117 C CA . ALA B 1 334 ? 12.172 -8.453 -50.062 1 22.41 334 ALA B CA 1
ATOM 6118 C C . ALA B 1 334 ? 12.852 -9.797 -50.281 1 22.41 334 ALA B C 1
ATOM 6120 O O . ALA B 1 334 ? 12.594 -10.477 -51.281 1 22.41 334 ALA B O 1
ATOM 6121 N N . HIS B 1 335 ? 13.969 -10.008 -49.5 1 19.64 335 HIS B N 1
ATOM 6122 C CA . HIS B 1 335 ? 15 -10.711 -50.281 1 19.64 335 HIS B CA 1
ATOM 6123 C C . HIS B 1 335 ? 14.719 -12.211 -50.344 1 19.64 335 HIS B C 1
ATOM 6125 O O . HIS B 1 335 ? 15.586 -12.992 -50.719 1 19.64 335 HIS B O 1
ATOM 6131 N N . LYS B 1 336 ? 13.625 -12.664 -49.812 1 20.69 336 LYS B N 1
ATOM 6132 C CA . LYS B 1 336 ? 13.656 -14.102 -49.531 1 20.69 336 LYS B CA 1
ATOM 6133 C C . LYS B 1 336 ? 13.703 -14.922 -50.812 1 20.69 336 LYS B C 1
ATOM 6135 O O . LYS B 1 336 ? 13.422 -16.125 -50.812 1 20.69 336 LYS B O 1
ATOM 6140 N N . LYS B 1 337 ? 13.781 -14.234 -51.938 1 19.31 337 LYS B N 1
ATOM 6141 C CA . LYS B 1 337 ? 13.289 -15.062 -53.031 1 19.31 337 LYS B CA 1
ATOM 6142 C C . LYS B 1 337 ? 14.148 -16.312 -53.219 1 19.31 337 LYS B C 1
ATOM 6144 O O . LYS B 1 337 ? 13.656 -17.359 -53.625 1 19.31 337 LYS B O 1
ATOM 6149 N N . ALA B 1 338 ? 15.492 -16.234 -53.281 1 18.16 338 ALA B N 1
ATOM 6150 C CA . ALA B 1 338 ? 16.078 -16.891 -54.438 1 18.16 338 ALA B CA 1
ATOM 6151 C C . ALA B 1 338 ? 16.312 -18.375 -54.188 1 18.16 338 ALA B C 1
ATOM 6153 O O . ALA B 1 338 ? 16.625 -19.141 -55.094 1 18.16 338 ALA B O 1
ATOM 6154 N N . ALA B 1 339 ? 16.672 -18.859 -52.969 1 19.05 339 ALA B N 1
ATOM 6155 C CA . ALA B 1 339 ? 17.656 -19.953 -53.062 1 19.05 339 ALA B CA 1
ATOM 6156 C C . ALA B 1 339 ? 16.969 -21.266 -53.438 1 19.05 339 ALA B C 1
ATOM 6158 O O . ALA B 1 339 ? 16.297 -21.875 -52.594 1 19.05 339 ALA B O 1
ATOM 6159 N N . SER B 1 340 ? 16.469 -21.516 -54.625 1 17.45 340 SER B N 1
ATOM 6160 C CA . SER B 1 340 ? 15.672 -22.641 -55.125 1 17.45 340 SER B CA 1
ATOM 6161 C C . SER B 1 340 ? 16.453 -23.938 -55.062 1 17.45 340 SER B C 1
ATOM 6163 O O . SER B 1 340 ? 15.875 -25.031 -55.062 1 17.45 340 SER B O 1
ATOM 6165 N N . GLN B 1 341 ? 17.828 -24.062 -55.312 1 16.25 341 GLN B N 1
ATOM 6166 C CA . GLN B 1 341 ? 18.109 -25.047 -56.344 1 16.25 341 GLN B CA 1
ATOM 6167 C C . GLN B 1 341 ? 17.984 -26.469 -55.812 1 16.25 341 GLN B C 1
ATOM 6169 O O . GLN B 1 341 ? 17.281 -27.312 -56.375 1 16.25 341 GLN B O 1
ATOM 6174 N N . GLU B 1 342 ? 19.203 -27.281 -55.5 1 15.98 342 GLU B N 1
ATOM 6175 C CA . GLU B 1 342 ? 19.609 -28.422 -56.312 1 15.98 342 GLU B CA 1
ATOM 6176 C C . GLU B 1 342 ? 19.109 -29.734 -55.719 1 15.98 342 GLU B C 1
ATOM 6178 O O . GLU B 1 342 ? 18.516 -30.562 -56.406 1 15.98 342 GLU B O 1
ATOM 6183 N N . ALA B 1 343 ? 19.812 -30.375 -54.625 1 18.03 343 ALA B N 1
ATOM 6184 C CA . ALA B 1 343 ? 20.5 -31.641 -54.906 1 18.03 343 ALA B CA 1
ATOM 6185 C C . ALA B 1 343 ? 19.562 -32.812 -54.75 1 18.03 343 ALA B C 1
ATOM 6187 O O . ALA B 1 343 ? 18.578 -32.75 -54 1 18.03 343 ALA B O 1
ATOM 6188 N N . GLU B 1 344 ? 20.094 -34.125 -55.312 1 17.3 344 GLU B N 1
ATOM 6189 C CA . GLU B 1 344 ? 19.688 -35.375 -55.938 1 17.3 344 GLU B CA 1
ATOM 6190 C C . GLU B 1 344 ? 19.266 -36.406 -54.906 1 17.3 344 GLU B C 1
ATOM 6192 O O . GLU B 1 344 ? 19.641 -36.312 -53.719 1 17.3 344 GLU B O 1
ATOM 6197 N N . PRO B 1 345 ? 19 -37.688 -55.406 1 17.17 345 PRO B N 1
ATOM 6198 C CA . PRO B 1 345 ? 18.031 -38.781 -55.188 1 17.17 345 PRO B CA 1
ATOM 6199 C C . PRO B 1 345 ? 18.484 -39.781 -54.125 1 17.17 345 PRO B C 1
ATOM 6201 O O . PRO B 1 345 ? 17.656 -40.375 -53.438 1 17.17 345 PRO B O 1
ATOM 6204 N N . GLU B 1 346 ? 19.812 -40.062 -53.719 1 16.31 346 GLU B N 1
ATOM 6205 C CA . GLU B 1 346 ? 20.172 -41.469 -53.969 1 16.31 346 GLU B CA 1
ATOM 6206 C C . GLU B 1 346 ? 19.578 -42.375 -52.906 1 16.31 346 GLU B C 1
ATOM 6208 O O . GLU B 1 346 ? 19.531 -42.031 -51.719 1 16.31 346 GLU B O 1
ATOM 6213 N N . ALA B 1 347 ? 19.172 -43.688 -53.312 1 17.25 347 ALA B N 1
ATOM 6214 C CA . ALA B 1 347 ? 18.281 -44.781 -52.938 1 17.25 347 ALA B CA 1
ATOM 6215 C C . ALA B 1 347 ? 18.953 -45.719 -51.938 1 17.25 347 ALA B C 1
ATOM 6217 O O . ALA B 1 347 ? 18.281 -46.5 -51.25 1 17.25 347 ALA B O 1
ATOM 6218 N N . GLU B 1 348 ? 20.234 -45.719 -51.469 1 16.02 348 GLU B N 1
ATOM 6219 C CA . GLU B 1 348 ? 20.703 -47.094 -51.562 1 16.02 348 GLU B CA 1
ATOM 6220 C C . GLU B 1 348 ? 19.984 -48 -50.562 1 16.02 348 GLU B C 1
ATOM 6222 O O . GLU B 1 348 ? 19.484 -47.5 -49.531 1 16.02 348 GLU B O 1
ATOM 6227 N N . PRO B 1 349 ? 20.609 -49.438 -50.438 1 16.38 349 PRO B N 1
ATOM 6228 C CA . PRO B 1 349 ? 20.109 -50.812 -50.5 1 16.38 349 PRO B CA 1
ATOM 6229 C C . PRO B 1 349 ? 19.766 -51.344 -49.125 1 16.38 349 PRO B C 1
ATOM 6231 O O . PRO B 1 349 ? 18.641 -51.781 -48.875 1 16.38 349 PRO B O 1
ATOM 6234 N N . GLU B 1 350 ? 20.719 -52.406 -48.594 1 15.38 350 GLU B N 1
ATOM 6235 C CA . GLU B 1 350 ? 20.562 -53.844 -48.531 1 15.38 350 GLU B CA 1
ATOM 6236 C C . GLU B 1 350 ? 20.156 -54.312 -47.156 1 15.38 350 GLU B C 1
ATOM 6238 O O . GLU B 1 350 ? 20.25 -53.562 -46.188 1 15.38 350 GLU B O 1
ATOM 6243 N N . PRO B 1 351 ? 20.938 -55.531 -46.688 1 16.03 351 PRO B N 1
ATOM 6244 C CA . PRO B 1 351 ? 20.5 -56.906 -46.406 1 16.03 351 PRO B CA 1
ATOM 6245 C C . PRO B 1 351 ? 20.281 -57.188 -44.906 1 16.03 351 PRO B C 1
ATOM 6247 O O . PRO B 1 351 ? 19.188 -57.625 -44.531 1 16.03 351 PRO B O 1
ATOM 6250 N N . ALA B 1 352 ? 21.328 -58 -44.25 1 15.71 352 ALA B N 1
ATOM 6251 C CA . ALA B 1 352 ? 21.281 -59.406 -43.938 1 15.71 352 ALA B CA 1
ATOM 6252 C C . ALA B 1 352 ? 20.875 -59.656 -42.5 1 15.71 352 ALA B C 1
ATOM 6254 O O . ALA B 1 352 ? 20.812 -58.688 -41.688 1 15.71 352 ALA B O 1
ATOM 6255 N N . ALA B 1 353 ? 21.734 -60.625 -41.781 1 14.26 353 ALA B N 1
ATOM 6256 C CA . ALA B 1 353 ? 21.672 -62 -41.312 1 14.26 353 ALA B CA 1
ATOM 6257 C C . ALA B 1 353 ? 21.438 -62.094 -39.812 1 14.26 353 ALA B C 1
ATOM 6259 O O . ALA B 1 353 ? 21.422 -61.062 -39.125 1 14.26 353 ALA B O 1
ATOM 6260 N N . LYS B 1 354 ? 22.578 -62.875 -39.188 1 14.73 354 LYS B N 1
ATOM 6261 C CA . LYS B 1 354 ? 22.547 -64.188 -38.594 1 14.73 354 LYS B CA 1
ATOM 6262 C C . LYS B 1 354 ? 22.266 -64.188 -37.125 1 14.73 354 LYS B C 1
ATOM 6264 O O . LYS B 1 354 ? 21.375 -64.875 -36.625 1 14.73 354 LYS B O 1
ATOM 6269 N N . SER B 1 355 ? 23.359 -63.969 -36.156 1 13.96 355 SER B N 1
ATOM 6270 C CA . SER B 1 355 ? 23.938 -65.125 -35.469 1 13.96 355 SER B CA 1
ATOM 6271 C C . SER B 1 355 ? 23.297 -65.312 -34.125 1 13.96 355 SER B C 1
ATOM 6273 O O . SER B 1 355 ? 22.641 -64.438 -33.594 1 13.96 355 SER B O 1
ATOM 6275 N N . GLU B 1 356 ? 23.969 -66.312 -33.344 1 14.44 356 GLU B N 1
ATOM 6276 C CA . GLU B 1 356 ? 23.859 -67.625 -32.625 1 14.44 356 GLU B CA 1
ATOM 6277 C C . GLU B 1 356 ? 23.625 -67.375 -31.141 1 14.44 356 GLU B C 1
ATOM 6279 O O . GLU B 1 356 ? 22.656 -67.875 -30.562 1 14.44 356 GLU B O 1
ATOM 6284 N N . SER B 1 357 ? 24.766 -67.438 -30.297 1 14.19 357 SER B N 1
ATOM 6285 C CA . SER B 1 357 ? 25.125 -68.625 -29.516 1 14.19 357 SER B CA 1
ATOM 6286 C C . SER B 1 357 ? 24.578 -68.5 -28.094 1 14.19 357 SER B C 1
ATOM 6288 O O . SER B 1 357 ? 24.031 -67.5 -27.703 1 14.19 357 SER B O 1
ATOM 6290 N N . ASP B 1 358 ? 25.547 -68.75 -27.031 1 13.75 358 ASP B N 1
ATOM 6291 C CA . ASP B 1 358 ? 25.844 -69.875 -26.188 1 13.75 358 ASP B CA 1
ATOM 6292 C C . ASP B 1 358 ? 25.266 -69.688 -24.781 1 13.75 358 ASP B C 1
ATOM 6294 O O . ASP B 1 358 ? 24.422 -70.5 -24.344 1 13.75 358 ASP B O 1
ATOM 6298 N N . GLU B 1 359 ? 26.172 -69.5 -23.766 1 13.62 359 GLU B N 1
ATOM 6299 C CA . GLU B 1 359 ? 26.641 -70.5 -22.781 1 13.62 359 GLU B CA 1
ATOM 6300 C C . GLU B 1 359 ? 25.875 -70.375 -21.469 1 13.62 359 GLU B C 1
ATOM 6302 O O . GLU B 1 359 ? 25.266 -69.312 -21.203 1 13.62 359 GLU B O 1
ATOM 6307 N N . LYS B 1 360 ? 26.734 -70.875 -20.312 1 15.02 360 LYS B N 1
ATOM 6308 C CA . LYS B 1 360 ? 26.656 -71.875 -19.297 1 15.02 360 LYS B CA 1
ATOM 6309 C C . LYS B 1 360 ? 25.969 -71.375 -18.031 1 15.02 360 LYS B C 1
ATOM 6311 O O . LYS B 1 360 ? 25.781 -70.188 -17.859 1 15.02 360 LYS B O 1
ATOM 6316 N N . LYS B 1 361 ? 26.766 -71.25 -16.781 1 14.79 361 LYS B N 1
ATOM 6317 C CA . LYS B 1 361 ? 26.875 -72.312 -15.734 1 14.79 361 LYS B CA 1
ATOM 6318 C C . LYS B 1 361 ? 26.125 -71.875 -14.477 1 14.79 361 LYS B C 1
ATOM 6320 O O . LYS B 1 361 ? 25.312 -72.625 -13.953 1 14.79 361 LYS B O 1
ATOM 6325 N N . LYS B 1 362 ? 26.906 -71.562 -13.273 1 14.89 362 LYS B N 1
ATOM 6326 C CA . LYS B 1 362 ? 27.141 -72.438 -12.125 1 14.89 362 LYS B CA 1
ATOM 6327 C C . LYS B 1 362 ? 26.203 -72.062 -10.977 1 14.89 362 LYS B C 1
ATOM 6329 O O . LYS B 1 362 ? 25.594 -71 -10.945 1 14.89 362 LYS B O 1
ATOM 6334 N N . GLU B 1 363 ? 26.75 -72.188 -9.641 1 13.95 363 GLU B N 1
ATOM 6335 C CA . GLU B 1 363 ? 26.703 -73.125 -8.516 1 13.95 363 GLU B CA 1
ATOM 6336 C C . GLU B 1 363 ? 25.828 -72.562 -7.383 1 13.95 363 GLU B C 1
ATOM 6338 O O . GLU B 1 363 ? 25.484 -71.375 -7.383 1 13.95 363 GLU B O 1
ATOM 6343 N N . LYS B 1 364 ? 26.391 -72.875 -6.074 1 14.66 364 LYS B N 1
ATOM 6344 C CA . LYS B 1 364 ? 26.062 -73.688 -4.895 1 14.66 364 LYS B CA 1
ATOM 6345 C C . LYS B 1 364 ? 25.344 -72.812 -3.842 1 14.66 364 LYS B C 1
ATOM 6347 O O . LYS B 1 364 ? 25.266 -71.625 -3.965 1 14.66 364 LYS B O 1
ATOM 6352 N N . THR B 1 365 ? 26 -72.75 -2.498 1 14.82 365 THR B N 1
ATOM 6353 C CA . THR B 1 365 ? 25.734 -73.5 -1.277 1 14.82 365 THR B CA 1
ATOM 6354 C C . THR B 1 365 ? 25.078 -72.625 -0.225 1 14.82 365 THR B C 1
ATOM 6356 O O . THR B 1 365 ? 24.062 -73 0.36 1 14.82 365 THR B O 1
ATOM 6359 N N . ASP B 1 366 ? 25.797 -71.688 0.563 1 14.52 366 ASP B N 1
ATOM 6360 C CA . ASP B 1 366 ? 26.172 -71.938 1.953 1 14.52 366 ASP B CA 1
ATOM 6361 C C . ASP B 1 366 ? 25.141 -71.375 2.912 1 14.52 366 ASP B C 1
ATOM 6363 O O . ASP B 1 366 ? 24.531 -70.312 2.621 1 14.52 366 ASP B O 1
ATOM 6367 N N . LYS B 1 367 ? 24.984 -72.062 4.148 1 16.23 367 LYS B N 1
ATOM 6368 C CA . LYS B 1 367 ? 24.062 -72.312 5.258 1 16.23 367 LYS B CA 1
ATOM 6369 C C . LYS B 1 367 ? 23.953 -71.125 6.191 1 16.23 367 LYS B C 1
ATOM 6371 O O . LYS B 1 367 ? 22.891 -70.875 6.766 1 16.23 367 LYS B O 1
ATOM 6376 N N . LYS B 1 368 ? 25.047 -70.5 6.746 1 15.83 368 LYS B N 1
ATOM 6377 C CA . LYS B 1 368 ? 25.25 -70.688 8.18 1 15.83 368 LYS B CA 1
ATOM 6378 C C . LYS B 1 368 ? 24.297 -69.812 8.992 1 15.83 368 LYS B C 1
ATOM 6380 O O . LYS B 1 368 ? 23.703 -68.875 8.461 1 15.83 368 LYS B O 1
ATOM 6385 N N . GLY B 1 369 ? 24.875 -69.125 10.039 1 15.41 369 GLY B N 1
ATOM 6386 C CA . GLY B 1 369 ? 24.859 -69.25 11.492 1 15.41 369 GLY B CA 1
ATOM 6387 C C . GLY B 1 369 ? 23.859 -68.312 12.133 1 15.41 369 GLY B C 1
ATOM 6388 O O . GLY B 1 369 ? 23.266 -67.438 11.461 1 15.41 369 GLY B O 1
ATOM 6389 N N . LYS B 1 370 ? 24.234 -67.625 13.352 1 16.84 370 LYS B N 1
ATOM 6390 C CA . LYS B 1 370 ? 23.891 -67.75 14.766 1 16.84 370 LYS B CA 1
ATOM 6391 C C . LYS B 1 370 ? 22.938 -66.625 15.156 1 16.84 370 LYS B C 1
ATOM 6393 O O . LYS B 1 370 ? 21.875 -66.812 15.734 1 16.84 370 LYS B O 1
ATOM 6398 N N . GLU B 1 371 ? 23.484 -65.438 15.648 1 15.67 371 GLU B N 1
ATOM 6399 C CA . GLU B 1 371 ? 23.531 -65.062 17.047 1 15.67 371 GLU B CA 1
ATOM 6400 C C . GLU B 1 371 ? 22.359 -64.125 17.391 1 15.67 371 GLU B C 1
ATOM 6402 O O . GLU B 1 371 ? 21.812 -63.469 16.5 1 15.67 371 GLU B O 1
ATOM 6407 N N . LYS B 1 372 ? 22.109 -63.844 18.766 1 17.36 372 LYS B N 1
ATOM 6408 C CA . LYS B 1 372 ? 21.109 -63.562 19.797 1 17.36 372 LYS B CA 1
ATOM 6409 C C . LYS B 1 372 ? 20.766 -62.094 19.859 1 17.36 372 LYS B C 1
ATOM 6411 O O . LYS B 1 372 ? 19.984 -61.656 20.719 1 17.36 372 LYS B O 1
ATOM 6416 N N . ALA B 1 373 ? 21.141 -61.125 19.031 1 16.36 373 ALA B N 1
ATOM 6417 C CA . ALA B 1 373 ? 21.359 -59.938 19.859 1 16.36 373 ALA B CA 1
ATOM 6418 C C . ALA B 1 373 ? 20.047 -59.438 20.438 1 16.36 373 ALA B C 1
ATOM 6420 O O . ALA B 1 373 ? 19.047 -59.281 19.734 1 16.36 373 ALA B O 1
ATOM 6421 N N . VAL B 1 374 ? 19.859 -59.188 21.703 1 18.02 374 VAL B N 1
ATOM 6422 C CA . VAL B 1 374 ? 18.922 -59 22.812 1 18.02 374 VAL B CA 1
ATOM 6423 C C . VAL B 1 374 ? 18.172 -57.688 22.641 1 18.02 374 VAL B C 1
ATOM 6425 O O . VAL B 1 374 ? 16.938 -57.625 22.75 1 18.02 374 VAL B O 1
ATOM 6428 N N . GLY B 1 375 ? 18.797 -56.438 22.625 1 16.97 375 GLY B N 1
ATOM 6429 C CA . GLY B 1 375 ? 18.531 -55.594 23.781 1 16.97 375 GLY B CA 1
ATOM 6430 C C . GLY B 1 375 ? 17.188 -54.906 23.75 1 16.97 375 GLY B C 1
ATOM 6431 O O . GLY B 1 375 ? 16.547 -54.844 22.688 1 16.97 375 GLY B O 1
ATOM 6432 N N . GLN B 1 376 ? 16.812 -53.781 24.688 1 17.56 376 GLN B N 1
ATOM 6433 C CA . GLN B 1 376 ? 15.867 -53.312 25.688 1 17.56 376 GLN B CA 1
ATOM 6434 C C . GLN B 1 376 ? 15.008 -52.188 25.141 1 17.56 376 GLN B C 1
ATOM 6436 O O . GLN B 1 376 ? 13.852 -52.031 25.531 1 17.56 376 GLN B O 1
ATOM 6441 N N . GLU B 1 377 ? 15.422 -51.156 24.266 1 18.73 377 GLU B N 1
ATOM 6442 C CA . GLU B 1 377 ? 15.203 -49.812 24.797 1 18.73 377 GLU B CA 1
ATOM 6443 C C . GLU B 1 377 ? 13.727 -49.406 24.688 1 18.73 377 GLU B C 1
ATOM 6445 O O . GLU B 1 377 ? 13.023 -49.844 23.781 1 18.73 377 GLU B O 1
ATOM 6450 N N . GLU B 1 378 ? 13.172 -48.25 25.516 1 20.16 378 GLU B N 1
ATOM 6451 C CA . GLU B 1 378 ? 12.117 -47.719 26.359 1 20.16 378 GLU B CA 1
ATOM 6452 C C . GLU B 1 378 ? 11.016 -47.062 25.516 1 20.16 378 GLU B C 1
ATOM 6454 O O . GLU B 1 378 ? 11.172 -46.906 24.312 1 20.16 378 GLU B O 1
ATOM 6459 N N . GLY B 1 379 ? 10.375 -45.719 26.031 1 20.84 379 GLY B N 1
ATOM 6460 C CA . GLY B 1 379 ? 9.25 -45 26.625 1 20.84 379 GLY B CA 1
ATOM 6461 C C . GLY B 1 379 ? 8.695 -43.906 25.719 1 20.84 379 GLY B C 1
ATOM 6462 O O . GLY B 1 379 ? 7.961 -43.031 26.188 1 20.84 379 GLY B O 1
ATOM 6463 N N . LYS B 1 380 ? 8.953 -43.5 24.531 1 24.61 380 LYS B N 1
ATOM 6464 C CA . LYS B 1 380 ? 9.07 -42.156 23.984 1 24.61 380 LYS B CA 1
ATOM 6465 C C . LYS B 1 380 ? 7.703 -41.5 23.844 1 24.61 380 LYS B C 1
ATOM 6467 O O . LYS B 1 380 ? 6.762 -42.125 23.344 1 24.61 380 LYS B O 1
ATOM 6472 N N . GLU B 1 381 ? 7.391 -39.938 24.047 1 27.73 381 GLU B N 1
ATOM 6473 C CA . GLU B 1 381 ? 6.59 -38.906 24.656 1 27.73 381 GLU B CA 1
ATOM 6474 C C . GLU B 1 381 ? 5.457 -38.469 23.734 1 27.73 381 GLU B C 1
ATOM 6476 O O . GLU B 1 381 ? 5.699 -37.969 22.625 1 27.73 381 GLU B O 1
ATOM 6481 N N . GLU B 1 382 ? 4.242 -38.812 23.625 1 28.08 382 GLU B N 1
ATOM 6482 C CA . GLU B 1 382 ? 2.961 -38.531 22.984 1 28.08 382 GLU B CA 1
ATOM 6483 C C . GLU B 1 382 ? 2.59 -37.062 23.109 1 28.08 382 GLU B C 1
ATOM 6485 O O . GLU B 1 382 ? 2.166 -36.438 22.141 1 28.08 382 GLU B O 1
ATOM 6490 N N . GLU B 1 383 ? 1.854 -36.531 24.438 1 30.97 383 GLU B N 1
ATOM 6491 C CA . GLU B 1 383 ? 0.808 -35.875 25.203 1 30.97 383 GLU B CA 1
ATOM 6492 C C . GLU B 1 383 ? 1.201 -34.438 25.531 1 30.97 383 GLU B C 1
ATOM 6494 O O . GLU B 1 383 ? 0.453 -33.719 26.203 1 30.97 383 GLU B O 1
ATOM 6499 N N . GLU B 1 384 ? 2.428 -33.906 25.5 1 33.38 384 GLU B N 1
ATOM 6500 C CA . GLU B 1 384 ? 2.936 -33 26.516 1 33.38 384 GLU B CA 1
ATOM 6501 C C . GLU B 1 384 ? 2.506 -31.578 26.25 1 33.38 384 GLU B C 1
ATOM 6503 O O . GLU B 1 384 ? 2.424 -30.766 27.172 1 33.38 384 GLU B O 1
ATOM 6508 N N . GLU B 1 385 ? 2.238 -31.062 25.172 1 33.12 385 GLU B N 1
ATOM 6509 C CA . GLU B 1 385 ? 2.51 -29.625 25.141 1 33.12 385 GLU B CA 1
ATOM 6510 C C . GLU B 1 385 ? 1.254 -28.812 25.453 1 33.12 385 GLU B C 1
ATOM 6512 O O . GLU B 1 385 ? 1.315 -27.594 25.609 1 33.12 385 GLU B O 1
ATOM 6517 N N . GLU B 1 386 ? 0.098 -29.219 25.406 1 37.03 386 GLU B N 1
ATOM 6518 C CA . GLU B 1 386 ? -0.992 -28.406 25.953 1 37.03 386 GLU B CA 1
ATOM 6519 C C . GLU B 1 386 ? -0.759 -28.094 27.438 1 37.03 386 GLU B C 1
ATOM 6521 O O . GLU B 1 386 ? -1.025 -26.984 27.891 1 37.03 386 GLU B O 1
ATOM 6526 N N . GLY B 1 387 ? -0.569 -29.016 28.25 1 38.16 387 GLY B N 1
ATOM 6527 C CA . GLY B 1 387 ? -0.192 -29.266 29.625 1 38.16 387 GLY B CA 1
ATOM 6528 C C . GLY B 1 387 ? 1.093 -28.562 30.031 1 38.16 387 GLY B C 1
ATOM 6529 O O . GLY B 1 387 ? 1.406 -28.469 31.219 1 38.16 387 GLY B O 1
ATOM 6530 N N . ALA B 1 388 ? 1.736 -28.031 29.297 1 45.22 388 ALA B N 1
ATOM 6531 C CA . ALA B 1 388 ? 3.092 -27.516 29.453 1 45.22 388 ALA B CA 1
ATOM 6532 C C . ALA B 1 388 ? 3.068 -26.047 29.906 1 45.22 388 ALA B C 1
ATOM 6534 O O . ALA B 1 388 ? 3.881 -25.641 30.734 1 45.22 388 ALA B O 1
ATOM 6535 N N . ALA B 1 389 ? 2.117 -25.375 29.641 1 45.41 389 ALA B N 1
ATOM 6536 C CA . ALA B 1 389 ? 2.105 -23.969 30.016 1 45.41 389 ALA B CA 1
ATOM 6537 C C . ALA B 1 389 ? 1.633 -23.781 31.453 1 45.41 389 ALA B C 1
ATOM 6539 O O . ALA B 1 389 ? 2.219 -23 32.219 1 45.41 389 ALA B O 1
ATOM 6540 N N . LEU B 1 390 ? 0.531 -24.312 31.75 1 49.66 390 LEU B N 1
ATOM 6541 C CA . LEU B 1 390 ? 0.146 -24.391 33.156 1 49.66 390 LEU B CA 1
ATOM 6542 C C . LEU B 1 390 ? 1.235 -25.062 33.969 1 49.66 390 LEU B C 1
ATOM 6544 O O . LEU B 1 390 ? 1.492 -24.672 35.125 1 49.66 390 LEU B O 1
ATOM 6548 N N . TYR B 1 391 ? 1.785 -25.891 33.344 1 57.03 391 TYR B N 1
ATOM 6549 C CA . TYR B 1 391 ? 2.936 -26.625 33.875 1 57.03 391 TYR B CA 1
ATOM 6550 C C . TYR B 1 391 ? 4.156 -25.719 34 1 57.03 391 TYR B C 1
ATOM 6552 O O . TYR B 1 391 ? 4.883 -25.766 34.969 1 57.03 391 TYR B O 1
ATOM 6560 N N . ARG B 1 392 ? 4.25 -24.859 33.188 1 59.38 392 ARG B N 1
ATOM 6561 C CA . ARG B 1 392 ? 5.34 -23.891 33.188 1 59.38 392 ARG B CA 1
ATOM 6562 C C . ARG B 1 392 ? 5.117 -22.828 34.25 1 59.38 392 ARG B C 1
ATOM 6564 O O . ARG B 1 392 ? 6.062 -22.422 34.938 1 59.38 392 ARG B O 1
ATOM 6571 N N . VAL B 1 393 ? 3.941 -22.438 34.344 1 64.62 393 VAL B N 1
ATOM 6572 C CA . VAL B 1 393 ? 3.584 -21.562 35.438 1 64.62 393 VAL B CA 1
ATOM 6573 C C . VAL B 1 393 ? 3.914 -22.234 36.781 1 64.62 393 VAL B C 1
ATOM 6575 O O . VAL B 1 393 ? 4.535 -21.641 37.656 1 64.62 393 VAL B O 1
ATOM 6578 N N . LYS B 1 394 ? 3.398 -23.469 36.75 1 62.97 394 LYS B N 1
ATOM 6579 C CA . LYS B 1 394 ? 3.688 -24.234 37.938 1 62.97 394 LYS B CA 1
ATOM 6580 C C . LYS B 1 394 ? 5.191 -24.422 38.125 1 62.97 394 LYS B C 1
ATOM 6582 O O . LYS B 1 394 ? 5.711 -24.297 39.25 1 62.97 394 LYS B O 1
ATOM 6587 N N . LEU B 1 395 ? 5.801 -24.578 37.031 1 63.75 395 LEU B N 1
ATOM 6588 C CA . LEU B 1 395 ? 7.246 -24.75 37.031 1 63.75 395 LEU B CA 1
ATOM 6589 C C . LEU B 1 395 ? 7.961 -23.469 37.438 1 63.75 395 LEU B C 1
ATOM 6591 O O . LEU B 1 395 ? 8.922 -23.5 38.219 1 63.75 395 LEU B O 1
ATOM 6595 N N . LEU B 1 396 ? 7.445 -22.438 37.031 1 66.94 396 LEU B N 1
ATOM 6596 C CA . LEU B 1 396 ? 8.031 -21.141 37.344 1 66.94 396 LEU B CA 1
ATOM 6597 C C . LEU B 1 396 ? 7.703 -20.719 38.781 1 66.94 396 LEU B C 1
ATOM 6599 O O . LEU B 1 396 ? 8.547 -20.156 39.469 1 66.94 396 LEU B O 1
ATOM 6603 N N . GLU B 1 397 ? 6.578 -21.062 39.031 1 72.38 397 GLU B N 1
ATOM 6604 C CA . GLU B 1 397 ? 6.23 -20.828 40.438 1 72.38 397 GLU B CA 1
ATOM 6605 C C . GLU B 1 397 ? 7.109 -21.641 41.375 1 72.38 397 GLU B C 1
ATOM 6607 O O . GLU B 1 397 ? 7.562 -21.141 42.406 1 72.38 397 GLU B O 1
ATOM 6612 N N . GLU B 1 398 ? 7.328 -22.844 40.969 1 68.12 398 GLU B N 1
ATOM 6613 C CA . GLU B 1 398 ? 8.227 -23.719 41.719 1 68.12 398 GLU B CA 1
ATOM 6614 C C . GLU B 1 398 ? 9.664 -23.203 41.688 1 68.12 398 GLU B C 1
ATOM 6616 O O . GLU B 1 398 ? 10.367 -23.219 42.688 1 68.12 398 GLU B O 1
ATOM 6621 N N . LYS B 1 399 ? 10.008 -22.734 40.594 1 70.31 399 LYS B N 1
ATOM 6622 C CA . LYS B 1 399 ? 11.344 -22.172 40.469 1 70.31 399 LYS B CA 1
ATOM 6623 C C . LYS B 1 399 ? 11.484 -20.891 41.281 1 70.31 399 LYS B C 1
ATOM 6625 O O . LYS B 1 399 ? 12.516 -20.656 41.906 1 70.31 399 LYS B O 1
ATOM 6630 N N . VAL B 1 400 ? 10.531 -20.094 41.281 1 72.56 400 VAL B N 1
ATOM 6631 C CA . VAL B 1 400 ? 10.469 -18.891 42.094 1 72.56 400 VAL B CA 1
ATOM 6632 C C . VAL B 1 400 ? 10.562 -19.266 43.562 1 72.56 400 VAL B C 1
ATOM 6634 O O . VAL B 1 400 ? 11.344 -18.672 44.312 1 72.56 400 VAL B O 1
ATOM 6637 N N . ALA B 1 401 ? 9.773 -20.297 43.906 1 72.19 401 ALA B N 1
ATOM 6638 C CA . ALA B 1 401 ? 9.797 -20.75 45.281 1 72.19 401 ALA B CA 1
ATOM 6639 C C . ALA B 1 401 ? 11.172 -21.297 45.656 1 72.19 401 ALA B C 1
ATOM 6641 O O . ALA B 1 401 ? 11.68 -21.016 46.75 1 72.19 401 ALA B O 1
ATOM 6642 N N . MET B 1 402 ? 11.797 -21.859 44.688 1 71.19 402 MET B N 1
ATOM 6643 C CA . MET B 1 402 ? 13.125 -22.422 44.906 1 71.19 402 MET B CA 1
ATOM 6644 C C . MET B 1 402 ? 14.172 -21.328 45 1 71.19 402 MET B C 1
ATOM 6646 O O . MET B 1 402 ? 15.07 -21.375 45.844 1 71.19 402 MET B O 1
ATOM 6650 N N . LEU B 1 403 ? 14.023 -20.375 44.281 1 71.94 403 LEU B N 1
ATOM 6651 C CA . LEU B 1 403 ? 14.977 -19.266 44.281 1 71.94 403 LEU B CA 1
ATOM 6652 C C . LEU B 1 403 ? 14.789 -18.391 45.5 1 71.94 403 LEU B C 1
ATOM 6654 O O . LEU B 1 403 ? 15.766 -17.922 46.094 1 71.94 403 LEU B O 1
ATOM 6658 N N . GLU B 1 404 ? 13.633 -18.219 45.875 1 76.19 404 GLU B N 1
ATOM 6659 C CA . GLU B 1 404 ? 13.359 -17.484 47.094 1 76.19 404 GLU B CA 1
ATOM 6660 C C . GLU B 1 404 ? 13.938 -18.219 48.312 1 76.19 404 GLU B C 1
ATOM 6662 O O . GLU B 1 404 ? 14.508 -17.594 49.219 1 76.19 404 GLU B O 1
ATOM 6667 N N . LEU B 1 405 ? 13.773 -19.547 48.281 1 72.62 405 LEU B N 1
ATOM 6668 C CA . LEU B 1 405 ? 14.344 -20.375 49.312 1 72.62 405 LEU B CA 1
ATOM 6669 C C . LEU B 1 405 ? 15.867 -20.344 49.281 1 72.62 405 LEU B C 1
ATOM 6671 O O . LEU B 1 405 ? 16.516 -20.25 50.312 1 72.62 405 LEU B O 1
ATOM 6675 N N . ALA B 1 406 ? 16.359 -20.359 48.125 1 70.38 406 ALA B N 1
ATOM 6676 C CA . ALA B 1 406 ? 17.812 -20.281 47.969 1 70.38 406 ALA B CA 1
ATOM 6677 C C . ALA B 1 406 ? 18.359 -18.938 48.406 1 70.38 406 ALA B C 1
ATOM 6679 O O . ALA B 1 406 ? 19.391 -18.859 49.062 1 70.38 406 ALA B O 1
ATOM 6680 N N . LEU B 1 407 ? 17.703 -17.891 48.188 1 71.25 407 LEU B N 1
ATOM 6681 C CA . LEU B 1 407 ? 18.047 -16.547 48.594 1 71.25 407 LEU B CA 1
ATOM 6682 C C . LEU B 1 407 ? 17.922 -16.391 50.125 1 71.25 407 LEU B C 1
ATOM 6684 O O . LEU B 1 407 ? 18.781 -15.781 50.75 1 71.25 407 LEU B O 1
ATOM 6688 N N . ALA B 1 408 ? 16.891 -16.984 50.594 1 70.62 408 ALA B N 1
ATOM 6689 C CA . ALA B 1 408 ? 16.703 -16.969 52.062 1 70.62 408 ALA B CA 1
ATOM 6690 C C . ALA B 1 408 ? 17.828 -17.734 52.75 1 70.62 408 ALA B C 1
ATOM 6692 O O . ALA B 1 408 ? 18.344 -17.281 53.781 1 70.62 408 ALA B O 1
ATOM 6693 N N . ARG B 1 409 ? 18.172 -18.734 52.156 1 70.19 409 ARG B N 1
ATOM 6694 C CA . ARG B 1 409 ? 19.25 -19.547 52.688 1 70.19 409 ARG B CA 1
ATOM 6695 C C . ARG B 1 409 ? 20.594 -18.812 52.625 1 70.19 409 ARG B C 1
ATOM 6697 O O . ARG B 1 409 ? 21.391 -18.875 53.531 1 70.19 409 ARG B O 1
ATOM 6704 N N . GLU B 1 410 ? 20.734 -18.172 51.625 1 67.69 410 GLU B N 1
ATOM 6705 C CA . GLU B 1 410 ? 21.969 -17.422 51.469 1 67.69 410 GLU B CA 1
ATOM 6706 C C . GLU B 1 410 ? 22.016 -16.234 52.406 1 67.69 410 GLU B C 1
ATOM 6708 O O . GLU B 1 410 ? 23.078 -15.922 52.969 1 67.69 410 GLU B O 1
ATOM 6713 N N . LYS B 1 411 ? 21.016 -15.617 52.625 1 66.25 411 LYS B N 1
ATOM 6714 C CA . LYS B 1 411 ? 20.906 -14.523 53.594 1 66.25 411 LYS B CA 1
ATOM 6715 C C . LYS B 1 411 ? 21.078 -15.031 55.031 1 66.25 411 LYS B C 1
ATOM 6717 O O . LYS B 1 411 ? 21.672 -14.352 55.875 1 66.25 411 LYS B O 1
ATOM 6722 N N . GLU B 1 412 ? 20.438 -16.203 55.219 1 64.38 412 GLU B N 1
ATOM 6723 C CA . GLU B 1 412 ? 20.594 -16.828 56.5 1 64.38 412 GLU B CA 1
ATOM 6724 C C . GLU B 1 412 ? 22.062 -17.203 56.75 1 64.38 412 GLU B C 1
ATOM 6726 O O . GLU B 1 412 ? 22.547 -17.109 57.875 1 64.38 412 GLU B O 1
ATOM 6731 N N . LYS B 1 413 ? 22.672 -17.578 55.719 1 61.34 413 LYS B N 1
ATOM 6732 C CA . LYS B 1 413 ? 24.094 -17.859 55.844 1 61.34 413 LYS B CA 1
ATOM 6733 C C . LYS B 1 413 ? 24.891 -16.578 56.156 1 61.34 413 LYS B C 1
ATOM 6735 O O . LYS B 1 413 ? 25.859 -16.625 56.875 1 61.34 413 LYS B O 1
ATOM 6740 N N . SER B 1 414 ? 24.5 -15.547 55.5 1 53 414 SER B N 1
ATOM 6741 C CA . SER B 1 414 ? 25.172 -14.266 55.719 1 53 414 SER B CA 1
ATOM 6742 C C . SER B 1 414 ? 24.891 -13.719 57.094 1 53 414 SER B C 1
ATOM 6744 O O . SER B 1 414 ? 25.781 -13.156 57.75 1 53 414 SER B O 1
ATOM 6746 N N . THR B 1 415 ? 23.719 -13.805 57.5 1 55.31 415 THR B N 1
ATOM 6747 C CA . THR B 1 415 ? 23.375 -13.344 58.844 1 55.31 415 THR B CA 1
ATOM 6748 C C . THR B 1 415 ? 24 -14.25 59.906 1 55.31 415 THR B C 1
ATOM 6750 O O . THR B 1 415 ? 24.391 -13.781 60.969 1 55.31 415 THR B O 1
ATOM 6753 N N . ALA B 1 416 ? 23.938 -15.531 59.531 1 48.41 416 ALA B N 1
ATOM 6754 C CA . ALA B 1 416 ? 24.547 -16.453 60.5 1 48.41 416 ALA B CA 1
ATOM 6755 C C . ALA B 1 416 ? 26.047 -16.203 60.625 1 48.41 416 ALA B C 1
ATOM 6757 O O . ALA B 1 416 ? 26.625 -16.375 61.688 1 48.41 416 ALA B O 1
ATOM 6758 N N . LYS B 1 417 ? 26.531 -15.719 59.594 1 48.38 417 LYS B N 1
ATOM 6759 C CA . LYS B 1 417 ? 27.938 -15.359 59.688 1 48.38 417 LYS B CA 1
ATOM 6760 C C . LYS B 1 417 ? 28.141 -14.062 60.469 1 48.38 417 LYS B C 1
ATOM 6762 O O . LYS B 1 417 ? 29.141 -13.898 61.156 1 48.38 417 LYS B O 1
ATOM 6767 N N . ASP B 1 418 ? 27.203 -13.211 60.25 1 45.62 418 ASP B N 1
ATOM 6768 C CA . ASP B 1 418 ? 27.312 -11.961 61 1 45.62 418 ASP B CA 1
ATOM 6769 C C . ASP B 1 418 ? 27.047 -12.203 62.5 1 45.62 418 ASP B C 1
ATOM 6771 O O . ASP B 1 418 ? 27.625 -11.523 63.344 1 45.62 418 ASP B O 1
ATOM 6775 N N . HIS B 1 419 ? 26.062 -13.039 62.688 1 42.91 419 HIS B N 1
ATOM 6776 C CA . HIS B 1 419 ? 25.781 -13.312 64.062 1 42.91 419 HIS B CA 1
ATOM 6777 C C . HIS B 1 419 ? 26.953 -14.031 64.75 1 42.91 419 HIS B C 1
ATOM 6779 O O . HIS B 1 419 ? 27.094 -14 66 1 42.91 419 HIS B O 1
ATOM 6785 N N . LYS B 1 420 ? 27.547 -14.836 63.844 1 39.41 420 LYS B N 1
ATOM 6786 C CA . LYS B 1 420 ? 28.688 -15.469 64.5 1 39.41 420 LYS B CA 1
ATOM 6787 C C . LYS B 1 420 ? 29.797 -14.453 64.75 1 39.41 420 LYS B C 1
ATOM 6789 O O . LYS B 1 420 ? 30.672 -14.688 65.625 1 39.41 420 LYS B O 1
ATOM 6794 N N . LYS B 1 421 ? 29.734 -13.391 64 1 38 421 LYS B N 1
ATOM 6795 C CA . LYS B 1 421 ? 30.797 -12.445 64.312 1 38 421 LYS B CA 1
ATOM 6796 C C . LYS B 1 421 ? 30.453 -11.578 65.5 1 38 421 LYS B C 1
ATOM 6798 O O . LYS B 1 421 ? 31.328 -10.977 66.125 1 38 421 LYS B O 1
ATOM 6803 N N . GLY B 1 422 ? 29.172 -11.398 65.688 1 35.97 422 GLY B N 1
ATOM 6804 C CA . GLY B 1 422 ? 28.828 -10.555 66.875 1 35.97 422 GLY B CA 1
ATOM 6805 C C . GLY B 1 422 ? 29.188 -11.164 68.188 1 35.97 422 GLY B C 1
ATOM 6806 O O . GLY B 1 422 ? 29.234 -10.461 69.188 1 35.97 422 GLY B O 1
ATOM 6807 N N . LYS B 1 423 ? 29 -12.383 68.125 1 35 423 LYS B N 1
ATOM 6808 C CA . LYS B 1 423 ? 29.234 -12.992 69.438 1 35 423 LYS B CA 1
ATOM 6809 C C . LYS B 1 423 ? 30.703 -12.906 69.875 1 35 423 LYS B C 1
ATOM 6811 O O . LYS B 1 423 ? 31.062 -13.195 71 1 35 423 LYS B O 1
ATOM 6816 N N . LYS B 1 424 ? 31.484 -12.953 68.688 1 35.59 424 LYS B N 1
ATOM 6817 C CA . LYS B 1 424 ? 32.844 -13.086 69.188 1 35.59 424 LYS B CA 1
ATOM 6818 C C . LYS B 1 424 ? 33.344 -11.781 69.812 1 35.59 424 LYS B C 1
ATOM 6820 O O . LYS B 1 424 ? 34.375 -11.766 70.5 1 35.59 424 LYS B O 1
ATOM 6825 N N . GLY B 1 425 ? 32.719 -10.656 69.312 1 32.19 425 GLY B N 1
ATOM 6826 C CA . GLY B 1 425 ? 33.312 -9.414 69.75 1 32.19 425 GLY B CA 1
ATOM 6827 C C . GLY B 1 425 ? 33.062 -9.125 71.25 1 32.19 425 GLY B C 1
ATOM 6828 O O . GLY B 1 425 ? 33.562 -8.141 71.75 1 32.19 425 GLY B O 1
ATOM 6829 N N . SER B 1 426 ? 32.031 -9.672 71.75 1 33.44 426 SER B N 1
ATOM 6830 C CA . SER B 1 426 ? 31.672 -9.242 73.125 1 33.44 426 SER B CA 1
ATOM 6831 C C . SER B 1 426 ? 32.75 -9.672 74.125 1 33.44 426 SER B C 1
ATOM 6833 O O . SER B 1 426 ? 32.719 -9.289 75.25 1 33.44 426 SER B O 1
ATOM 6835 N N . SER B 1 427 ? 33.469 -10.672 73.75 1 31.64 427 SER B N 1
ATOM 6836 C CA . SER B 1 427 ? 34.281 -11.211 74.812 1 31.64 427 SER B CA 1
ATOM 6837 C C . SER B 1 427 ? 35.406 -10.25 75.188 1 31.64 427 SER B C 1
ATOM 6839 O O . SER B 1 427 ? 35.938 -10.305 76.312 1 31.64 427 SER B O 1
ATOM 6841 N N . LEU B 1 428 ? 36 -9.594 74.125 1 29.66 428 LEU B N 1
ATOM 6842 C CA . LEU B 1 428 ? 37.344 -9.055 74.438 1 29.66 428 LEU B CA 1
ATOM 6843 C C . LEU B 1 428 ? 37.219 -7.797 75.25 1 29.66 428 LEU B C 1
ATOM 6845 O O . LEU B 1 428 ? 38.219 -7.332 75.812 1 29.66 428 LEU B O 1
ATOM 6849 N N . LEU B 1 429 ? 36.094 -7.02 75.188 1 28.36 429 LEU B N 1
ATOM 6850 C CA . LEU B 1 429 ? 36.188 -5.664 75.688 1 28.36 429 LEU B CA 1
ATOM 6851 C C . LEU B 1 429 ? 36.25 -5.672 77.25 1 28.36 429 LEU B C 1
ATOM 6853 O O . LEU B 1 429 ? 36.406 -4.625 77.875 1 28.36 429 LEU B O 1
ATOM 6857 N N . LYS B 1 430 ? 35.844 -6.746 77.938 1 29.91 430 LYS B N 1
ATOM 6858 C CA . LYS B 1 430 ? 35.812 -6.555 79.375 1 29.91 430 LYS B CA 1
ATOM 6859 C C . LYS B 1 430 ? 37.219 -6.477 79.938 1 29.91 430 LYS B C 1
ATOM 6861 O O . LYS B 1 430 ? 37.375 -6.219 81.125 1 29.91 430 LYS B O 1
ATOM 6866 N N . LEU B 1 431 ? 38.188 -7.145 79.25 1 26.41 431 LEU B N 1
ATOM 6867 C CA . LEU B 1 431 ? 39.375 -7.316 80 1 26.41 431 LEU B CA 1
ATOM 6868 C C . LEU B 1 431 ? 40.031 -5.969 80.312 1 26.41 431 LEU B C 1
ATOM 6870 O O . LEU B 1 431 ? 40.938 -5.875 81.125 1 26.41 431 LEU B O 1
ATOM 6874 N N . ARG B 1 432 ? 39.875 -4.984 79.312 1 28.41 432 ARG B N 1
ATOM 6875 C CA . ARG B 1 432 ? 40.75 -3.85 79.562 1 28.41 432 ARG B CA 1
ATOM 6876 C C . ARG B 1 432 ? 40.219 -2.963 80.688 1 28.41 432 ARG B C 1
ATOM 6878 O O . ARG B 1 432 ? 40.75 -1.887 80.938 1 28.41 432 ARG B O 1
ATOM 6885 N N . SER B 1 433 ? 39.156 -3.365 81.438 1 23.34 433 SER B N 1
ATOM 6886 C CA . SER B 1 433 ? 38.969 -2.541 82.625 1 23.34 433 SER B CA 1
ATOM 6887 C C . SER B 1 433 ? 40.062 -2.812 83.625 1 23.34 433 SER B C 1
ATOM 6889 O O . SER B 1 433 ? 40.438 -3.965 83.875 1 23.34 433 SER B O 1
#

Secondary structure (DSSP, 8-state):
--EEEEEEES-TT--HHHHTTT-EETTEEEEEEEE-GGGEEEEEETTTEEEEEEPPPSSPPTTSGGGS-EEEEESEEEEES-SB--TTS--B-HHHHHHHHHHT-EESS-HHHHHHTTSHHHHHHHHHHHHHHH-TTTS-BPP-EEESSGGGTTS--PSSEEEEETT--TTTTEEEE-SHHHHHHHHHHHHHH-S-EEEEEPP-EEEEEEEEEETTEEEEEEEE-SSTTSSSSS--EEEEE---HHHHHHHTTSSEEEEEEETTTS-EEEEEE--TTPPPPGGGHHHHHHHHHHHHHHHHHHHHHHTTS----TTTHHHHTTTGGGSGGGGGGTTTT-----------------------------------------S--GGGSHHHHHHHHHHHHHHHHHHHHHHHHHHHHHHHHHHHHHHHHHTTTTTT-/--EEEEEEES-TT--HHHHTTT-EETTEEEEEEEE-GGGEEEEEETTTEEEEEEPPPSSPPTTSGGGS-EEEEESEEEEES-SB---TT--B-HHHHHHHHHHT-EESS-HHHHHHTTSHHHHHHHHHHHHHHH-TTTS-BPP-EEESSGGGTTS--PSSEEEEETT--TTTTEEEE-SHHHHHHHHHHHHHH-S-EEEEEPP-EEEEEEEEEETTEEEEEEEE-SSTTSSSSS--EEEEE---HHHHHHHTTSSEEEEEEETTTS-EEEEEE--TTPPPPGGGHHHHHHHHHHHHHHHHHHHHHHTTS----SSSHHHHTTTGGGSGGGGGGGGGG---------------------------------------------S-SSTHHHHHHHHHHHHHHHHHHHHHHHHHHHHHHHHHHHTTTTTGGGTT-